Protein AF-A0A2U8GMM4-F1 (afdb_monomer_lite)

InterPro domains:
  IPR000157 Toll/interleukin-1 receptor homology (TIR) domain [PF13676] (616-738)
  IPR024983 CHAT domain [PF12770] (828-1126)
  IPR035897 Toll/interleukin-1 receptor homology (TIR) domain superfamily [G3DSA:3.40.50.10140] (597-715)
  IPR035897 Toll/interleukin-1 receptor homology (TIR) domain superfamily [SSF52200] (606-705)

pLDDT: mean 77.95, std 16.6, range [23.11, 96.81]

Radius of gyration: 39.11 Å; chains: 1; bounding box: 96×123×108 Å

Structure (mmCIF, N/CA/C/O backbone):
data_AF-A0A2U8GMM4-F1
#
_entry.id   AF-A0A2U8GMM4-F1
#
loop_
_atom_site.group_PDB
_atom_site.id
_atom_site.type_symbol
_atom_site.label_atom_id
_atom_site.label_alt_id
_atom_site.label_comp_id
_atom_site.label_asym_id
_atom_site.label_entity_id
_atom_site.label_seq_id
_atom_site.pdbx_PDB_ins_code
_atom_site.Cartn_x
_atom_site.Cartn_y
_atom_site.Cartn_z
_atom_site.occupancy
_atom_site.B_iso_or_equiv
_atom_site.auth_seq_id
_atom_site.auth_comp_id
_atom_site.auth_asym_id
_atom_site.auth_atom_id
_atom_site.pdbx_PDB_model_num
ATOM 1 N N . MET A 1 1 ? -28.893 28.305 -25.433 1.00 56.56 1 MET A N 1
ATOM 2 C CA . MET A 1 1 ? -27.758 29.143 -25.885 1.00 56.56 1 MET A CA 1
ATOM 3 C C . MET A 1 1 ? -27.616 28.971 -27.393 1.00 56.56 1 MET A C 1
ATOM 5 O O . MET A 1 1 ? -27.837 27.871 -27.862 1.00 56.56 1 MET A O 1
ATOM 9 N N . PRO A 1 2 ? -27.293 29.988 -28.204 1.00 78.75 2 PRO A N 1
ATOM 10 C CA . PRO A 1 2 ? -26.940 29.707 -29.595 1.00 78.75 2 PRO A CA 1
ATOM 11 C C . PRO A 1 2 ? -25.678 28.832 -29.637 1.00 78.75 2 PRO A C 1
ATOM 13 O O . PRO A 1 2 ? -24.791 28.986 -28.795 1.00 78.75 2 PRO A O 1
ATOM 16 N N . TYR A 1 3 ? -25.600 27.928 -30.613 1.00 85.00 3 TYR A N 1
ATOM 17 C CA . TYR A 1 3 ? -24.376 27.179 -30.890 1.00 85.00 3 TYR A CA 1
ATOM 18 C C . TYR A 1 3 ? -23.181 28.137 -31.089 1.00 85.00 3 TYR A C 1
ATOM 20 O O . TYR A 1 3 ? -23.368 29.223 -31.650 1.00 85.00 3 TYR A O 1
ATOM 28 N N . PRO A 1 4 ? -21.959 27.765 -30.654 1.00 85.81 4 PRO A N 1
ATOM 29 C CA . PRO A 1 4 ? -20.768 28.586 -30.857 1.00 85.81 4 PRO A CA 1
ATOM 30 C C . PRO A 1 4 ? -20.568 28.983 -32.327 1.00 85.81 4 PRO A C 1
ATOM 32 O O . PRO A 1 4 ? -20.638 28.147 -33.225 1.00 85.81 4 PRO A O 1
ATOM 35 N N . ALA A 1 5 ? -20.260 30.259 -32.574 1.00 80.25 5 ALA A N 1
ATOM 36 C CA . ALA A 1 5 ? -20.147 30.819 -33.927 1.00 80.25 5 ALA A CA 1
ATOM 37 C C . ALA A 1 5 ? -18.993 30.229 -34.767 1.00 80.25 5 ALA A C 1
ATOM 39 O O . ALA A 1 5 ? -18.971 30.396 -35.985 1.00 80.25 5 ALA A O 1
ATOM 40 N N . HIS A 1 6 ? -18.038 29.557 -34.120 1.00 79.38 6 HIS A N 1
ATOM 41 C CA . HIS A 1 6 ? -16.838 28.986 -34.739 1.00 79.38 6 HIS A CA 1
ATOM 42 C C . HIS A 1 6 ? -16.989 27.519 -35.169 1.00 79.38 6 HIS A C 1
ATOM 44 O O . HIS A 1 6 ? -16.050 26.951 -35.731 1.00 79.38 6 HIS A O 1
ATOM 50 N N . ILE A 1 7 ? -18.159 26.914 -34.940 1.00 79.06 7 ILE A N 1
ATOM 51 C CA . ILE A 1 7 ? -18.466 25.548 -35.375 1.00 79.06 7 ILE A CA 1
ATOM 52 C C . ILE A 1 7 ? -18.234 25.393 -36.883 1.00 79.06 7 ILE A C 1
ATOM 54 O O . ILE A 1 7 ? -18.684 26.210 -37.687 1.00 79.06 7 ILE A O 1
ATOM 58 N N . GLY A 1 8 ? -17.498 24.344 -37.260 1.00 69.62 8 GLY A N 1
ATOM 59 C CA . GLY A 1 8 ? -17.153 24.039 -38.653 1.00 69.62 8 GLY A CA 1
ATOM 60 C C . GLY A 1 8 ? -16.072 24.939 -39.268 1.00 69.62 8 GLY A C 1
ATOM 61 O O . GLY A 1 8 ? -15.652 24.683 -40.393 1.00 69.62 8 GLY A O 1
ATOM 62 N N . GLN A 1 9 ? -15.596 25.969 -38.554 1.00 76.75 9 GLN A N 1
ATOM 63 C CA . GLN A 1 9 ? -14.498 26.842 -38.999 1.00 76.75 9 GLN A CA 1
ATOM 64 C C . GLN A 1 9 ? -13.150 26.404 -38.415 1.00 76.75 9 GLN A C 1
ATOM 66 O O . GLN A 1 9 ? -12.132 26.439 -39.103 1.00 76.75 9 GLN A O 1
ATOM 71 N N . ARG A 1 10 ? -13.147 25.995 -37.142 1.00 80.94 10 ARG A N 1
ATOM 72 C CA . ARG A 1 10 ? -11.995 25.461 -36.403 1.00 80.94 10 ARG A CA 1
ATOM 73 C C . ARG A 1 10 ? -12.486 24.471 -35.337 1.00 80.94 10 ARG A C 1
ATOM 75 O O . ARG A 1 10 ? -13.664 24.549 -34.984 1.00 80.94 10 ARG A O 1
ATOM 82 N N . PRO A 1 11 ? -11.618 23.594 -34.799 1.00 78.25 11 PRO A N 1
ATOM 83 C CA . PRO A 1 11 ? -11.951 22.827 -33.603 1.00 78.25 11 PRO A CA 1
ATOM 84 C C . PRO A 1 11 ? -12.378 23.762 -32.467 1.00 78.25 11 PRO A C 1
ATOM 86 O O . PRO A 1 11 ? -11.754 24.812 -32.264 1.00 78.25 11 PRO A O 1
ATOM 89 N N . LEU A 1 12 ? -13.444 23.394 -31.759 1.00 86.19 12 LEU A N 1
ATOM 90 C CA . LEU A 1 12 ? -13.942 24.173 -30.627 1.00 86.19 12 LEU A CA 1
ATOM 91 C C . LEU A 1 12 ? -12.966 24.164 -29.445 1.00 86.19 12 LEU A C 1
ATOM 93 O O . LEU A 1 12 ? -12.301 23.166 -29.179 1.00 86.19 12 LEU A O 1
ATOM 97 N N . GLU A 1 13 ? -12.931 25.258 -28.683 1.00 87.06 13 GLU A N 1
ATOM 98 C CA . GLU A 1 13 ? -12.273 25.268 -27.373 1.00 87.06 13 GLU A CA 1
ATOM 99 C C . GLU A 1 13 ? -13.064 24.438 -26.353 1.00 87.06 13 GLU A C 1
ATOM 101 O O . GLU A 1 13 ? -14.278 24.269 -26.471 1.00 87.06 13 GLU A O 1
ATOM 106 N N . VAL A 1 14 ? -12.407 24.005 -25.271 1.00 85.50 14 VAL A N 1
ATOM 107 C CA . VAL A 1 14 ? -13.020 23.197 -24.193 1.00 85.50 14 VAL A CA 1
ATOM 108 C C . VAL A 1 14 ? -14.366 23.773 -23.724 1.00 85.50 14 VAL A C 1
ATOM 110 O O . VAL A 1 14 ? -15.363 23.060 -23.640 1.00 85.50 14 VAL A O 1
ATOM 113 N N . ARG A 1 15 ? -14.424 25.084 -23.447 1.00 86.06 15 ARG A N 1
ATOM 114 C CA . ARG A 1 15 ? -15.656 25.756 -22.988 1.00 86.06 15 ARG A CA 1
ATOM 115 C C . ARG A 1 15 ? -16.737 25.824 -24.068 1.00 86.06 15 ARG A C 1
ATOM 117 O O . ARG A 1 15 ? -17.917 25.717 -23.750 1.00 86.06 15 ARG A O 1
ATOM 124 N N . GLU A 1 16 ? -16.343 25.998 -25.326 1.00 89.69 16 GLU A N 1
ATOM 125 C CA . GLU A 1 16 ? -17.268 26.058 -26.461 1.00 89.69 16 GLU A CA 1
ATOM 126 C C . GLU A 1 16 ? -17.877 24.677 -26.737 1.00 89.69 16 GLU A C 1
ATOM 128 O O . GLU A 1 16 ? -19.071 24.582 -27.009 1.00 89.69 16 GLU A O 1
ATOM 133 N N . ALA A 1 17 ? -17.092 23.606 -26.593 1.00 89.00 17 ALA A N 1
ATOM 134 C CA . ALA A 1 17 ? -17.560 22.234 -26.746 1.00 89.00 17 ALA A CA 1
ATOM 135 C C . ALA A 1 17 ? -18.573 21.829 -25.662 1.00 89.00 17 ALA A C 1
ATOM 137 O O . ALA A 1 17 ? -19.585 21.211 -25.989 1.00 89.00 17 ALA A O 1
ATOM 138 N N . TYR A 1 18 ? -18.360 22.220 -24.397 1.00 88.38 18 TYR A N 1
ATOM 139 C CA . TYR A 1 18 ? -19.362 22.016 -23.340 1.00 88.38 18 TYR A CA 1
ATOM 140 C C . TYR A 1 18 ? -20.665 22.763 -23.640 1.00 88.38 18 TYR A C 1
ATOM 142 O O . TYR A 1 18 ? -21.734 22.160 -23.592 1.00 88.38 18 TYR A O 1
ATOM 150 N N . ALA A 1 19 ? -20.581 24.037 -24.037 1.00 88.62 19 ALA A N 1
ATOM 151 C CA . ALA A 1 19 ? -21.761 24.818 -24.410 1.00 88.62 19 ALA A CA 1
ATOM 152 C C . ALA A 1 19 ? -22.503 24.217 -25.621 1.00 88.62 19 ALA A C 1
ATOM 154 O O . ALA A 1 19 ? -23.733 24.214 -25.659 1.00 88.62 19 ALA A O 1
ATOM 155 N N . ALA A 1 20 ? -21.769 23.679 -26.600 1.00 91.69 20 ALA A N 1
ATOM 156 C CA . ALA A 1 20 ? -22.346 23.005 -27.759 1.00 91.69 20 ALA A CA 1
ATOM 157 C C . ALA A 1 20 ? -23.028 21.676 -27.388 1.00 91.69 20 ALA A C 1
ATOM 159 O O . ALA A 1 20 ? -24.089 21.380 -27.930 1.00 91.69 20 ALA A O 1
ATOM 160 N N . LEU A 1 21 ? -22.464 20.900 -26.455 1.00 94.00 21 LEU A N 1
ATOM 161 C CA . LEU A 1 21 ? -23.066 19.658 -25.954 1.00 94.00 21 LEU A CA 1
ATOM 162 C C . LEU A 1 21 ? -24.322 19.906 -25.114 1.00 94.00 21 LEU A C 1
ATOM 164 O O . LEU A 1 21 ? -25.306 19.189 -25.275 1.00 94.00 21 LEU A O 1
ATOM 168 N N . GLU A 1 22 ? -24.311 20.928 -24.256 1.00 91.50 22 GLU A N 1
ATOM 169 C CA . GLU A 1 22 ? -25.499 21.352 -23.506 1.00 91.50 22 GLU A CA 1
ATOM 170 C C . GLU A 1 22 ? -26.622 21.783 -24.452 1.00 91.50 22 GLU A C 1
ATOM 172 O O . GLU A 1 22 ? -27.774 21.377 -24.287 1.00 91.50 22 GLU A O 1
ATOM 177 N N . GLN A 1 23 ? -26.281 22.561 -25.484 1.00 92.06 23 GLN A N 1
ATOM 178 C CA . GLN A 1 23 ? -27.255 22.983 -26.481 1.00 92.06 23 GLN A CA 1
ATOM 179 C C . GLN A 1 23 ? -27.776 21.802 -27.311 1.00 92.06 23 GLN A C 1
ATOM 181 O O . GLN A 1 23 ? -28.981 21.692 -27.518 1.00 92.06 23 GLN A O 1
ATOM 186 N N . TYR A 1 24 ? -26.902 20.874 -27.708 1.00 94.56 24 TYR A N 1
ATOM 187 C CA . TYR A 1 24 ? -27.282 19.647 -28.409 1.00 94.56 24 TYR A CA 1
ATOM 188 C C . TYR A 1 24 ? -28.250 18.780 -27.601 1.00 94.56 24 TYR A C 1
ATOM 190 O O . TYR A 1 24 ? -29.281 18.353 -28.119 1.00 94.56 24 TYR A O 1
ATOM 198 N N . ALA A 1 25 ? -27.964 18.577 -26.314 1.00 93.00 25 ALA A N 1
ATOM 199 C CA . ALA A 1 25 ? -28.841 17.837 -25.413 1.00 93.00 25 ALA A CA 1
ATOM 200 C C . ALA A 1 25 ? -30.212 18.519 -25.254 1.00 93.00 25 ALA A C 1
ATOM 202 O O . ALA A 1 25 ? -31.229 17.838 -25.140 1.00 93.00 25 ALA A O 1
ATOM 203 N N . SER A 1 26 ? -30.245 19.856 -25.269 1.00 92.56 26 SER A N 1
ATOM 204 C CA . SER A 1 26 ? -31.483 20.636 -25.204 1.00 92.56 26 SER A CA 1
ATOM 205 C C . SER A 1 26 ? -32.311 20.564 -26.489 1.00 92.56 26 SER A C 1
ATOM 207 O O . SER A 1 26 ? -33.537 20.594 -26.403 1.00 92.56 26 SER A O 1
ATOM 209 N N . ASP A 1 27 ? -31.669 20.522 -27.657 1.00 91.00 27 ASP A N 1
ATOM 210 C CA . ASP A 1 27 ? -32.347 20.566 -28.958 1.00 91.00 27 ASP A CA 1
ATOM 211 C C . ASP A 1 27 ? -32.842 19.187 -29.414 1.00 91.00 27 ASP A C 1
ATOM 213 O O . ASP A 1 27 ? -33.931 19.083 -29.976 1.00 91.00 27 ASP A O 1
ATOM 217 N N . TYR A 1 28 ? -32.058 18.136 -29.154 1.00 89.19 28 TYR A N 1
ATOM 218 C CA . TYR A 1 28 ? -32.298 16.782 -29.674 1.00 89.19 28 TYR A CA 1
ATOM 219 C C . TYR A 1 28 ? -32.590 15.743 -28.579 1.00 89.19 28 TYR A C 1
ATOM 221 O O . TYR A 1 28 ? -32.960 14.607 -28.871 1.00 89.19 28 TYR A O 1
ATOM 229 N N . GLY A 1 29 ? -32.466 16.122 -27.305 1.00 88.69 29 GLY A N 1
ATOM 230 C CA . GLY A 1 29 ? -32.797 15.271 -26.166 1.00 88.69 29 GLY A CA 1
ATOM 231 C C . GLY A 1 29 ? -31.713 14.259 -25.777 1.00 88.69 29 GLY A C 1
ATOM 232 O O . GLY A 1 29 ? -30.648 14.139 -26.389 1.00 88.69 29 GLY A O 1
ATOM 233 N N . GLU A 1 30 ? -31.992 13.514 -24.705 1.00 89.25 30 GLU A N 1
ATOM 234 C CA . GLU A 1 30 ? -31.042 12.573 -24.095 1.00 89.25 30 GLU A CA 1
ATOM 235 C C . GLU A 1 30 ? -30.694 11.398 -25.021 1.00 89.25 30 GLU A C 1
ATOM 237 O O . GLU A 1 30 ? -29.556 10.933 -25.038 1.00 89.25 30 GLU A O 1
ATOM 242 N N . GLU A 1 31 ? -31.642 10.920 -25.826 1.00 88.94 31 GLU A N 1
ATOM 243 C CA . GLU A 1 31 ? -31.436 9.744 -26.679 1.00 88.94 31 GLU A CA 1
ATOM 244 C C . GLU A 1 31 ? -30.461 10.022 -27.827 1.00 88.94 31 GLU A C 1
ATOM 246 O O . GLU A 1 31 ? -29.560 9.216 -28.084 1.00 88.94 31 GLU A O 1
ATOM 251 N N . ALA A 1 32 ? -30.583 11.193 -28.457 1.00 91.00 32 ALA A N 1
ATOM 252 C CA . ALA A 1 32 ? -29.643 11.666 -29.464 1.00 91.00 32 ALA A CA 1
ATOM 253 C C . ALA A 1 32 ? -28.249 11.881 -28.854 1.00 91.00 32 ALA A C 1
ATOM 255 O O . ALA A 1 32 ? -27.246 11.470 -29.439 1.00 91.00 32 ALA A O 1
ATOM 256 N N . LEU A 1 33 ? -28.170 12.425 -27.630 1.00 94.06 33 LEU A N 1
ATOM 257 C CA . LEU A 1 33 ? -26.908 12.564 -26.897 1.00 94.06 33 LEU A CA 1
ATOM 258 C C . LEU A 1 33 ? -26.260 11.203 -26.602 1.00 94.06 33 LEU A C 1
ATOM 260 O O . LEU A 1 33 ? -25.056 11.039 -26.796 1.00 94.06 33 LEU A O 1
ATOM 264 N N . LEU A 1 34 ? -27.037 10.203 -26.181 1.00 93.50 34 LEU A N 1
ATOM 265 C CA . LEU A 1 34 ? -26.526 8.852 -25.949 1.00 93.50 34 LEU A CA 1
ATOM 266 C C . LEU A 1 34 ? -25.992 8.225 -27.239 1.00 93.50 34 LEU A C 1
ATOM 268 O O . LEU A 1 34 ? -24.940 7.579 -27.203 1.00 93.50 34 LEU A O 1
ATOM 272 N N . LEU A 1 35 ? -26.670 8.412 -28.374 1.00 94.69 35 LEU A N 1
ATOM 273 C CA . LEU A 1 35 ? -26.177 7.927 -29.663 1.00 94.69 35 LEU A CA 1
ATOM 274 C C . LEU A 1 35 ? -24.899 8.666 -30.082 1.00 94.69 35 LEU A C 1
ATOM 276 O O . LEU A 1 35 ? -23.924 8.008 -30.445 1.00 94.69 35 LEU A O 1
ATOM 280 N N . LEU A 1 36 ? -24.855 9.994 -29.933 1.00 95.75 36 LEU A N 1
ATOM 281 C CA . LEU A 1 36 ? -23.673 10.825 -30.181 1.00 95.75 36 LEU A CA 1
ATOM 282 C C . LEU A 1 36 ? -22.466 10.361 -29.346 1.00 95.75 36 LEU A C 1
ATOM 284 O O . LEU A 1 36 ? -21.357 10.231 -29.863 1.00 95.75 36 LEU A O 1
ATOM 288 N N . MET A 1 37 ? -22.681 10.027 -28.069 1.00 95.81 37 MET A N 1
ATOM 289 C CA . MET A 1 37 ? -21.637 9.493 -27.190 1.00 95.81 37 MET A CA 1
ATOM 290 C C . MET A 1 37 ? -21.041 8.188 -27.726 1.00 95.81 37 MET A C 1
ATOM 292 O O . MET A 1 37 ? -19.824 8.032 -27.718 1.00 95.81 37 MET A O 1
ATOM 296 N N . HIS A 1 38 ? -21.851 7.257 -28.233 1.00 95.69 38 HIS A N 1
ATOM 297 C CA . HIS A 1 38 ? -21.332 6.018 -28.827 1.00 95.69 38 HIS A CA 1
ATOM 298 C C . HIS A 1 38 ? -20.693 6.259 -30.204 1.00 95.69 38 HIS A C 1
ATOM 300 O O . HIS A 1 38 ? -19.668 5.654 -30.524 1.00 95.69 38 HIS A O 1
ATOM 306 N N . ALA A 1 39 ? -21.256 7.180 -30.988 1.00 95.31 39 ALA A N 1
ATOM 307 C CA . ALA A 1 39 ? -20.751 7.599 -32.291 1.00 95.31 39 ALA A CA 1
ATOM 308 C C . ALA A 1 39 ? -19.420 8.370 -32.212 1.00 95.31 39 ALA A C 1
ATOM 310 O O . ALA A 1 39 ? -18.748 8.530 -33.226 1.00 95.31 39 ALA A O 1
ATOM 311 N N . SER A 1 40 ? -19.005 8.798 -31.016 1.00 94.12 40 SER A N 1
ATOM 312 C CA . SER A 1 40 ? -17.713 9.454 -30.788 1.00 94.12 40 SER A CA 1
ATOM 313 C C . SER A 1 40 ? -16.509 8.504 -30.816 1.00 94.12 40 SER A C 1
ATOM 315 O O . SER A 1 40 ? -15.375 8.964 -30.902 1.00 94.12 40 SER A O 1
ATOM 317 N N . ILE A 1 41 ? -16.718 7.180 -30.762 1.00 93.38 41 ILE A N 1
ATOM 318 C CA . ILE A 1 41 ? -15.611 6.217 -30.852 1.00 93.38 41 ILE A CA 1
ATOM 319 C C . ILE A 1 41 ? -15.006 6.199 -32.264 1.00 93.38 41 ILE A C 1
ATOM 321 O O . ILE A 1 41 ? -13.801 6.432 -32.357 1.00 93.38 41 ILE A O 1
ATOM 325 N N . PRO A 1 42 ? -15.773 6.003 -33.356 1.00 92.56 42 PRO A N 1
ATOM 326 C CA . PRO A 1 42 ? -15.277 6.247 -34.710 1.00 92.56 42 PRO A CA 1
ATOM 327 C C . PRO A 1 42 ? -14.719 7.666 -34.896 1.00 92.56 42 PRO A C 1
ATOM 329 O O . PRO A 1 42 ? -15.205 8.618 -34.289 1.00 92.56 42 PRO A O 1
ATOM 332 N N . GLU A 1 43 ? -13.715 7.820 -35.760 1.00 89.62 43 GLU A N 1
ATOM 333 C CA . GLU A 1 43 ? -13.189 9.147 -36.136 1.00 89.62 43 GLU A CA 1
ATOM 334 C C . GLU A 1 43 ? -14.089 9.841 -37.169 1.00 89.62 43 GLU A C 1
ATOM 336 O O . GLU A 1 43 ? -14.437 11.014 -37.067 1.00 89.62 43 GLU A O 1
ATOM 341 N N . THR A 1 44 ? -14.500 9.081 -38.176 1.00 89.75 44 THR A N 1
ATOM 342 C CA . THR A 1 44 ? -15.490 9.449 -39.189 1.00 89.75 44 THR A CA 1
ATOM 343 C C . THR A 1 44 ? -16.695 8.512 -39.133 1.00 89.75 44 THR A C 1
ATOM 345 O O . THR A 1 44 ? -16.586 7.343 -38.757 1.00 89.75 44 THR A O 1
ATOM 348 N N . LEU A 1 45 ? -17.862 9.020 -39.514 1.00 91.81 45 LEU A N 1
ATOM 349 C CA . LEU A 1 45 ? -19.134 8.309 -39.481 1.00 91.81 45 LEU A CA 1
ATOM 350 C C . LEU A 1 45 ? -19.710 8.150 -40.883 1.00 91.81 45 LEU A C 1
ATOM 352 O O . LEU A 1 45 ? -19.568 9.019 -41.744 1.00 91.81 45 LEU A O 1
ATOM 356 N N . ARG A 1 46 ? -20.413 7.036 -41.067 1.00 92.62 46 ARG A N 1
ATOM 357 C CA . ARG A 1 46 ? -21.335 6.777 -42.172 1.00 92.62 46 ARG A CA 1
ATOM 358 C C . ARG A 1 46 ? -22.685 6.389 -41.576 1.00 92.62 46 ARG A C 1
ATOM 360 O O . ARG A 1 46 ? -22.737 5.890 -40.451 1.00 92.62 46 ARG A O 1
ATOM 367 N N . ALA A 1 47 ? -23.762 6.594 -42.328 1.00 91.19 47 ALA A N 1
ATOM 368 C CA . ALA A 1 47 ? -25.114 6.299 -41.854 1.00 91.19 47 ALA A CA 1
ATOM 369 C C . ALA A 1 47 ? -25.311 4.814 -41.488 1.00 91.19 47 ALA A C 1
ATOM 371 O O . ALA A 1 47 ? -25.934 4.513 -40.476 1.00 91.19 47 ALA A O 1
ATOM 372 N N . ASP A 1 48 ? -24.723 3.895 -42.258 1.00 91.62 48 ASP A N 1
ATOM 373 C CA . ASP A 1 48 ? -24.757 2.450 -41.990 1.00 91.62 48 ASP A CA 1
ATOM 374 C C . ASP A 1 48 ? -24.016 2.067 -40.698 1.00 91.62 48 ASP A C 1
ATOM 376 O O . ASP A 1 48 ? -24.532 1.299 -39.889 1.00 91.62 48 ASP A O 1
ATOM 380 N N . LEU A 1 49 ? -22.830 2.633 -40.462 1.00 94.25 49 LEU A N 1
ATOM 381 C CA . LEU A 1 49 ? -22.092 2.431 -39.213 1.00 94.25 49 LEU A CA 1
ATOM 382 C C . LEU A 1 49 ? -22.849 3.001 -38.003 1.00 94.25 49 LEU A C 1
ATOM 384 O O . LEU A 1 49 ? -22.873 2.373 -36.944 1.00 94.25 49 LEU A O 1
ATOM 388 N N . LEU A 1 50 ? -23.469 4.173 -38.148 1.00 94.31 50 LEU A N 1
ATOM 389 C CA . LEU A 1 50 ? -24.229 4.799 -37.068 1.00 94.31 50 LEU A CA 1
ATOM 390 C C . LEU A 1 50 ? -25.473 3.979 -36.692 1.00 94.31 50 LEU A C 1
ATOM 392 O O . LEU A 1 50 ? -25.715 3.769 -35.502 1.00 94.31 50 LEU A O 1
ATOM 396 N N . ASP A 1 51 ? -26.197 3.446 -37.680 1.00 91.75 51 ASP A N 1
ATOM 397 C CA . ASP A 1 51 ? -27.321 2.526 -37.452 1.00 91.75 51 ASP A CA 1
ATOM 398 C C . ASP A 1 51 ? -26.853 1.248 -36.735 1.00 91.75 51 ASP A C 1
ATOM 400 O O . ASP A 1 51 ? -27.441 0.838 -35.732 1.00 91.75 51 ASP A O 1
ATOM 404 N N . LEU A 1 52 ? -25.718 0.664 -37.143 1.00 93.12 52 LEU A N 1
ATOM 405 C CA . LEU A 1 52 ? -25.142 -0.495 -36.448 1.00 93.12 52 LEU A CA 1
ATOM 406 C C . LEU A 1 52 ? -24.801 -0.189 -34.985 1.00 93.12 52 LEU A C 1
ATOM 408 O O . LEU A 1 52 ? -25.056 -1.025 -34.112 1.00 93.12 52 LEU A O 1
ATOM 412 N N . ILE A 1 53 ? -24.244 0.989 -34.695 1.00 94.62 53 ILE A N 1
ATOM 413 C CA . ILE A 1 53 ? -23.965 1.424 -33.321 1.00 94.62 53 ILE A CA 1
ATOM 414 C C . ILE A 1 53 ? -25.274 1.547 -32.534 1.00 94.62 53 ILE A C 1
ATOM 416 O O . ILE A 1 53 ? -25.386 0.997 -31.435 1.00 94.62 53 ILE A O 1
ATOM 420 N N . ARG A 1 54 ? -26.288 2.202 -33.103 1.00 92.19 54 ARG A N 1
ATOM 421 C CA . ARG A 1 54 ? -27.596 2.381 -32.466 1.00 92.19 54 ARG A CA 1
ATOM 422 C C . ARG A 1 54 ? -28.249 1.038 -32.139 1.00 92.19 54 ARG A C 1
ATOM 424 O O . ARG A 1 54 ? -28.584 0.792 -30.983 1.00 92.19 54 ARG A O 1
ATOM 431 N N . VAL A 1 55 ? -28.345 0.131 -33.110 1.00 90.44 55 VAL A N 1
ATOM 432 C CA . VAL A 1 55 ? -28.994 -1.182 -32.946 1.00 90.44 55 VAL A CA 1
ATOM 433 C C . VAL A 1 55 ? -28.286 -2.054 -31.902 1.00 90.44 55 VAL A C 1
ATOM 435 O O . VAL A 1 55 ? -28.944 -2.775 -31.153 1.00 90.44 55 VAL A O 1
ATOM 438 N N . ASN A 1 56 ? -26.954 -1.992 -31.810 1.00 91.94 56 ASN A N 1
ATOM 439 C CA . ASN A 1 56 ? -26.195 -2.841 -30.884 1.00 91.94 56 ASN A CA 1
ATOM 440 C C . ASN A 1 56 ? -26.102 -2.279 -29.458 1.00 91.94 56 ASN A C 1
ATOM 442 O O . ASN A 1 56 ? -25.946 -3.055 -28.510 1.00 91.94 56 ASN A O 1
ATOM 446 N N . PHE A 1 57 ? -26.160 -0.956 -29.288 1.00 92.44 57 PHE A N 1
ATOM 447 C CA . PHE A 1 57 ? -25.905 -0.319 -27.992 1.00 92.44 57 PHE A CA 1
ATOM 448 C C . PHE A 1 57 ? -27.106 0.414 -27.397 1.00 92.44 57 PHE A C 1
ATOM 450 O O . PHE A 1 57 ? -27.133 0.583 -26.178 1.00 92.44 57 PHE A O 1
ATOM 457 N N . LEU A 1 58 ? -28.105 0.765 -28.211 1.00 88.94 58 LEU A N 1
ATOM 458 C CA . LEU A 1 58 ? -29.347 1.433 -27.811 1.00 88.94 58 LEU A CA 1
ATOM 459 C C . LEU A 1 58 ? -30.603 0.703 -28.361 1.00 88.94 58 LEU A C 1
ATOM 461 O O . LEU A 1 58 ? -31.478 1.342 -28.943 1.00 88.94 58 LEU A O 1
ATOM 465 N N . PRO A 1 59 ? -30.748 -0.630 -28.170 1.00 75.62 59 PRO A N 1
ATOM 466 C CA . PRO A 1 59 ? -31.833 -1.415 -28.778 1.00 75.62 59 PRO A CA 1
ATOM 467 C C . PRO A 1 59 ? -33.233 -1.079 -28.237 1.00 75.62 59 PRO A C 1
ATOM 469 O O . PRO A 1 59 ? -34.231 -1.407 -28.875 1.00 75.62 59 PRO A O 1
ATOM 472 N N . ALA A 1 60 ? -33.319 -0.438 -27.067 1.00 68.88 60 ALA A N 1
ATOM 473 C CA . ALA A 1 60 ? -34.583 -0.028 -26.457 1.00 68.88 60 ALA A CA 1
ATOM 474 C C . ALA A 1 60 ? -35.285 1.113 -27.224 1.00 68.88 60 ALA A C 1
ATOM 476 O O . ALA A 1 60 ? -36.493 1.270 -27.077 1.00 68.88 60 ALA A O 1
ATOM 477 N N . GLN A 1 61 ? -34.558 1.844 -28.081 1.00 62.94 61 GLN A N 1
ATOM 478 C CA . GLN A 1 61 ? -35.023 3.079 -28.731 1.00 62.94 61 GLN A CA 1
ATOM 479 C C . GLN A 1 61 ? -35.721 2.872 -30.094 1.00 62.94 61 GLN A C 1
ATOM 481 O O . GLN A 1 61 ? -35.906 3.808 -30.865 1.00 62.94 61 GLN A O 1
ATOM 486 N N . GLY A 1 62 ? -36.142 1.643 -30.420 1.00 57.09 62 GLY A N 1
ATOM 487 C CA . GLY A 1 62 ? -36.977 1.356 -31.599 1.00 57.09 62 GLY A CA 1
ATOM 488 C C . GLY A 1 62 ? -36.291 1.571 -32.962 1.00 57.09 62 GLY A C 1
ATOM 489 O O . GLY A 1 62 ? -35.070 1.546 -33.077 1.00 57.09 62 GLY A O 1
ATOM 490 N N . THR A 1 63 ? -37.072 1.728 -34.039 1.00 60.22 63 THR A N 1
ATOM 491 C CA . THR A 1 63 ? -36.583 1.974 -35.418 1.00 60.22 63 THR A CA 1
ATOM 492 C C . THR A 1 63 ? -36.578 3.457 -35.794 1.00 60.22 63 THR A C 1
ATOM 494 O O . THR A 1 63 ? -36.714 3.782 -36.975 1.00 60.22 63 THR A O 1
ATOM 497 N N . ASP A 1 64 ? -36.508 4.358 -34.813 1.00 69.81 64 ASP A N 1
ATOM 498 C CA . ASP A 1 64 ? -36.551 5.787 -35.096 1.00 69.81 64 ASP A CA 1
ATOM 499 C C . ASP A 1 64 ? -35.260 6.240 -35.794 1.00 69.81 64 ASP A C 1
ATOM 501 O O . ASP A 1 64 ? -34.197 6.359 -35.184 1.00 69.81 64 ASP A O 1
ATOM 505 N N . ARG A 1 65 ? -35.365 6.450 -37.110 1.00 68.06 65 ARG A N 1
ATOM 506 C CA . ARG A 1 65 ? -34.270 6.926 -37.965 1.00 68.06 65 ARG A CA 1
ATOM 507 C C . ARG A 1 65 ? -34.003 8.424 -37.795 1.00 68.06 65 ARG A C 1
ATOM 509 O O . ARG A 1 65 ? -33.031 8.925 -38.356 1.00 68.06 65 ARG A O 1
ATOM 516 N N . SER A 1 66 ? -34.851 9.149 -37.055 1.00 82.19 66 SER A N 1
ATOM 517 C CA . SER A 1 66 ? -34.614 10.565 -36.759 1.00 82.19 66 SER A CA 1
ATOM 518 C C . SER A 1 66 ? -33.353 10.754 -35.911 1.00 82.19 66 SER A C 1
ATOM 520 O O . SER A 1 66 ? -32.559 11.630 -36.227 1.00 82.19 66 SER A O 1
ATOM 522 N N . LEU A 1 67 ? -33.060 9.836 -34.981 1.00 86.06 67 LEU A N 1
ATOM 523 C CA . LEU A 1 67 ? -31.863 9.887 -34.129 1.00 86.06 67 LEU A CA 1
ATOM 524 C C . LEU A 1 67 ? -30.547 9.869 -34.922 1.00 86.06 67 LEU A C 1
ATOM 526 O O . LEU A 1 67 ? -29.579 10.535 -34.560 1.00 86.06 67 LEU A O 1
ATOM 530 N N . GLU A 1 68 ? -30.487 9.108 -36.015 1.00 90.50 68 GLU A N 1
ATOM 531 C CA . GLU A 1 68 ? -29.309 9.088 -36.890 1.00 90.50 68 GLU A CA 1
ATOM 532 C C . GLU A 1 68 ? -29.154 10.423 -37.620 1.00 90.50 68 GLU A C 1
ATOM 534 O O . GLU A 1 68 ? -28.047 10.950 -37.724 1.00 90.50 68 GLU A O 1
ATOM 539 N N . ALA A 1 69 ? -30.264 10.998 -38.091 1.00 90.44 69 ALA A N 1
ATOM 540 C CA . ALA A 1 69 ? -30.273 12.312 -38.721 1.00 90.44 69 ALA A CA 1
ATOM 541 C C . ALA A 1 69 ? -29.878 13.419 -37.727 1.00 90.44 69 ALA A C 1
ATOM 543 O O . ALA A 1 69 ? -29.088 14.292 -38.085 1.00 90.44 69 ALA A O 1
ATOM 544 N N . ASP A 1 70 ? -30.336 13.333 -36.480 1.00 93.00 70 ASP A N 1
ATOM 545 C CA . ASP A 1 70 ? -30.030 14.281 -35.406 1.00 93.00 70 ASP A CA 1
ATOM 546 C C . ASP A 1 70 ? -28.553 14.266 -35.011 1.00 93.00 70 ASP A C 1
ATOM 548 O O . ASP A 1 70 ? -28.034 15.267 -34.531 1.00 93.00 70 ASP A O 1
ATOM 552 N N . VAL A 1 71 ? -27.840 13.157 -35.225 1.00 93.62 71 VAL A N 1
ATOM 553 C CA . VAL A 1 71 ? -26.381 13.087 -35.042 1.00 93.62 71 VAL A CA 1
ATOM 554 C C . VAL A 1 71 ? -25.642 13.552 -36.298 1.00 93.62 71 VAL A C 1
ATOM 556 O O . VAL A 1 71 ? -24.694 14.332 -36.198 1.00 93.62 71 VAL A O 1
ATOM 559 N N . LEU A 1 72 ? -26.048 13.096 -37.489 1.00 93.19 72 LEU A N 1
ATOM 560 C CA . LEU A 1 72 ? -25.322 13.363 -38.740 1.00 93.19 72 LEU A CA 1
ATOM 561 C C . LEU A 1 72 ? -25.477 14.804 -39.241 1.00 93.19 72 LEU A C 1
ATOM 563 O O . LEU A 1 72 ? -24.556 15.331 -39.864 1.00 93.19 72 LEU A O 1
ATOM 567 N N . PHE A 1 73 ? -26.624 15.435 -38.979 1.00 90.75 73 PHE A N 1
ATOM 568 C CA . PHE A 1 73 ? -26.941 16.798 -39.417 1.00 90.75 73 PHE A CA 1
ATOM 569 C C . PHE A 1 73 ? -26.934 17.820 -38.273 1.00 90.75 73 PHE A C 1
ATOM 571 O O . PHE A 1 73 ? -27.334 18.969 -38.473 1.00 90.75 73 PHE A O 1
ATOM 578 N N . ALA A 1 74 ? -26.459 17.422 -37.090 1.00 92.50 74 ALA A N 1
ATOM 579 C CA . ALA A 1 74 ? -26.220 18.332 -35.980 1.00 92.50 74 ALA A CA 1
ATOM 580 C C . ALA A 1 74 ? -25.233 19.441 -36.378 1.00 92.50 74 ALA A C 1
ATOM 582 O O . ALA A 1 74 ? -24.271 19.152 -37.091 1.00 92.50 74 ALA A O 1
ATOM 583 N N . PRO A 1 75 ? -25.348 20.667 -35.836 1.00 91.06 75 PRO A N 1
ATOM 584 C CA . PRO A 1 75 ? -24.352 21.716 -36.065 1.00 91.06 75 PRO A CA 1
ATOM 585 C C . PRO A 1 75 ? -22.927 21.287 -35.684 1.00 91.06 75 PRO A C 1
ATOM 587 O O . PRO A 1 75 ? -21.971 21.635 -36.364 1.00 91.06 75 PRO A O 1
ATOM 590 N N . ILE A 1 76 ? -22.786 20.469 -34.641 1.00 93.44 76 ILE A N 1
ATOM 591 C CA . ILE A 1 76 ? -21.511 19.904 -34.165 1.00 93.44 76 ILE A CA 1
ATOM 592 C C . ILE A 1 76 ? -20.925 18.806 -35.073 1.00 93.44 76 ILE A C 1
ATOM 594 O O . ILE A 1 76 ? -19.832 18.309 -34.795 1.00 93.44 76 ILE A O 1
ATOM 598 N N . THR A 1 77 ? -21.624 18.427 -36.147 1.00 93.19 77 THR A N 1
ATOM 599 C CA . THR A 1 77 ? -21.204 17.401 -37.104 1.00 93.19 77 THR A CA 1
ATOM 600 C C . THR A 1 77 ? -21.022 18.017 -38.488 1.00 93.19 77 THR A C 1
ATOM 602 O O . THR A 1 77 ? -21.929 18.600 -39.074 1.00 93.19 77 THR A O 1
ATOM 605 N N . THR A 1 78 ? -19.827 17.864 -39.051 1.00 89.56 78 THR A N 1
ATOM 606 C CA . THR A 1 78 ? -19.480 18.375 -40.380 1.00 89.56 78 THR A CA 1
ATOM 607 C C . THR A 1 78 ? -19.598 17.268 -41.427 1.00 89.56 78 THR A C 1
ATOM 609 O O . THR A 1 78 ? -19.048 16.178 -41.251 1.00 89.56 78 THR A O 1
ATOM 612 N N . SER A 1 79 ? -20.279 17.540 -42.546 1.00 88.25 79 SER A N 1
ATOM 613 C CA . SER A 1 79 ? -20.283 16.635 -43.702 1.00 88.25 79 SER A CA 1
ATOM 614 C C . SER A 1 79 ? -18.982 16.773 -44.493 1.00 88.25 79 SER A C 1
ATOM 616 O O . SER A 1 79 ? -18.605 17.871 -44.895 1.00 88.25 79 SER A O 1
ATOM 618 N N . LEU A 1 80 ? -18.319 15.646 -44.748 1.00 84.62 80 LEU A N 1
ATOM 619 C CA . LEU A 1 80 ? -17.103 15.557 -45.563 1.00 84.62 80 LEU A CA 1
ATOM 620 C C . LEU A 1 80 ? -17.410 15.259 -47.047 1.00 84.62 80 LEU A C 1
ATOM 622 O O . LEU A 1 80 ? -16.492 15.082 -47.844 1.00 84.62 80 LEU A O 1
ATOM 626 N N . GLY A 1 81 ? -18.693 15.188 -47.424 1.00 79.44 81 GLY A N 1
ATOM 627 C CA . GLY A 1 81 ? -19.147 14.760 -48.751 1.00 79.44 81 GLY A CA 1
ATOM 628 C C . GLY A 1 81 ? -19.292 13.237 -48.887 1.00 79.44 81 GLY A C 1
ATOM 629 O O . GLY A 1 81 ? -18.835 12.476 -48.040 1.00 79.44 81 GLY A O 1
ATOM 630 N N . ALA A 1 82 ? -19.990 12.789 -49.940 1.00 80.88 82 ALA A N 1
ATOM 631 C CA . ALA A 1 82 ? -20.199 11.371 -50.292 1.00 80.88 82 ALA A CA 1
ATOM 632 C C . ALA A 1 82 ? -20.745 10.458 -49.164 1.00 80.88 82 ALA A C 1
ATOM 634 O O . ALA A 1 82 ? -20.514 9.251 -49.161 1.00 80.88 82 ALA A O 1
ATOM 635 N N . GLY A 1 83 ? -21.493 11.026 -48.210 1.00 85.94 83 GLY A N 1
ATOM 636 C CA . GLY A 1 83 ? -22.088 10.279 -47.094 1.00 85.94 83 GLY A CA 1
ATOM 637 C C . GLY A 1 83 ? -21.154 10.041 -45.902 1.00 85.94 83 GLY A C 1
ATOM 638 O O . GLY A 1 83 ? -21.475 9.214 -45.049 1.00 85.94 83 GLY A O 1
ATOM 639 N N . TYR A 1 84 ? -20.028 10.758 -45.830 1.00 90.06 84 TYR A N 1
ATOM 640 C CA . TYR A 1 84 ? -19.116 10.748 -44.687 1.00 90.06 84 TYR A CA 1
ATOM 641 C C . TYR A 1 84 ? -19.304 11.987 -43.814 1.00 90.06 84 TYR A C 1
ATOM 643 O O . TYR A 1 84 ? -19.495 13.102 -44.308 1.00 90.06 84 TYR A O 1
ATOM 651 N N . TYR A 1 85 ? -19.213 11.786 -42.506 1.00 92.31 85 TYR A N 1
ATOM 652 C CA . TYR A 1 85 ? -19.456 12.808 -41.494 1.00 92.31 85 TYR A CA 1
ATOM 653 C C . TYR A 1 85 ? -18.364 12.767 -40.426 1.00 92.31 85 TYR A C 1
ATOM 655 O O . TYR A 1 85 ? -17.759 11.720 -40.190 1.00 92.31 85 TYR A O 1
ATOM 663 N N . ARG A 1 86 ? -18.104 13.899 -39.774 1.00 90.31 86 ARG A N 1
ATOM 664 C CA . ARG A 1 86 ? -17.133 14.016 -38.680 1.00 90.31 86 ARG A CA 1
ATOM 665 C C . ARG A 1 86 ? -17.704 14.886 -37.567 1.00 90.31 86 ARG A C 1
ATOM 667 O O . ARG A 1 86 ? -18.164 15.991 -37.838 1.00 90.31 86 ARG A O 1
ATOM 674 N N . ILE A 1 87 ? -17.657 14.389 -36.334 1.00 92.44 87 ILE A N 1
ATOM 675 C CA . ILE A 1 87 ? -18.002 15.168 -35.136 1.00 92.44 87 ILE A CA 1
ATOM 676 C C . ILE A 1 87 ? -16.846 16.132 -34.845 1.00 92.44 87 ILE A C 1
ATOM 678 O O . ILE A 1 87 ? -15.687 15.759 -35.036 1.00 92.44 87 ILE A O 1
ATOM 682 N N . ASP A 1 88 ? -17.143 17.349 -34.387 1.00 91.44 88 ASP A N 1
ATOM 683 C CA . ASP A 1 88 ? -16.113 18.292 -33.941 1.00 91.44 88 ASP A CA 1
ATOM 684 C C . ASP A 1 88 ? -15.114 17.606 -32.977 1.00 91.44 88 ASP A C 1
ATOM 686 O O . ASP A 1 88 ? -15.550 16.914 -32.051 1.00 91.44 88 ASP A O 1
ATOM 690 N N . PRO A 1 89 ? -13.788 17.760 -33.167 1.00 85.88 89 PRO A N 1
ATOM 691 C CA . PRO A 1 89 ? -12.792 17.006 -32.404 1.00 85.88 89 PRO A CA 1
ATOM 692 C C . PRO A 1 89 ? -12.900 17.171 -30.883 1.00 85.88 89 PRO A C 1
ATOM 694 O O . PRO A 1 89 ? -12.753 16.193 -30.146 1.00 85.88 89 PRO A O 1
ATOM 697 N N . GLN A 1 90 ? -13.197 18.382 -30.403 1.00 86.75 90 GLN A N 1
ATOM 698 C CA . GLN A 1 90 ? -13.287 18.654 -28.970 1.00 86.75 90 GLN A CA 1
ATOM 699 C C . GLN A 1 90 ? -14.587 18.087 -28.391 1.00 86.75 90 GLN A C 1
ATOM 701 O O . GLN A 1 90 ? -14.586 17.472 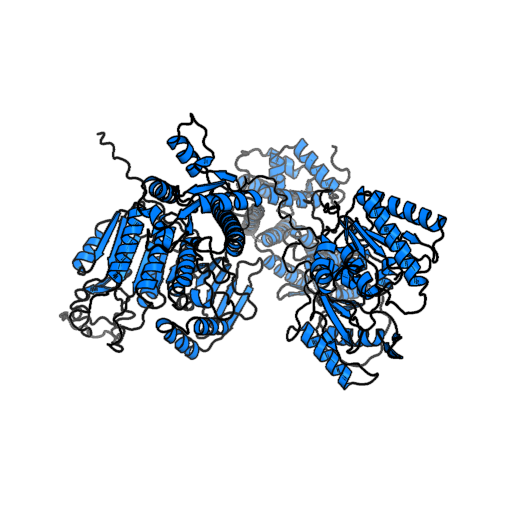-27.322 1.00 86.75 90 GLN A O 1
ATOM 706 N N . VAL A 1 91 ? -15.693 18.220 -29.128 1.00 91.75 91 VAL A N 1
ATOM 707 C CA . VAL A 1 91 ? -16.981 17.595 -28.786 1.00 91.75 91 VAL A CA 1
ATOM 708 C C . VAL A 1 91 ? -16.848 16.072 -28.732 1.00 91.75 91 VAL A C 1
ATOM 710 O O . VAL A 1 91 ? -17.271 15.451 -27.755 1.00 91.75 91 VAL A O 1
ATOM 713 N N . ARG A 1 92 ? -16.195 15.470 -29.735 1.00 91.06 92 ARG A N 1
ATOM 714 C CA . ARG A 1 92 ? -15.901 14.033 -29.800 1.00 91.06 92 ARG A CA 1
ATOM 715 C C . ARG A 1 92 ? -15.140 13.580 -28.555 1.00 91.06 92 ARG A C 1
ATOM 717 O O . ARG A 1 92 ? -15.583 12.647 -27.888 1.00 91.06 92 ARG A O 1
ATOM 724 N N . TRP A 1 93 ? -14.059 14.270 -28.186 1.00 88.50 93 TRP A N 1
ATOM 725 C CA . TRP A 1 93 ? -13.261 13.942 -26.999 1.00 88.50 93 TRP A CA 1
ATOM 726 C C . TRP A 1 93 ? -14.101 13.933 -25.710 1.00 88.50 93 TRP A C 1
ATOM 728 O O . TRP A 1 93 ? -14.055 12.971 -24.933 1.00 88.50 93 TRP A O 1
ATOM 738 N N . HIS A 1 94 ? -14.931 14.961 -25.501 1.00 90.44 94 HIS A N 1
ATOM 739 C CA . HIS A 1 94 ? -15.806 15.047 -24.328 1.00 90.44 94 HIS A CA 1
ATOM 740 C C . HIS A 1 94 ? -16.897 13.969 -24.330 1.00 90.44 94 HIS A C 1
ATOM 742 O O . HIS A 1 94 ? -17.143 13.349 -23.294 1.00 90.44 94 HIS A O 1
ATOM 748 N N . CYS A 1 95 ? -17.499 13.667 -25.481 1.00 93.44 95 CYS A N 1
ATOM 749 C CA . CYS A 1 95 ? -18.455 12.570 -25.630 1.00 93.44 95 CYS A CA 1
ATOM 750 C C . CYS A 1 95 ? -17.857 11.210 -25.246 1.00 93.44 95 CYS A C 1
ATOM 752 O O . CYS A 1 95 ? -18.514 10.426 -24.557 1.00 93.44 95 CYS A O 1
ATOM 754 N N . MET A 1 96 ? -16.604 10.937 -25.618 1.00 91.00 96 MET A N 1
ATOM 755 C CA . MET A 1 96 ? -15.915 9.697 -25.243 1.00 91.00 96 MET A CA 1
ATOM 756 C C . MET A 1 96 ? -15.653 9.629 -23.731 1.00 91.00 96 MET A C 1
ATOM 758 O O . MET A 1 96 ? -15.771 8.560 -23.120 1.00 91.00 96 MET A O 1
ATOM 762 N N . ALA A 1 97 ? -15.318 10.763 -23.105 1.00 87.94 97 ALA A N 1
ATOM 763 C CA . ALA A 1 97 ? -15.152 10.859 -21.656 1.00 87.94 97 ALA A CA 1
ATOM 764 C C . ALA A 1 97 ? -16.482 10.621 -20.919 1.00 87.94 97 ALA A C 1
ATOM 766 O O . ALA A 1 97 ? -16.537 9.826 -19.974 1.00 87.94 97 ALA A O 1
ATOM 767 N N . LEU A 1 98 ? -17.572 11.222 -21.404 1.00 91.06 98 LEU A N 1
ATOM 768 C CA . LEU A 1 98 ? -18.924 10.989 -20.895 1.00 91.06 98 LEU A CA 1
ATOM 769 C C . LEU A 1 98 ? -19.343 9.525 -21.076 1.00 91.06 98 LEU A C 1
ATOM 771 O O . LEU A 1 98 ? -19.916 8.943 -20.157 1.00 91.06 98 LEU A O 1
ATOM 775 N N . LEU A 1 99 ? -19.015 8.892 -22.212 1.00 92.94 99 LEU A N 1
ATOM 776 C CA . LEU A 1 99 ? -19.335 7.485 -22.478 1.00 92.94 99 LEU A CA 1
ATOM 777 C C . LEU A 1 99 ? -18.643 6.563 -21.467 1.00 92.94 99 LEU A C 1
ATOM 779 O O . LEU A 1 99 ? -19.272 5.658 -20.918 1.00 92.94 99 LEU A O 1
ATOM 783 N N . ARG A 1 100 ? -17.361 6.818 -21.176 1.00 86.94 100 ARG A N 1
ATOM 784 C CA . ARG A 1 100 ? -16.606 6.096 -20.137 1.00 86.94 100 ARG A CA 1
ATOM 785 C C . ARG A 1 100 ? -17.219 6.288 -18.752 1.00 86.94 100 ARG A C 1
ATOM 787 O O . ARG A 1 100 ? -17.330 5.321 -18.005 1.00 86.94 100 ARG A O 1
ATOM 794 N N . SER A 1 101 ? -17.614 7.515 -18.414 1.00 89.38 101 SER A N 1
ATOM 795 C CA . SER A 1 101 ? -18.207 7.835 -17.112 1.00 89.38 101 SER A CA 1
ATOM 796 C C . SER A 1 101 ? -19.570 7.161 -16.922 1.00 89.38 101 SER A C 1
ATOM 798 O O . SER A 1 101 ? -19.788 6.447 -15.944 1.00 89.38 101 SER A O 1
ATOM 800 N N . ARG A 1 102 ? -20.466 7.304 -17.906 1.00 89.69 102 ARG A N 1
ATOM 801 C CA . ARG A 1 102 ? -21.854 6.825 -17.847 1.00 89.69 102 ARG A CA 1
ATOM 802 C C . ARG A 1 102 ? -21.982 5.303 -17.770 1.00 89.69 102 ARG A C 1
ATOM 804 O O . ARG A 1 102 ? -22.940 4.812 -17.173 1.00 89.69 102 ARG A O 1
ATOM 811 N N . TYR A 1 103 ? -21.040 4.578 -18.374 1.00 89.00 103 TYR A N 1
ATOM 812 C CA . TYR A 1 103 ? -21.013 3.112 -18.432 1.00 89.00 103 TYR A CA 1
ATOM 813 C C . TYR A 1 103 ? -19.831 2.511 -17.651 1.00 89.00 103 TYR A C 1
ATOM 815 O O . TYR A 1 103 ? -19.351 1.429 -17.986 1.00 89.00 103 TYR A O 1
ATOM 823 N N . ARG A 1 104 ? -19.352 3.198 -16.601 1.00 82.50 104 ARG A N 1
ATOM 824 C CA . ARG A 1 104 ? -18.220 2.747 -15.766 1.00 82.50 104 ARG A CA 1
ATOM 825 C C . ARG A 1 104 ? -18.461 1.378 -15.110 1.00 82.50 104 ARG A C 1
ATOM 827 O O . ARG A 1 104 ? -17.508 0.639 -14.904 1.00 82.50 104 ARG A O 1
ATOM 834 N N . GLY A 1 105 ? -19.719 1.048 -14.806 1.00 75.75 105 GLY A N 1
ATOM 835 C CA . GLY A 1 105 ? -20.121 -0.217 -14.177 1.00 75.75 105 GLY A CA 1
ATOM 836 C C . GLY A 1 105 ? -20.309 -1.402 -15.134 1.00 75.75 105 GLY A C 1
ATOM 837 O O . GLY A 1 105 ? -20.639 -2.494 -14.677 1.00 75.75 105 GLY A O 1
ATOM 838 N N . ASP A 1 106 ? -20.130 -1.228 -16.449 1.00 82.62 106 ASP A N 1
ATOM 839 C CA . ASP A 1 106 ? -20.218 -2.354 -17.382 1.00 82.62 106 ASP A CA 1
ATOM 840 C C . ASP A 1 106 ? -19.050 -3.334 -17.154 1.00 82.62 106 ASP A C 1
ATOM 842 O O . ASP A 1 106 ? -17.885 -2.950 -17.242 1.00 82.62 106 ASP A O 1
ATOM 846 N N . VAL A 1 107 ? -19.355 -4.630 -16.990 1.00 76.88 107 VAL A N 1
ATOM 847 C CA . VAL A 1 107 ? -18.356 -5.719 -16.851 1.00 76.88 107 VAL A CA 1
ATOM 848 C C . VAL A 1 107 ? -17.307 -5.699 -17.972 1.00 76.88 107 VAL A C 1
ATOM 850 O O . VAL A 1 107 ? -16.147 -6.052 -17.767 1.00 76.88 107 VAL A O 1
ATOM 853 N N . ARG A 1 108 ? -17.712 -5.286 -19.179 1.00 81.88 108 ARG A N 1
ATOM 854 C CA . ARG A 1 108 ? -16.804 -4.992 -20.292 1.00 81.88 108 ARG A CA 1
ATOM 855 C C . ARG A 1 108 ? -16.950 -3.521 -20.678 1.00 81.88 108 ARG A C 1
ATOM 857 O O . ARG A 1 108 ? -18.069 -3.143 -21.031 1.00 81.88 108 ARG A O 1
ATOM 864 N N . PRO A 1 109 ? -15.863 -2.724 -20.714 1.00 89.25 109 PRO A N 1
ATOM 865 C CA . PRO A 1 109 ? -15.945 -1.294 -20.991 1.00 89.25 109 PRO A CA 1
ATOM 866 C C . PRO A 1 109 ? -16.739 -0.989 -22.264 1.00 89.25 109 PRO A C 1
ATOM 868 O O . PRO A 1 109 ? -16.435 -1.516 -23.339 1.00 89.25 109 PRO A O 1
ATOM 871 N N . ARG A 1 110 ? -17.745 -0.114 -22.161 1.00 92.69 110 ARG A N 1
ATOM 872 C CA . ARG A 1 110 ? -18.596 0.260 -23.302 1.00 92.69 110 ARG A CA 1
ATOM 873 C C . ARG A 1 110 ? -17.795 0.742 -24.526 1.00 92.69 110 ARG A C 1
ATOM 875 O O . ARG A 1 110 ? -18.067 0.223 -25.607 1.00 92.69 110 ARG A O 1
ATOM 882 N N . PRO A 1 111 ? -16.764 1.607 -24.395 1.00 91.75 111 PRO A N 1
ATOM 883 C CA . PRO A 1 111 ? -15.915 2.003 -25.526 1.00 91.75 111 PRO A CA 1
ATOM 884 C C . PRO A 1 111 ? -15.228 0.829 -26.234 1.00 91.75 111 PRO A C 1
ATOM 886 O O . PRO A 1 111 ? -15.175 0.803 -27.460 1.00 91.75 111 PRO A O 1
ATOM 889 N N . LEU A 1 112 ? -14.752 -0.170 -25.477 1.00 91.81 112 LEU A N 1
ATOM 890 C CA . LEU A 1 112 ? -14.101 -1.360 -26.033 1.00 91.81 112 LEU A CA 1
ATOM 891 C C . LEU A 1 112 ? -15.080 -2.163 -26.894 1.00 91.81 112 LEU A C 1
ATOM 893 O O . LEU A 1 112 ? -14.736 -2.600 -27.984 1.00 91.81 112 LEU A O 1
ATOM 897 N N . ARG A 1 113 ? -16.325 -2.323 -26.438 1.00 94.44 113 ARG A N 1
ATOM 898 C CA . ARG A 1 113 ? -17.353 -3.045 -27.200 1.00 94.44 113 ARG A CA 1
ATOM 899 C C . ARG A 1 113 ? -17.723 -2.321 -28.496 1.00 94.44 113 ARG A C 1
ATOM 901 O O . ARG A 1 113 ? -17.923 -2.978 -29.515 1.00 94.44 113 ARG A O 1
ATOM 908 N N . VAL A 1 114 ? -17.807 -0.988 -28.468 1.00 95.00 114 VAL A N 1
ATOM 909 C CA . VAL A 1 114 ? -18.031 -0.179 -29.681 1.00 95.00 114 VAL A CA 1
ATOM 910 C C . VAL A 1 114 ? -16.849 -0.330 -30.645 1.00 95.00 114 VAL A C 1
ATOM 912 O O . VAL A 1 114 ? -17.062 -0.519 -31.839 1.00 95.00 114 VAL A O 1
ATOM 915 N N . ALA A 1 115 ? -15.614 -0.348 -30.138 1.00 94.44 115 ALA A N 1
ATOM 916 C CA . ALA A 1 115 ? -14.420 -0.592 -30.947 1.00 94.44 115 ALA A CA 1
ATOM 917 C C . ALA A 1 115 ? -14.368 -2.012 -31.544 1.00 94.44 115 ALA A C 1
ATOM 919 O O . ALA A 1 115 ? -13.960 -2.180 -32.689 1.00 94.44 115 ALA A O 1
ATOM 920 N N . GLU A 1 116 ? -14.835 -3.036 -30.825 1.00 94.88 116 GLU A N 1
ATOM 921 C CA . GLU A 1 116 ? -14.973 -4.396 -31.367 1.00 94.88 116 GLU A CA 1
ATOM 922 C C . GLU A 1 116 ? -16.003 -4.472 -32.498 1.00 94.88 116 GLU A C 1
ATOM 924 O O . GLU A 1 116 ? -15.779 -5.171 -33.490 1.00 94.88 116 GLU A O 1
ATOM 929 N N . LEU A 1 117 ? -17.125 -3.751 -32.371 1.00 95.88 117 LEU A N 1
ATOM 930 C CA . LEU A 1 117 ? -18.093 -3.612 -33.459 1.00 95.88 117 LEU A CA 1
ATOM 931 C C . LEU A 1 117 ? -17.447 -2.912 -34.660 1.00 95.88 117 LEU A C 1
ATOM 933 O O . LEU A 1 117 ? -17.582 -3.396 -35.780 1.00 95.88 117 LEU A O 1
ATOM 937 N N . LEU A 1 118 ? -16.712 -1.824 -34.419 1.00 95.00 118 LEU A N 1
ATOM 938 C CA . LEU A 1 118 ? -16.002 -1.073 -35.452 1.00 95.00 118 LEU A CA 1
ATOM 939 C C . LEU A 1 118 ? -14.976 -1.947 -36.190 1.00 95.00 118 LEU A C 1
ATOM 941 O O . LEU A 1 118 ? -14.952 -1.949 -37.417 1.00 95.00 118 LEU A O 1
ATOM 945 N N . TRP A 1 119 ? -14.195 -2.754 -35.465 1.00 94.25 119 TRP A N 1
ATOM 946 C CA . TRP A 1 119 ? -13.245 -3.707 -36.049 1.00 94.25 119 TRP A CA 1
ATOM 947 C C . TRP A 1 119 ? -13.937 -4.718 -36.970 1.00 94.25 119 TRP A C 1
ATOM 949 O O . TRP A 1 119 ? -13.498 -4.949 -38.096 1.00 94.25 119 TRP A O 1
ATOM 959 N N . ARG A 1 120 ? -15.054 -5.301 -36.513 1.00 94.56 120 ARG A N 1
ATOM 960 C CA . ARG A 1 120 ? -15.849 -6.252 -37.309 1.00 94.56 120 ARG A CA 1
ATOM 961 C C . ARG A 1 120 ? -16.497 -5.593 -38.519 1.00 94.56 120 ARG A C 1
ATOM 963 O O . ARG A 1 120 ? -16.593 -6.225 -39.564 1.00 94.56 120 ARG A O 1
ATOM 970 N N . TYR A 1 121 ? -16.944 -4.350 -38.376 1.00 94.19 121 TYR A N 1
ATOM 971 C CA . TYR A 1 121 ? -17.505 -3.571 -39.471 1.00 94.19 121 TYR A CA 1
ATOM 972 C C . TYR A 1 121 ? -16.454 -3.313 -40.556 1.00 94.19 121 TYR A C 1
ATOM 974 O O . TYR A 1 121 ? -16.726 -3.589 -41.721 1.00 94.19 121 TYR A O 1
ATOM 982 N N . VAL A 1 122 ? -15.240 -2.890 -40.182 1.00 91.44 122 VAL A N 1
ATOM 983 C CA . VAL A 1 122 ? -14.127 -2.707 -41.130 1.00 91.44 122 VAL A CA 1
ATOM 984 C C . VAL A 1 122 ? -13.828 -4.011 -41.879 1.00 91.44 122 VAL A C 1
ATOM 986 O O . VAL A 1 122 ? -13.856 -4.023 -43.107 1.00 91.44 122 VAL A O 1
ATOM 989 N N . ASP A 1 123 ? -13.639 -5.120 -41.155 1.00 89.69 123 ASP A N 1
ATOM 990 C CA . ASP A 1 123 ? -13.354 -6.440 -41.746 1.00 89.69 123 ASP A CA 1
ATOM 991 C C . ASP A 1 123 ? -14.488 -6.926 -42.671 1.00 89.69 123 ASP A C 1
ATOM 993 O O . ASP A 1 123 ? -14.248 -7.476 -43.749 1.00 89.69 123 ASP A O 1
ATOM 997 N N . ALA A 1 124 ? -15.746 -6.691 -42.289 1.00 89.81 124 ALA A N 1
ATOM 998 C CA . ALA A 1 124 ? -16.895 -7.037 -43.113 1.00 89.81 124 ALA A CA 1
ATOM 999 C C . ALA A 1 124 ? -16.940 -6.203 -44.399 1.00 89.81 124 ALA A C 1
ATOM 1001 O O . ALA A 1 124 ? -17.076 -6.774 -45.480 1.00 89.81 124 ALA A O 1
ATOM 1002 N N . VAL A 1 125 ? -16.817 -4.877 -44.318 1.00 87.44 125 VAL A N 1
ATOM 1003 C CA . VAL A 1 125 ? -16.899 -4.000 -45.496 1.00 87.44 125 VAL A CA 1
ATOM 1004 C C . VAL A 1 125 ? -15.760 -4.294 -46.475 1.00 87.44 125 VAL A C 1
ATOM 1006 O O . VAL A 1 125 ? -16.010 -4.382 -47.677 1.00 87.44 125 VAL A O 1
ATOM 1009 N N . GLU A 1 126 ? -14.542 -4.554 -45.999 1.00 84.62 126 GLU A N 1
ATOM 1010 C CA . GLU A 1 126 ? -13.410 -4.931 -46.859 1.00 84.62 126 GLU A CA 1
ATOM 1011 C C . GLU A 1 126 ? -13.649 -6.236 -47.618 1.00 84.62 126 GLU A C 1
ATOM 1013 O O . GLU A 1 126 ? -13.417 -6.300 -48.827 1.00 84.62 126 GLU A O 1
ATOM 1018 N N . LYS A 1 127 ? -14.178 -7.262 -46.940 1.00 83.56 127 LYS A N 1
ATOM 1019 C CA . LYS A 1 127 ? -14.510 -8.552 -47.566 1.00 83.56 127 LYS A CA 1
ATOM 1020 C C . LYS A 1 127 ? -15.581 -8.424 -48.650 1.00 83.56 127 LYS A C 1
ATOM 1022 O O . LYS A 1 127 ? -15.528 -9.158 -49.635 1.00 83.56 127 LYS A O 1
ATOM 1027 N N . HIS A 1 128 ? -16.530 -7.501 -48.492 1.00 80.12 128 HIS A N 1
ATOM 1028 C CA . HIS A 1 128 ? -17.603 -7.269 -49.467 1.00 80.12 128 HIS A CA 1
ATOM 1029 C C . HIS A 1 128 ? -17.203 -6.316 -50.610 1.00 80.12 128 HIS A C 1
ATOM 1031 O O . HIS A 1 128 ? -17.855 -6.333 -51.652 1.00 80.12 128 HIS A O 1
ATOM 1037 N N . SER A 1 129 ? -16.139 -5.515 -50.460 1.00 73.25 129 SER A N 1
ATOM 1038 C CA . SER A 1 129 ? -15.778 -4.441 -51.408 1.00 73.25 129 SER A CA 1
ATOM 1039 C C . SER A 1 129 ? -14.898 -4.871 -52.596 1.00 73.25 129 SER A C 1
ATOM 1041 O O . SER A 1 129 ? -14.472 -4.020 -53.368 1.00 73.25 129 SER A O 1
ATOM 1043 N N . GLY A 1 130 ? -14.631 -6.174 -52.769 1.00 55.47 130 GLY A N 1
ATOM 1044 C CA . GLY A 1 130 ? -14.131 -6.800 -54.006 1.00 55.47 130 GLY A CA 1
ATOM 1045 C C . GLY A 1 130 ? -13.199 -5.964 -54.902 1.00 55.47 130 GLY A C 1
ATOM 1046 O O . GLY A 1 130 ? -13.616 -5.485 -55.949 1.00 55.47 130 GLY A O 1
ATOM 1047 N N . GLY A 1 131 ? -11.921 -5.842 -54.532 1.00 57.00 131 GLY A N 1
ATOM 1048 C CA . GLY A 1 131 ? -10.800 -5.509 -55.431 1.00 57.00 131 GLY A CA 1
ATOM 1049 C C . GLY A 1 131 ? -10.670 -4.069 -55.956 1.00 57.00 131 GLY A C 1
ATOM 1050 O O . GLY A 1 131 ? -9.553 -3.666 -56.268 1.00 57.00 131 GLY A O 1
ATOM 1051 N N . ALA A 1 132 ? -11.744 -3.279 -56.020 1.00 55.97 132 ALA A N 1
ATOM 1052 C CA . ALA A 1 132 ? -11.711 -1.880 -56.464 1.00 55.97 132 ALA A CA 1
ATOM 1053 C C . ALA A 1 132 ? -12.481 -0.983 -55.483 1.00 55.97 132 ALA A C 1
ATOM 1055 O O . ALA A 1 132 ? -13.587 -0.522 -55.760 1.00 55.97 132 ALA A O 1
ATOM 1056 N N . VAL A 1 133 ? -11.894 -0.775 -54.304 1.00 65.00 133 VAL A N 1
ATOM 1057 C CA . VAL A 1 133 ? -12.428 0.131 -53.280 1.00 65.00 133 VAL A CA 1
ATOM 1058 C C . VAL A 1 133 ? -12.191 1.575 -53.736 1.00 65.00 133 VAL A C 1
ATOM 1060 O O . VAL A 1 133 ? -11.065 1.927 -54.085 1.00 65.00 133 VAL A O 1
ATOM 1063 N N . ASP A 1 134 ? -13.237 2.407 -53.736 1.00 75.12 134 ASP A N 1
ATOM 1064 C CA . ASP A 1 134 ? -13.107 3.860 -53.922 1.00 75.12 134 ASP A CA 1
ATOM 1065 C C . ASP A 1 134 ? -12.067 4.409 -52.919 1.00 75.12 134 ASP A C 1
ATOM 1067 O O . ASP A 1 134 ? -12.161 4.073 -51.732 1.00 75.12 134 ASP A O 1
ATOM 1071 N N . PRO A 1 135 ? -11.082 5.225 -53.350 1.00 78.25 135 PRO A N 1
ATOM 1072 C CA . PRO A 1 135 ? -10.087 5.838 -52.471 1.00 78.25 135 PRO A CA 1
ATOM 1073 C C . PRO A 1 135 ? -10.649 6.407 -51.161 1.00 78.25 135 PRO A C 1
ATOM 1075 O O . PRO A 1 135 ? -10.035 6.224 -50.110 1.00 78.25 135 PRO A O 1
ATOM 1078 N N . GLN A 1 136 ? -11.837 7.021 -51.191 1.00 80.19 136 GLN A N 1
ATOM 1079 C CA . GLN A 1 136 ? -12.454 7.600 -49.994 1.00 80.19 136 GLN A CA 1
ATOM 1080 C C . GLN A 1 136 ? -12.930 6.530 -48.993 1.00 80.19 136 GLN A C 1
ATOM 1082 O O . GLN A 1 136 ? -12.813 6.704 -47.779 1.00 80.19 136 GLN A O 1
ATOM 1087 N N . LEU A 1 137 ? -13.438 5.396 -49.487 1.00 83.62 137 LEU A N 1
ATOM 1088 C CA . LEU A 1 137 ? -13.814 4.259 -48.644 1.00 83.62 137 LEU A CA 1
ATOM 1089 C C . LEU A 1 137 ? -12.570 3.549 -48.091 1.00 83.62 137 LEU A C 1
ATOM 1091 O O . LEU A 1 137 ? -12.565 3.149 -46.929 1.00 83.62 137 LEU A O 1
ATOM 1095 N N . ALA A 1 138 ? -11.506 3.433 -48.888 1.00 81.44 138 ALA A N 1
ATOM 1096 C CA . ALA A 1 138 ? -10.241 2.849 -48.444 1.00 81.44 138 ALA A CA 1
ATOM 1097 C C . ALA A 1 138 ? -9.598 3.670 -47.311 1.00 81.44 138 ALA A C 1
ATOM 1099 O O . ALA A 1 138 ? -9.177 3.103 -46.301 1.00 81.44 138 ALA A O 1
ATOM 1100 N N . GLU A 1 139 ? -9.582 5.000 -47.437 1.00 81.12 139 GLU A N 1
ATOM 1101 C CA . GLU A 1 139 ? -9.089 5.910 -46.397 1.00 81.12 139 GLU A CA 1
ATOM 1102 C C . GLU A 1 139 ? -9.921 5.811 -45.112 1.00 81.12 139 GLU A C 1
ATOM 1104 O O . GLU A 1 139 ? -9.371 5.679 -44.016 1.00 81.12 139 GLU A O 1
ATOM 1109 N N . PHE A 1 140 ? -11.250 5.798 -45.243 1.00 86.88 140 PHE A N 1
ATOM 1110 C CA . PHE A 1 140 ? -12.153 5.598 -44.115 1.00 86.88 140 PHE A CA 1
ATOM 1111 C C . PHE A 1 140 ? -11.846 4.285 -43.372 1.00 86.88 140 PHE A C 1
ATOM 1113 O O . PHE A 1 140 ? -11.646 4.301 -42.159 1.00 86.88 140 PHE A O 1
ATOM 1120 N N . LEU A 1 141 ? -11.748 3.155 -44.079 1.00 87.44 141 LEU A N 1
ATOM 1121 C CA . LEU A 1 141 ? -11.481 1.847 -43.465 1.00 87.44 141 LEU A CA 1
ATOM 1122 C C . LEU A 1 141 ? -10.108 1.802 -42.778 1.00 87.44 141 LEU A C 1
ATOM 1124 O O . LEU A 1 141 ? -9.986 1.244 -41.685 1.00 87.44 141 LEU A O 1
ATOM 1128 N N . ALA A 1 142 ? -9.095 2.438 -43.373 1.00 83.06 142 ALA A N 1
ATOM 1129 C CA . ALA A 1 142 ? -7.763 2.540 -42.788 1.00 83.06 142 ALA A CA 1
ATOM 1130 C C . ALA A 1 142 ? -7.779 3.307 -41.455 1.00 83.06 142 ALA A C 1
ATOM 1132 O O . ALA A 1 142 ? -7.254 2.804 -40.460 1.00 83.06 142 ALA A O 1
ATOM 1133 N N . ILE A 1 143 ? -8.429 4.475 -41.401 1.00 85.75 143 ILE A N 1
ATOM 1134 C CA . ILE A 1 143 ? -8.538 5.282 -40.174 1.00 85.75 143 ILE A CA 1
ATOM 1135 C C . ILE A 1 143 ? -9.294 4.511 -39.086 1.00 85.75 143 ILE A C 1
ATOM 1137 O O . ILE A 1 143 ? -8.832 4.413 -37.948 1.00 85.75 143 ILE A O 1
ATOM 1141 N N . GLN A 1 144 ? -10.435 3.910 -39.430 1.00 89.75 144 GLN A N 1
ATOM 1142 C CA . GLN A 1 144 ? -11.258 3.190 -38.456 1.00 89.75 144 GLN A CA 1
ATOM 1143 C C . GLN A 1 144 ? -10.566 1.942 -37.902 1.00 89.75 144 GLN A C 1
ATOM 1145 O O . GLN A 1 144 ? -10.763 1.604 -36.735 1.00 89.75 144 GLN A O 1
ATOM 1150 N N . ARG A 1 145 ? -9.714 1.280 -38.695 1.00 88.25 145 ARG A N 1
ATOM 1151 C CA . ARG A 1 145 ? -8.888 0.165 -38.216 1.00 88.25 145 ARG A CA 1
ATOM 1152 C C . ARG A 1 145 ? -7.937 0.608 -37.107 1.00 88.25 145 ARG A C 1
ATOM 1154 O O . ARG A 1 145 ? -7.836 -0.083 -36.096 1.00 88.25 145 ARG A O 1
ATOM 1161 N N . TRP A 1 146 ? -7.271 1.748 -37.279 1.00 87.94 146 TRP A N 1
ATOM 1162 C CA . TRP A 1 146 ? -6.373 2.305 -36.266 1.00 87.94 146 TRP A CA 1
ATOM 1163 C C . TRP A 1 146 ? -7.111 2.700 -34.995 1.00 87.94 146 TRP A C 1
ATOM 1165 O O . TRP A 1 146 ? -6.677 2.347 -33.903 1.00 87.94 146 TRP A O 1
ATOM 1175 N N . VAL A 1 147 ? -8.261 3.359 -35.139 1.00 89.06 147 VAL A N 1
ATOM 1176 C CA . VAL A 1 147 ? -9.125 3.723 -34.011 1.00 89.06 147 VAL A CA 1
ATOM 1177 C C . VAL A 1 147 ? -9.583 2.476 -33.252 1.00 89.06 147 VAL A C 1
ATOM 1179 O O . VAL A 1 147 ? -9.434 2.403 -32.035 1.00 89.06 147 VAL A O 1
ATOM 1182 N N . ALA A 1 148 ? -10.080 1.455 -33.952 1.00 91.44 148 ALA A N 1
ATOM 1183 C CA . ALA A 1 148 ? -10.510 0.212 -33.324 1.00 91.44 148 ALA A CA 1
ATOM 1184 C C . ALA A 1 148 ? -9.347 -0.514 -32.627 1.00 91.44 148 ALA A C 1
ATOM 1186 O O . ALA A 1 148 ? -9.489 -0.928 -31.476 1.00 91.44 148 ALA A O 1
ATOM 1187 N N . LEU A 1 149 ? -8.185 -0.620 -33.283 1.00 89.00 149 LEU A N 1
ATOM 1188 C CA . LEU A 1 149 ? -6.994 -1.243 -32.706 1.00 89.00 149 LEU A CA 1
ATOM 1189 C C . LEU A 1 149 ? -6.527 -0.507 -31.449 1.00 89.00 149 LEU A C 1
ATOM 1191 O O . LEU A 1 149 ? -6.235 -1.157 -30.454 1.00 89.00 149 LEU A O 1
ATOM 1195 N N . ALA A 1 150 ? -6.527 0.826 -31.463 1.00 89.56 150 ALA A N 1
ATOM 1196 C CA . ALA A 1 150 ? -6.133 1.648 -30.325 1.00 89.56 150 ALA A CA 1
ATOM 1197 C C . ALA A 1 150 ? -7.001 1.397 -29.083 1.00 89.56 150 ALA A C 1
ATOM 1199 O O . ALA A 1 150 ? -6.494 1.393 -27.966 1.00 89.56 150 ALA A O 1
ATOM 1200 N N . PHE A 1 151 ? -8.297 1.130 -29.261 1.00 89.75 151 PHE A N 1
ATOM 1201 C CA . PHE A 1 151 ? -9.190 0.768 -28.158 1.00 89.75 151 PHE A CA 1
ATOM 1202 C C . PHE A 1 151 ? -9.097 -0.708 -27.742 1.00 89.75 151 PHE A C 1
ATOM 1204 O O . PHE A 1 151 ? -9.300 -1.007 -26.566 1.00 89.75 151 PHE A O 1
ATOM 1211 N N . ILE A 1 152 ? -8.816 -1.623 -28.677 1.00 90.44 152 ILE A N 1
ATOM 1212 C CA . ILE A 1 152 ? -8.739 -3.073 -28.422 1.00 90.44 152 ILE A CA 1
ATOM 1213 C C . ILE A 1 152 ? -7.388 -3.476 -27.812 1.00 90.44 152 ILE A C 1
ATOM 1215 O O . ILE A 1 152 ? -7.341 -4.307 -26.907 1.00 90.44 152 ILE A O 1
ATOM 1219 N N . SER A 1 153 ? -6.293 -2.900 -28.306 1.00 89.38 153 SER A N 1
ATOM 1220 C CA . SER A 1 153 ? -4.918 -3.163 -27.882 1.00 89.38 153 SER A CA 1
ATOM 1221 C C . SER A 1 153 ? -4.081 -1.878 -27.992 1.00 89.38 153 SER A C 1
ATOM 1223 O O . SER A 1 153 ? -3.415 -1.675 -29.008 1.00 89.38 153 SER A O 1
ATOM 1225 N N . PRO A 1 154 ? -4.100 -1.003 -26.966 1.00 88.12 154 PRO A N 1
ATOM 1226 C CA . PRO A 1 154 ? -3.367 0.265 -26.981 1.00 88.12 154 PRO A CA 1
ATOM 1227 C C . PRO A 1 154 ? -1.863 0.096 -27.231 1.00 88.12 154 PRO A C 1
ATOM 1229 O O . PRO A 1 154 ? -1.315 0.774 -28.092 1.00 88.12 154 PRO A O 1
ATOM 1232 N N . ASP A 1 155 ? -1.216 -0.863 -26.562 1.00 83.94 155 ASP A N 1
ATOM 1233 C CA . ASP A 1 155 ? 0.229 -1.105 -26.703 1.00 83.94 155 ASP A CA 1
ATOM 1234 C C . ASP A 1 155 ? 0.576 -1.659 -28.096 1.00 83.94 155 ASP A C 1
ATOM 1236 O O . ASP A 1 155 ? 1.554 -1.255 -28.727 1.00 83.94 155 ASP A O 1
ATOM 1240 N N . GLY A 1 156 ? -0.267 -2.560 -28.616 1.00 82.69 156 GLY A N 1
ATOM 1241 C CA . GLY A 1 156 ? -0.137 -3.081 -29.976 1.00 82.69 156 GLY A CA 1
ATOM 1242 C C . GLY A 1 156 ? -0.351 -1.993 -31.031 1.00 82.69 156 GLY A C 1
ATOM 1243 O O . GLY A 1 156 ? 0.374 -1.947 -32.025 1.00 82.69 156 GLY A O 1
ATOM 1244 N N . ALA A 1 157 ? -1.302 -1.085 -30.795 1.00 85.50 157 ALA A N 1
ATOM 1245 C CA . ALA A 1 157 ? -1.550 0.075 -31.640 1.00 85.50 157 ALA A CA 1
ATOM 1246 C C . ALA A 1 157 ? -0.385 1.069 -31.598 1.00 85.50 157 ALA A C 1
ATOM 1248 O O . ALA A 1 157 ? 0.031 1.529 -32.654 1.00 85.50 157 ALA A O 1
ATOM 1249 N N . ALA A 1 158 ? 0.174 1.360 -30.420 1.00 85.12 158 ALA A N 1
ATOM 1250 C CA . ALA A 1 158 ? 1.330 2.239 -30.261 1.00 85.12 158 ALA A CA 1
ATOM 1251 C C . ALA A 1 158 ? 2.552 1.690 -31.001 1.00 85.12 158 ALA A C 1
ATOM 1253 O O . ALA A 1 158 ? 3.193 2.412 -31.763 1.00 85.12 158 ALA A O 1
ATOM 1254 N N . HIS A 1 159 ? 2.824 0.390 -30.860 1.00 87.06 159 HIS A N 1
ATOM 1255 C CA . HIS A 1 159 ? 3.914 -0.269 -31.571 1.00 87.06 159 HIS A CA 1
ATOM 1256 C C . HIS A 1 159 ? 3.726 -0.233 -33.092 1.00 87.06 159 HIS A C 1
ATOM 1258 O O . HIS A 1 159 ? 4.641 0.151 -33.819 1.00 87.06 159 HIS A O 1
ATOM 1264 N N . ALA A 1 160 ? 2.534 -0.590 -33.581 1.00 83.44 160 ALA A N 1
ATOM 1265 C CA . ALA A 1 160 ? 2.232 -0.544 -35.007 1.00 83.44 160 ALA A CA 1
ATOM 1266 C C . ALA A 1 160 ? 2.284 0.895 -35.553 1.00 83.44 160 ALA A C 1
ATOM 1268 O O . ALA A 1 160 ? 2.770 1.113 -36.661 1.00 83.44 160 ALA A O 1
ATOM 1269 N N . PHE A 1 161 ? 1.802 1.881 -34.790 1.00 86.62 161 PHE A N 1
ATOM 1270 C CA . PHE A 1 161 ? 1.782 3.290 -35.186 1.00 86.62 161 PHE A CA 1
ATOM 1271 C C . PHE A 1 161 ? 3.197 3.873 -35.235 1.00 86.62 161 PHE A C 1
ATOM 1273 O O . PHE A 1 161 ? 3.549 4.547 -36.200 1.00 86.62 161 PHE A O 1
ATOM 1280 N N . ALA A 1 162 ? 4.044 3.539 -34.259 1.00 86.12 162 ALA A N 1
ATOM 1281 C CA . ALA A 1 162 ? 5.463 3.865 -34.296 1.00 86.12 162 ALA A CA 1
ATOM 1282 C C . ALA A 1 162 ? 6.155 3.220 -35.505 1.00 86.12 162 ALA A C 1
ATOM 1284 O O . ALA A 1 162 ? 6.931 3.880 -36.193 1.00 86.12 162 ALA A O 1
ATOM 1285 N N . ASP A 1 163 ? 5.868 1.951 -35.812 1.00 84.19 163 ASP A N 1
ATOM 1286 C CA . ASP A 1 163 ? 6.455 1.293 -36.983 1.00 84.19 163 ASP A CA 1
ATOM 1287 C C . ASP A 1 163 ? 6.022 1.975 -38.292 1.00 84.19 163 ASP A C 1
ATOM 1289 O O . ASP A 1 163 ? 6.852 2.223 -39.168 1.00 84.19 163 ASP A O 1
ATOM 1293 N N . ALA A 1 164 ? 4.752 2.379 -38.392 1.00 83.19 164 ALA A N 1
ATOM 1294 C CA . ALA A 1 164 ? 4.237 3.146 -39.523 1.00 83.19 164 ALA A CA 1
ATOM 1295 C C . ALA A 1 164 ? 4.918 4.521 -39.655 1.00 83.19 164 ALA A C 1
ATOM 1297 O O . ALA A 1 164 ? 5.307 4.900 -40.761 1.00 83.19 164 ALA A O 1
ATOM 1298 N N . LEU A 1 165 ? 5.125 5.246 -38.547 1.00 83.44 165 LEU A N 1
ATOM 1299 C CA . LEU A 1 165 ? 5.856 6.523 -38.524 1.00 83.44 165 LEU A CA 1
ATOM 1300 C C . LEU A 1 165 ? 7.327 6.352 -38.922 1.00 83.44 165 LEU A C 1
ATOM 1302 O O . LEU A 1 165 ? 7.873 7.191 -39.638 1.00 83.44 165 LEU A O 1
ATOM 1306 N N . ARG A 1 166 ? 7.966 5.250 -38.508 1.00 83.94 166 ARG A N 1
ATOM 1307 C CA . ARG A 1 166 ? 9.340 4.914 -38.906 1.00 83.94 166 ARG A CA 1
ATOM 1308 C C . ARG A 1 166 ? 9.442 4.670 -40.409 1.00 83.94 166 ARG A C 1
ATOM 1310 O O . ARG A 1 166 ? 10.368 5.163 -41.042 1.00 83.94 166 ARG A O 1
ATOM 1317 N N . GLN A 1 167 ? 8.503 3.909 -40.969 1.00 79.19 167 GLN A N 1
ATOM 1318 C CA . GLN A 1 167 ? 8.482 3.561 -42.392 1.00 79.19 167 GLN A CA 1
ATOM 1319 C C . GLN A 1 167 ? 8.180 4.781 -43.275 1.00 79.19 167 GLN A C 1
ATOM 1321 O O . GLN A 1 167 ? 8.850 4.993 -44.281 1.00 79.19 167 GLN A O 1
ATOM 1326 N N . THR A 1 168 ? 7.241 5.636 -42.860 1.00 71.81 168 THR A N 1
ATOM 1327 C CA . THR A 1 168 ? 6.844 6.840 -43.619 1.00 71.81 168 THR A CA 1
ATOM 1328 C C . THR A 1 168 ? 7.810 8.013 -43.503 1.00 71.81 168 THR A C 1
ATOM 1330 O O . THR A 1 168 ? 7.703 8.984 -44.257 1.00 71.81 168 THR A O 1
ATOM 1333 N N . ALA A 1 169 ? 8.786 7.936 -42.597 1.00 60.38 169 ALA A N 1
ATOM 1334 C CA . ALA A 1 169 ? 9.825 8.945 -42.455 1.00 60.38 169 ALA A CA 1
ATOM 1335 C C . ALA A 1 169 ? 10.586 9.166 -43.789 1.00 60.38 169 ALA A C 1
ATOM 1337 O O . ALA A 1 169 ? 11.028 10.277 -44.071 1.00 60.38 169 ALA A O 1
ATOM 1338 N N . SER A 1 170 ? 10.663 8.140 -44.643 1.00 58.75 170 SER A N 1
ATOM 1339 C CA . SER A 1 170 ? 11.301 8.185 -45.967 1.00 58.75 170 SER A CA 1
ATOM 1340 C C . SER A 1 170 ? 10.341 8.442 -47.144 1.00 58.75 170 SER A C 1
ATOM 1342 O O . SER A 1 170 ? 10.800 8.568 -48.277 1.00 58.75 170 SER A O 1
ATOM 1344 N N . ASP A 1 171 ? 9.032 8.538 -46.896 1.00 59.47 171 ASP A N 1
ATOM 1345 C CA . ASP A 1 171 ? 7.974 8.579 -47.919 1.00 59.47 171 ASP A CA 1
ATOM 1346 C C . ASP A 1 171 ? 7.460 10.007 -48.223 1.00 59.47 171 ASP A C 1
ATOM 1348 O O . ASP A 1 171 ? 7.800 10.963 -47.508 1.00 59.47 171 ASP A O 1
ATOM 1352 N N . PRO A 1 172 ? 6.641 10.193 -49.287 1.00 57.53 172 PRO A N 1
ATOM 1353 C CA . PRO A 1 172 ? 6.102 11.492 -49.693 1.00 57.53 172 PRO A CA 1
ATOM 1354 C C . PRO A 1 172 ? 5.347 12.225 -48.575 1.00 57.53 172 PRO A C 1
ATOM 1356 O O . PRO A 1 172 ? 4.676 11.611 -47.746 1.00 57.53 172 PRO A O 1
ATOM 1359 N N . VAL A 1 173 ? 5.374 13.561 -48.619 1.00 57.75 173 VAL A N 1
ATOM 1360 C CA . VAL A 1 173 ? 4.722 14.479 -47.658 1.00 57.75 173 VAL A CA 1
ATOM 1361 C C . VAL A 1 173 ? 3.263 14.093 -47.350 1.00 57.75 173 VAL A C 1
ATOM 1363 O O . VAL A 1 173 ? 2.842 14.154 -46.199 1.00 57.75 173 VAL A O 1
ATOM 1366 N N . ALA A 1 174 ? 2.513 13.606 -48.345 1.00 50.78 174 ALA A N 1
ATOM 1367 C CA . ALA A 1 174 ? 1.120 13.180 -48.186 1.00 50.78 174 ALA A CA 1
ATOM 1368 C C . ALA A 1 174 ? 0.925 12.025 -47.178 1.00 50.78 174 ALA A C 1
ATOM 1370 O O . ALA A 1 174 ? -0.035 12.047 -46.411 1.00 50.78 174 ALA A O 1
ATOM 1371 N N . ALA A 1 175 ? 1.844 11.054 -47.127 1.00 56.59 175 ALA A N 1
ATOM 1372 C CA . ALA A 1 175 ? 1.761 9.925 -46.196 1.00 56.59 175 ALA A CA 1
ATOM 1373 C C . ALA A 1 175 ? 2.028 10.357 -44.739 1.00 56.59 175 ALA A C 1
ATOM 1375 O O . ALA A 1 175 ? 1.411 9.838 -43.807 1.00 56.59 175 ALA A O 1
ATOM 1376 N N . ARG A 1 176 ? 2.894 11.363 -44.542 1.00 58.50 176 ARG A N 1
ATOM 1377 C CA . ARG A 1 176 ? 3.207 11.936 -43.219 1.00 58.50 176 ARG A CA 1
ATOM 1378 C C . ARG A 1 176 ? 2.040 12.748 -42.656 1.00 58.50 176 ARG A C 1
ATOM 1380 O O . ARG A 1 176 ? 1.710 12.596 -41.483 1.00 58.50 176 ARG A O 1
ATOM 1387 N N . VAL A 1 177 ? 1.369 13.535 -43.502 1.00 56.16 177 VAL A N 1
ATOM 1388 C CA . VAL A 1 177 ? 0.163 14.295 -43.118 1.00 56.16 177 VAL A CA 1
ATOM 1389 C C . VAL A 1 177 ? -0.985 13.360 -42.711 1.00 56.16 177 VAL A C 1
ATOM 1391 O O . VAL A 1 177 ? -1.724 13.646 -41.767 1.00 56.16 177 VAL A O 1
ATOM 1394 N N . GLN A 1 178 ? -1.116 12.207 -43.377 1.00 64.94 178 GLN A N 1
ATOM 1395 C CA . GLN A 1 178 ? -2.164 11.224 -43.089 1.00 64.94 178 GLN A CA 1
ATOM 1396 C C . GLN A 1 178 ? -1.995 10.557 -41.709 1.00 64.94 178 GLN A C 1
ATOM 1398 O O . GLN A 1 178 ? -2.969 10.421 -40.969 1.00 64.94 178 GLN A O 1
ATOM 1403 N N . LEU A 1 179 ? -0.766 10.191 -41.321 1.00 66.75 179 LEU A N 1
ATOM 1404 C CA . LEU A 1 179 ? -0.476 9.636 -39.987 1.00 66.75 179 LEU A CA 1
ATOM 1405 C C . LEU A 1 179 ? -0.511 10.703 -38.880 1.00 66.75 179 LEU A C 1
ATOM 1407 O O . LEU A 1 179 ? -0.891 10.406 -37.749 1.00 66.75 179 LEU A O 1
ATOM 1411 N N . GLY A 1 180 ? -0.189 11.952 -39.218 1.00 60.38 180 GLY A N 1
ATOM 1412 C CA . GLY A 1 180 ? -0.369 13.119 -38.360 1.00 60.38 180 GLY A CA 1
ATOM 1413 C C . GLY A 1 180 ? -1.822 13.367 -37.956 1.00 60.38 180 GLY A C 1
ATOM 1414 O O . GLY A 1 180 ? -2.136 13.484 -36.772 1.00 60.38 180 GLY A O 1
ATOM 1415 N N . GLY A 1 181 ? -2.730 13.361 -38.938 1.00 66.75 181 GLY A N 1
ATOM 1416 C CA . GLY A 1 181 ? -4.175 13.448 -38.696 1.00 66.75 181 GLY A CA 1
ATOM 1417 C C . GLY A 1 181 ? -4.730 12.255 -37.909 1.00 66.75 181 GLY A C 1
ATOM 1418 O O . GLY A 1 181 ? -5.662 12.407 -37.122 1.00 66.75 181 GLY A O 1
ATOM 1419 N N . LEU A 1 182 ? -4.118 11.077 -38.059 1.00 73.44 182 LEU A N 1
ATOM 1420 C CA . LEU A 1 182 ? -4.481 9.876 -37.310 1.00 73.44 182 LEU A CA 1
ATOM 1421 C C . LEU A 1 182 ? -4.093 9.958 -35.822 1.00 73.44 182 LEU A C 1
ATOM 1423 O O . LEU A 1 182 ? -4.801 9.392 -34.991 1.00 73.44 182 LEU A O 1
ATOM 1427 N N . ALA A 1 183 ? -3.035 10.697 -35.463 1.00 76.06 183 ALA A N 1
ATOM 1428 C CA . ALA A 1 183 ? -2.623 10.884 -34.068 1.00 76.06 183 ALA A CA 1
ATOM 1429 C C . ALA A 1 183 ? -3.739 11.513 -33.216 1.00 76.06 183 ALA A C 1
ATOM 1431 O O . ALA A 1 183 ? -3.966 11.075 -32.091 1.00 76.06 183 ALA A O 1
ATOM 1432 N N . ALA A 1 184 ? -4.490 12.470 -33.772 1.00 70.62 184 ALA A N 1
ATOM 1433 C CA . ALA A 1 184 ? -5.651 13.068 -33.106 1.00 70.62 184 ALA A CA 1
ATOM 1434 C C . ALA A 1 184 ? -6.801 12.056 -32.919 1.00 70.62 184 ALA A C 1
ATOM 1436 O O . ALA A 1 184 ? -7.464 12.034 -31.882 1.00 70.62 184 ALA A O 1
ATOM 1437 N N . ALA A 1 185 ? -7.003 11.160 -33.891 1.00 72.56 185 ALA A N 1
ATOM 1438 C CA . ALA A 1 185 ? -8.058 10.146 -33.851 1.00 72.56 185 ALA A CA 1
ATOM 1439 C C . ALA A 1 185 ? -7.848 9.098 -32.741 1.00 72.56 185 ALA A C 1
ATOM 1441 O O . ALA A 1 185 ? -8.825 8.571 -32.191 1.00 72.56 185 ALA A O 1
ATOM 1442 N N . ILE A 1 186 ? -6.582 8.820 -32.404 1.00 83.19 186 ILE A N 1
ATOM 1443 C CA . ILE A 1 186 ? -6.154 7.805 -31.429 1.00 83.19 186 ILE A CA 1
ATOM 1444 C C . ILE A 1 186 ? -5.538 8.400 -30.146 1.00 83.19 186 ILE A C 1
ATOM 1446 O O . ILE A 1 186 ? -5.059 7.658 -29.291 1.00 83.19 186 ILE A O 1
ATOM 1450 N N . GLU A 1 187 ? -5.595 9.721 -29.961 1.00 81.06 187 GLU A N 1
ATOM 1451 C CA . GLU A 1 187 ? -4.993 10.425 -28.818 1.00 81.06 187 GLU A CA 1
ATOM 1452 C C . GLU A 1 187 ? -5.554 9.949 -27.469 1.00 81.06 187 GLU A C 1
ATOM 1454 O O . GLU A 1 187 ? -4.812 9.650 -26.536 1.00 81.06 187 GLU A O 1
ATOM 1459 N N . MET A 1 188 ? -6.877 9.810 -27.367 1.00 77.56 188 MET A N 1
ATOM 1460 C CA . MET A 1 188 ? -7.535 9.387 -26.128 1.00 77.56 188 MET A CA 1
ATOM 1461 C C . MET A 1 188 ? -7.213 7.935 -25.704 1.00 77.56 188 MET A C 1
ATOM 1463 O O . MET A 1 188 ? -7.014 7.699 -24.507 1.00 77.56 188 MET A O 1
ATOM 1467 N N . PRO A 1 189 ? -7.198 6.928 -26.605 1.00 79.06 189 PRO A N 1
ATOM 1468 C CA . PRO A 1 189 ? -6.752 5.581 -26.243 1.00 79.06 189 PRO A CA 1
ATOM 1469 C C . PRO A 1 189 ? -5.235 5.471 -26.005 1.00 79.06 189 PRO A C 1
ATOM 1471 O O . PRO A 1 189 ? -4.840 4.670 -25.162 1.00 79.06 189 PRO A O 1
ATOM 1474 N N . LEU A 1 190 ? -4.401 6.293 -26.659 1.00 84.06 190 LEU A N 1
ATOM 1475 C CA . LEU A 1 190 ? -2.939 6.313 -26.482 1.00 84.06 190 LEU A CA 1
ATOM 1476 C C . LEU A 1 190 ? -2.462 7.427 -25.530 1.00 84.06 190 LEU A C 1
ATOM 1478 O O . LEU A 1 190 ? -1.327 7.881 -25.618 1.00 84.06 190 LEU A O 1
ATOM 1482 N N . ALA A 1 191 ? -3.283 7.850 -24.566 1.00 77.06 191 ALA A N 1
ATOM 1483 C CA . ALA A 1 191 ? -2.950 8.961 -23.664 1.00 77.06 191 ALA A CA 1
ATOM 1484 C C . ALA A 1 191 ? -1.665 8.756 -22.825 1.00 77.06 191 ALA A C 1
ATOM 1486 O O . ALA A 1 191 ? -1.141 9.721 -22.269 1.00 77.06 191 ALA A O 1
ATOM 1487 N N . ARG A 1 192 ? -1.172 7.512 -22.717 1.00 74.69 192 ARG A N 1
ATOM 1488 C CA . ARG A 1 192 ? 0.100 7.155 -22.061 1.00 74.69 192 ARG A CA 1
ATOM 1489 C C . ARG A 1 192 ? 1.326 7.328 -22.967 1.00 74.69 192 ARG A C 1
ATOM 1491 O O . ARG A 1 192 ? 2.429 7.435 -22.459 1.00 74.69 192 ARG A O 1
ATOM 1498 N N . GLU A 1 193 ? 1.129 7.414 -24.278 1.00 83.44 193 GLU A N 1
ATOM 1499 C CA . GLU A 1 193 ? 2.177 7.509 -25.301 1.00 83.44 193 GLU A CA 1
ATOM 1500 C C . GLU A 1 193 ? 2.316 8.956 -25.805 1.00 83.44 193 GLU A C 1
ATOM 1502 O O . GLU A 1 193 ? 2.297 9.237 -27.007 1.00 83.44 193 GLU A O 1
ATOM 1507 N N . GLN A 1 194 ? 2.405 9.916 -24.875 1.00 83.06 194 GLN A N 1
ATOM 1508 C CA . GLN A 1 194 ? 2.382 11.348 -25.207 1.00 83.06 194 GLN A CA 1
ATOM 1509 C C . GLN A 1 194 ? 3.568 11.766 -26.082 1.00 83.06 194 GLN A C 1
ATOM 1511 O O . GLN A 1 194 ? 3.392 12.577 -26.990 1.00 83.06 194 GLN A O 1
ATOM 1516 N N . THR A 1 195 ? 4.738 11.163 -25.869 1.00 84.94 195 THR A N 1
ATOM 1517 C CA . THR A 1 195 ? 5.956 11.381 -26.663 1.00 84.94 195 THR A CA 1
ATOM 1518 C C . THR A 1 195 ? 5.769 10.934 -28.115 1.00 84.94 195 THR A C 1
ATOM 1520 O O . THR A 1 195 ? 6.101 11.674 -29.039 1.00 84.94 195 THR A O 1
ATOM 1523 N N . LEU A 1 196 ? 5.157 9.764 -28.339 1.00 86.94 196 LEU A N 1
ATOM 1524 C CA . LEU A 1 196 ? 4.846 9.243 -29.675 1.00 86.94 196 LEU A CA 1
ATOM 1525 C C . LEU A 1 196 ? 3.816 10.122 -30.403 1.00 86.94 196 LEU A C 1
ATOM 1527 O O . LEU A 1 196 ? 3.987 10.444 -31.580 1.00 86.94 196 LEU A O 1
ATOM 1531 N N . LEU A 1 197 ? 2.762 10.548 -29.700 1.00 85.75 197 LEU A N 1
ATOM 1532 C CA . LEU A 1 197 ? 1.731 11.438 -30.246 1.00 85.75 197 LEU A CA 1
ATOM 1533 C C . LEU A 1 197 ? 2.280 12.841 -30.543 1.00 85.75 197 LEU A C 1
ATOM 1535 O O . LEU A 1 197 ? 1.930 13.443 -31.558 1.00 85.75 197 LEU A O 1
ATOM 1539 N N . ALA A 1 198 ? 3.153 13.373 -29.684 1.00 83.62 198 ALA A N 1
ATOM 1540 C CA . ALA A 1 198 ? 3.847 14.637 -29.913 1.00 83.62 198 ALA A CA 1
ATOM 1541 C C . ALA A 1 198 ? 4.795 14.546 -31.115 1.00 83.62 198 ALA A C 1
ATOM 1543 O O . ALA A 1 198 ? 4.787 15.442 -31.955 1.00 83.62 198 ALA A O 1
ATOM 1544 N N . TYR A 1 199 ? 5.530 13.442 -31.262 1.00 86.38 199 TYR A N 1
ATOM 1545 C CA . TYR A 1 199 ? 6.385 13.204 -32.424 1.00 86.38 199 TYR A CA 1
ATOM 1546 C C . TYR A 1 199 ? 5.582 13.151 -33.729 1.00 86.38 199 TYR A C 1
ATOM 1548 O O . TYR A 1 199 ? 5.936 13.812 -34.705 1.00 86.38 199 TYR A O 1
ATOM 1556 N N . ALA A 1 200 ? 4.451 12.437 -33.734 1.00 85.25 200 ALA A N 1
ATOM 1557 C CA . ALA A 1 200 ? 3.546 12.378 -34.881 1.00 85.25 200 ALA A CA 1
ATOM 1558 C C . ALA A 1 200 ? 2.971 13.761 -35.246 1.00 85.25 200 ALA A C 1
ATOM 1560 O O . ALA A 1 200 ? 2.960 14.130 -36.420 1.00 85.25 200 ALA A O 1
ATOM 1561 N N . ARG A 1 201 ? 2.553 14.556 -34.247 1.00 82.81 201 ARG A N 1
ATOM 1562 C CA . ARG A 1 201 ? 2.076 15.941 -34.442 1.00 82.81 201 ARG A CA 1
ATOM 1563 C C . ARG A 1 201 ? 3.173 16.873 -34.955 1.00 82.81 201 ARG A C 1
ATOM 1565 O O . ARG A 1 201 ? 2.909 17.716 -35.806 1.00 82.81 201 ARG A O 1
ATOM 1572 N N . GLY A 1 202 ? 4.398 16.715 -34.462 1.00 82.06 202 GLY A N 1
ATOM 1573 C CA . GLY A 1 202 ? 5.557 17.469 -34.926 1.00 82.06 202 GLY A CA 1
ATOM 1574 C C . GLY A 1 202 ? 5.907 17.160 -36.383 1.00 82.06 202 GLY A C 1
ATOM 1575 O O . GLY A 1 202 ? 6.121 18.078 -37.172 1.00 82.06 202 GLY A O 1
ATOM 1576 N N . MET A 1 203 ? 5.878 15.880 -36.769 1.00 80.94 203 MET A N 1
ATOM 1577 C CA . MET A 1 203 ? 6.046 15.459 -38.164 1.00 80.94 203 MET A CA 1
ATOM 1578 C C . MET A 1 203 ? 4.929 15.980 -39.081 1.00 80.94 203 MET A C 1
ATOM 1580 O O . MET A 1 203 ? 5.218 16.390 -40.203 1.00 80.94 203 MET A O 1
ATOM 1584 N N . ASP A 1 204 ? 3.674 15.999 -38.618 1.00 78.81 204 ASP A N 1
ATOM 1585 C CA . ASP A 1 204 ? 2.537 16.579 -39.355 1.00 78.81 204 ASP A CA 1
ATOM 1586 C C . ASP A 1 204 ? 2.710 18.084 -39.577 1.00 78.81 204 ASP A C 1
ATOM 1588 O O . ASP A 1 204 ? 2.521 18.572 -40.689 1.00 78.81 204 ASP A O 1
ATOM 1592 N N . ALA A 1 205 ? 3.116 18.817 -38.535 1.00 78.44 205 ALA A N 1
ATOM 1593 C CA . ALA A 1 205 ? 3.364 20.253 -38.614 1.00 78.44 205 ALA A CA 1
ATOM 1594 C C . ALA A 1 205 ? 4.450 20.577 -39.651 1.00 78.44 205 ALA A C 1
ATOM 1596 O O . ALA A 1 205 ? 4.215 21.399 -40.536 1.00 78.44 205 ALA A O 1
ATOM 1597 N N . LEU A 1 206 ? 5.577 19.854 -39.627 1.00 77.56 206 LEU A N 1
ATOM 1598 C CA . LEU A 1 206 ? 6.622 19.984 -40.649 1.00 77.56 206 LEU A CA 1
ATOM 1599 C C . LEU A 1 206 ? 6.114 19.612 -42.050 1.00 77.56 206 LEU A C 1
ATOM 1601 O O . LEU A 1 206 ? 6.397 20.305 -43.023 1.00 77.56 206 LEU A O 1
ATOM 1605 N N . ALA A 1 207 ? 5.327 18.541 -42.176 1.00 75.00 207 ALA A N 1
ATOM 1606 C CA . ALA A 1 207 ? 4.781 18.114 -43.463 1.00 75.00 207 ALA A CA 1
ATOM 1607 C C . ALA A 1 207 ? 3.778 19.128 -44.053 1.00 75.00 207 ALA A C 1
ATOM 1609 O O . ALA A 1 207 ? 3.644 19.225 -45.273 1.00 75.00 207 ALA A O 1
ATOM 1610 N N . ARG A 1 208 ? 3.098 19.912 -43.207 1.00 73.81 208 ARG A N 1
ATOM 1611 C CA . ARG A 1 208 ? 2.206 21.013 -43.612 1.00 73.81 208 ARG A CA 1
ATOM 1612 C C . ARG A 1 208 ? 2.931 22.347 -43.829 1.00 73.81 208 ARG A C 1
ATOM 1614 O O . ARG A 1 208 ? 2.277 23.312 -44.218 1.00 73.81 208 ARG A O 1
ATOM 1621 N N . GLY A 1 209 ? 4.246 22.401 -43.603 1.00 73.25 209 GLY A N 1
ATOM 1622 C CA . GLY A 1 209 ? 5.052 23.621 -43.700 1.00 73.25 209 GLY A CA 1
ATOM 1623 C C . GLY A 1 209 ? 4.867 24.590 -42.527 1.00 73.25 209 GLY A C 1
ATOM 1624 O O . GLY A 1 209 ? 5.194 25.768 -42.654 1.00 73.25 209 GLY A O 1
ATOM 1625 N N . ASP A 1 210 ? 4.322 24.129 -41.396 1.00 79.06 210 ASP A N 1
ATOM 1626 C CA . ASP A 1 210 ? 4.315 24.884 -40.140 1.00 79.06 210 ASP A CA 1
ATOM 1627 C C . ASP A 1 210 ? 5.600 24.592 -39.358 1.00 79.06 210 ASP A C 1
ATOM 1629 O O . ASP A 1 210 ? 5.625 23.884 -38.344 1.00 79.06 210 ASP A O 1
ATOM 1633 N N . ASP A 1 211 ? 6.690 25.158 -39.867 1.00 79.62 211 ASP A N 1
ATOM 1634 C CA . ASP A 1 211 ? 8.037 24.995 -39.326 1.00 79.62 211 ASP A CA 1
ATOM 1635 C C . ASP A 1 211 ? 8.130 25.482 -37.875 1.00 79.62 211 ASP A C 1
ATOM 1637 O O . ASP A 1 211 ? 8.876 24.927 -37.070 1.00 79.62 211 ASP A O 1
ATOM 1641 N N . THR A 1 212 ? 7.328 26.484 -37.501 1.00 73.94 212 THR A N 1
ATOM 1642 C CA . THR A 1 212 ? 7.305 27.031 -36.140 1.00 73.94 212 THR A CA 1
ATOM 1643 C C . THR A 1 212 ? 6.675 26.074 -35.134 1.00 73.94 212 THR A C 1
ATOM 1645 O O . THR A 1 212 ? 7.245 25.840 -34.063 1.00 73.94 212 THR A O 1
ATOM 1648 N N . ALA A 1 213 ? 5.523 25.480 -35.462 1.00 71.94 213 ALA A N 1
ATOM 1649 C CA . ALA A 1 213 ? 4.900 24.477 -34.611 1.00 71.94 213 ALA A CA 1
ATOM 1650 C C . ALA A 1 213 ? 5.711 23.177 -34.606 1.00 71.94 213 ALA A C 1
ATOM 1652 O O . ALA A 1 213 ? 5.884 22.591 -33.538 1.00 71.94 213 ALA A O 1
ATOM 1653 N N . GLY A 1 214 ? 6.266 22.774 -35.754 1.00 75.44 214 GLY A N 1
ATOM 1654 C CA . GLY A 1 214 ? 7.164 21.627 -35.873 1.00 75.44 214 GLY A CA 1
ATOM 1655 C C . GLY A 1 214 ? 8.406 21.773 -34.993 1.00 75.44 214 GLY A C 1
ATOM 1656 O O . GLY A 1 214 ? 8.668 20.898 -34.172 1.00 75.44 214 GLY A O 1
ATOM 1657 N N . ALA A 1 215 ? 9.110 22.907 -35.073 1.00 76.62 215 ALA A N 1
ATOM 1658 C CA . ALA A 1 215 ? 10.288 23.205 -34.253 1.00 76.62 215 ALA A CA 1
ATOM 1659 C C . ALA A 1 215 ? 9.981 23.248 -32.756 1.00 76.62 215 ALA A C 1
ATOM 1661 O O . ALA A 1 215 ? 10.748 22.725 -31.953 1.00 76.62 215 ALA A O 1
ATOM 1662 N N . ARG A 1 216 ? 8.841 23.828 -32.370 1.00 81.81 216 ARG A N 1
ATOM 1663 C CA . ARG A 1 216 ? 8.418 23.881 -30.967 1.00 81.81 216 ARG A CA 1
ATOM 1664 C C . ARG A 1 216 ? 8.065 22.497 -30.422 1.00 81.81 216 ARG A C 1
ATOM 1666 O O . ARG A 1 216 ? 8.483 22.164 -29.320 1.00 81.81 216 ARG A O 1
ATOM 1673 N N . ILE A 1 217 ? 7.285 21.710 -31.168 1.00 79.75 217 ILE A N 1
ATOM 1674 C CA . ILE A 1 217 ? 6.808 20.394 -30.720 1.00 79.75 217 ILE A CA 1
ATOM 1675 C C . ILE A 1 217 ? 7.956 19.383 -30.726 1.00 79.75 217 ILE A C 1
ATOM 1677 O O . ILE A 1 217 ? 8.160 18.714 -29.721 1.00 79.75 217 ILE A O 1
ATOM 1681 N N . LEU A 1 218 ? 8.726 19.293 -31.815 1.00 80.44 218 LEU A N 1
ATOM 1682 C CA . LEU A 1 218 ? 9.859 18.367 -31.920 1.00 80.44 218 LEU A CA 1
ATOM 1683 C C . LEU A 1 218 ? 11.048 18.810 -31.062 1.00 80.44 218 LEU A C 1
ATOM 1685 O O . LEU A 1 218 ? 11.700 17.964 -30.465 1.00 80.44 218 LEU A O 1
ATOM 1689 N N . GLY A 1 219 ? 11.298 20.115 -30.933 1.00 75.88 219 GLY A N 1
ATOM 1690 C CA . GLY A 1 219 ? 12.360 20.640 -30.070 1.00 75.88 219 GLY A CA 1
ATOM 1691 C C . GLY A 1 219 ? 12.114 20.373 -28.583 1.00 75.88 219 GLY A C 1
ATOM 1692 O O . GLY A 1 219 ? 13.064 20.124 -27.847 1.00 75.88 219 GLY A O 1
ATOM 1693 N N . ALA A 1 220 ? 10.848 20.344 -28.150 1.00 76.81 220 ALA A N 1
ATOM 1694 C CA . ALA A 1 220 ? 10.476 19.964 -26.785 1.00 76.81 220 ALA A CA 1
ATOM 1695 C C . ALA A 1 220 ? 10.691 18.468 -26.483 1.00 76.81 220 ALA A C 1
ATOM 1697 O O . ALA A 1 220 ? 10.748 18.097 -25.315 1.00 76.81 220 ALA A O 1
ATOM 1698 N N . LEU A 1 221 ? 10.827 17.618 -27.511 1.00 77.69 221 LEU A N 1
ATOM 1699 C CA . LEU A 1 221 ? 11.135 16.189 -27.359 1.00 77.69 221 LEU A CA 1
ATOM 1700 C C . LEU A 1 221 ? 12.645 15.913 -27.253 1.00 77.69 221 LEU A C 1
ATOM 1702 O O . LEU A 1 221 ? 13.037 14.770 -27.035 1.00 77.69 221 LEU A O 1
ATOM 1706 N N . GLY A 1 222 ? 13.490 16.938 -27.407 1.00 71.00 222 GLY A N 1
ATOM 1707 C CA . GLY A 1 222 ? 14.945 16.793 -27.420 1.00 71.00 222 GLY A CA 1
ATOM 1708 C C . GLY A 1 222 ? 15.481 16.113 -28.688 1.00 71.00 222 GLY A C 1
ATOM 1709 O O . GLY A 1 222 ? 14.756 15.864 -29.646 1.00 71.00 222 GLY A O 1
ATOM 1710 N N . ASN A 1 223 ? 16.785 15.819 -28.707 1.00 72.81 223 ASN A N 1
ATOM 1711 C CA . ASN A 1 223 ? 17.465 15.171 -29.842 1.00 72.81 223 ASN A CA 1
ATOM 1712 C C . ASN A 1 223 ? 17.760 13.679 -29.596 1.00 72.81 223 ASN A C 1
ATOM 1714 O O . ASN A 1 223 ? 18.615 13.111 -30.271 1.00 72.81 223 ASN A O 1
ATOM 1718 N N . GLU A 1 224 ? 17.095 13.050 -28.628 1.00 72.12 224 GLU A N 1
ATOM 1719 C CA . GLU A 1 224 ? 17.271 11.625 -28.323 1.00 72.12 224 GLU A CA 1
ATOM 1720 C C . GLU A 1 224 ? 16.399 10.739 -29.242 1.00 72.12 224 GLU A C 1
ATOM 1722 O O . GLU A 1 224 ? 15.422 11.192 -29.845 1.00 72.12 224 GLU A O 1
ATOM 1727 N N . GLU A 1 225 ? 16.765 9.461 -29.389 1.00 76.31 225 GLU A N 1
ATOM 1728 C CA . GLU A 1 225 ? 15.973 8.477 -30.141 1.00 76.31 225 GLU A CA 1
ATOM 1729 C C . GLU A 1 225 ? 14.672 8.141 -29.395 1.00 76.31 225 GLU A C 1
ATOM 1731 O O . GLU A 1 225 ? 14.705 7.706 -28.244 1.00 76.31 225 GLU A O 1
ATOM 1736 N N . ILE A 1 226 ? 13.517 8.239 -30.061 1.00 81.38 226 ILE A N 1
ATOM 1737 C CA . ILE A 1 226 ? 12.236 7.848 -29.452 1.00 81.38 226 ILE A CA 1
ATOM 1738 C C . ILE A 1 226 ? 12.001 6.353 -29.684 1.00 81.38 226 ILE A C 1
ATOM 1740 O O . ILE A 1 226 ? 11.977 5.889 -30.828 1.00 81.38 226 ILE A O 1
ATOM 1744 N N . ARG A 1 227 ? 11.805 5.587 -28.602 1.00 81.62 227 ARG A N 1
ATOM 1745 C CA . ARG A 1 227 ? 11.619 4.127 -28.647 1.00 81.62 227 ARG A CA 1
ATOM 1746 C C . ARG A 1 227 ? 10.219 3.716 -28.209 1.00 81.62 227 ARG A C 1
ATOM 1748 O O . ARG A 1 227 ? 9.776 4.080 -27.129 1.00 81.62 227 ARG A O 1
ATOM 1755 N N . VAL A 1 228 ? 9.560 2.894 -29.027 1.00 80.88 228 VAL A N 1
ATOM 1756 C CA . VAL A 1 228 ? 8.252 2.288 -28.726 1.00 80.88 228 VAL A CA 1
ATOM 1757 C C . VAL A 1 228 ? 8.350 0.776 -28.931 1.00 80.88 228 VAL A C 1
ATOM 1759 O O . VAL A 1 228 ? 8.286 0.244 -30.048 1.00 80.88 228 VAL A O 1
ATOM 1762 N N . GLY A 1 229 ? 8.578 0.054 -27.834 1.00 80.25 229 GLY A N 1
ATOM 1763 C CA . GLY A 1 229 ? 8.937 -1.363 -27.877 1.00 80.25 229 GLY A CA 1
ATOM 1764 C C . GLY A 1 229 ? 10.241 -1.582 -28.654 1.00 80.25 229 GLY A C 1
ATOM 1765 O O . GLY A 1 229 ? 11.286 -1.058 -28.289 1.00 80.25 229 GLY A O 1
ATOM 1766 N N . LYS A 1 230 ? 10.186 -2.359 -29.745 1.00 78.44 230 LYS A N 1
ATOM 1767 C CA . LYS A 1 230 ? 11.347 -2.624 -30.625 1.00 78.44 230 LYS A CA 1
ATOM 1768 C C . LYS A 1 230 ? 11.528 -1.599 -31.752 1.00 78.44 230 LYS A C 1
ATOM 1770 O O . LYS A 1 230 ? 12.466 -1.722 -32.538 1.00 78.44 230 LYS A O 1
ATOM 1775 N N . VAL A 1 231 ? 10.614 -0.639 -31.885 1.00 80.12 231 VAL A N 1
ATOM 1776 C CA . VAL A 1 231 ? 10.677 0.378 -32.936 1.00 80.12 231 VAL A CA 1
ATOM 1777 C C . VAL A 1 231 ? 11.444 1.582 -32.409 1.00 80.12 231 VAL A C 1
ATOM 1779 O O . VAL A 1 231 ? 11.099 2.126 -31.364 1.00 80.12 231 VAL A O 1
ATOM 1782 N N . VAL A 1 232 ? 12.465 1.994 -33.155 1.00 86.06 232 VAL A N 1
ATOM 1783 C CA . VAL A 1 232 ? 13.246 3.209 -32.905 1.00 86.06 232 VAL A CA 1
ATOM 1784 C C . VAL A 1 232 ? 12.896 4.224 -33.990 1.00 86.06 232 VAL A C 1
ATOM 1786 O O . VAL A 1 232 ? 13.014 3.921 -35.181 1.00 86.06 232 VAL A O 1
ATOM 1789 N N . LEU A 1 233 ? 12.411 5.392 -33.579 1.00 83.75 233 LEU A N 1
ATOM 1790 C CA . LEU A 1 233 ? 12.103 6.526 -34.446 1.00 83.75 233 LEU A CA 1
ATOM 1791 C C . LEU A 1 233 ? 13.333 7.426 -34.588 1.00 83.75 233 LEU A C 1
ATOM 1793 O O . LEU A 1 233 ? 14.183 7.477 -33.699 1.00 83.75 233 LEU A O 1
ATOM 1797 N N . ARG A 1 234 ? 13.414 8.156 -35.706 1.00 82.19 234 ARG A N 1
ATOM 1798 C CA . ARG A 1 234 ? 14.523 9.085 -35.951 1.00 82.19 234 ARG A CA 1
ATOM 1799 C C . ARG A 1 234 ? 14.541 10.198 -34.896 1.00 82.19 234 ARG A C 1
ATOM 1801 O O . ARG A 1 234 ? 13.461 10.692 -34.558 1.00 82.19 234 ARG A O 1
ATOM 1808 N N . PRO A 1 235 ? 15.717 10.637 -34.428 1.00 84.44 235 PRO A N 1
ATOM 1809 C CA . PRO A 1 235 ? 15.820 11.753 -33.498 1.00 84.44 235 PRO A CA 1
ATOM 1810 C C . PRO A 1 235 ? 15.099 13.014 -34.012 1.00 84.44 235 PRO A C 1
ATOM 1812 O O . PRO A 1 235 ? 15.263 13.373 -35.184 1.00 84.44 235 PRO A O 1
ATOM 1815 N N . PRO A 1 236 ? 14.332 13.730 -33.169 1.00 81.94 236 PRO A N 1
ATOM 1816 C CA . PRO A 1 236 ? 13.626 14.947 -33.580 1.00 81.94 236 PRO A CA 1
ATOM 1817 C C . PRO A 1 236 ? 14.556 16.031 -34.153 1.00 81.94 236 PRO A C 1
ATOM 1819 O O . PRO A 1 236 ? 14.190 16.719 -35.105 1.00 81.94 236 PRO A O 1
ATOM 1822 N N . GLY A 1 237 ? 15.789 16.134 -33.646 1.00 74.88 237 GLY A N 1
ATOM 1823 C CA . GLY A 1 237 ? 16.808 17.052 -34.166 1.00 74.88 237 GLY A CA 1
ATOM 1824 C C . GLY A 1 237 ? 17.252 16.775 -35.600 1.00 74.88 237 GLY A C 1
ATOM 1825 O O . GLY A 1 237 ? 17.515 17.716 -36.346 1.00 74.88 237 GLY A O 1
ATOM 1826 N N . GLU A 1 238 ? 17.296 15.506 -36.014 1.00 79.00 238 GLU A N 1
ATOM 1827 C CA . GLU A 1 238 ? 17.619 15.141 -37.399 1.00 79.00 238 GLU A CA 1
ATOM 1828 C C . GLU A 1 238 ? 16.480 15.521 -38.350 1.00 79.00 238 GLU A C 1
ATOM 1830 O O . GLU A 1 238 ? 16.736 16.018 -39.445 1.00 79.00 238 GLU A O 1
ATOM 1835 N N . LEU A 1 239 ? 15.225 15.366 -37.912 1.00 75.19 239 LEU A N 1
ATOM 1836 C CA . LEU A 1 239 ? 14.049 15.797 -38.675 1.00 75.19 239 LEU A CA 1
ATOM 1837 C C . LEU A 1 239 ? 14.005 17.319 -38.862 1.00 75.19 239 LEU A C 1
ATOM 1839 O O . LEU A 1 239 ? 13.670 17.796 -39.945 1.00 75.19 239 LEU A O 1
ATOM 1843 N N . LEU A 1 240 ? 14.363 18.084 -37.825 1.00 77.50 240 LEU A N 1
ATOM 1844 C CA . LEU A 1 240 ? 14.438 19.546 -37.898 1.00 77.50 240 LEU A CA 1
ATOM 1845 C C . LEU A 1 240 ? 15.586 20.018 -38.801 1.00 77.50 240 LEU A C 1
ATOM 1847 O O . LEU A 1 240 ? 15.403 20.951 -39.583 1.00 77.50 240 LEU A O 1
ATOM 1851 N N . ALA A 1 241 ? 16.735 19.339 -38.756 1.00 74.25 241 ALA A N 1
ATOM 1852 C CA . ALA A 1 241 ? 17.863 19.623 -39.638 1.00 74.25 241 ALA A CA 1
ATOM 1853 C C . ALA A 1 241 ? 17.545 19.316 -41.115 1.00 74.25 241 ALA A C 1
ATOM 1855 O O . ALA A 1 241 ? 17.898 20.108 -41.989 1.00 74.25 241 ALA A O 1
ATOM 1856 N N . GLU A 1 242 ? 16.840 18.214 -41.399 1.00 70.56 242 GLU A N 1
ATOM 1857 C CA . GLU A 1 242 ? 16.370 17.853 -42.747 1.00 70.56 242 GLU A CA 1
ATOM 1858 C C . GLU A 1 242 ? 15.349 18.870 -43.290 1.00 70.56 242 GLU A C 1
ATOM 1860 O O . GLU A 1 242 ? 15.367 19.198 -44.476 1.00 70.56 242 GLU A O 1
ATOM 1865 N N . ALA A 1 243 ? 14.513 19.435 -42.412 1.00 65.50 243 ALA A N 1
ATOM 1866 C CA . ALA A 1 243 ? 13.596 20.528 -42.738 1.00 65.50 243 ALA A CA 1
ATOM 1867 C C . ALA A 1 243 ? 14.289 21.904 -42.879 1.00 65.50 243 ALA A C 1
ATOM 1869 O O . ALA A 1 243 ? 13.633 22.888 -43.210 1.00 65.50 243 ALA A O 1
ATOM 1870 N N . GLY A 1 244 ? 15.607 21.998 -42.656 1.00 62.12 244 GLY A N 1
ATOM 1871 C CA . GLY A 1 244 ? 16.372 23.245 -42.776 1.00 62.12 244 GLY A CA 1
ATOM 1872 C C . GLY A 1 244 ? 16.222 24.206 -41.590 1.00 62.12 244 GLY A C 1
ATOM 1873 O O . GLY A 1 244 ? 16.525 25.392 -41.723 1.00 62.12 244 GLY A O 1
ATOM 1874 N N . ILE A 1 245 ? 15.773 23.714 -40.431 1.00 65.88 245 ILE A N 1
ATOM 1875 C CA . ILE A 1 245 ? 15.489 24.509 -39.231 1.00 65.88 245 ILE A CA 1
ATOM 1876 C C . ILE A 1 245 ? 16.644 24.342 -38.229 1.00 65.88 245 ILE A C 1
ATOM 1878 O O . ILE A 1 245 ? 16.879 23.256 -37.702 1.00 65.88 245 ILE A O 1
ATOM 1882 N N . ALA A 1 246 ? 17.393 25.417 -37.959 1.00 48.94 246 ALA A N 1
ATOM 1883 C CA . ALA A 1 246 ? 18.547 25.379 -37.056 1.00 48.94 246 ALA A CA 1
ATOM 1884 C C . ALA A 1 246 ? 18.123 25.270 -35.571 1.00 48.94 246 ALA A C 1
ATOM 1886 O O . ALA A 1 246 ? 17.259 26.036 -35.134 1.00 48.94 246 ALA A O 1
ATOM 1887 N N . PRO A 1 247 ? 18.742 24.383 -34.764 1.00 42.44 247 PRO A N 1
ATOM 1888 C CA . PRO A 1 247 ? 18.454 24.284 -33.336 1.00 42.44 247 PRO A CA 1
ATOM 1889 C C . PRO A 1 247 ? 18.965 25.528 -32.595 1.00 42.44 247 PRO A C 1
ATOM 1891 O O . PRO A 1 247 ? 20.085 25.995 -32.816 1.00 42.44 247 PRO A O 1
ATOM 1894 N N . ALA A 1 248 ? 18.137 26.083 -31.711 1.00 36.16 248 ALA A N 1
ATOM 1895 C CA . ALA A 1 248 ? 18.461 27.295 -30.971 1.00 36.16 248 ALA A CA 1
ATOM 1896 C C . ALA A 1 248 ? 19.590 27.055 -29.944 1.00 36.16 248 ALA A C 1
ATOM 1898 O O . ALA A 1 248 ? 19.367 26.471 -28.891 1.00 36.16 248 ALA A O 1
ATOM 1899 N N . GLY A 1 249 ? 20.789 27.560 -30.262 1.00 31.39 249 GLY A N 1
ATOM 1900 C CA . GLY A 1 249 ? 21.782 28.095 -29.319 1.00 31.39 249 GLY A CA 1
ATOM 1901 C C . GLY A 1 249 ? 22.614 27.111 -28.483 1.00 31.39 249 GLY A C 1
ATOM 1902 O O . GLY A 1 249 ? 22.223 26.728 -27.387 1.00 31.39 249 GLY A O 1
ATOM 1903 N N . ARG A 1 250 ? 23.853 26.846 -28.922 1.00 31.47 250 ARG A N 1
ATOM 1904 C CA . ARG A 1 250 ? 24.967 26.343 -28.090 1.00 31.47 250 ARG A CA 1
ATOM 1905 C C . ARG A 1 250 ? 26.193 27.250 -28.299 1.00 31.47 250 ARG A C 1
ATOM 1907 O O . ARG A 1 250 ? 26.401 27.728 -29.411 1.00 31.47 250 ARG A O 1
ATOM 1914 N N . MET A 1 251 ? 27.009 27.469 -27.266 1.00 23.11 251 MET A N 1
ATOM 1915 C CA . MET A 1 251 ? 28.357 28.072 -27.346 1.00 23.11 251 MET A CA 1
ATOM 1916 C C . MET A 1 251 ? 29.402 27.098 -26.738 1.00 23.11 251 MET A C 1
ATOM 1918 O O . MET A 1 251 ? 29.004 26.262 -25.925 1.00 23.11 251 MET A O 1
ATOM 1922 N N . PRO A 1 252 ? 30.683 27.146 -27.174 1.00 31.84 252 PRO A N 1
ATOM 1923 C CA . PRO A 1 252 ? 31.558 25.981 -27.447 1.00 31.84 252 PRO A CA 1
ATOM 1924 C C . PRO A 1 252 ? 32.558 25.661 -26.313 1.00 31.84 252 PRO A C 1
ATOM 1926 O O . PRO A 1 252 ? 32.986 26.565 -25.606 1.00 31.84 252 PRO A O 1
ATOM 1929 N N . GLU A 1 253 ? 32.764 24.381 -25.974 1.00 37.78 253 GLU A N 1
ATOM 1930 C CA . GLU A 1 253 ? 33.870 23.460 -26.356 1.00 37.78 253 GLU A CA 1
ATOM 1931 C C . GLU A 1 253 ? 35.272 23.803 -25.819 1.00 37.78 253 GLU A C 1
ATOM 1933 O O . GLU A 1 253 ? 35.882 24.781 -26.233 1.00 37.78 253 GLU A O 1
ATOM 1938 N N . ASP A 1 254 ? 35.821 22.891 -25.005 1.00 26.48 254 ASP A N 1
ATOM 1939 C CA . ASP A 1 254 ? 37.177 22.393 -25.239 1.00 26.48 254 ASP A CA 1
ATOM 1940 C C . ASP A 1 254 ? 37.265 20.892 -24.922 1.00 26.48 254 ASP A C 1
ATOM 1942 O O . ASP A 1 254 ? 36.674 20.369 -23.975 1.00 26.48 254 ASP A O 1
ATOM 1946 N N . SER A 1 255 ? 37.954 20.195 -25.815 1.00 32.25 255 SER A N 1
ATOM 1947 C CA . SER A 1 255 ? 37.899 18.760 -26.059 1.00 32.25 255 SER A CA 1
ATOM 1948 C C . SER A 1 255 ? 38.938 17.959 -25.270 1.00 32.25 255 SER A C 1
ATOM 1950 O O . SER A 1 255 ? 40.135 18.167 -25.461 1.00 32.25 255 SER A O 1
ATOM 1952 N N . ALA A 1 256 ? 38.493 16.952 -24.511 1.00 26.73 256 ALA A N 1
ATOM 1953 C CA . ALA A 1 256 ? 39.240 15.716 -24.255 1.00 26.73 256 ALA A CA 1
ATOM 1954 C C . ALA A 1 256 ? 38.318 14.624 -23.675 1.00 26.73 256 ALA A C 1
ATOM 1956 O O . ALA A 1 256 ? 37.652 14.846 -22.671 1.00 26.73 256 ALA A O 1
ATOM 1957 N N . GLY A 1 257 ? 38.346 13.427 -24.271 1.00 24.81 257 GLY A N 1
ATOM 1958 C CA . GLY A 1 257 ? 37.842 12.195 -23.652 1.00 24.81 257 GLY A CA 1
ATOM 1959 C C . GLY A 1 257 ? 36.563 11.637 -24.272 1.00 24.81 257 GLY A C 1
ATOM 1960 O O . GLY A 1 257 ? 35.459 12.065 -23.960 1.00 24.81 257 GLY A O 1
ATOM 1961 N N . GLY A 1 258 ? 36.712 10.623 -25.125 1.00 33.22 258 GLY A N 1
ATOM 1962 C CA . GLY A 1 258 ? 35.598 9.764 -25.503 1.00 33.22 258 GLY A CA 1
ATOM 1963 C C . GLY A 1 258 ? 35.234 8.811 -24.365 1.00 33.22 258 GLY A C 1
ATOM 1964 O O . GLY A 1 258 ? 36.093 8.052 -23.932 1.00 33.22 258 GLY A O 1
ATOM 1965 N N . ALA A 1 259 ? 33.972 8.826 -23.932 1.00 28.66 259 ALA A N 1
ATOM 1966 C CA . ALA A 1 259 ? 33.228 7.675 -23.411 1.00 28.66 259 ALA A CA 1
ATOM 1967 C C . ALA A 1 259 ? 31.759 8.063 -23.135 1.00 28.66 259 ALA A C 1
ATOM 1969 O O . ALA A 1 259 ? 31.501 9.029 -22.433 1.00 28.66 259 ALA A O 1
ATOM 1970 N N . ARG A 1 260 ? 30.838 7.247 -23.677 1.00 31.34 260 ARG A N 1
ATOM 1971 C CA . ARG A 1 260 ? 29.431 7.008 -23.275 1.00 31.34 260 ARG A CA 1
ATOM 1972 C C . ARG A 1 260 ? 28.490 8.221 -23.143 1.00 31.34 260 ARG A C 1
ATOM 1974 O O . ARG A 1 260 ? 28.431 8.887 -22.122 1.00 31.34 260 ARG A O 1
ATOM 1981 N N . SER A 1 261 ? 27.657 8.408 -24.169 1.00 29.16 261 SER A N 1
ATOM 1982 C CA . SER A 1 261 ? 26.446 9.238 -24.122 1.00 29.16 261 SER A CA 1
ATOM 1983 C C . SER A 1 261 ? 25.251 8.364 -23.728 1.00 29.16 261 SER A C 1
ATOM 1985 O O . SER A 1 261 ? 24.644 7.730 -24.590 1.00 29.16 261 SER A O 1
ATOM 1987 N N . GLU A 1 262 ? 24.949 8.296 -22.435 1.00 34.88 262 GLU A N 1
ATOM 1988 C CA . GLU A 1 262 ? 23.678 7.786 -21.900 1.00 34.88 262 GLU A CA 1
ATOM 1989 C C . GLU A 1 262 ? 22.637 8.921 -21.883 1.00 34.88 262 GLU A C 1
ATOM 1991 O O . GLU A 1 262 ? 22.995 10.077 -21.641 1.00 34.88 262 GLU A O 1
ATOM 1996 N N . ASN A 1 263 ? 21.373 8.589 -22.188 1.00 37.56 263 ASN A N 1
ATOM 1997 C CA . ASN A 1 263 ? 20.222 9.503 -22.168 1.00 37.56 263 ASN A CA 1
ATOM 1998 C C . ASN A 1 263 ? 20.190 10.288 -20.854 1.00 37.56 263 ASN A C 1
ATOM 2000 O O . ASN A 1 263 ? 20.122 9.697 -19.776 1.00 37.56 263 ASN A O 1
ATOM 2004 N N . ARG A 1 264 ? 20.232 11.618 -20.940 1.00 39.88 264 ARG A N 1
ATOM 2005 C CA . ARG A 1 264 ? 20.328 12.491 -19.759 1.00 39.88 264 ARG A CA 1
ATOM 2006 C C . ARG A 1 264 ? 18.950 12.901 -19.227 1.00 39.88 264 ARG A C 1
ATOM 2008 O O . ARG A 1 264 ? 18.865 13.363 -18.105 1.00 39.88 264 ARG A O 1
ATOM 2015 N N . ALA A 1 265 ? 17.879 12.703 -20.000 1.00 42.28 265 ALA A N 1
ATOM 2016 C CA . ALA A 1 265 ? 16.530 13.177 -19.671 1.00 42.28 265 ALA A CA 1
ATOM 2017 C C . ALA A 1 265 ? 15.745 12.309 -18.661 1.00 42.28 265 ALA A C 1
ATOM 2019 O O . ALA A 1 265 ? 14.748 12.780 -18.124 1.00 42.28 265 ALA A O 1
ATOM 2020 N N . ASP A 1 266 ? 16.192 11.077 -18.392 1.00 49.66 266 ASP A N 1
ATOM 2021 C CA . ASP A 1 266 ? 15.547 10.118 -17.469 1.00 49.66 266 ASP A CA 1
ATOM 2022 C C . ASP A 1 266 ? 16.373 9.893 -16.186 1.00 49.66 266 ASP A C 1
ATOM 2024 O O . ASP A 1 266 ? 16.129 8.961 -15.414 1.00 49.66 266 ASP A O 1
ATOM 2028 N N . ARG A 1 267 ? 17.403 10.721 -15.965 1.00 67.94 267 ARG A N 1
ATOM 2029 C CA . ARG A 1 267 ? 18.285 10.587 -14.807 1.00 67.94 267 ARG A CA 1
ATOM 2030 C C . ARG A 1 267 ? 17.565 11.078 -13.549 1.00 67.94 267 ARG A C 1
ATOM 2032 O O . ARG A 1 267 ? 17.049 12.197 -13.545 1.00 67.94 267 ARG A O 1
ATOM 2039 N N . PRO A 1 268 ? 17.532 10.284 -12.464 1.00 81.62 268 PRO A N 1
ATOM 2040 C CA . PRO A 1 268 ? 16.939 10.725 -11.211 1.00 81.62 268 PRO A CA 1
ATOM 2041 C C . PRO A 1 268 ? 17.653 11.981 -10.699 1.00 81.62 268 PRO A C 1
ATOM 2043 O O . PRO A 1 268 ? 18.879 12.091 -10.748 1.00 81.62 268 PRO A O 1
ATOM 2046 N N . THR A 1 269 ? 16.881 12.943 -10.209 1.00 88.94 269 THR A N 1
ATOM 2047 C CA . THR A 1 269 ? 17.397 14.254 -9.803 1.00 88.94 269 THR A CA 1
ATOM 2048 C C . THR A 1 269 ? 17.805 14.253 -8.334 1.00 88.94 269 THR A C 1
ATOM 2050 O O . THR A 1 269 ? 17.078 13.769 -7.460 1.00 88.94 269 THR A O 1
ATOM 2053 N N . CYS A 1 270 ? 18.981 14.812 -8.054 1.00 91.00 270 CYS A N 1
ATOM 2054 C CA . CYS A 1 270 ? 19.483 15.056 -6.711 1.00 91.00 270 CYS A CA 1
ATOM 2055 C C . CYS A 1 270 ? 19.653 16.561 -6.487 1.00 91.00 270 CYS A C 1
ATOM 2057 O O . CYS A 1 270 ? 20.453 17.214 -7.161 1.00 91.00 270 CYS A O 1
ATOM 2059 N N . VAL A 1 271 ? 18.916 17.115 -5.527 1.00 92.88 271 VAL A N 1
ATOM 2060 C CA . VAL A 1 271 ? 19.064 18.516 -5.125 1.00 92.88 271 VAL A CA 1
ATOM 2061 C C . VAL A 1 271 ? 20.111 18.605 -4.031 1.00 92.88 271 VAL A C 1
ATOM 2063 O O . VAL A 1 271 ? 19.961 18.005 -2.971 1.00 92.88 271 VAL A O 1
ATOM 2066 N N . VAL A 1 272 ? 21.164 19.375 -4.273 1.00 92.75 272 VAL A N 1
ATOM 2067 C CA . VAL A 1 272 ? 22.275 19.548 -3.341 1.00 92.75 272 VAL A CA 1
ATOM 2068 C C . VAL A 1 272 ? 22.111 20.867 -2.590 1.00 92.75 272 VAL A C 1
ATOM 2070 O O . VAL A 1 272 ? 22.192 21.946 -3.185 1.00 92.75 272 VAL A O 1
ATOM 2073 N N . LEU A 1 273 ? 21.890 20.776 -1.278 1.00 91.38 273 LEU A N 1
ATOM 2074 C CA . LEU A 1 273 ? 21.851 21.906 -0.354 1.00 91.38 273 LEU A CA 1
ATOM 2075 C C . LEU A 1 273 ? 23.256 22.119 0.209 1.00 91.38 273 LEU A C 1
ATOM 2077 O O . LEU A 1 273 ? 23.707 21.381 1.081 1.00 91.38 273 LEU A O 1
ATOM 2081 N N . ILE A 1 274 ? 23.955 23.122 -0.313 1.00 87.44 274 ILE A N 1
ATOM 2082 C CA . ILE A 1 274 ? 25.307 23.483 0.113 1.00 87.44 274 ILE A CA 1
ATOM 2083 C C . ILE A 1 274 ? 25.500 24.991 -0.063 1.00 87.44 274 ILE A C 1
ATOM 2085 O O . ILE A 1 274 ? 25.064 25.562 -1.067 1.00 87.44 274 ILE A O 1
ATOM 2089 N N . GLY A 1 275 ? 26.143 25.643 0.910 1.00 76.06 275 GLY A N 1
ATOM 2090 C CA . GLY A 1 275 ? 26.400 27.087 0.868 1.00 76.06 275 GLY A CA 1
ATOM 2091 C C . GLY A 1 275 ? 27.264 27.494 -0.331 1.00 76.06 275 GLY A C 1
ATOM 2092 O O . GLY A 1 275 ? 27.871 26.641 -0.972 1.00 76.06 275 GLY A O 1
ATOM 2093 N N . SER A 1 276 ? 27.330 28.787 -0.659 1.00 69.88 276 SER A N 1
ATOM 2094 C CA . SER A 1 276 ? 28.134 29.324 -1.770 1.00 69.88 276 SER A CA 1
ATOM 2095 C C . SER A 1 276 ? 29.470 29.930 -1.318 1.00 69.88 276 SER A C 1
ATOM 2097 O O . SER A 1 276 ? 29.568 30.538 -0.246 1.00 69.88 276 SER A O 1
ATOM 2099 N N . GLY A 1 277 ? 30.503 29.782 -2.158 1.00 68.19 277 GLY A N 1
ATOM 2100 C CA . GLY A 1 277 ? 31.832 30.356 -1.942 1.00 68.19 277 GLY A CA 1
ATOM 2101 C C . GLY A 1 277 ? 32.704 29.625 -0.914 1.00 68.19 277 GLY A C 1
ATOM 2102 O O . GLY A 1 277 ? 32.329 28.617 -0.318 1.00 68.19 277 GLY A O 1
ATOM 2103 N N . ALA A 1 278 ? 33.907 30.162 -0.695 1.00 58.38 278 ALA A N 1
ATOM 2104 C CA . ALA A 1 278 ? 34.803 29.688 0.354 1.00 58.38 278 ALA A CA 1
ATOM 2105 C C . ALA A 1 278 ? 34.512 30.419 1.669 1.00 58.38 278 ALA A C 1
ATOM 2107 O O . ALA A 1 278 ? 34.619 31.648 1.731 1.00 58.38 278 ALA A O 1
ATOM 2108 N N . ARG A 1 279 ? 34.186 29.669 2.724 1.00 55.75 279 ARG A N 1
ATOM 2109 C CA . ARG A 1 279 ? 33.995 30.206 4.073 1.00 55.75 279 ARG A CA 1
ATOM 2110 C C . ARG A 1 279 ? 35.166 29.810 4.959 1.00 55.75 279 ARG A C 1
ATOM 2112 O O . ARG A 1 279 ? 35.587 28.660 4.988 1.00 55.75 279 ARG A O 1
ATOM 2119 N N . THR A 1 280 ? 35.702 30.796 5.666 1.00 53.03 280 THR A N 1
ATOM 2120 C CA . THR A 1 280 ? 36.682 30.565 6.726 1.00 53.03 280 THR A CA 1
ATOM 2121 C C . THR A 1 280 ? 35.914 30.399 8.024 1.00 53.03 280 THR A C 1
ATOM 2123 O O . THR A 1 280 ? 35.218 31.324 8.448 1.00 53.03 280 THR A O 1
ATOM 2126 N N . GLU A 1 281 ? 36.016 29.229 8.634 1.00 50.16 281 GLU A N 1
ATOM 2127 C CA . GLU A 1 281 ? 35.355 28.942 9.899 1.00 50.16 281 GLU A CA 1
ATOM 2128 C C . GLU A 1 281 ? 36.042 29.728 11.033 1.00 50.16 281 GLU A C 1
ATOM 2130 O O . GLU A 1 281 ? 37.272 29.798 11.129 1.00 50.16 281 GLU A O 1
ATOM 2135 N N . LEU A 1 282 ? 35.241 30.422 11.847 1.00 41.09 282 LEU A N 1
ATOM 2136 C CA . LEU A 1 282 ? 35.720 31.435 12.800 1.00 41.09 282 LEU A CA 1
ATOM 2137 C C . LEU A 1 282 ? 36.492 30.843 13.993 1.00 41.09 282 LEU A C 1
ATOM 2139 O O . LEU A 1 282 ? 37.307 31.556 14.582 1.00 41.09 282 LEU A O 1
ATOM 2143 N N . GLU A 1 283 ? 36.269 29.568 14.323 1.00 40.91 283 GLU A N 1
ATOM 2144 C CA . GLU A 1 283 ? 36.918 28.877 15.448 1.00 40.91 283 GLU A CA 1
ATOM 2145 C C . GLU A 1 283 ? 38.165 28.084 15.028 1.00 40.91 283 GLU A C 1
ATOM 2147 O O . GLU A 1 283 ? 39.189 28.156 15.708 1.00 40.91 283 GLU A O 1
ATOM 2152 N N . THR A 1 284 ? 38.131 27.400 13.881 1.00 49.78 284 THR A N 1
ATOM 2153 C CA . THR A 1 284 ? 39.226 26.532 13.402 1.00 49.78 284 THR A CA 1
ATOM 2154 C C . THR A 1 284 ? 40.239 27.264 12.513 1.00 49.78 284 THR A C 1
ATOM 2156 O O . THR A 1 284 ? 41.390 26.843 12.410 1.00 49.78 284 THR A O 1
ATOM 2159 N N . ARG A 1 285 ? 39.854 28.403 11.907 1.00 47.34 285 ARG A N 1
ATOM 2160 C CA . ARG A 1 285 ? 40.607 29.133 10.859 1.00 47.34 285 ARG A CA 1
ATOM 2161 C C . ARG A 1 285 ? 40.888 28.315 9.590 1.00 47.34 285 ARG A C 1
ATOM 2163 O O . ARG A 1 285 ? 41.643 28.788 8.734 1.00 47.34 285 ARG A O 1
ATOM 2170 N N . GLU A 1 286 ? 40.283 27.142 9.439 1.00 53.56 286 GLU A N 1
ATOM 2171 C CA . GLU A 1 286 ? 40.383 26.325 8.232 1.00 53.56 286 GLU A CA 1
ATOM 2172 C C . GLU A 1 286 ? 39.370 26.798 7.174 1.00 53.56 286 GLU A C 1
ATOM 2174 O O . GLU A 1 286 ? 38.366 27.455 7.469 1.00 53.56 286 GLU A O 1
ATOM 2179 N N . ARG A 1 287 ? 39.707 26.587 5.897 1.00 63.38 287 ARG A N 1
ATOM 2180 C CA . ARG A 1 287 ? 38.965 27.132 4.754 1.00 63.38 287 ARG A CA 1
ATOM 2181 C C . ARG A 1 287 ? 38.128 26.023 4.125 1.00 63.38 287 ARG A C 1
ATOM 2183 O O . ARG A 1 287 ? 38.670 25.233 3.357 1.00 63.38 287 ARG A O 1
ATOM 2190 N N . PHE A 1 288 ? 36.822 26.025 4.383 1.00 71.69 288 PHE A N 1
ATOM 2191 C CA . PHE A 1 288 ? 35.878 25.163 3.678 1.00 71.69 288 PHE A CA 1
ATOM 2192 C C . PHE A 1 288 ? 35.484 25.813 2.348 1.00 71.69 288 PHE A C 1
ATOM 2194 O O . PHE A 1 288 ? 34.919 26.911 2.307 1.00 71.69 288 PHE A O 1
ATOM 2201 N N . ASP A 1 289 ? 35.816 25.157 1.238 1.00 80.62 289 ASP A N 1
ATOM 2202 C CA . ASP A 1 289 ? 35.446 25.603 -0.106 1.00 80.62 289 ASP A CA 1
ATOM 2203 C C . ASP A 1 289 ? 34.205 24.840 -0.578 1.00 80.62 289 ASP A C 1
ATOM 2205 O O . ASP A 1 289 ? 34.294 23.691 -1.018 1.00 80.62 289 ASP A O 1
ATOM 2209 N N . ALA A 1 290 ? 33.040 25.476 -0.452 1.00 80.44 290 ALA A N 1
ATOM 2210 C CA . ALA A 1 290 ? 31.762 24.851 -0.756 1.00 80.44 290 ALA A CA 1
ATOM 2211 C C . ALA A 1 290 ? 31.546 24.645 -2.265 1.00 80.44 290 ALA A C 1
ATOM 2213 O O . ALA A 1 290 ? 30.867 23.704 -2.673 1.00 80.44 290 ALA A O 1
ATOM 2214 N N . ASP A 1 291 ? 32.163 25.474 -3.113 1.00 84.38 291 ASP A N 1
ATOM 2215 C CA . ASP A 1 291 ? 32.093 25.314 -4.570 1.00 84.38 291 ASP A CA 1
ATOM 2216 C C . ASP A 1 291 ? 32.903 24.095 -5.022 1.00 84.38 291 ASP A C 1
ATOM 2218 O O . ASP A 1 291 ? 32.463 23.326 -5.882 1.00 84.38 291 ASP A O 1
ATOM 2222 N N . ARG A 1 292 ? 34.061 23.874 -4.390 1.00 85.19 292 ARG A N 1
ATOM 2223 C CA . ARG A 1 292 ? 34.860 22.666 -4.598 1.00 85.19 292 ARG A CA 1
ATOM 2224 C C . ARG A 1 292 ? 34.135 21.410 -4.110 1.00 85.19 292 ARG A C 1
ATOM 2226 O O . ARG A 1 292 ? 34.089 20.429 -4.849 1.00 85.19 292 ARG A O 1
ATOM 2233 N N . HIS A 1 293 ? 33.558 21.430 -2.910 1.00 86.12 293 HIS A N 1
ATOM 2234 C CA . HIS A 1 293 ? 32.803 20.283 -2.390 1.00 86.12 293 HIS A CA 1
ATOM 2235 C C . HIS A 1 293 ? 31.582 19.969 -3.258 1.00 86.12 293 HIS A C 1
ATOM 2237 O O . HIS A 1 293 ? 31.361 18.809 -3.602 1.00 86.12 293 HIS A O 1
ATOM 2243 N N . PHE A 1 294 ? 30.861 20.989 -3.734 1.00 89.12 294 PHE A N 1
ATOM 2244 C CA . PHE A 1 294 ? 29.787 20.793 -4.706 1.00 89.12 294 PHE A CA 1
ATOM 2245 C C . PHE A 1 294 ? 30.283 20.121 -5.997 1.00 89.12 294 PHE A C 1
ATOM 2247 O O . PHE A 1 294 ? 29.607 19.239 -6.523 1.00 89.12 294 PHE A O 1
ATOM 2254 N N . ALA A 1 295 ? 31.465 20.485 -6.506 1.00 87.69 295 ALA A N 1
ATOM 2255 C CA . ALA A 1 295 ? 32.034 19.841 -7.689 1.00 87.69 295 ALA A CA 1
ATOM 2256 C C . ALA A 1 295 ? 32.343 18.349 -7.462 1.00 87.69 295 ALA A C 1
ATOM 2258 O O . ALA A 1 295 ? 32.090 17.545 -8.362 1.00 87.69 295 ALA A O 1
ATOM 2259 N N . LEU A 1 296 ? 32.832 17.980 -6.271 1.00 88.69 296 LEU A N 1
ATOM 2260 C CA . LEU A 1 296 ? 33.062 16.583 -5.877 1.00 88.69 296 LEU A CA 1
ATOM 2261 C C . LEU A 1 296 ? 31.745 15.807 -5.746 1.00 88.69 296 LEU A C 1
ATOM 2263 O O . LEU A 1 296 ? 31.619 14.713 -6.293 1.00 88.69 296 LEU A O 1
ATOM 2267 N N . ILE A 1 297 ? 30.745 16.397 -5.083 1.00 90.69 297 ILE A N 1
ATOM 2268 C CA . ILE A 1 297 ? 29.401 15.818 -4.945 1.00 90.69 297 ILE A CA 1
ATOM 2269 C C . ILE A 1 297 ? 28.769 15.607 -6.324 1.00 90.69 297 ILE A C 1
ATOM 2271 O O . ILE A 1 297 ? 28.267 14.523 -6.613 1.00 90.69 297 ILE A O 1
ATOM 2275 N N . ARG A 1 298 ? 28.837 16.613 -7.204 1.00 90.31 298 ARG A N 1
ATOM 2276 C CA . ARG A 1 298 ? 28.328 16.523 -8.576 1.00 90.31 298 ARG A CA 1
ATOM 2277 C C . ARG A 1 298 ? 29.010 15.401 -9.349 1.00 90.31 298 ARG A C 1
ATOM 2279 O O . ARG A 1 298 ? 28.309 14.648 -10.003 1.00 90.31 298 ARG A O 1
ATOM 2286 N N . ALA A 1 299 ? 30.334 15.267 -9.259 1.00 86.62 299 ALA A N 1
ATOM 2287 C CA . ALA A 1 299 ? 31.052 14.186 -9.933 1.00 86.62 299 ALA A CA 1
ATOM 2288 C C . ALA A 1 299 ? 30.603 12.800 -9.434 1.00 86.62 299 ALA A C 1
ATOM 2290 O O . ALA A 1 299 ? 30.328 11.917 -10.241 1.00 86.62 299 ALA A O 1
ATOM 2291 N N . ALA A 1 300 ? 30.452 12.627 -8.116 1.00 87.06 300 ALA A N 1
ATOM 2292 C CA . ALA A 1 300 ? 29.973 11.373 -7.535 1.00 87.06 300 ALA A CA 1
ATOM 2293 C C . ALA A 1 300 ? 28.521 11.046 -7.941 1.00 87.06 300 ALA A C 1
ATOM 2295 O O . ALA A 1 300 ? 28.211 9.893 -8.239 1.00 87.06 300 ALA A O 1
ATOM 2296 N N . LEU A 1 301 ? 27.641 12.052 -7.990 1.00 87.69 301 LEU A N 1
ATOM 2297 C CA . LEU A 1 301 ? 26.260 11.914 -8.468 1.00 87.69 301 LEU A CA 1
ATOM 2298 C C . LEU A 1 301 ? 26.203 11.625 -9.973 1.00 87.69 301 LEU A C 1
ATOM 2300 O O . LEU A 1 301 ? 25.425 10.774 -10.403 1.00 87.69 301 LEU A O 1
ATOM 2304 N N . ASP A 1 302 ? 27.062 12.282 -10.757 1.00 84.19 302 ASP A N 1
ATOM 2305 C CA . ASP A 1 302 ? 27.172 12.073 -12.197 1.00 84.19 302 ASP A CA 1
ATOM 2306 C C . ASP A 1 302 ? 27.563 10.616 -12.506 1.00 84.19 302 ASP A C 1
ATOM 2308 O O . ASP A 1 302 ? 26.971 9.999 -13.395 1.00 84.19 302 ASP A O 1
ATOM 2312 N N . GLU A 1 303 ? 28.505 10.051 -11.742 1.00 81.12 303 GLU A N 1
ATOM 2313 C CA . GLU A 1 303 ? 28.900 8.637 -11.810 1.00 81.12 303 GLU A CA 1
ATOM 2314 C C . GLU A 1 303 ? 27.800 7.679 -11.332 1.00 81.12 303 GLU A C 1
ATOM 2316 O O . GLU A 1 303 ? 27.682 6.573 -11.858 1.00 81.12 303 GLU A O 1
ATOM 2321 N N . ALA A 1 304 ? 26.986 8.095 -10.360 1.00 79.25 304 ALA A N 1
ATOM 2322 C CA . ALA A 1 304 ? 25.842 7.331 -9.863 1.00 79.25 304 ALA A CA 1
ATOM 2323 C C . ALA A 1 304 ? 24.603 7.416 -10.779 1.00 79.25 304 ALA A C 1
ATOM 2325 O O . ALA A 1 304 ? 23.545 6.895 -10.432 1.00 79.25 304 ALA A O 1
ATOM 2326 N N . GLY A 1 305 ? 24.705 8.074 -11.939 1.00 82.12 305 GLY A N 1
ATOM 2327 C CA . GLY A 1 305 ? 23.595 8.212 -12.882 1.00 82.12 305 GLY A CA 1
ATOM 2328 C C . GLY A 1 305 ? 22.538 9.242 -12.468 1.00 82.12 305 GLY A C 1
ATOM 2329 O O . GLY A 1 305 ? 21.469 9.273 -13.068 1.00 82.12 305 GLY A O 1
ATOM 2330 N N . MET A 1 306 ? 22.819 10.111 -11.490 1.00 84.75 306 MET A N 1
ATOM 2331 C CA . MET A 1 306 ? 21.901 11.160 -11.027 1.00 84.75 306 MET A CA 1
ATOM 2332 C C . MET A 1 306 ? 22.258 12.532 -11.603 1.00 84.75 306 MET A C 1
ATOM 2334 O O . MET A 1 306 ? 23.435 12.820 -11.812 1.00 84.75 306 MET A O 1
ATOM 2338 N N . ASP A 1 307 ? 21.265 13.387 -11.830 1.00 87.06 307 ASP A N 1
ATOM 2339 C CA . ASP A 1 307 ? 21.492 14.791 -12.189 1.00 87.06 307 ASP A CA 1
ATOM 2340 C C . ASP A 1 307 ? 21.566 15.653 -10.923 1.00 87.06 307 ASP A C 1
ATOM 2342 O O . ASP A 1 307 ? 20.605 15.735 -10.156 1.00 87.06 307 ASP A O 1
ATOM 2346 N N . ALA A 1 308 ? 22.711 16.300 -10.691 1.00 88.12 308 ALA A N 1
ATOM 2347 C CA . ALA A 1 308 ? 22.929 17.139 -9.515 1.00 88.12 308 ALA A CA 1
ATOM 2348 C C . ALA A 1 308 ? 22.530 18.600 -9.773 1.00 88.12 308 ALA A C 1
ATOM 2350 O O . ALA A 1 308 ? 23.114 19.274 -10.627 1.00 88.12 308 ALA A O 1
ATOM 2351 N N . ILE A 1 309 ? 21.591 19.119 -8.982 1.00 88.88 309 ILE A N 1
ATOM 2352 C CA . ILE A 1 309 ? 21.124 20.507 -9.056 1.00 88.88 309 ILE A CA 1
ATOM 2353 C C . ILE A 1 309 ? 21.440 21.198 -7.731 1.00 88.88 309 ILE A C 1
ATOM 2355 O O . ILE A 1 309 ? 20.963 20.783 -6.680 1.00 88.88 309 ILE A O 1
ATOM 2359 N N . ARG A 1 310 ? 22.248 22.260 -7.759 1.00 88.31 310 ARG A N 1
ATOM 2360 C CA . ARG A 1 310 ? 22.553 23.044 -6.555 1.00 88.31 310 ARG A CA 1
ATOM 2361 C C . ARG A 1 310 ? 21.379 23.950 -6.212 1.00 88.31 310 ARG A C 1
ATOM 2363 O O . ARG A 1 310 ? 20.934 24.698 -7.076 1.00 88.31 310 ARG A O 1
ATOM 2370 N N . ALA A 1 311 ? 20.940 23.953 -4.959 1.00 81.81 311 ALA A N 1
ATOM 2371 C CA . ALA A 1 311 ? 20.039 24.988 -4.461 1.00 81.81 311 ALA A CA 1
ATOM 2372 C C . ALA A 1 311 ? 20.842 26.271 -4.193 1.00 81.81 311 ALA A C 1
ATOM 2374 O O . ALA A 1 311 ? 21.373 26.467 -3.101 1.00 81.81 311 ALA A O 1
ATOM 2375 N N . ASP A 1 312 ? 20.998 27.104 -5.221 1.00 73.06 312 ASP A N 1
ATOM 2376 C CA . ASP A 1 312 ? 21.755 28.353 -5.151 1.00 73.06 312 ASP A CA 1
ATOM 2377 C C . ASP A 1 312 ? 20.862 29.597 -4.989 1.00 73.06 312 ASP A C 1
ATOM 2379 O O . ASP A 1 312 ? 19.629 29.542 -5.014 1.00 73.06 312 ASP A O 1
ATOM 2383 N N . ASP A 1 313 ? 21.506 30.753 -4.823 1.00 62.06 313 ASP A N 1
ATOM 2384 C CA . ASP A 1 313 ? 20.833 32.038 -4.629 1.00 62.06 313 ASP A CA 1
ATOM 2385 C C . ASP A 1 313 ? 19.964 32.453 -5.834 1.00 62.06 313 ASP A C 1
ATOM 2387 O O . ASP A 1 313 ? 18.988 33.183 -5.659 1.00 62.06 313 ASP A O 1
ATOM 2391 N N . SER A 1 314 ? 20.268 31.980 -7.051 1.00 62.72 314 SER A N 1
ATOM 2392 C CA . SER A 1 314 ? 19.467 32.277 -8.245 1.00 62.72 314 SER A CA 1
ATOM 2393 C C . SER A 1 314 ? 18.113 31.573 -8.163 1.00 62.72 314 SER A C 1
ATOM 2395 O O . SER A 1 314 ? 17.074 32.219 -8.319 1.00 62.72 314 SER A O 1
ATOM 2397 N N . LEU A 1 315 ? 18.111 30.279 -7.834 1.00 65.38 315 LEU A N 1
ATOM 2398 C CA . LEU A 1 315 ? 16.892 29.505 -7.580 1.00 65.38 315 LEU A CA 1
ATOM 2399 C C . LEU A 1 315 ? 16.124 30.037 -6.361 1.00 65.38 315 LEU A C 1
ATOM 2401 O O . LEU A 1 315 ? 14.900 30.083 -6.384 1.00 65.38 315 LEU A O 1
ATOM 2405 N N . ALA A 1 316 ? 16.813 30.541 -5.332 1.00 62.34 316 ALA A N 1
ATOM 2406 C CA . ALA A 1 316 ? 16.169 31.133 -4.155 1.00 62.34 316 ALA A CA 1
ATOM 2407 C C . ALA A 1 316 ? 15.334 32.395 -4.449 1.00 62.34 316 ALA A C 1
ATOM 2409 O O . ALA A 1 316 ? 14.428 32.727 -3.678 1.00 62.34 316 ALA A O 1
ATOM 2410 N N . THR A 1 317 ? 15.593 33.103 -5.556 1.00 69.50 317 THR A N 1
ATOM 2411 C CA . THR A 1 317 ? 14.750 34.240 -5.970 1.00 69.50 317 THR A CA 1
ATOM 2412 C C . THR A 1 317 ? 13.414 33.807 -6.581 1.00 69.50 317 THR A C 1
ATOM 2414 O O . THR A 1 317 ? 12.408 34.520 -6.420 1.00 69.50 317 THR A O 1
ATOM 2417 N N . ASP A 1 318 ? 13.388 32.622 -7.197 1.00 78.81 318 ASP A N 1
ATOM 2418 C CA . ASP A 1 318 ? 12.220 31.969 -7.785 1.00 78.81 318 ASP A CA 1
ATOM 2419 C C . ASP A 1 318 ? 11.722 30.833 -6.879 1.00 78.81 318 ASP A C 1
ATOM 2421 O O . ASP A 1 318 ? 12.023 29.652 -7.049 1.00 78.81 318 ASP A O 1
ATOM 2425 N N . GLY A 1 319 ? 10.944 31.224 -5.867 1.00 78.75 319 GLY A N 1
ATOM 2426 C CA . GLY A 1 319 ? 10.435 30.291 -4.864 1.00 78.75 319 GLY A CA 1
ATOM 2427 C C . GLY A 1 319 ? 9.573 29.167 -5.445 1.00 78.75 319 GLY A C 1
ATOM 2428 O O . GLY A 1 319 ? 9.584 28.074 -4.892 1.00 78.75 319 GLY A O 1
ATOM 2429 N N . GLU A 1 320 ? 8.851 29.394 -6.548 1.00 85.19 320 GLU A N 1
ATOM 2430 C CA . GLU A 1 320 ? 8.028 28.345 -7.169 1.00 85.19 320 GLU A CA 1
ATOM 2431 C C . GLU A 1 320 ? 8.920 27.243 -7.745 1.00 85.19 320 GLU A C 1
ATOM 2433 O O . GLU A 1 320 ? 8.743 26.072 -7.408 1.00 85.19 320 GLU A O 1
ATOM 2438 N N . ALA A 1 321 ? 9.937 27.622 -8.527 1.00 83.81 321 ALA A N 1
ATOM 2439 C CA . ALA A 1 321 ? 10.904 26.679 -9.076 1.00 83.81 321 ALA A CA 1
ATOM 2440 C C . ALA A 1 321 ? 11.665 25.927 -7.971 1.00 83.81 321 ALA A C 1
ATOM 2442 O O . ALA A 1 321 ? 11.795 24.705 -8.038 1.00 83.81 321 ALA A O 1
ATOM 2443 N N . LEU A 1 322 ? 12.122 26.633 -6.930 1.00 87.69 322 LEU A N 1
ATOM 2444 C CA . LEU A 1 322 ? 12.872 26.030 -5.828 1.00 87.69 322 LEU A CA 1
ATOM 2445 C C . LEU A 1 322 ? 12.045 25.003 -5.040 1.00 87.69 322 LEU A C 1
ATOM 2447 O O . LEU A 1 322 ? 12.520 23.895 -4.799 1.00 87.69 322 LEU A O 1
ATOM 2451 N N . TYR A 1 323 ? 10.825 25.348 -4.618 1.00 89.50 323 TYR A N 1
ATOM 2452 C CA . TYR A 1 323 ? 10.023 24.439 -3.792 1.00 89.50 323 TYR A CA 1
ATOM 2453 C C . TYR A 1 323 ? 9.434 23.276 -4.598 1.00 89.50 323 TYR A C 1
ATOM 2455 O O . TYR A 1 323 ? 9.352 22.173 -4.060 1.00 89.50 323 TYR A O 1
ATOM 2463 N N . THR A 1 324 ? 9.091 23.473 -5.877 1.00 87.25 324 THR A N 1
ATOM 2464 C CA . THR A 1 324 ? 8.734 22.361 -6.779 1.00 87.25 324 THR A CA 1
ATOM 2465 C C . THR A 1 324 ? 9.907 21.404 -6.938 1.00 87.25 324 THR A C 1
ATOM 2467 O O . THR A 1 324 ? 9.740 20.199 -6.779 1.00 87.25 324 THR A O 1
ATOM 2470 N N . LEU A 1 325 ? 11.116 21.934 -7.151 1.00 87.38 325 LEU A N 1
ATOM 2471 C CA . LEU A 1 325 ? 12.318 21.117 -7.268 1.00 87.38 325 LEU A CA 1
ATOM 2472 C C . LEU A 1 325 ? 12.570 20.289 -5.996 1.00 87.38 325 LEU A C 1
ATOM 2474 O O . LEU A 1 325 ? 12.871 19.103 -6.088 1.00 87.38 325 LEU A O 1
ATOM 2478 N N . LEU A 1 326 ? 12.403 20.880 -4.807 1.00 89.00 326 LEU A N 1
ATOM 2479 C CA . LEU A 1 326 ? 12.524 20.147 -3.542 1.00 89.00 326 LEU A CA 1
ATOM 2480 C C . LEU A 1 326 ? 11.445 19.067 -3.366 1.00 89.00 326 LEU A C 1
ATOM 2482 O O . LEU A 1 326 ? 11.729 18.043 -2.749 1.00 89.00 326 LEU A O 1
ATOM 2486 N N . LEU A 1 327 ? 10.228 19.259 -3.879 1.00 86.12 327 LEU A N 1
ATOM 2487 C CA . LEU A 1 327 ? 9.154 18.258 -3.811 1.00 86.12 327 LEU A CA 1
ATOM 2488 C C . LEU A 1 327 ? 9.381 17.092 -4.784 1.00 86.12 327 LEU A C 1
ATOM 2490 O O . LEU A 1 327 ? 9.229 15.939 -4.385 1.00 86.12 327 LEU A O 1
ATOM 2494 N N . ASP A 1 328 ? 9.788 17.387 -6.019 1.00 85.06 328 ASP A N 1
ATOM 2495 C CA . ASP A 1 328 ? 9.870 16.406 -7.109 1.00 85.06 328 ASP A CA 1
ATOM 2496 C C . ASP A 1 328 ? 11.196 15.630 -7.143 1.00 85.06 328 ASP A C 1
ATOM 2498 O O . ASP A 1 328 ? 11.274 14.573 -7.769 1.00 85.06 328 ASP A O 1
ATOM 2502 N N . ALA A 1 329 ? 12.239 16.124 -6.464 1.00 86.75 329 ALA A N 1
ATOM 2503 C CA . ALA A 1 329 ? 13.550 15.479 -6.451 1.00 86.75 329 ALA A CA 1
ATOM 2504 C C . ALA A 1 329 ? 13.483 14.016 -5.989 1.00 86.75 329 ALA A C 1
ATOM 2506 O O . ALA A 1 329 ? 12.755 13.679 -5.051 1.00 86.75 329 ALA A O 1
ATOM 2507 N N . ASN A 1 330 ? 14.310 13.147 -6.570 1.00 86.50 330 ASN A N 1
ATOM 2508 C CA . ASN A 1 330 ? 14.470 11.774 -6.087 1.00 86.50 330 ASN A CA 1
ATOM 2509 C C . ASN A 1 330 ? 15.282 11.735 -4.783 1.00 86.50 330 ASN A C 1
ATOM 2511 O O . ASN A 1 330 ? 14.987 10.933 -3.897 1.00 86.50 330 ASN A O 1
ATOM 2515 N N . LEU A 1 331 ? 16.265 12.631 -4.650 1.00 88.56 331 LEU A N 1
ATOM 2516 C CA . LEU A 1 331 ? 17.124 12.765 -3.474 1.00 88.56 331 LEU A CA 1
ATOM 2517 C C . LEU A 1 331 ? 17.385 14.243 -3.153 1.00 88.56 331 LEU A C 1
ATOM 2519 O O . LEU A 1 331 ? 17.605 15.050 -4.051 1.00 88.56 331 LEU A O 1
ATOM 2523 N N . VAL A 1 332 ? 17.408 14.596 -1.870 1.00 90.75 332 VAL A N 1
ATOM 2524 C CA . VAL A 1 332 ? 17.934 15.877 -1.382 1.00 90.75 332 VAL A CA 1
ATOM 2525 C C . VAL A 1 332 ? 19.170 15.591 -0.538 1.00 90.75 332 VAL A C 1
ATOM 2527 O O . VAL A 1 332 ? 19.067 14.928 0.488 1.00 90.75 332 VAL A O 1
ATOM 2530 N N . LEU A 1 333 ? 20.335 16.071 -0.957 1.00 90.88 333 LEU A N 1
ATOM 2531 C CA . LEU A 1 333 ? 21.604 15.901 -0.251 1.00 90.88 333 LEU A CA 1
ATOM 2532 C C . LEU A 1 333 ? 21.984 17.225 0.411 1.00 90.88 333 LEU A C 1
ATOM 2534 O O . LEU A 1 333 ? 22.250 18.201 -0.284 1.00 90.88 333 LEU A O 1
ATOM 2538 N N . ALA A 1 334 ? 22.012 17.266 1.740 1.00 89.56 334 ALA A N 1
ATOM 2539 C CA . ALA A 1 334 ? 22.394 18.448 2.504 1.00 89.56 334 ALA A CA 1
ATOM 2540 C C . ALA A 1 334 ? 23.793 18.292 3.105 1.00 89.56 334 ALA A C 1
ATOM 2542 O O . ALA A 1 334 ? 24.040 17.365 3.878 1.00 89.56 334 ALA A O 1
ATOM 2543 N N . ASP A 1 335 ? 24.683 19.221 2.765 1.00 88.38 335 ASP A N 1
ATOM 2544 C CA . ASP A 1 335 ? 26.019 19.332 3.341 1.00 88.38 335 ASP A CA 1
ATOM 2545 C C . ASP A 1 335 ? 26.016 20.399 4.443 1.00 88.38 335 ASP A C 1
ATOM 2547 O O . ASP A 1 335 ? 25.859 21.598 4.189 1.00 88.38 335 ASP A O 1
ATOM 2551 N N . LEU A 1 336 ? 26.147 19.942 5.688 1.00 85.06 336 LEU A N 1
ATOM 2552 C CA . LEU A 1 336 ? 26.063 20.772 6.889 1.00 85.06 336 LEU A CA 1
ATOM 2553 C C . LEU A 1 336 ? 27.424 21.293 7.360 1.00 85.06 336 LEU A C 1
ATOM 2555 O O . LEU A 1 336 ? 27.489 21.960 8.390 1.00 85.06 336 LEU A O 1
ATOM 2559 N N . SER A 1 337 ? 28.497 21.059 6.600 1.00 82.81 337 SER A N 1
ATOM 2560 C CA . SER A 1 337 ? 29.868 21.374 7.025 1.00 82.81 337 SER A CA 1
ATOM 2561 C C . SER A 1 337 ? 30.105 22.859 7.309 1.00 82.81 337 SER A C 1
ATOM 2563 O O . SER A 1 337 ? 30.910 23.209 8.164 1.00 82.81 337 SER A O 1
ATOM 2565 N N . THR A 1 338 ? 29.382 23.761 6.631 1.00 76.50 338 THR A N 1
ATOM 2566 C CA . THR A 1 338 ? 29.496 25.216 6.860 1.00 76.50 338 THR A CA 1
ATOM 2567 C C . THR A 1 338 ? 28.479 25.774 7.849 1.00 76.50 338 THR A C 1
ATOM 2569 O O . THR A 1 338 ? 28.467 26.991 8.056 1.00 76.50 338 THR A O 1
ATOM 2572 N N . ALA A 1 339 ? 27.562 24.937 8.346 1.00 74.69 339 ALA A N 1
ATOM 2573 C CA . ALA A 1 339 ? 26.436 25.342 9.183 1.00 74.69 339 ALA A CA 1
ATOM 2574 C C . ALA A 1 339 ? 25.692 26.578 8.615 1.00 74.69 339 ALA A C 1
ATOM 2576 O O . ALA A 1 339 ? 25.382 27.542 9.319 1.00 74.69 339 ALA A O 1
ATOM 2577 N N . ASP A 1 340 ? 25.483 26.608 7.290 1.00 82.25 340 ASP A N 1
ATOM 2578 C CA . ASP A 1 340 ? 24.924 27.787 6.629 1.00 82.25 340 ASP A CA 1
ATOM 2579 C C . ASP A 1 340 ? 23.440 27.976 7.009 1.00 82.25 340 ASP A C 1
ATOM 2581 O O . ASP A 1 340 ? 22.650 27.041 6.845 1.00 82.25 340 ASP A O 1
ATOM 2585 N N . PRO A 1 341 ? 23.024 29.176 7.462 1.00 80.81 341 PRO A N 1
ATOM 2586 C CA . PRO A 1 341 ? 21.638 29.446 7.846 1.00 80.81 341 PRO A CA 1
ATOM 2587 C C . PRO A 1 341 ? 20.611 29.169 6.737 1.00 80.81 341 PRO A C 1
ATOM 2589 O O . PRO A 1 341 ? 19.506 28.708 7.022 1.00 80.81 341 PRO A O 1
ATOM 2592 N N . GLY A 1 342 ? 20.954 29.446 5.474 1.00 84.75 342 GLY A N 1
ATOM 2593 C CA . GLY A 1 342 ? 20.088 29.190 4.323 1.00 84.75 342 GLY A CA 1
ATOM 2594 C C . GLY A 1 342 ? 19.950 27.698 4.020 1.00 84.75 342 GLY A C 1
ATOM 2595 O O . GLY A 1 342 ? 18.836 27.223 3.802 1.00 84.75 342 GLY A O 1
ATOM 2596 N N . VAL A 1 343 ? 21.053 26.948 4.087 1.00 86.75 343 VAL A N 1
ATOM 2597 C CA . VAL A 1 343 ? 21.058 25.479 3.953 1.00 86.75 343 VAL A CA 1
ATOM 2598 C C . VAL A 1 343 ? 20.226 24.824 5.055 1.00 86.75 343 VAL A C 1
ATOM 2600 O O . VAL A 1 343 ? 19.380 23.986 4.753 1.00 86.75 343 VAL A O 1
ATOM 2603 N N . CYS A 1 344 ? 20.397 25.240 6.314 1.00 86.00 344 CYS A N 1
ATOM 2604 C CA . CYS A 1 344 ? 19.635 24.692 7.443 1.00 86.00 344 CYS A CA 1
ATOM 2605 C C . CYS A 1 344 ? 18.136 24.976 7.299 1.00 86.00 344 CYS A C 1
ATOM 2607 O O . CYS A 1 344 ? 17.310 24.091 7.514 1.00 86.00 344 CYS A O 1
ATOM 2609 N N . PHE A 1 345 ? 17.776 26.180 6.846 1.00 88.94 345 PHE A N 1
ATOM 2610 C CA . PHE A 1 345 ? 16.392 26.511 6.520 1.00 88.94 345 PHE A CA 1
ATOM 2611 C C . PHE A 1 345 ? 15.806 25.579 5.450 1.00 88.94 345 PHE A C 1
ATOM 2613 O O . PHE A 1 345 ? 14.755 24.978 5.673 1.00 88.94 345 PHE A O 1
ATOM 2620 N N . LEU A 1 346 ? 16.484 25.414 4.309 1.00 90.56 346 LEU A N 1
ATOM 2621 C CA . LEU A 1 346 ? 16.014 24.552 3.217 1.00 90.56 346 LEU A CA 1
ATOM 2622 C C . LEU A 1 346 ? 15.966 23.072 3.605 1.00 90.56 346 LEU A C 1
ATOM 2624 O O . LEU A 1 346 ? 15.065 22.350 3.169 1.00 90.56 346 LEU A O 1
ATOM 2628 N N . LEU A 1 347 ? 16.885 22.623 4.460 1.00 89.50 347 LEU A N 1
ATOM 2629 C CA . LEU A 1 347 ? 16.831 21.292 5.048 1.00 89.50 347 LEU A CA 1
ATOM 2630 C C . LEU A 1 347 ? 15.563 21.125 5.897 1.00 89.50 347 LEU A C 1
ATOM 2632 O O . LEU A 1 347 ? 14.853 20.132 5.750 1.00 89.50 347 LEU A O 1
ATOM 2636 N N . GLY A 1 348 ? 15.227 22.114 6.726 1.00 88.88 348 GLY A N 1
ATOM 2637 C CA . GLY A 1 348 ? 14.013 22.093 7.543 1.00 88.88 348 GLY A CA 1
ATOM 2638 C C . GLY A 1 348 ? 12.746 22.028 6.692 1.00 88.88 348 GLY A C 1
ATOM 2639 O O . GLY A 1 348 ? 11.854 21.224 6.966 1.00 88.88 348 GLY A O 1
ATOM 2640 N N . VAL A 1 349 ? 12.704 22.808 5.607 1.00 91.62 349 VAL A N 1
ATOM 2641 C CA . VAL A 1 349 ? 11.627 22.748 4.605 1.00 91.62 349 VAL A CA 1
ATOM 2642 C C . VAL A 1 349 ? 11.533 21.353 3.984 1.00 91.62 349 VAL A C 1
ATOM 2644 O O . VAL A 1 349 ? 10.444 20.790 3.896 1.00 91.62 349 VAL A O 1
ATOM 2647 N N . SER A 1 350 ? 12.669 20.766 3.605 1.00 90.19 350 SER A N 1
ATOM 2648 C CA . SER A 1 350 ? 12.724 19.432 2.997 1.00 90.19 350 SER A CA 1
ATOM 2649 C C . SER A 1 350 ? 12.214 18.351 3.951 1.00 90.19 350 SER A C 1
ATOM 2651 O O . SER A 1 350 ? 11.419 17.511 3.544 1.00 90.19 350 SER A O 1
ATOM 2653 N N . LEU A 1 351 ? 12.601 18.394 5.230 1.00 87.44 351 LEU A N 1
ATOM 2654 C CA . LEU A 1 351 ? 12.126 17.452 6.250 1.00 87.44 351 LEU A CA 1
ATOM 2655 C C . LEU A 1 351 ? 10.626 17.611 6.530 1.00 87.44 351 LEU A C 1
ATOM 2657 O O . LEU A 1 351 ? 9.935 16.620 6.743 1.00 87.44 351 LEU A O 1
ATOM 2661 N N . ALA A 1 352 ? 10.082 18.827 6.497 1.00 89.38 352 ALA A N 1
ATOM 2662 C CA . ALA A 1 352 ? 8.640 19.019 6.644 1.00 89.38 352 ALA A CA 1
ATOM 2663 C C . ALA A 1 352 ? 7.851 18.499 5.434 1.00 89.38 352 ALA A C 1
ATOM 2665 O O . ALA A 1 352 ? 6.786 17.905 5.604 1.00 89.38 352 ALA A O 1
ATOM 2666 N N . LEU A 1 353 ? 8.362 18.700 4.216 1.00 88.31 353 LEU A N 1
ATOM 2667 C CA . LEU A 1 353 ? 7.636 18.368 2.991 1.00 88.31 353 LEU A CA 1
ATOM 2668 C C . LEU A 1 353 ? 7.815 16.916 2.523 1.00 88.31 353 LEU A C 1
ATOM 2670 O O . LEU A 1 353 ? 6.954 16.394 1.818 1.00 88.31 353 LEU A O 1
ATOM 2674 N N . ARG A 1 354 ? 8.916 16.256 2.897 1.00 86.31 354 ARG A N 1
ATOM 2675 C CA . ARG A 1 354 ? 9.288 14.931 2.385 1.00 86.31 354 ARG A CA 1
ATOM 2676 C C . ARG A 1 354 ? 9.345 13.893 3.514 1.00 86.31 354 ARG A C 1
ATOM 2678 O O . ARG A 1 354 ? 10.134 14.058 4.443 1.00 86.31 354 ARG A O 1
ATOM 2685 N N . PRO A 1 355 ? 8.593 12.778 3.422 1.00 78.12 355 PRO A N 1
ATOM 2686 C CA . PRO A 1 355 ? 8.700 11.672 4.381 1.00 78.12 355 PRO A CA 1
ATOM 2687 C C . PRO A 1 355 ? 10.051 10.948 4.363 1.00 78.12 355 PRO A C 1
ATOM 2689 O O . PRO A 1 355 ? 10.495 10.429 5.386 1.00 78.12 355 PRO A O 1
ATOM 2692 N N . SER A 1 356 ? 10.696 10.893 3.195 1.00 79.75 356 SER A N 1
ATOM 2693 C CA . SER A 1 356 ? 11.979 10.220 2.972 1.00 79.75 356 SER A CA 1
ATOM 2694 C C . SER A 1 356 ? 12.716 10.814 1.762 1.00 79.75 356 SER A C 1
ATOM 2696 O O . SER A 1 356 ? 12.196 11.702 1.081 1.00 79.75 356 SER A O 1
ATOM 2698 N N . GLY A 1 357 ? 13.936 10.340 1.494 1.00 82.00 357 GLY A N 1
ATOM 2699 C CA . GLY A 1 357 ? 14.738 10.806 0.357 1.00 82.00 357 GLY A CA 1
ATOM 2700 C C . GLY A 1 357 ? 15.514 12.095 0.635 1.00 82.00 357 GLY A C 1
ATOM 2701 O O . GLY A 1 357 ? 15.788 12.843 -0.299 1.00 82.00 357 GLY A O 1
ATOM 2702 N N . THR A 1 358 ? 15.851 12.357 1.899 1.00 86.19 358 THR A N 1
ATOM 2703 C CA . THR A 1 358 ? 16.791 13.408 2.312 1.00 86.19 358 THR A CA 1
ATOM 2704 C C . THR A 1 358 ? 18.015 12.735 2.935 1.00 86.19 358 THR A C 1
ATOM 2706 O O . THR A 1 358 ? 17.868 11.781 3.691 1.00 86.19 358 THR A O 1
ATOM 2709 N N . MET A 1 359 ? 19.222 13.191 2.620 1.00 85.81 359 MET A N 1
ATOM 2710 C CA . MET A 1 359 ? 20.488 12.635 3.101 1.00 85.81 359 MET A CA 1
ATOM 2711 C C . MET A 1 359 ? 21.371 13.756 3.639 1.00 85.81 359 MET A C 1
ATOM 2713 O O . MET A 1 359 ? 21.444 14.821 3.029 1.00 85.81 359 MET A O 1
ATOM 2717 N N . LEU A 1 360 ? 22.035 13.518 4.771 1.00 86.00 360 LEU A N 1
ATOM 2718 C CA . LEU A 1 360 ? 22.815 14.530 5.483 1.00 86.00 360 LEU A CA 1
ATOM 2719 C C . LEU A 1 360 ? 24.278 14.105 5.576 1.00 86.00 360 LEU A C 1
ATOM 2721 O O . LEU A 1 360 ? 24.578 13.012 6.064 1.00 86.00 360 LEU A O 1
ATOM 2725 N N . ILE A 1 361 ? 25.180 14.987 5.158 1.00 86.81 361 ILE A N 1
ATOM 2726 C CA . ILE A 1 361 ? 26.628 14.809 5.288 1.00 86.81 361 ILE A CA 1
ATOM 2727 C C . ILE A 1 361 ? 27.244 16.015 5.995 1.00 86.81 361 ILE A C 1
ATOM 2729 O O . ILE A 1 361 ? 26.693 17.116 5.944 1.00 86.81 361 ILE A O 1
ATOM 2733 N N . ALA A 1 362 ? 28.373 15.814 6.667 1.00 84.94 362 ALA A N 1
ATOM 2734 C CA . ALA A 1 362 ? 29.177 16.912 7.198 1.00 84.94 362 ALA A CA 1
ATOM 2735 C C . ALA A 1 362 ? 30.630 16.479 7.405 1.00 84.94 362 ALA A C 1
ATOM 2737 O O . ALA A 1 362 ? 30.889 15.312 7.698 1.00 84.94 362 ALA A O 1
ATOM 2738 N N . GLU A 1 363 ? 31.554 17.426 7.315 1.00 85.06 363 GLU A N 1
ATOM 2739 C CA . GLU A 1 363 ? 32.964 17.215 7.615 1.00 85.06 363 GLU A CA 1
ATOM 2740 C C . GLU A 1 363 ? 33.175 16.888 9.111 1.00 85.06 363 GLU A C 1
ATOM 2742 O O . GLU A 1 363 ? 32.473 17.375 10.007 1.00 85.06 363 GLU A O 1
ATOM 2747 N N . ASP A 1 364 ? 34.131 16.007 9.399 1.00 80.00 364 ASP A N 1
ATOM 2748 C CA . ASP A 1 364 ? 34.550 15.675 10.758 1.00 80.00 364 ASP A CA 1
ATOM 2749 C C . ASP A 1 364 ? 35.121 16.918 11.447 1.00 80.00 364 ASP A C 1
ATOM 2751 O O . ASP A 1 364 ? 36.091 17.513 10.986 1.00 80.00 364 ASP A O 1
ATOM 2755 N N . GLY A 1 365 ? 34.534 17.288 12.587 1.00 69.06 365 GLY A N 1
ATOM 2756 C CA . GLY A 1 365 ? 34.885 18.507 13.318 1.00 69.06 365 GLY A CA 1
ATOM 2757 C C . GLY A 1 365 ? 33.926 19.677 13.091 1.00 69.06 365 GLY A C 1
ATOM 2758 O O . GLY A 1 365 ? 33.965 20.620 13.878 1.00 69.06 365 GLY A O 1
ATOM 2759 N N . SER A 1 366 ? 33.013 19.595 12.112 1.00 68.75 366 SER A N 1
ATOM 2760 C CA . SER A 1 366 ? 31.944 20.587 11.958 1.00 68.75 366 SER A CA 1
ATOM 2761 C C . SER A 1 366 ? 31.014 20.597 13.180 1.00 68.75 366 SER A C 1
ATOM 2763 O O . SER A 1 366 ? 30.698 19.525 13.724 1.00 68.75 366 SER A O 1
ATOM 2765 N N . PRO A 1 367 ? 30.544 21.785 13.607 1.00 62.22 367 PRO A N 1
ATOM 2766 C CA . PRO A 1 367 ? 29.769 21.936 14.830 1.00 62.22 367 PRO A CA 1
ATOM 2767 C C . PRO A 1 367 ? 28.452 21.158 14.731 1.00 62.22 367 PRO A C 1
ATOM 2769 O O . PRO A 1 367 ? 27.748 21.217 13.720 1.00 62.22 367 PRO A O 1
ATOM 2772 N N . ASP A 1 368 ? 28.126 20.401 15.780 1.00 59.06 368 ASP A N 1
ATOM 2773 C CA . ASP A 1 368 ? 26.928 19.560 15.836 1.00 59.06 368 ASP A CA 1
ATOM 2774 C C . ASP A 1 368 ? 25.700 20.455 16.031 1.00 59.06 368 ASP A C 1
ATOM 2776 O O . ASP A 1 368 ? 25.376 20.866 17.138 1.00 59.06 368 ASP A O 1
ATOM 2780 N N . THR A 1 369 ? 25.126 20.912 14.920 1.00 57.47 369 THR A N 1
ATOM 2781 C CA . THR A 1 369 ? 24.275 22.115 14.896 1.00 57.47 369 THR A CA 1
ATOM 2782 C C . THR A 1 369 ? 22.930 21.895 14.219 1.00 57.47 369 THR A C 1
ATOM 2784 O O . THR A 1 369 ? 22.367 22.826 13.654 1.00 57.47 369 THR A O 1
ATOM 2787 N N . ALA A 1 370 ? 22.407 20.668 14.191 1.00 52.59 370 ALA A N 1
ATOM 2788 C CA . ALA A 1 370 ? 21.115 20.475 13.529 1.00 52.59 370 ALA A CA 1
ATOM 2789 C C . ALA A 1 370 ? 20.241 19.322 14.025 1.00 52.59 370 ALA A C 1
ATOM 2791 O O . ALA A 1 370 ? 19.134 19.183 13.512 1.00 52.59 370 ALA A O 1
ATOM 2792 N N . LEU A 1 371 ? 20.687 18.450 14.937 1.00 54.69 371 LEU A N 1
ATOM 2793 C CA . LEU A 1 371 ? 20.013 17.155 15.104 1.00 54.69 371 LEU A CA 1
ATOM 2794 C C . LEU A 1 371 ? 20.140 16.506 16.486 1.00 54.69 371 LEU A C 1
ATOM 2796 O O . LEU A 1 371 ? 20.178 15.281 16.588 1.00 54.69 371 LEU A O 1
ATOM 2800 N N . ASP A 1 372 ? 20.057 17.302 17.554 1.00 47.75 372 ASP A N 1
ATOM 2801 C CA . ASP A 1 372 ? 19.845 16.754 18.905 1.00 47.75 372 ASP A CA 1
ATOM 2802 C C . ASP A 1 372 ? 18.600 15.836 18.958 1.00 47.75 372 ASP A C 1
ATOM 2804 O O . ASP A 1 372 ? 18.571 14.871 19.716 1.00 47.75 372 ASP A O 1
ATOM 2808 N N . ALA A 1 373 ? 17.608 16.057 18.082 1.00 43.72 373 ALA A N 1
ATOM 2809 C CA . ALA A 1 373 ? 16.378 15.262 17.995 1.00 43.72 373 ALA A CA 1
ATOM 2810 C C . ALA A 1 373 ? 16.496 13.901 17.272 1.00 43.72 373 ALA A C 1
ATOM 2812 O O . ALA A 1 373 ? 15.538 13.131 17.311 1.00 43.72 373 ALA A O 1
ATOM 2813 N N . ALA A 1 374 ? 17.616 13.576 16.608 1.00 45.75 374 ALA A N 1
ATOM 2814 C CA . ALA A 1 374 ? 17.833 12.230 16.055 1.00 45.75 374 ALA A CA 1
ATOM 2815 C C . ALA A 1 374 ? 19.333 11.917 15.851 1.00 45.75 374 ALA A C 1
ATOM 2817 O O . ALA A 1 374 ? 19.891 12.134 14.766 1.00 45.75 374 ALA A O 1
ATOM 2818 N N . PRO A 1 375 ? 19.996 11.348 16.875 1.00 45.91 375 PRO A N 1
ATOM 2819 C CA . PRO A 1 375 ? 21.363 10.856 16.765 1.00 45.91 375 PRO A CA 1
ATOM 2820 C C . PRO A 1 375 ? 21.486 9.832 15.625 1.00 45.91 375 PRO A C 1
ATOM 2822 O O . PRO A 1 375 ? 20.726 8.867 15.563 1.00 45.91 375 PRO A O 1
ATOM 2825 N N . GLY A 1 376 ? 22.454 10.026 14.722 1.00 54.56 376 GLY A N 1
ATOM 2826 C CA . GLY A 1 376 ? 22.770 9.064 13.655 1.00 54.56 376 GLY A CA 1
ATOM 2827 C C . GLY A 1 376 ? 22.179 9.347 12.267 1.00 54.56 376 GLY A C 1
ATOM 2828 O O . GLY A 1 376 ? 22.388 8.542 11.365 1.00 54.56 376 GLY A O 1
ATOM 2829 N N . MET A 1 377 ? 21.491 10.478 12.047 1.00 65.38 377 MET A N 1
ATOM 2830 C CA . MET A 1 377 ? 21.038 10.880 10.695 1.00 65.38 377 MET A CA 1
ATOM 2831 C C . MET A 1 377 ? 22.133 11.531 9.828 1.00 65.38 377 MET A C 1
ATOM 2833 O O . MET A 1 377 ? 21.979 11.611 8.609 1.00 65.38 377 MET A O 1
ATOM 2837 N N . ARG A 1 378 ? 23.221 12.021 10.435 1.00 76.38 378 ARG A N 1
ATOM 2838 C CA . ARG A 1 378 ? 24.347 12.682 9.755 1.00 76.38 378 ARG A CA 1
ATOM 2839 C C . ARG A 1 378 ? 25.455 11.678 9.468 1.00 76.38 378 ARG A C 1
ATOM 2841 O O . ARG A 1 378 ? 25.924 11.016 10.389 1.00 76.38 378 ARG A O 1
ATOM 2848 N N . THR A 1 379 ? 25.925 11.625 8.223 1.00 82.62 379 THR A N 1
ATOM 2849 C CA . THR A 1 379 ? 27.115 10.841 7.868 1.00 82.62 379 THR A CA 1
ATOM 2850 C C . THR A 1 379 ? 28.361 11.733 7.891 1.00 82.62 379 THR A C 1
ATOM 2852 O O . THR A 1 379 ? 28.456 12.644 7.063 1.00 82.62 379 THR A O 1
ATOM 2855 N N . PRO A 1 380 ? 29.299 11.523 8.833 1.00 82.69 380 PRO A N 1
ATOM 2856 C CA . PRO A 1 380 ? 30.544 12.278 8.868 1.00 82.69 380 PRO A CA 1
ATOM 2857 C C . PRO A 1 380 ? 31.503 11.869 7.739 1.00 82.69 380 PRO A C 1
ATOM 2859 O O . PRO A 1 380 ? 31.533 10.701 7.346 1.00 82.69 380 PRO A O 1
ATOM 2862 N N . TYR A 1 381 ? 32.318 12.809 7.255 1.00 86.62 381 TYR A N 1
ATOM 2863 C CA . TYR A 1 381 ? 33.419 12.534 6.329 1.00 86.62 381 TYR A CA 1
ATOM 2864 C C . TYR A 1 381 ? 34.705 13.278 6.708 1.00 86.62 381 TYR A C 1
ATOM 2866 O O . TYR A 1 381 ? 34.669 14.385 7.230 1.00 86.62 381 TYR A O 1
ATOM 2874 N N . ALA A 1 382 ? 35.861 12.679 6.417 1.00 85.50 382 ALA A N 1
ATOM 2875 C CA . ALA A 1 382 ? 37.157 13.263 6.760 1.00 85.50 382 ALA A CA 1
ATOM 2876 C C . ALA A 1 382 ? 37.466 14.540 5.943 1.00 85.50 382 ALA A C 1
ATOM 2878 O O . ALA A 1 382 ? 37.137 14.572 4.752 1.00 85.50 382 ALA A O 1
ATOM 2879 N N . PRO A 1 383 ? 38.172 15.538 6.515 1.00 82.56 383 PRO A N 1
ATOM 2880 C CA . PRO A 1 383 ? 38.512 16.769 5.806 1.00 82.56 383 PRO A CA 1
ATOM 2881 C C . PRO A 1 383 ? 39.308 16.540 4.519 1.00 82.56 383 PRO A C 1
ATOM 2883 O O . PRO A 1 383 ? 40.250 15.743 4.489 1.00 82.56 383 PRO A O 1
ATOM 2886 N N . ILE A 1 384 ? 38.961 17.271 3.453 1.00 83.12 384 ILE A N 1
ATOM 2887 C CA . ILE A 1 384 ? 39.533 17.062 2.112 1.00 83.12 384 ILE A CA 1
ATOM 2888 C C . ILE A 1 384 ? 40.466 18.219 1.727 1.00 83.12 384 ILE A C 1
ATOM 2890 O O . ILE A 1 384 ? 40.046 19.266 1.219 1.00 83.12 384 ILE A O 1
ATOM 2894 N N . ALA A 1 385 ? 41.777 18.028 1.891 1.00 78.00 385 ALA A N 1
ATOM 2895 C CA . ALA A 1 385 ? 42.778 19.028 1.508 1.00 78.00 385 ALA A CA 1
ATOM 2896 C C . ALA A 1 385 ? 42.832 19.248 -0.025 1.00 78.00 385 ALA A C 1
ATOM 2898 O O . ALA A 1 385 ? 42.600 18.307 -0.788 1.00 78.00 385 ALA A O 1
ATOM 2899 N N . PRO A 1 386 ? 43.119 20.469 -0.527 1.00 74.12 386 PRO A N 1
ATOM 2900 C CA . PRO A 1 386 ? 43.225 20.729 -1.967 1.00 74.12 386 PRO A CA 1
ATOM 2901 C C . PRO A 1 386 ? 44.291 19.864 -2.651 1.00 74.12 386 PRO A C 1
ATOM 2903 O O . PRO A 1 386 ? 45.467 19.942 -2.300 1.00 74.12 386 PRO A O 1
ATOM 2906 N N . GLY A 1 387 ? 43.887 19.080 -3.655 1.00 72.56 387 GLY A N 1
ATOM 2907 C CA . GLY A 1 387 ? 44.783 18.200 -4.415 1.00 72.56 387 GLY A CA 1
ATOM 2908 C C . GLY A 1 387 ? 45.056 16.837 -3.769 1.00 72.56 387 GLY A C 1
ATOM 2909 O O . GLY A 1 387 ? 45.875 16.083 -4.295 1.00 72.56 387 GLY A O 1
ATOM 2910 N N . ASP A 1 388 ? 44.387 16.505 -2.661 1.00 82.62 388 ASP A N 1
ATOM 2911 C CA . ASP A 1 388 ? 44.440 15.173 -2.055 1.00 82.62 388 ASP A CA 1
ATOM 2912 C C . ASP A 1 388 ? 43.507 14.201 -2.795 1.00 82.62 388 ASP A C 1
ATOM 2914 O O . ASP A 1 388 ? 42.334 14.029 -2.462 1.00 82.62 388 ASP A O 1
ATOM 2918 N N . THR A 1 389 ? 44.047 13.557 -3.830 1.00 83.56 389 THR A N 1
ATOM 2919 C CA . THR A 1 389 ? 43.299 12.617 -4.676 1.00 83.56 389 THR A CA 1
ATOM 2920 C C . THR A 1 389 ? 42.809 11.377 -3.925 1.00 83.56 389 THR A C 1
ATOM 2922 O O . THR A 1 389 ? 41.830 10.767 -4.347 1.00 83.56 389 THR A O 1
ATOM 2925 N N . ASP A 1 390 ? 43.484 10.975 -2.841 1.00 81.62 390 ASP A N 1
ATOM 2926 C CA . ASP A 1 390 ? 43.082 9.811 -2.041 1.00 81.62 390 ASP A CA 1
ATOM 2927 C C . ASP A 1 390 ? 41.873 10.156 -1.159 1.00 81.62 390 ASP A C 1
ATOM 2929 O O . ASP A 1 390 ? 40.905 9.395 -1.108 1.00 81.62 390 ASP A O 1
ATOM 2933 N N . ALA A 1 391 ? 41.876 11.338 -0.534 1.00 81.69 391 ALA A N 1
ATOM 2934 C CA . ALA A 1 391 ? 40.722 11.848 0.207 1.00 81.69 391 ALA A CA 1
ATOM 2935 C C . ALA A 1 391 ? 39.502 12.085 -0.706 1.00 81.69 391 ALA A C 1
ATOM 2937 O O . ALA A 1 391 ? 38.393 11.669 -0.366 1.00 81.69 391 ALA A O 1
ATOM 2938 N N . GLU A 1 392 ? 39.700 12.665 -1.896 1.00 84.94 392 GLU A N 1
ATOM 2939 C CA . GLU A 1 392 ? 38.630 12.879 -2.885 1.00 84.94 392 GLU A CA 1
ATOM 2940 C C . GLU A 1 392 ? 38.016 11.553 -3.370 1.00 84.94 392 GLU A C 1
ATOM 2942 O O . GLU A 1 392 ? 36.791 11.418 -3.435 1.00 84.94 392 GLU A O 1
ATOM 2947 N N . ALA A 1 393 ? 38.846 10.538 -3.640 1.00 83.81 393 ALA A N 1
ATOM 2948 C CA . ALA A 1 393 ? 38.374 9.216 -4.046 1.00 83.81 393 ALA A CA 1
ATOM 2949 C C . ALA A 1 393 ? 37.595 8.499 -2.929 1.00 83.81 393 ALA A C 1
ATOM 2951 O O . ALA A 1 393 ? 36.571 7.865 -3.202 1.00 83.81 393 ALA A O 1
ATOM 2952 N N . LYS A 1 394 ? 38.044 8.617 -1.671 1.00 85.88 394 LYS A N 1
ATOM 2953 C CA . LYS A 1 394 ? 37.336 8.069 -0.500 1.00 85.88 394 LYS A CA 1
ATOM 2954 C C . LYS A 1 394 ? 35.986 8.746 -0.288 1.00 85.88 394 LYS A C 1
ATOM 2956 O O . LYS A 1 394 ? 34.999 8.048 -0.069 1.00 85.88 394 LYS A O 1
ATOM 2961 N N . PHE A 1 395 ? 35.923 10.070 -0.415 1.00 87.75 395 PHE A N 1
ATOM 2962 C CA . PHE A 1 395 ? 34.676 10.828 -0.325 1.00 87.75 395 PHE A CA 1
ATOM 2963 C C . PHE A 1 395 ? 33.681 10.431 -1.427 1.00 87.75 395 PHE A C 1
ATOM 2965 O O . PHE A 1 395 ? 32.523 10.132 -1.140 1.00 87.75 395 PHE A O 1
ATOM 2972 N N . ALA A 1 396 ? 34.136 10.322 -2.679 1.00 85.19 396 ALA A N 1
ATOM 2973 C CA . ALA A 1 396 ? 33.295 9.869 -3.787 1.00 85.19 396 ALA A CA 1
ATOM 2974 C C . ALA A 1 396 ? 32.829 8.409 -3.622 1.00 85.19 396 ALA A C 1
ATOM 2976 O O . ALA A 1 396 ? 31.707 8.068 -3.991 1.00 85.19 396 ALA A O 1
ATOM 2977 N N . ALA A 1 397 ? 33.668 7.523 -3.076 1.00 83.75 397 ALA A N 1
ATOM 2978 C CA . ALA A 1 397 ? 33.280 6.147 -2.762 1.00 83.75 397 ALA A CA 1
ATOM 2979 C C . ALA A 1 397 ? 32.232 6.086 -1.640 1.00 83.75 397 ALA A C 1
ATOM 2981 O O . ALA A 1 397 ? 31.248 5.363 -1.776 1.00 83.75 397 ALA A O 1
ATOM 2982 N N . MET A 1 398 ? 32.405 6.883 -0.581 1.00 87.62 398 MET A N 1
ATOM 2983 C CA . MET A 1 398 ? 31.427 7.018 0.498 1.00 87.62 398 MET A CA 1
ATOM 2984 C C . MET A 1 398 ? 30.077 7.495 -0.048 1.00 87.62 398 MET A C 1
ATOM 2986 O O . MET A 1 398 ? 29.066 6.844 0.191 1.00 87.62 398 MET A O 1
ATOM 2990 N N . LEU A 1 399 ? 30.054 8.578 -0.833 1.00 85.19 399 LEU A N 1
ATOM 2991 C CA . LEU A 1 399 ? 28.816 9.086 -1.430 1.00 85.19 399 LEU A CA 1
ATOM 2992 C C . LEU A 1 399 ? 28.136 8.052 -2.330 1.00 85.19 399 LEU A C 1
ATOM 2994 O O . LEU A 1 399 ? 26.928 7.870 -2.229 1.00 85.19 399 LEU A O 1
ATOM 2998 N N . ARG A 1 400 ? 28.889 7.332 -3.169 1.00 82.44 400 ARG A N 1
ATOM 2999 C CA . ARG A 1 400 ? 28.322 6.274 -4.021 1.00 82.44 400 ARG A CA 1
ATOM 3000 C C . ARG A 1 400 ? 27.747 5.113 -3.213 1.00 82.44 400 ARG A C 1
ATOM 3002 O O . ARG A 1 400 ? 26.682 4.626 -3.571 1.00 82.44 400 ARG A O 1
ATOM 3009 N N . ALA A 1 401 ? 28.398 4.703 -2.125 1.00 78.31 401 ALA A N 1
ATOM 3010 C CA . ALA A 1 401 ? 27.874 3.663 -1.236 1.00 78.31 401 ALA A CA 1
ATOM 3011 C C . ALA A 1 401 ? 26.579 4.107 -0.531 1.00 78.31 401 ALA A C 1
ATOM 3013 O O . ALA A 1 401 ? 25.637 3.321 -0.413 1.00 78.31 401 ALA A O 1
ATOM 3014 N N . LEU A 1 402 ? 26.506 5.382 -0.127 1.00 75.69 402 LEU A N 1
ATOM 3015 C CA . LEU A 1 402 ? 25.304 5.980 0.456 1.00 75.69 402 LEU A CA 1
ATOM 3016 C C . LEU A 1 402 ? 24.154 6.082 -0.561 1.00 75.69 402 LEU A C 1
ATOM 3018 O O . LEU A 1 402 ? 23.020 5.754 -0.230 1.00 75.69 402 LEU A O 1
ATOM 3022 N N . ILE A 1 403 ? 24.441 6.486 -1.804 1.00 75.62 403 ILE A N 1
ATOM 3023 C CA . ILE A 1 403 ? 23.447 6.583 -2.889 1.00 75.62 403 ILE A CA 1
ATOM 3024 C C . ILE A 1 403 ? 22.991 5.187 -3.357 1.00 75.62 403 ILE A C 1
ATOM 3026 O O . ILE A 1 403 ? 21.818 4.996 -3.667 1.00 75.62 403 ILE A O 1
ATOM 3030 N N . GLY A 1 404 ? 23.902 4.210 -3.397 1.00 64.69 404 GLY A N 1
ATOM 3031 C CA . GLY A 1 404 ? 23.664 2.842 -3.874 1.00 64.69 404 GLY A CA 1
ATOM 3032 C C . GLY A 1 404 ? 23.011 1.891 -2.865 1.00 64.69 404 GLY A C 1
ATOM 3033 O O . GLY A 1 404 ? 22.735 0.748 -3.218 1.00 64.69 404 GLY A O 1
ATOM 3034 N N . GLY A 1 405 ? 22.751 2.337 -1.630 1.00 56.94 405 GLY A N 1
ATOM 3035 C CA . GLY A 1 405 ? 22.024 1.561 -0.619 1.00 56.94 405 GLY A CA 1
ATOM 3036 C C . GLY A 1 405 ? 22.847 0.511 0.139 1.00 56.94 405 GLY A C 1
ATOM 3037 O O . GLY A 1 405 ? 22.263 -0.316 0.833 1.00 56.94 405 GLY A O 1
ATOM 3038 N N . GLU A 1 406 ? 24.183 0.533 0.051 1.00 39.53 406 GLU A N 1
ATOM 3039 C CA . GLU A 1 406 ? 25.039 -0.455 0.732 1.00 39.53 406 GLU A CA 1
ATOM 3040 C C . GLU A 1 406 ? 25.307 -0.116 2.212 1.00 39.53 406 GLU A C 1
ATOM 3042 O O . GLU A 1 406 ? 25.588 -1.025 2.994 1.00 39.53 406 GLU A O 1
ATOM 3047 N N . THR A 1 407 ? 25.231 1.160 2.633 1.00 40.38 407 THR A N 1
ATOM 3048 C CA . THR A 1 407 ? 25.696 1.562 3.983 1.00 40.38 407 THR A CA 1
ATOM 3049 C C . THR A 1 407 ? 24.958 2.706 4.702 1.00 40.38 407 THR A C 1
ATOM 3051 O O . THR A 1 407 ? 25.344 3.014 5.828 1.00 40.38 407 THR A O 1
ATOM 3054 N N . GLY A 1 408 ? 23.897 3.325 4.164 1.00 38.62 408 GLY A N 1
ATOM 3055 C CA . GLY A 1 408 ? 23.245 4.468 4.836 1.00 38.62 408 GLY A CA 1
ATOM 3056 C C . GLY A 1 408 ? 21.714 4.453 4.800 1.00 38.62 408 GLY A C 1
ATOM 3057 O O . GLY A 1 408 ? 21.146 4.281 3.722 1.00 38.62 408 GLY A O 1
ATOM 3058 N N . PRO A 1 409 ? 21.007 4.664 5.929 1.00 45.47 409 PRO A N 1
ATOM 3059 C CA . PRO A 1 409 ? 19.570 4.899 5.891 1.00 45.47 409 PRO A CA 1
ATOM 3060 C C . PRO A 1 409 ? 19.299 6.258 5.229 1.00 45.47 409 PRO A C 1
ATOM 3062 O O . PRO A 1 409 ? 19.823 7.279 5.671 1.00 45.47 409 PRO A O 1
ATOM 3065 N N . LEU A 1 410 ? 18.447 6.297 4.195 1.00 58.50 410 LEU A N 1
ATOM 3066 C CA . LEU A 1 410 ? 17.826 7.556 3.768 1.00 58.50 410 LEU A CA 1
ATOM 3067 C C . LEU A 1 410 ? 17.190 8.196 5.005 1.00 58.50 410 LEU A C 1
ATOM 3069 O O . LEU A 1 410 ? 16.394 7.547 5.692 1.00 58.50 410 LEU A O 1
ATOM 3073 N N . ALA A 1 411 ? 17.554 9.443 5.305 1.00 57.25 411 ALA A N 1
ATOM 3074 C CA . ALA A 1 411 ? 17.107 10.110 6.512 1.00 57.25 411 ALA A CA 1
ATOM 3075 C C . ALA A 1 411 ? 15.580 10.255 6.434 1.00 57.25 411 ALA A C 1
ATOM 3077 O O . ALA A 1 411 ? 15.032 10.929 5.555 1.00 57.25 411 ALA A O 1
ATOM 3078 N N . ARG A 1 412 ? 14.881 9.535 7.315 1.00 67.38 412 ARG A N 1
ATOM 3079 C CA . ARG A 1 412 ? 13.428 9.628 7.442 1.00 67.38 412 ARG A CA 1
ATOM 3080 C C . ARG A 1 412 ? 13.117 10.908 8.192 1.00 67.38 412 ARG A C 1
ATOM 3082 O O . ARG A 1 412 ? 13.766 11.217 9.189 1.00 67.38 412 ARG A O 1
ATOM 3089 N N . SER A 1 413 ? 12.144 11.662 7.702 1.00 78.25 413 SER A N 1
ATOM 3090 C CA . SER A 1 413 ? 11.753 12.883 8.390 1.00 78.25 413 SER A CA 1
ATOM 3091 C C . SER A 1 413 ? 11.150 12.547 9.763 1.00 78.25 413 SER A C 1
ATOM 3093 O O . SER A 1 413 ? 10.312 11.640 9.845 1.00 78.25 413 SER A O 1
ATOM 3095 N N . PRO A 1 414 ? 11.530 13.278 10.832 1.00 74.62 414 PRO A N 1
ATOM 3096 C CA . PRO A 1 414 ? 11.064 13.007 12.193 1.00 74.62 414 PRO A CA 1
ATOM 3097 C C . PRO A 1 414 ? 9.541 13.129 12.335 1.00 74.62 414 PRO A C 1
ATOM 3099 O O . PRO A 1 414 ? 8.956 12.549 13.240 1.00 74.62 414 PRO A O 1
ATOM 3102 N N . PHE A 1 415 ? 8.875 13.830 11.414 1.00 80.06 415 PHE A N 1
ATOM 3103 C CA . PHE A 1 415 ? 7.429 14.044 11.461 1.00 80.06 415 PHE A CA 1
ATOM 3104 C C . PHE A 1 415 ? 6.598 12.867 10.924 1.00 80.06 415 PHE A C 1
ATOM 3106 O O . PHE A 1 415 ? 5.392 12.807 11.165 1.00 80.06 415 PHE A O 1
ATOM 3113 N N . TYR A 1 416 ? 7.216 11.933 10.190 1.00 78.12 416 TYR A N 1
ATOM 3114 C CA . TYR A 1 416 ? 6.505 10.845 9.504 1.00 78.12 416 TYR A CA 1
ATOM 3115 C C . TYR A 1 416 ? 6.833 9.445 10.044 1.00 78.12 416 TYR A C 1
ATOM 3117 O O . TYR A 1 416 ? 6.266 8.471 9.553 1.00 78.12 416 TYR A O 1
ATOM 3125 N N . LEU A 1 417 ? 7.695 9.329 11.064 1.00 70.00 417 LEU A N 1
ATOM 3126 C CA . LEU A 1 417 ? 8.100 8.045 11.659 1.00 70.00 417 LEU A CA 1
ATOM 3127 C C . LEU A 1 417 ? 6.912 7.253 12.239 1.00 70.00 417 LEU A C 1
ATOM 3129 O O . LEU A 1 417 ? 6.803 6.055 11.999 1.00 70.00 417 LEU A O 1
ATOM 3133 N N . ASP A 1 418 ? 5.977 7.939 12.899 1.00 62.31 418 ASP A N 1
ATOM 3134 C CA . ASP A 1 418 ? 4.821 7.329 13.576 1.00 62.31 418 ASP A CA 1
ATOM 3135 C C . ASP A 1 418 ? 3.530 7.339 12.729 1.00 62.31 418 ASP A C 1
ATOM 3137 O O . ASP A 1 418 ? 2.441 7.071 13.235 1.00 62.31 418 ASP A O 1
ATOM 3141 N N . SER A 1 419 ? 3.595 7.708 11.442 1.00 61.00 419 SER A N 1
ATOM 3142 C CA . SER A 1 419 ? 2.416 7.835 10.556 1.00 61.00 419 SER A CA 1
ATOM 3143 C C . SER A 1 419 ? 1.302 8.790 11.052 1.00 61.00 419 SER A C 1
ATOM 3145 O O . SER A 1 419 ? 0.159 8.705 10.583 1.00 61.00 419 SER A O 1
ATOM 3147 N N . ARG A 1 420 ? 1.621 9.710 11.980 1.00 69.06 420 ARG A N 1
ATOM 3148 C CA . ARG A 1 420 ? 0.698 10.727 12.535 1.00 69.06 420 ARG A CA 1
ATOM 3149 C C . ARG A 1 420 ? 0.353 11.836 11.541 1.00 69.06 420 ARG A C 1
ATOM 3151 O O . ARG A 1 420 ? -0.694 12.462 11.674 1.00 69.06 420 ARG A O 1
ATOM 3158 N N . LEU A 1 421 ? 1.214 12.083 10.553 1.00 77.50 421 LEU A N 1
ATOM 3159 C CA . LEU A 1 421 ? 0.978 13.053 9.488 1.00 77.50 421 LEU A CA 1
ATOM 3160 C C . LEU A 1 421 ? 0.725 12.365 8.146 1.00 77.50 421 LEU A C 1
ATOM 3162 O O . LEU A 1 421 ? 1.450 11.451 7.754 1.00 77.50 421 LEU A O 1
ATOM 3166 N N . HIS A 1 422 ? -0.252 12.867 7.395 1.00 76.12 422 HIS A N 1
ATOM 3167 C CA . HIS A 1 422 ? -0.300 12.666 5.954 1.00 76.12 422 HIS A CA 1
ATOM 3168 C C . HIS A 1 422 ? 0.668 13.642 5.269 1.00 76.12 422 HIS A C 1
ATOM 3170 O O . HIS A 1 422 ? 0.618 14.837 5.577 1.00 76.12 422 HIS A O 1
ATOM 3176 N N . PRO A 1 423 ? 1.524 13.166 4.342 1.00 77.31 423 PRO A N 1
ATOM 3177 C CA . PRO A 1 423 ? 2.448 14.026 3.611 1.00 77.31 423 PRO A CA 1
ATOM 3178 C C . PRO A 1 423 ? 1.718 15.076 2.772 1.00 77.31 423 PRO A C 1
ATOM 3180 O O . PRO A 1 423 ? 0.550 14.878 2.407 1.00 77.31 423 PRO A O 1
ATOM 3183 N N . PRO A 1 424 ? 2.391 16.192 2.446 1.00 82.94 424 PRO A N 1
ATOM 3184 C CA . PRO A 1 424 ? 1.798 17.224 1.619 1.00 82.94 424 PRO A CA 1
ATOM 3185 C C . PRO A 1 424 ? 1.499 16.660 0.230 1.00 82.94 424 PRO A C 1
ATOM 3187 O O . PRO A 1 424 ? 2.205 15.795 -0.290 1.00 82.94 424 PRO A O 1
ATOM 3190 N N . ARG A 1 425 ? 0.425 17.153 -0.384 1.00 80.25 425 ARG A N 1
ATOM 3191 C CA . ARG A 1 425 ? 0.008 16.731 -1.726 1.00 80.25 425 ARG A CA 1
ATOM 3192 C C . ARG A 1 425 ? -0.518 17.902 -2.529 1.00 80.25 425 ARG A C 1
ATOM 3194 O O . ARG A 1 425 ? -1.092 18.839 -1.975 1.00 80.25 425 ARG A O 1
ATOM 3201 N N . MET A 1 426 ? -0.378 17.825 -3.845 1.00 79.44 426 MET A N 1
ATOM 3202 C CA . MET A 1 426 ? -1.001 18.792 -4.743 1.00 79.44 426 MET A CA 1
ATOM 3203 C C . MET A 1 426 ? -2.522 18.601 -4.750 1.00 79.44 426 MET A C 1
ATOM 3205 O O . MET A 1 426 ? -3.025 17.476 -4.743 1.00 79.44 426 MET A O 1
ATOM 3209 N N . ARG A 1 427 ? -3.261 19.713 -4.740 1.00 68.75 427 ARG A N 1
ATOM 3210 C CA . ARG A 1 427 ? -4.725 19.726 -4.796 1.00 68.75 427 ARG A CA 1
ATOM 3211 C C . ARG A 1 427 ? -5.224 19.101 -6.104 1.00 68.75 427 ARG A C 1
ATOM 3213 O O . ARG A 1 427 ? -4.746 19.440 -7.183 1.00 68.75 427 ARG A O 1
ATOM 3220 N N . THR A 1 428 ? -6.225 18.236 -5.993 1.00 63.38 428 THR A N 1
ATOM 3221 C CA . THR A 1 428 ? -6.957 17.619 -7.111 1.00 63.38 428 THR A CA 1
ATOM 3222 C C . THR A 1 428 ? -8.301 18.323 -7.341 1.00 63.38 428 THR A C 1
ATOM 3224 O O . THR A 1 428 ? -8.711 19.158 -6.542 1.00 63.38 428 THR A O 1
ATOM 3227 N N . ASN A 1 429 ? -9.011 18.035 -8.436 1.00 48.84 429 ASN A N 1
ATOM 3228 C CA . ASN A 1 429 ? -10.284 18.714 -8.738 1.00 48.84 429 ASN A CA 1
ATOM 3229 C C . ASN A 1 429 ? -11.431 18.378 -7.760 1.00 48.84 429 ASN A C 1
ATOM 3231 O O . ASN A 1 429 ? -12.408 19.120 -7.715 1.00 48.84 429 ASN A O 1
ATOM 3235 N N . ASP A 1 430 ? -11.303 17.306 -6.973 1.00 47.47 430 ASP A N 1
ATOM 3236 C CA . ASP A 1 430 ? -12.332 16.810 -6.042 1.00 47.47 430 ASP A CA 1
ATOM 3237 C C . ASP A 1 430 ? -12.160 17.342 -4.601 1.00 47.47 430 ASP A C 1
ATOM 3239 O O . ASP A 1 430 ? -12.892 16.976 -3.683 1.00 47.47 430 ASP A O 1
ATOM 3243 N N . ASP A 1 431 ? -11.167 18.200 -4.380 1.00 48.75 431 ASP A N 1
ATOM 3244 C CA . ASP A 1 431 ? -10.711 18.637 -3.066 1.00 48.75 431 ASP A CA 1
ATOM 3245 C C . ASP A 1 431 ? -11.409 19.956 -2.616 1.00 48.75 431 ASP A C 1
ATOM 3247 O O . ASP A 1 431 ? -11.346 20.955 -3.342 1.00 48.75 431 ASP A O 1
ATOM 3251 N N . PRO A 1 432 ? -12.040 20.025 -1.419 1.00 54.31 432 PRO A N 1
ATOM 3252 C CA . PRO A 1 432 ? -12.771 21.212 -0.955 1.00 54.31 432 PRO A CA 1
ATOM 3253 C C . PRO A 1 432 ? -11.863 22.442 -0.765 1.00 54.31 432 PRO A C 1
ATOM 3255 O O . PRO A 1 432 ? -10.688 22.325 -0.416 1.00 54.31 432 PRO A O 1
ATOM 3258 N N . PHE A 1 433 ? -12.408 23.641 -1.004 1.00 47.66 433 PHE A N 1
ATOM 3259 C CA . PHE A 1 433 ? -11.612 24.865 -1.194 1.00 47.66 433 PHE A CA 1
ATOM 3260 C C . PHE A 1 433 ? -11.008 25.454 0.103 1.00 47.66 433 PHE A C 1
ATOM 3262 O O . PHE A 1 433 ? -9.968 26.099 0.008 1.00 47.66 433 PHE A O 1
ATOM 3269 N N . ASP A 1 434 ? -11.584 25.183 1.289 1.00 49.81 434 ASP A N 1
ATOM 3270 C CA . ASP A 1 434 ? -11.293 25.958 2.519 1.00 49.81 434 ASP A CA 1
ATOM 3271 C C . ASP A 1 434 ? -10.952 25.164 3.804 1.00 49.81 434 ASP A C 1
ATOM 3273 O O . ASP A 1 434 ? -10.436 25.758 4.747 1.00 49.81 434 ASP A O 1
ATOM 3277 N N . ALA A 1 435 ? -11.182 23.847 3.890 1.00 48.56 435 ALA A N 1
ATOM 3278 C CA . ALA A 1 435 ? -11.070 23.113 5.170 1.00 48.56 435 ALA A CA 1
ATOM 3279 C C . ALA A 1 435 ? -9.627 22.909 5.684 1.00 48.56 435 ALA A C 1
ATOM 3281 O O . ALA A 1 435 ? -9.402 22.601 6.849 1.00 48.56 435 ALA A O 1
ATOM 3282 N N . ASP A 1 436 ? -8.633 23.111 4.823 1.00 54.09 436 ASP A N 1
ATOM 3283 C CA . ASP A 1 436 ? -7.310 22.488 4.975 1.00 54.09 436 ASP A CA 1
ATOM 3284 C C . ASP A 1 436 ? -6.201 23.469 5.355 1.00 54.09 436 ASP A C 1
ATOM 3286 O O . ASP A 1 436 ? -5.015 23.159 5.265 1.00 54.09 436 ASP A O 1
ATOM 3290 N N . MET A 1 437 ? -6.619 24.678 5.719 1.00 57.00 437 MET A N 1
ATOM 3291 C CA . MET A 1 437 ? -5.776 25.847 5.950 1.00 57.00 437 MET A CA 1
ATOM 3292 C C . MET A 1 437 ? -5.956 26.417 7.366 1.00 57.00 437 MET A C 1
ATOM 3294 O O . MET A 1 437 ? -5.437 27.495 7.657 1.00 57.00 437 MET A O 1
ATOM 3298 N N . ALA A 1 438 ? -6.719 25.734 8.228 1.00 57.50 438 ALA A N 1
ATOM 3299 C CA . ALA A 1 438 ? -6.943 26.150 9.606 1.00 57.50 438 ALA A CA 1
ATOM 3300 C C . ALA A 1 438 ? -5.667 25.956 10.439 1.00 57.50 438 ALA A C 1
ATOM 3302 O O . ALA A 1 438 ? -4.997 24.930 10.333 1.00 57.50 438 ALA A O 1
ATOM 3303 N N . ALA A 1 439 ? -5.330 26.954 11.259 1.00 60.91 439 ALA A N 1
ATOM 3304 C CA . ALA A 1 439 ? -4.243 26.833 12.224 1.00 60.91 439 ALA A CA 1
ATOM 3305 C C . ALA A 1 439 ? -4.563 25.737 13.265 1.00 60.91 439 ALA A C 1
ATOM 3307 O O . ALA A 1 439 ? -5.743 25.504 13.547 1.00 60.91 439 ALA A O 1
ATOM 3308 N N . PRO A 1 440 ? -3.546 25.086 13.858 1.00 71.31 440 PRO A N 1
ATOM 3309 C CA . PRO A 1 440 ? -3.752 24.181 14.988 1.00 71.31 440 PRO A CA 1
ATOM 3310 C C . PRO A 1 440 ? -4.469 24.891 16.142 1.00 71.31 440 PRO A C 1
ATOM 3312 O O . PRO A 1 440 ? -4.254 26.080 16.348 1.00 71.31 440 PRO A O 1
ATOM 3315 N N . ASP A 1 441 ? -5.276 24.166 16.917 1.00 73.31 441 ASP A N 1
ATOM 3316 C CA . ASP A 1 441 ? -6.043 24.710 18.054 1.00 73.31 441 ASP A CA 1
ATOM 3317 C C . ASP A 1 441 ? -5.666 23.994 19.361 1.00 73.31 441 ASP A C 1
ATOM 3319 O O . ASP A 1 441 ? -6.481 23.381 20.046 1.00 73.31 441 ASP A O 1
ATOM 3323 N N . SER A 1 442 ? -4.368 23.990 19.659 1.00 81.75 442 SER A N 1
ATOM 3324 C CA . SER A 1 442 ? -3.801 23.457 20.906 1.00 81.75 442 SER A CA 1
ATOM 3325 C C . SER A 1 442 ? -3.818 24.464 22.060 1.00 81.75 442 SER A C 1
ATOM 3327 O O . SER A 1 442 ? -3.541 24.097 23.198 1.00 81.75 442 SER A O 1
ATOM 3329 N N . GLY A 1 443 ? -4.070 25.745 21.777 1.00 86.25 443 GLY A N 1
ATOM 3330 C CA . GLY A 1 443 ? -3.864 26.850 22.711 1.00 86.25 443 GLY A CA 1
ATOM 3331 C C . GLY A 1 443 ? -2.390 27.144 23.019 1.00 86.25 443 GLY A C 1
ATOM 3332 O O . GLY A 1 443 ? -2.116 27.973 23.880 1.00 86.25 443 GLY A O 1
ATOM 3333 N N . ILE A 1 444 ? -1.432 26.495 22.346 1.00 90.44 444 ILE A N 1
ATOM 3334 C CA . ILE A 1 444 ? 0.004 26.608 22.649 1.00 90.44 444 ILE A CA 1
ATOM 3335 C C . ILE A 1 444 ? 0.688 27.626 21.730 1.00 90.44 444 ILE A C 1
ATOM 3337 O O . ILE A 1 444 ? 0.542 27.574 20.507 1.00 90.44 444 ILE A O 1
ATOM 3341 N N . CYS A 1 445 ? 1.491 28.514 22.318 1.00 93.12 445 CYS A N 1
ATOM 3342 C CA . CYS A 1 445 ? 2.434 29.379 21.620 1.00 93.12 445 CYS A CA 1
ATOM 3343 C C . CYS A 1 445 ? 3.863 28.861 21.816 1.00 93.12 445 CYS A C 1
ATOM 3345 O O . CYS A 1 445 ? 4.438 28.996 22.897 1.00 93.12 445 CYS A O 1
ATOM 3347 N N . LEU A 1 446 ? 4.446 28.297 20.762 1.00 93.12 446 LEU A N 1
ATOM 3348 C CA . LEU A 1 446 ? 5.840 27.868 20.730 1.00 93.12 446 LEU A CA 1
ATOM 3349 C C . LEU A 1 446 ? 6.745 29.086 20.516 1.00 93.12 446 LEU A C 1
ATOM 3351 O O . LEU A 1 446 ? 6.627 29.763 19.498 1.00 93.12 446 LEU A O 1
ATOM 3355 N N . ILE A 1 447 ? 7.656 29.365 21.448 1.00 92.25 447 ILE A N 1
ATOM 3356 C CA . ILE A 1 447 ? 8.646 30.437 21.292 1.00 92.25 447 ILE A CA 1
ATOM 3357 C C . ILE A 1 447 ? 10.026 29.810 21.109 1.00 92.25 447 ILE A C 1
ATOM 3359 O O . ILE A 1 447 ? 10.518 29.108 21.993 1.00 92.25 447 ILE A O 1
ATOM 3363 N N . LEU A 1 448 ? 10.640 30.064 19.952 1.00 89.19 448 LEU A N 1
ATOM 3364 C CA . LEU A 1 448 ? 11.962 29.557 19.588 1.00 89.19 448 LEU A CA 1
ATOM 3365 C C . LEU A 1 448 ? 12.943 30.712 19.447 1.00 89.19 448 LEU A C 1
ATOM 3367 O O . LEU A 1 448 ? 12.675 31.699 18.763 1.00 89.19 448 LEU A O 1
ATOM 3371 N N . ARG A 1 449 ? 14.101 30.564 20.078 1.00 85.25 449 ARG A N 1
ATOM 3372 C CA . ARG A 1 449 ? 15.220 31.500 19.997 1.00 85.25 449 ARG A CA 1
ATOM 3373 C C . ARG A 1 449 ? 16.517 30.731 20.169 1.00 85.25 449 ARG A C 1
ATOM 3375 O O . ARG A 1 449 ? 16.519 29.619 20.693 1.00 85.25 449 ARG A O 1
ATOM 3382 N N . ASN A 1 450 ? 17.625 31.365 19.819 1.00 72.88 450 ASN A N 1
ATOM 3383 C CA . ASN A 1 450 ? 18.926 30.787 20.103 1.00 72.88 450 ASN A CA 1
ATOM 3384 C C . ASN A 1 450 ? 19.368 31.051 21.557 1.00 72.88 450 ASN A C 1
ATOM 3386 O O . ASN A 1 450 ? 19.187 32.161 22.064 1.00 72.88 450 ASN A O 1
ATOM 3390 N N . ARG A 1 451 ? 20.006 30.068 22.208 1.00 63.94 451 ARG A N 1
ATOM 3391 C CA . ARG A 1 451 ? 20.681 30.259 23.501 1.00 63.94 451 ARG A CA 1
ATOM 3392 C C . ARG A 1 451 ? 22.003 30.990 23.264 1.00 63.94 451 ARG A C 1
ATOM 3394 O O . ARG A 1 451 ? 22.926 30.446 22.669 1.00 63.94 451 ARG A O 1
ATOM 3401 N N . THR A 1 452 ? 22.132 32.222 23.746 1.00 56.50 452 THR A N 1
ATOM 3402 C CA . THR A 1 452 ? 23.460 32.836 23.872 1.00 56.50 452 THR A CA 1
ATOM 3403 C C . THR A 1 452 ? 24.159 32.238 25.092 1.00 56.50 452 THR A C 1
ATOM 3405 O O . THR A 1 452 ? 23.563 32.294 26.167 1.00 56.50 452 THR A O 1
ATOM 3408 N N . PRO A 1 453 ? 25.381 31.685 24.980 1.00 51.53 453 PRO A N 1
ATOM 3409 C CA . PRO A 1 453 ? 26.112 31.228 26.156 1.00 51.53 453 PRO A CA 1
ATOM 3410 C C . PRO A 1 453 ? 26.305 32.397 27.130 1.00 51.53 453 PRO A C 1
ATOM 3412 O O . PRO A 1 453 ? 26.659 33.506 26.711 1.00 51.53 453 PRO A O 1
ATOM 3415 N N . ASP A 1 454 ? 26.052 32.148 28.416 1.00 44.66 454 ASP A N 1
ATOM 3416 C CA . ASP A 1 454 ? 26.322 33.097 29.494 1.00 44.66 454 ASP A CA 1
ATOM 3417 C C . ASP A 1 454 ? 27.832 33.336 29.565 1.00 44.66 454 ASP A C 1
ATOM 3419 O O . ASP A 1 454 ? 28.591 32.565 30.149 1.00 44.66 454 ASP A O 1
ATOM 3423 N N . VAL A 1 455 ? 28.294 34.407 28.927 1.00 46.31 455 VAL A N 1
ATOM 3424 C CA . VAL A 1 455 ? 29.648 34.909 29.138 1.00 46.31 455 VAL A CA 1
ATOM 3425 C C . VAL A 1 455 ? 29.582 35.837 30.344 1.00 46.31 455 VAL A C 1
ATOM 3427 O O . VAL A 1 455 ? 28.903 36.867 30.293 1.00 46.31 455 VAL A O 1
ATOM 3430 N N . GLU A 1 456 ? 30.278 35.479 31.429 1.00 41.22 456 GLU A N 1
ATOM 3431 C CA . GLU A 1 456 ? 30.486 36.343 32.598 1.00 41.22 456 GLU A CA 1
ATOM 3432 C C . GLU A 1 456 ? 31.112 37.675 32.149 1.00 41.22 456 GLU A C 1
ATOM 3434 O O . GLU A 1 456 ? 32.322 37.806 31.976 1.00 41.22 456 GLU A O 1
ATOM 3439 N N . GLY A 1 457 ? 30.260 38.669 31.891 1.00 45.09 457 GLY A N 1
ATOM 3440 C CA . GLY A 1 457 ? 30.681 39.950 31.332 1.00 45.09 457 GLY A CA 1
ATOM 3441 C C . GLY A 1 457 ? 29.650 40.583 30.404 1.00 45.09 457 GLY A C 1
ATOM 3442 O O . GLY A 1 457 ? 29.932 40.796 29.231 1.00 45.09 457 GLY A O 1
ATOM 3443 N N . GLY A 1 458 ? 28.467 40.916 30.932 1.00 53.88 458 GLY A N 1
ATOM 3444 C CA . GLY A 1 458 ? 27.561 41.931 30.375 1.00 53.88 458 GLY A CA 1
ATOM 3445 C C . GLY A 1 458 ? 27.340 41.888 28.858 1.00 53.88 458 GLY A C 1
ATOM 3446 O O . GLY A 1 458 ? 27.624 42.868 28.165 1.00 53.88 458 GLY A O 1
ATOM 3447 N N . ASN A 1 459 ? 26.805 40.786 28.331 1.00 60.19 459 ASN A N 1
ATOM 3448 C CA . ASN A 1 459 ? 26.436 40.708 26.922 1.00 60.19 459 ASN A CA 1
ATOM 3449 C C . ASN A 1 459 ? 25.157 41.526 26.653 1.00 60.19 459 ASN A C 1
ATOM 3451 O O . ASN A 1 459 ? 24.044 41.016 26.779 1.00 60.19 459 ASN A O 1
ATOM 3455 N N . ARG A 1 460 ? 25.299 42.802 26.253 1.00 62.69 460 ARG A N 1
ATOM 3456 C CA . ARG A 1 460 ? 24.157 43.671 25.882 1.00 62.69 460 ARG A CA 1
ATOM 3457 C C . ARG A 1 460 ? 23.223 43.029 24.845 1.00 62.69 460 ARG A C 1
ATOM 3459 O O . ARG A 1 460 ? 22.034 43.311 24.870 1.00 62.69 460 ARG A O 1
ATOM 3466 N N . ARG A 1 461 ? 23.731 42.156 23.961 1.00 64.81 461 ARG A N 1
ATOM 3467 C CA . ARG A 1 461 ? 22.907 41.441 22.967 1.00 64.81 461 ARG A CA 1
ATOM 3468 C C . ARG A 1 461 ? 22.023 40.358 23.591 1.00 64.81 461 ARG A C 1
ATOM 3470 O O . ARG A 1 461 ? 20.892 40.204 23.147 1.00 64.81 461 ARG A O 1
ATOM 3477 N N . GLY A 1 462 ? 22.512 39.656 24.616 1.00 71.12 462 GLY A N 1
ATOM 3478 C CA . GLY A 1 462 ? 21.727 38.663 25.360 1.00 71.12 462 GLY A CA 1
ATOM 3479 C C . GLY A 1 462 ? 20.563 39.318 26.101 1.00 71.12 462 GLY A C 1
ATOM 3480 O O . GLY A 1 462 ? 19.419 38.935 25.902 1.00 71.12 462 GLY A O 1
ATOM 3481 N N . ALA A 1 463 ? 20.831 40.416 26.815 1.00 73.56 463 ALA A N 1
ATOM 3482 C CA . ALA A 1 463 ? 19.801 41.168 27.539 1.00 73.56 463 ALA A CA 1
ATOM 3483 C C . ALA A 1 463 ? 18.684 41.712 26.625 1.00 73.56 463 ALA A C 1
ATOM 3485 O O . ALA A 1 463 ? 17.518 41.754 27.011 1.00 73.56 463 ALA A O 1
ATOM 3486 N N . VAL A 1 464 ? 19.032 42.123 25.403 1.00 78.88 464 VAL A N 1
ATOM 3487 C CA . VAL A 1 464 ? 18.061 42.582 24.399 1.00 78.88 464 VAL A CA 1
ATOM 3488 C C . VAL A 1 464 ? 17.230 41.410 23.865 1.00 78.88 464 VAL A C 1
ATOM 3490 O O . VAL A 1 464 ? 16.021 41.552 23.712 1.00 78.88 464 VAL A O 1
ATOM 3493 N N . LEU A 1 465 ? 17.837 40.244 23.630 1.00 79.88 465 LEU A N 1
ATOM 3494 C CA . LEU A 1 465 ? 17.115 39.032 23.229 1.00 79.88 465 LEU A CA 1
ATOM 3495 C C . LEU A 1 465 ? 16.177 38.531 24.340 1.00 79.88 465 LEU A C 1
ATOM 3497 O O . LEU A 1 465 ? 15.043 38.151 24.058 1.00 79.88 465 LEU A O 1
ATOM 3501 N N . ASP A 1 466 ? 16.612 38.574 25.600 1.00 83.81 466 ASP A N 1
ATOM 3502 C CA . ASP A 1 466 ? 15.786 38.224 26.761 1.00 83.81 466 ASP A CA 1
ATOM 3503 C C . ASP A 1 466 ? 14.598 39.181 26.911 1.00 83.81 466 ASP A C 1
ATOM 3505 O O . ASP A 1 466 ? 13.472 38.735 27.124 1.00 83.81 466 ASP A O 1
ATOM 3509 N N . ALA A 1 467 ? 14.820 40.489 26.732 1.00 85.81 467 ALA A N 1
ATOM 3510 C CA . ALA A 1 467 ? 13.754 41.488 26.753 1.00 85.81 467 ALA A CA 1
ATOM 3511 C C . ALA A 1 467 ? 12.737 41.274 25.619 1.00 85.81 467 ALA A C 1
ATOM 3513 O O . ALA A 1 467 ? 11.533 41.285 25.868 1.00 85.81 467 ALA A O 1
ATOM 3514 N N . ALA A 1 468 ? 13.203 41.021 24.391 1.00 88.25 468 ALA A N 1
ATOM 3515 C CA . ALA A 1 468 ? 12.335 40.700 23.258 1.00 88.25 468 ALA A CA 1
ATOM 3516 C C . ALA A 1 468 ? 11.521 39.417 23.507 1.00 88.25 468 ALA A C 1
ATOM 3518 O O . ALA A 1 468 ? 10.319 39.385 23.243 1.00 88.25 468 ALA A O 1
ATOM 3519 N N . THR A 1 469 ? 12.158 38.391 24.082 1.00 89.38 469 THR A N 1
ATOM 3520 C CA . THR A 1 469 ? 11.508 37.123 24.445 1.00 89.38 469 THR A CA 1
ATOM 3521 C C . THR A 1 469 ? 10.434 37.345 25.509 1.00 89.38 469 THR A C 1
ATOM 3523 O O . THR A 1 469 ? 9.309 36.892 25.333 1.00 89.38 469 THR A O 1
ATOM 3526 N N . ALA A 1 470 ? 10.731 38.099 26.570 1.00 89.69 470 ALA A N 1
ATOM 3527 C CA . ALA A 1 470 ? 9.767 38.415 27.625 1.00 89.69 470 ALA A CA 1
ATOM 3528 C C . ALA A 1 470 ? 8.551 39.194 27.091 1.00 89.69 470 ALA A C 1
ATOM 3530 O O . ALA A 1 470 ? 7.418 38.939 27.500 1.00 89.69 470 ALA A O 1
ATOM 3531 N N . ILE A 1 471 ? 8.762 40.113 26.141 1.00 92.25 471 ILE A N 1
ATOM 3532 C CA . ILE A 1 471 ? 7.663 40.811 25.459 1.00 92.25 471 ILE A CA 1
ATOM 3533 C C . ILE A 1 471 ? 6.828 39.817 24.637 1.00 92.25 471 ILE A C 1
ATOM 3535 O O . ILE A 1 471 ? 5.601 39.856 24.709 1.00 92.25 471 ILE A O 1
ATOM 3539 N N . ALA A 1 472 ? 7.458 38.895 23.902 1.00 92.81 472 ALA A N 1
ATOM 3540 C CA . ALA A 1 472 ? 6.745 37.866 23.144 1.00 92.81 472 ALA A CA 1
ATOM 3541 C C . ALA A 1 472 ? 5.907 36.939 24.048 1.00 92.81 472 ALA A C 1
ATOM 3543 O O . ALA A 1 472 ? 4.758 36.647 23.717 1.00 92.81 472 ALA A O 1
ATOM 3544 N N . GLU A 1 473 ? 6.435 36.534 25.208 1.00 93.31 473 GLU A N 1
ATOM 3545 C CA . GLU A 1 473 ? 5.704 35.753 26.217 1.00 93.31 473 GLU A CA 1
ATOM 3546 C C . GLU A 1 473 ? 4.488 36.501 26.766 1.00 93.31 473 GLU A C 1
ATOM 3548 O O . GLU A 1 473 ? 3.402 35.924 26.884 1.00 93.31 473 GLU A O 1
ATOM 3553 N N . ALA A 1 474 ? 4.660 37.789 27.076 1.00 93.00 474 ALA A N 1
ATOM 3554 C CA . ALA A 1 474 ? 3.581 38.646 27.547 1.00 93.00 474 ALA A CA 1
ATOM 3555 C C . ALA A 1 474 ? 2.485 38.778 26.482 1.00 93.00 474 ALA A C 1
ATOM 3557 O O . ALA A 1 474 ? 1.317 38.532 26.776 1.00 93.00 474 ALA A O 1
ATOM 3558 N N . CYS A 1 475 ? 2.848 39.066 25.227 1.00 95.25 475 CYS A N 1
ATOM 3559 C CA . CYS A 1 475 ? 1.888 39.168 24.127 1.00 95.25 475 CYS A CA 1
ATOM 3560 C C . CYS A 1 475 ? 1.157 37.843 23.850 1.00 95.25 475 CYS A C 1
ATOM 3562 O O . CYS A 1 475 ? -0.043 37.857 23.573 1.00 95.25 475 CYS A O 1
ATOM 3564 N N . ALA A 1 476 ? 1.850 36.701 23.922 1.00 92.25 476 ALA A N 1
ATOM 3565 C CA . ALA A 1 476 ? 1.238 35.381 23.761 1.00 92.25 476 ALA A CA 1
ATOM 3566 C C . ALA A 1 476 ? 0.242 35.077 24.892 1.00 92.25 476 ALA A C 1
ATOM 3568 O O . ALA A 1 476 ? -0.884 34.651 24.628 1.00 92.25 476 ALA A O 1
ATOM 3569 N N . SER A 1 477 ? 0.619 35.383 26.136 1.00 91.69 477 SER A N 1
ATOM 3570 C CA . SER A 1 477 ? -0.239 35.209 27.313 1.00 91.69 477 SER A CA 1
ATOM 3571 C C . SER A 1 477 ? -1.465 36.130 27.268 1.00 91.69 477 SER A C 1
ATOM 3573 O O . SER A 1 477 ? -2.578 35.696 27.555 1.00 91.69 477 SER A O 1
ATOM 3575 N N . GLU A 1 478 ? -1.297 37.387 26.841 1.00 93.00 478 GLU A N 1
ATOM 3576 C CA . GLU A 1 478 ? -2.397 38.340 26.622 1.00 93.00 478 GLU A CA 1
ATOM 3577 C C . GLU A 1 478 ? -3.365 37.890 25.521 1.00 93.00 478 GLU A C 1
ATOM 3579 O O . GLU A 1 478 ? -4.558 38.196 25.577 1.00 93.00 478 GLU A O 1
ATOM 3584 N N . ALA A 1 479 ? -2.870 37.150 24.527 1.00 88.06 479 ALA A N 1
ATOM 3585 C CA . ALA A 1 479 ? -3.688 36.526 23.494 1.00 88.06 479 ALA A CA 1
ATOM 3586 C C . ALA A 1 479 ? -4.367 35.221 23.957 1.00 88.06 479 ALA A C 1
ATOM 3588 O O . ALA A 1 479 ? -5.104 34.621 23.176 1.00 88.06 479 ALA A O 1
ATOM 3589 N N . GLY A 1 480 ? -4.155 34.795 25.208 1.00 88.50 480 GLY A N 1
ATOM 3590 C CA . GLY A 1 480 ? -4.746 33.589 25.788 1.00 88.50 480 GLY A CA 1
ATOM 3591 C C . GLY A 1 480 ? -4.028 32.290 25.418 1.00 88.50 480 GLY A C 1
ATOM 3592 O O . GLY A 1 480 ? -4.622 31.223 25.556 1.00 88.50 480 GLY A O 1
ATOM 3593 N N . LEU A 1 481 ? -2.782 32.363 24.940 1.00 91.06 481 LEU A N 1
ATOM 3594 C CA . LEU A 1 481 ? -1.992 31.193 24.560 1.00 91.06 481 LEU A CA 1
ATOM 3595 C C . LEU A 1 481 ? -1.049 30.766 25.690 1.00 91.06 481 LEU A C 1
ATOM 3597 O O . LEU A 1 481 ? -0.385 31.592 26.317 1.00 91.06 481 LEU A O 1
ATOM 3601 N N . GLN A 1 482 ? -0.937 29.458 25.908 1.00 91.06 482 GLN A N 1
ATOM 3602 C CA . GLN A 1 482 ? 0.050 28.868 26.802 1.00 91.06 482 GLN A CA 1
ATOM 3603 C C . GLN A 1 482 ? 1.430 28.897 26.141 1.00 91.06 482 GLN A C 1
ATOM 3605 O O . GLN A 1 482 ? 1.647 28.275 25.102 1.00 91.06 482 GLN A O 1
ATOM 3610 N N . VAL A 1 483 ? 2.381 29.595 26.755 1.00 90.81 483 VAL A N 1
ATOM 3611 C CA . VAL A 1 483 ? 3.758 29.672 26.257 1.00 90.81 483 VAL A CA 1
ATOM 3612 C C . VAL A 1 483 ? 4.485 28.346 26.481 1.00 90.81 483 VAL A C 1
ATOM 3614 O O . VAL A 1 483 ? 4.513 27.823 27.595 1.00 90.81 483 VAL A O 1
ATOM 3617 N N . TYR A 1 484 ? 5.127 27.842 25.428 1.00 88.56 484 TYR A N 1
ATOM 3618 C CA . TYR A 1 484 ? 6.054 26.718 25.486 1.00 88.56 484 TYR A CA 1
ATOM 3619 C C . TYR A 1 484 ? 7.432 27.145 24.971 1.00 88.56 484 TYR A C 1
ATOM 3621 O O . TYR A 1 484 ? 7.562 27.644 23.850 1.00 88.56 484 TYR A O 1
ATOM 3629 N N . ARG A 1 485 ? 8.462 26.940 25.800 1.00 86.44 485 ARG A N 1
ATOM 3630 C CA . ARG A 1 485 ? 9.848 27.343 25.540 1.00 86.44 485 ARG A CA 1
ATOM 3631 C C . ARG A 1 485 ? 10.821 26.189 25.791 1.00 86.44 485 ARG A C 1
ATOM 3633 O O . ARG A 1 485 ? 11.123 25.907 26.953 1.00 86.44 485 ARG A O 1
ATOM 3640 N N . PRO A 1 486 ? 11.354 25.557 24.730 1.00 77.25 486 PRO A N 1
ATOM 3641 C CA . PRO A 1 486 ? 12.312 24.458 24.865 1.00 77.25 486 PRO A CA 1
ATOM 3642 C C . PRO A 1 486 ? 13.591 24.870 25.606 1.00 77.25 486 PRO A C 1
ATOM 3644 O O . PRO A 1 486 ? 14.132 24.117 26.408 1.00 77.25 486 PRO A O 1
ATOM 3647 N N . ASP A 1 487 ? 14.055 26.105 25.397 1.00 71.75 487 ASP A N 1
ATOM 3648 C CA . ASP A 1 487 ? 15.293 26.624 25.982 1.00 71.75 487 ASP A CA 1
ATOM 3649 C C . ASP A 1 487 ? 15.210 26.893 27.497 1.00 71.75 487 ASP A C 1
ATOM 3651 O O . ASP A 1 487 ? 16.242 27.131 28.125 1.00 71.75 487 ASP A O 1
ATOM 3655 N N . ALA A 1 488 ? 14.015 26.859 28.090 1.00 68.19 488 ALA A N 1
ATOM 3656 C CA . ALA A 1 488 ? 13.794 26.992 29.531 1.00 68.19 488 ALA A CA 1
ATOM 3657 C C . ALA A 1 488 ? 13.691 25.631 30.255 1.00 68.19 488 ALA A C 1
ATOM 3659 O O . ALA A 1 488 ? 13.598 25.595 31.482 1.00 68.19 488 ALA A O 1
ATOM 3660 N N . MET A 1 489 ? 13.705 24.520 29.510 1.00 62.44 489 MET A N 1
ATOM 3661 C CA . MET A 1 489 ? 13.523 23.155 30.015 1.00 62.44 489 MET A CA 1
ATOM 3662 C C . MET A 1 489 ? 14.853 22.373 30.076 1.00 62.44 489 MET A C 1
ATOM 3664 O O . MET A 1 489 ? 15.883 22.813 29.555 1.00 62.44 489 MET A O 1
ATOM 3668 N N . SER A 1 490 ? 14.838 21.211 30.746 1.00 56.81 490 SER A N 1
ATOM 3669 C CA . SER A 1 490 ? 15.942 20.235 30.706 1.00 56.81 490 SER A CA 1
ATOM 3670 C C . SER A 1 490 ? 16.209 19.799 29.259 1.00 56.81 490 SER A C 1
ATOM 3672 O O . SER A 1 490 ? 15.264 19.614 28.493 1.00 56.81 490 SER A O 1
ATOM 3674 N N . SER A 1 491 ? 17.478 19.631 28.871 1.00 56.47 491 SER A N 1
ATOM 3675 C CA . SER A 1 491 ? 17.866 19.404 27.468 1.00 56.47 491 SER A CA 1
ATOM 3676 C C . SER A 1 491 ? 17.324 18.101 26.872 1.00 56.47 491 SER A C 1
ATOM 3678 O O . SER A 1 491 ? 17.057 18.062 25.677 1.00 56.47 491 SER A O 1
ATOM 3680 N N . ALA A 1 492 ? 17.125 17.054 27.679 1.00 51.75 492 ALA A N 1
ATOM 3681 C CA . ALA A 1 492 ? 16.574 15.780 27.207 1.00 51.75 492 ALA A CA 1
ATOM 3682 C C . ALA A 1 492 ? 15.066 15.886 26.900 1.00 51.75 492 ALA A C 1
ATOM 3684 O O . ALA A 1 492 ? 14.641 15.618 25.782 1.00 51.75 492 ALA A O 1
ATOM 3685 N N . ASP A 1 493 ? 14.272 16.392 27.851 1.00 51.03 493 ASP A N 1
ATOM 3686 C CA . ASP A 1 493 ? 12.807 16.481 27.722 1.00 51.03 493 ASP A CA 1
ATOM 3687 C C . ASP A 1 493 ? 12.356 17.472 26.632 1.00 51.03 493 ASP A C 1
ATOM 3689 O O . ASP A 1 493 ? 11.296 17.315 26.026 1.00 51.03 493 ASP A O 1
ATOM 3693 N N . ALA A 1 494 ? 13.150 18.520 26.393 1.00 57.12 494 ALA A N 1
ATOM 3694 C CA . ALA A 1 494 ? 12.880 19.519 25.361 1.00 57.12 494 ALA A CA 1
ATOM 3695 C C . ALA A 1 494 ? 13.056 18.960 23.940 1.00 57.12 494 ALA A C 1
ATOM 3697 O O . ALA A 1 494 ? 12.368 19.393 23.017 1.00 57.12 494 ALA A O 1
ATOM 3698 N N . THR A 1 495 ? 13.976 18.011 23.776 1.00 58.41 495 THR A N 1
ATOM 3699 C CA . THR A 1 495 ? 14.396 17.481 22.478 1.00 58.41 495 THR A CA 1
ATOM 3700 C C . THR A 1 495 ? 13.401 16.451 21.948 1.00 58.41 495 THR A C 1
ATOM 3702 O O . THR A 1 495 ? 12.983 16.549 20.794 1.00 58.41 495 THR A O 1
ATOM 3705 N N . ASP A 1 496 ? 12.920 15.554 22.813 1.00 59.94 496 ASP A N 1
ATOM 3706 C CA . ASP A 1 496 ? 11.941 14.520 22.445 1.00 59.94 496 ASP A CA 1
ATOM 3707 C C . ASP A 1 496 ? 10.560 15.105 22.095 1.00 59.94 496 ASP A C 1
ATOM 3709 O O . ASP A 1 496 ? 9.835 14.564 21.263 1.00 59.94 496 ASP A O 1
ATOM 3713 N N . ALA A 1 497 ? 10.190 16.242 22.695 1.00 69.25 497 ALA A N 1
ATOM 3714 C CA . ALA A 1 497 ? 8.883 16.872 22.492 1.00 69.25 497 ALA A CA 1
ATOM 3715 C C . ALA A 1 497 ? 8.852 17.917 21.357 1.00 69.25 497 ALA A C 1
ATOM 3717 O O . ALA A 1 497 ? 7.770 18.345 20.945 1.00 69.25 497 ALA A O 1
ATOM 3718 N N . LEU A 1 498 ? 10.006 18.369 20.851 1.00 79.81 498 LEU A N 1
ATOM 3719 C CA . LEU A 1 498 ? 10.081 19.474 19.888 1.00 79.81 498 LEU A CA 1
ATOM 3720 C C . LEU A 1 498 ? 9.398 19.173 18.537 1.00 79.81 498 LEU A C 1
ATOM 3722 O O . LEU A 1 498 ? 8.664 20.049 18.066 1.00 79.81 498 LEU A O 1
ATOM 3726 N N . PRO A 1 499 ? 9.564 17.989 17.906 1.00 81.69 499 PRO A N 1
ATOM 3727 C CA . PRO A 1 499 ? 8.869 17.670 16.658 1.00 81.69 499 PRO A CA 1
ATOM 3728 C C . PRO A 1 499 ? 7.343 17.719 16.804 1.00 81.69 499 PRO A C 1
ATOM 3730 O O . PRO A 1 499 ? 6.667 18.318 15.967 1.00 81.69 499 PRO A O 1
ATOM 3733 N N . ASP A 1 500 ? 6.809 17.181 17.906 1.00 81.75 500 ASP A N 1
ATOM 3734 C CA . ASP A 1 500 ? 5.375 17.223 18.213 1.00 81.75 500 ASP A CA 1
ATOM 3735 C C . ASP A 1 500 ? 4.892 18.675 18.396 1.00 81.75 500 ASP A C 1
ATOM 3737 O O . ASP A 1 500 ? 3.855 19.060 17.853 1.00 81.75 500 ASP A O 1
ATOM 3741 N N . ARG A 1 501 ? 5.685 19.529 19.061 1.00 86.38 501 ARG A N 1
ATOM 3742 C CA . ARG A 1 501 ? 5.361 20.953 19.276 1.00 86.38 501 ARG A CA 1
ATOM 3743 C C . ARG A 1 501 ? 5.418 21.796 18.004 1.00 86.38 501 ARG A C 1
ATOM 3745 O O . ARG A 1 501 ? 4.617 22.715 17.834 1.00 86.38 501 ARG A O 1
ATOM 3752 N N . LEU A 1 502 ? 6.337 21.492 17.087 1.00 88.44 502 LEU A N 1
ATOM 3753 C CA . LEU A 1 502 ? 6.394 22.132 15.767 1.00 88.44 502 LEU A CA 1
ATOM 3754 C C . LEU A 1 502 ? 5.141 21.827 14.933 1.00 88.44 502 LEU A C 1
ATOM 3756 O O . LEU A 1 502 ? 4.717 22.677 14.141 1.00 88.44 502 LEU A O 1
ATOM 3760 N N . VAL A 1 503 ? 4.530 20.657 15.142 1.00 87.44 503 VAL A N 1
ATOM 3761 C CA . VAL A 1 503 ? 3.290 20.228 14.488 1.00 87.44 503 VAL A CA 1
ATOM 3762 C C . VAL A 1 503 ? 2.050 20.800 15.182 1.00 87.44 503 VAL A C 1
ATOM 3764 O O . VAL A 1 503 ? 1.191 21.348 14.493 1.00 87.44 503 VAL A O 1
ATOM 3767 N N . ASP A 1 504 ? 1.939 20.712 16.509 1.00 86.56 504 ASP A N 1
ATOM 3768 C CA . ASP A 1 504 ? 0.683 20.976 17.225 1.00 86.56 504 ASP A CA 1
ATOM 3769 C C . ASP A 1 504 ? 0.490 22.423 17.708 1.00 86.56 504 ASP A C 1
ATOM 3771 O O . ASP A 1 504 ? -0.644 22.820 17.985 1.00 86.56 504 ASP A O 1
ATOM 3775 N N . ALA A 1 505 ? 1.547 23.241 17.795 1.00 89.06 505 ALA A N 1
ATOM 3776 C CA . ALA A 1 505 ? 1.438 24.588 18.354 1.00 89.06 505 ALA A CA 1
ATOM 3777 C C . ALA A 1 505 ? 0.507 25.484 17.522 1.00 89.06 505 ALA A C 1
ATOM 3779 O O . ALA A 1 505 ? 0.654 25.604 16.301 1.00 89.06 505 ALA A O 1
ATOM 3780 N N . THR A 1 506 ? -0.409 26.171 18.208 1.00 88.62 506 THR A N 1
ATOM 3781 C CA . THR A 1 506 ? -1.381 27.117 17.628 1.00 88.62 506 THR A CA 1
ATOM 3782 C C . THR A 1 506 ? -0.695 28.311 16.991 1.00 88.62 506 THR A C 1
ATOM 3784 O O . THR A 1 506 ? -1.156 28.841 15.986 1.00 88.62 506 THR A O 1
ATOM 3787 N N . LEU A 1 507 ? 0.431 28.729 17.564 1.00 91.06 507 LEU A N 1
ATOM 3788 C CA . LEU A 1 507 ? 1.267 29.799 17.049 1.00 91.06 507 LEU A CA 1
ATOM 3789 C C . LEU A 1 507 ? 2.732 29.472 17.332 1.00 91.06 507 LEU A C 1
ATOM 3791 O O . LEU A 1 507 ? 3.050 28.959 18.400 1.00 91.06 507 LEU A O 1
ATOM 3795 N N . ALA A 1 508 ? 3.622 29.808 16.403 1.00 93.00 508 ALA A N 1
ATOM 3796 C CA . ALA A 1 508 ? 5.056 29.839 16.660 1.00 93.00 508 ALA A CA 1
ATOM 3797 C C . ALA A 1 508 ? 5.585 31.272 16.534 1.00 93.00 508 ALA A C 1
ATOM 3799 O O . ALA A 1 508 ? 5.307 31.938 15.537 1.00 93.00 508 ALA A O 1
ATOM 3800 N N . ILE A 1 509 ? 6.350 31.740 17.519 1.00 94.00 509 ILE A N 1
ATOM 3801 C CA . ILE A 1 509 ? 7.118 32.987 17.455 1.00 94.00 509 ILE A CA 1
ATOM 3802 C C . ILE A 1 509 ? 8.594 32.600 17.424 1.00 94.00 509 ILE A C 1
ATOM 3804 O O . ILE A 1 509 ? 9.104 32.015 18.377 1.00 94.00 509 ILE A O 1
ATOM 3808 N N . ILE A 1 510 ? 9.267 32.883 16.312 1.00 92.81 510 ILE A N 1
ATOM 3809 C CA . ILE A 1 510 ? 10.646 32.453 16.073 1.00 92.81 510 ILE A CA 1
ATOM 3810 C C . ILE A 1 510 ? 11.536 33.683 15.936 1.00 92.81 510 ILE A C 1
ATOM 3812 O O . ILE A 1 510 ? 11.372 34.485 15.011 1.00 92.81 510 ILE A O 1
ATOM 3816 N N . ASP A 1 511 ? 12.481 33.828 16.860 1.00 90.62 511 ASP A N 1
ATOM 3817 C CA . ASP A 1 511 ? 13.458 34.909 16.859 1.00 90.62 511 ASP A CA 1
ATOM 3818 C C . ASP A 1 511 ? 14.737 34.486 16.130 1.00 90.62 511 ASP A C 1
ATOM 3820 O O . ASP A 1 511 ? 15.520 33.669 16.618 1.00 90.62 511 ASP A O 1
ATOM 3824 N N . ILE A 1 512 ? 14.958 35.077 14.956 1.00 89.12 512 ILE A N 1
ATOM 3825 C CA . ILE A 1 512 ? 16.124 34.821 14.103 1.00 89.12 512 ILE A CA 1
ATOM 3826 C C . ILE A 1 512 ? 17.175 35.928 14.188 1.00 89.12 512 ILE A C 1
ATOM 3828 O O . ILE A 1 512 ? 18.024 36.044 13.307 1.00 89.12 512 ILE A O 1
ATOM 3832 N N . SER A 1 513 ? 17.147 36.757 15.235 1.00 85.25 513 SER A N 1
ATOM 3833 C CA . SER A 1 513 ? 18.116 37.847 15.425 1.00 85.25 513 SER A CA 1
ATOM 3834 C C . SER A 1 513 ? 19.562 37.370 15.420 1.00 85.25 513 SER A C 1
ATOM 3836 O O . SER A 1 513 ? 20.448 38.098 14.964 1.00 85.25 513 SER A O 1
ATOM 3838 N N . ASN A 1 514 ? 19.775 36.141 15.890 1.00 79.12 514 ASN A N 1
ATOM 3839 C CA . ASN A 1 514 ? 21.000 35.375 15.738 1.00 79.12 514 ASN A CA 1
ATOM 3840 C C . ASN A 1 514 ? 20.664 34.095 14.947 1.00 79.12 514 ASN A C 1
ATOM 3842 O O . ASN A 1 514 ? 20.277 33.107 15.576 1.00 79.12 514 ASN A O 1
ATOM 3846 N N . PRO A 1 515 ? 20.737 34.120 13.600 1.00 73.38 515 PRO A N 1
ATOM 3847 C CA . PRO A 1 515 ? 20.238 33.057 12.728 1.00 73.38 515 PRO A CA 1
ATOM 3848 C C . PRO A 1 515 ? 21.180 31.850 12.752 1.00 73.38 515 PRO A C 1
ATOM 3850 O O . PRO A 1 515 ? 21.882 31.569 11.785 1.00 73.38 515 PRO A O 1
ATOM 3853 N N . GLN A 1 516 ? 21.240 31.169 13.892 1.00 77.44 516 GLN A N 1
ATOM 3854 C CA . GLN A 1 516 ? 22.017 29.953 14.040 1.00 77.44 516 GLN A CA 1
ATOM 3855 C C . GLN A 1 516 ? 21.307 28.749 13.418 1.00 77.44 516 GLN A C 1
ATOM 3857 O O . GLN A 1 516 ? 20.077 28.762 13.302 1.00 77.44 516 GLN A O 1
ATOM 3862 N N . PRO A 1 517 ? 22.084 27.735 13.003 1.00 78.38 517 PRO A N 1
ATOM 3863 C CA . PRO A 1 517 ? 21.599 26.556 12.291 1.00 78.38 517 PRO A CA 1
ATOM 3864 C C . PRO A 1 517 ? 20.304 25.946 12.844 1.00 78.38 517 PRO A C 1
ATOM 3866 O O . PRO A 1 517 ? 19.339 25.821 12.093 1.00 78.38 517 PRO A O 1
ATOM 3869 N N . ASP A 1 518 ? 20.232 25.674 14.153 1.00 78.62 518 ASP A N 1
ATOM 3870 C CA . ASP A 1 518 ? 19.079 25.013 14.782 1.00 78.62 518 ASP A CA 1
ATOM 3871 C C . ASP A 1 518 ? 17.784 25.820 14.654 1.00 78.62 518 ASP A C 1
ATOM 3873 O O . ASP A 1 518 ? 16.738 25.295 14.272 1.00 78.62 518 ASP A O 1
ATOM 3877 N N . VAL A 1 519 ? 17.846 27.127 14.923 1.00 84.38 519 VAL A N 1
ATOM 3878 C CA . VAL A 1 519 ? 16.671 28.009 14.835 1.00 84.38 519 VAL A CA 1
ATOM 3879 C C . VAL A 1 519 ? 16.210 28.139 13.383 1.00 84.38 519 VAL A C 1
ATOM 3881 O O . VAL A 1 519 ? 15.011 28.188 13.105 1.00 84.38 519 VAL A O 1
ATOM 3884 N N . MET A 1 520 ? 17.150 28.162 12.437 1.00 86.94 520 MET A N 1
ATOM 3885 C CA . MET A 1 520 ? 16.846 28.239 11.008 1.00 86.94 520 MET A CA 1
ATOM 3886 C C . MET A 1 520 ? 16.235 26.939 10.483 1.00 86.94 520 MET A C 1
ATOM 3888 O O . MET A 1 520 ? 15.275 26.987 9.711 1.00 86.94 520 MET A O 1
ATOM 3892 N N . LEU A 1 521 ? 16.733 25.793 10.946 1.00 86.94 521 LEU A N 1
ATOM 3893 C CA . LEU A 1 521 ? 16.160 24.479 10.679 1.00 86.94 521 LEU A CA 1
ATOM 3894 C C . LEU A 1 521 ? 14.717 24.394 11.188 1.00 86.94 521 LEU A C 1
ATOM 3896 O O . LEU A 1 521 ? 13.810 24.055 10.427 1.00 86.94 521 LEU A O 1
ATOM 3900 N N . GLN A 1 522 ? 14.487 24.773 12.447 1.00 88.25 522 GLN A N 1
ATOM 3901 C CA . GLN A 1 522 ? 13.158 24.776 13.064 1.00 88.25 522 GLN A CA 1
ATOM 3902 C C . GLN A 1 522 ? 12.197 25.741 12.354 1.00 88.25 522 GLN A C 1
ATOM 3904 O O . GLN A 1 522 ? 11.026 25.411 12.152 1.00 88.25 522 GLN A O 1
ATOM 3909 N N . LEU A 1 523 ? 12.686 26.907 11.913 1.00 90.81 523 LEU A N 1
ATOM 3910 C CA . LEU A 1 523 ? 11.913 27.839 11.092 1.00 90.81 523 LEU A CA 1
ATOM 3911 C C . LEU A 1 523 ? 11.493 27.203 9.760 1.00 90.81 523 LEU A C 1
ATOM 3913 O O . LEU A 1 523 ? 10.328 27.306 9.375 1.00 90.81 523 LEU A O 1
ATOM 3917 N N . GLY A 1 524 ? 12.418 26.530 9.070 1.00 90.81 524 GLY A N 1
ATOM 3918 C CA . GLY A 1 524 ? 12.135 25.806 7.830 1.00 90.81 524 GLY A CA 1
ATOM 3919 C C . GLY A 1 524 ? 11.083 24.716 8.022 1.00 90.81 524 GLY A C 1
ATOM 3920 O O . GLY A 1 524 ? 10.106 24.662 7.272 1.00 90.81 524 GLY A O 1
ATOM 3921 N N . MET A 1 525 ? 11.229 23.909 9.077 1.00 91.19 525 MET A N 1
ATOM 3922 C CA . MET A 1 525 ? 10.258 22.875 9.441 1.00 91.19 525 MET A CA 1
ATOM 3923 C C . MET A 1 525 ? 8.875 23.478 9.686 1.00 91.19 525 MET A C 1
ATOM 3925 O O . MET A 1 525 ? 7.885 23.034 9.108 1.00 91.19 525 MET A O 1
ATOM 3929 N N . ARG A 1 526 ? 8.798 24.539 10.497 1.00 90.44 526 ARG A N 1
ATOM 3930 C CA . ARG A 1 526 ? 7.529 25.175 10.856 1.00 90.44 526 ARG A CA 1
ATOM 3931 C C . ARG A 1 526 ? 6.817 25.775 9.642 1.00 90.44 526 ARG A C 1
ATOM 3933 O O . ARG A 1 526 ? 5.620 25.551 9.482 1.00 90.44 526 ARG A O 1
ATOM 3940 N N . LEU A 1 527 ? 7.533 26.500 8.778 1.00 90.56 527 LEU A N 1
ATOM 3941 C CA . LEU A 1 527 ? 6.950 27.091 7.567 1.00 90.56 527 LEU A CA 1
ATOM 3942 C C . LEU A 1 527 ? 6.563 26.037 6.520 1.00 90.56 527 LEU A C 1
ATOM 3944 O O . LEU A 1 527 ? 5.684 26.310 5.699 1.00 90.56 527 LEU A O 1
ATOM 3948 N N . GLY A 1 528 ? 7.200 24.862 6.538 1.00 90.25 528 GLY A N 1
ATOM 3949 C CA . GLY A 1 528 ? 6.831 23.709 5.718 1.00 90.25 528 GLY A CA 1
ATOM 3950 C C . GLY A 1 528 ? 5.638 22.927 6.266 1.00 90.25 528 GLY A C 1
ATOM 3951 O O . GLY A 1 528 ? 4.834 22.445 5.480 1.00 90.25 528 GLY A O 1
ATOM 3952 N N . LEU A 1 529 ? 5.465 22.840 7.585 1.00 89.19 529 LEU A N 1
ATOM 3953 C CA . LEU A 1 529 ? 4.315 22.177 8.212 1.00 89.19 529 LEU A CA 1
ATOM 3954 C C . LEU A 1 529 ? 3.046 23.036 8.151 1.00 89.19 529 LEU A C 1
ATOM 3956 O O . LEU A 1 529 ? 1.961 22.503 7.937 1.00 89.19 529 LEU A O 1
ATOM 3960 N N . HIS A 1 530 ? 3.177 24.359 8.309 1.00 86.75 530 HIS A N 1
ATOM 3961 C CA . HIS A 1 530 ? 2.033 25.258 8.476 1.00 86.75 530 HIS A CA 1
ATOM 3962 C C . HIS A 1 530 ? 2.033 26.432 7.482 1.00 86.75 530 HIS A C 1
ATOM 3964 O O . HIS A 1 530 ? 3.012 27.178 7.392 1.00 86.75 530 HIS A O 1
ATOM 3970 N N . PRO A 1 531 ? 0.919 26.673 6.761 1.00 81.31 531 PRO A N 1
ATOM 3971 C CA . PRO A 1 531 ? 0.806 27.785 5.810 1.00 81.31 531 PRO A CA 1
ATOM 3972 C C . PRO A 1 531 ? 0.631 29.164 6.476 1.00 81.31 531 PRO A C 1
ATOM 3974 O O . PRO A 1 531 ? 0.875 30.204 5.850 1.00 81.31 531 PRO A O 1
ATOM 3977 N N . ALA A 1 532 ? 0.211 29.174 7.741 1.00 76.56 532 ALA A N 1
ATOM 3978 C CA . ALA A 1 532 ? 0.021 30.342 8.598 1.00 76.56 532 ALA A CA 1
ATOM 3979 C C . ALA A 1 532 ? 0.492 30.001 10.029 1.00 76.56 532 ALA A C 1
ATOM 3981 O O . ALA A 1 532 ? 1.196 29.015 10.228 1.00 76.56 532 ALA A O 1
ATOM 3982 N N . ALA A 1 533 ? 0.141 30.811 11.028 1.00 82.62 533 ALA A N 1
ATOM 3983 C CA . ALA A 1 533 ? 0.460 30.578 12.439 1.00 82.62 533 ALA A CA 1
ATOM 3984 C C . ALA A 1 533 ? 1.965 30.564 12.781 1.00 82.62 533 ALA A C 1
ATOM 3986 O O . ALA A 1 533 ? 2.404 29.856 13.694 1.00 82.62 533 ALA A O 1
ATOM 3987 N N . THR A 1 534 ? 2.757 31.374 12.071 1.00 90.00 534 THR A N 1
ATOM 3988 C CA . THR A 1 534 ? 4.182 31.592 12.372 1.00 90.00 534 THR A CA 1
ATOM 3989 C C . THR A 1 534 ? 4.523 33.073 12.267 1.00 90.00 534 THR A C 1
ATOM 3991 O O . THR A 1 534 ? 4.268 33.706 11.243 1.00 90.00 534 THR A O 1
ATOM 3994 N N . ILE A 1 535 ? 5.100 33.628 13.329 1.00 91.25 535 ILE A N 1
ATOM 3995 C CA . ILE A 1 535 ? 5.615 34.994 13.398 1.00 91.25 535 ILE A CA 1
ATOM 3996 C C . ILE A 1 535 ? 7.125 34.899 13.495 1.00 91.25 535 ILE A C 1
ATOM 3998 O O . ILE A 1 535 ? 7.655 34.225 14.374 1.00 91.25 535 ILE A O 1
ATOM 4002 N N . VAL A 1 536 ? 7.816 35.598 12.605 1.00 91.88 536 VAL A N 1
ATOM 4003 C CA . VAL A 1 536 ? 9.268 35.717 12.668 1.00 91.88 536 VAL A CA 1
ATOM 4004 C C . VAL A 1 536 ? 9.626 37.097 13.173 1.00 91.88 536 VAL A C 1
ATOM 4006 O O . VAL A 1 536 ? 9.082 38.099 12.703 1.00 91.88 536 VAL A O 1
ATOM 4009 N N . MET A 1 537 ? 10.547 37.150 14.123 1.00 91.94 537 MET A N 1
ATOM 4010 C CA . MET A 1 537 ? 11.093 38.394 14.637 1.00 91.94 537 MET A CA 1
ATOM 4011 C C . MET A 1 537 ? 12.606 38.419 14.496 1.00 91.94 537 MET A C 1
ATOM 4013 O O . MET A 1 537 ? 13.266 37.383 14.484 1.00 91.94 537 MET A O 1
ATOM 4017 N N . ALA A 1 538 ? 13.149 39.617 14.317 1.00 90.31 538 ALA A N 1
ATOM 4018 C CA . ALA A 1 538 ? 14.584 39.807 14.223 1.00 90.31 538 ALA A CA 1
ATOM 4019 C C . ALA A 1 538 ? 14.968 41.227 14.632 1.00 90.31 538 ALA A C 1
ATOM 4021 O O . ALA A 1 538 ? 14.247 42.184 14.340 1.00 90.31 538 ALA A O 1
ATOM 4022 N N . ALA A 1 539 ? 16.156 41.402 15.191 1.00 87.56 539 ALA A N 1
ATOM 4023 C CA . ALA A 1 539 ? 16.709 42.720 15.425 1.00 87.56 539 ALA A CA 1
ATOM 4024 C C . ALA A 1 539 ? 16.827 43.492 14.094 1.00 87.56 539 ALA A C 1
ATOM 4026 O O . ALA A 1 539 ? 17.074 42.921 13.024 1.00 87.56 539 ALA A O 1
ATOM 4027 N N . SER A 1 540 ? 16.664 44.816 14.132 1.00 84.62 540 SER A N 1
ATOM 4028 C CA . SER A 1 540 ? 16.624 45.667 12.928 1.00 84.62 540 SER A CA 1
ATOM 4029 C C . SER A 1 540 ? 17.886 45.590 12.061 1.00 84.62 540 SER A C 1
ATOM 4031 O O . SER A 1 540 ? 17.839 45.923 10.882 1.00 84.62 540 SER A O 1
ATOM 4033 N N . HIS A 1 541 ? 19.010 45.149 12.628 1.00 81.19 541 HIS A N 1
ATOM 4034 C CA . HIS A 1 541 ? 20.299 45.019 11.946 1.00 81.19 541 HIS A CA 1
ATOM 4035 C C . HIS A 1 541 ? 20.593 43.595 11.444 1.00 81.19 541 HIS A C 1
ATOM 4037 O O . HIS A 1 541 ? 21.621 43.379 10.805 1.00 81.19 541 HIS A O 1
ATOM 4043 N N . THR A 1 542 ? 19.722 42.620 11.721 1.00 82.88 542 THR A N 1
ATOM 4044 C CA . THR A 1 542 ? 19.919 41.232 11.294 1.00 82.88 542 THR A CA 1
ATOM 4045 C C . THR A 1 542 ? 19.694 41.103 9.788 1.00 82.88 542 THR A C 1
ATOM 4047 O O . THR A 1 542 ? 18.578 41.313 9.295 1.00 82.88 542 THR A O 1
ATOM 4050 N N . ALA A 1 543 ? 20.750 40.739 9.059 1.00 80.06 543 ALA A N 1
ATOM 4051 C CA . ALA A 1 543 ? 20.671 40.393 7.645 1.00 80.06 543 ALA A CA 1
ATOM 4052 C C . ALA A 1 543 ? 19.977 39.033 7.478 1.00 80.06 543 ALA A C 1
ATOM 4054 O O . ALA A 1 543 ? 20.328 38.071 8.157 1.00 80.06 543 ALA A O 1
ATOM 4055 N N . LEU A 1 544 ? 18.988 38.964 6.586 1.00 78.31 544 LEU A N 1
ATOM 4056 C CA . LEU A 1 544 ? 18.279 37.722 6.285 1.00 78.31 544 LEU A CA 1
ATOM 4057 C C . LEU A 1 544 ? 18.922 37.028 5.079 1.00 78.31 544 LEU A C 1
ATOM 4059 O O . LEU A 1 544 ? 19.262 37.722 4.116 1.00 78.31 544 LEU A O 1
ATOM 4063 N N . PRO A 1 545 ? 19.035 35.688 5.085 1.00 76.81 545 PRO A N 1
ATOM 4064 C CA . PRO A 1 545 ? 19.338 34.922 3.880 1.00 76.81 545 PRO A CA 1
ATOM 4065 C C . PRO A 1 545 ? 18.362 35.255 2.743 1.00 76.81 545 PRO A C 1
ATOM 4067 O O . PRO A 1 545 ? 17.193 35.564 2.994 1.00 76.81 545 PRO A O 1
ATOM 4070 N N . LEU A 1 546 ? 18.811 35.155 1.488 1.00 76.75 546 LEU A N 1
ATOM 4071 C CA . LEU A 1 546 ? 18.015 35.552 0.320 1.00 76.75 546 LEU A CA 1
ATOM 4072 C C . LEU A 1 546 ? 16.688 34.781 0.219 1.00 76.75 546 LEU A C 1
ATOM 4074 O O . LEU A 1 546 ? 15.657 35.375 -0.098 1.00 76.75 546 LEU A O 1
ATOM 4078 N N . VAL A 1 547 ? 16.690 33.500 0.599 1.00 75.31 547 VAL A N 1
ATOM 4079 C CA . VAL A 1 547 ? 15.493 32.643 0.674 1.00 75.31 547 VAL A CA 1
ATOM 4080 C C . VAL A 1 547 ? 14.420 33.175 1.641 1.00 75.31 547 VAL A C 1
ATOM 4082 O O . VAL A 1 547 ? 13.230 32.939 1.443 1.00 75.31 547 VAL A O 1
ATOM 4085 N N . LEU A 1 548 ? 14.812 33.961 2.651 1.00 79.38 548 LEU A N 1
ATOM 4086 C CA . LEU A 1 548 ? 13.907 34.592 3.620 1.00 79.38 548 LEU A CA 1
ATOM 4087 C C . LEU A 1 548 ? 13.593 36.058 3.298 1.00 79.38 548 LEU A C 1
ATOM 4089 O O . LEU A 1 548 ? 12.859 36.704 4.041 1.00 79.38 548 LEU A O 1
ATOM 4093 N N . SER A 1 549 ? 14.119 36.607 2.200 1.00 77.31 549 SER A N 1
ATOM 4094 C CA . SER A 1 549 ? 13.965 38.032 1.860 1.00 77.31 549 SER A CA 1
ATOM 4095 C C . SER A 1 549 ? 12.507 38.478 1.690 1.00 77.31 549 SER A C 1
ATOM 4097 O O . SER A 1 549 ? 12.183 39.638 1.940 1.00 77.31 549 SER A O 1
ATOM 4099 N N . LYS A 1 550 ? 11.623 37.555 1.289 1.00 75.38 550 LYS A N 1
ATOM 4100 C CA . LYS A 1 550 ? 10.180 37.782 1.108 1.00 75.38 550 LYS A CA 1
ATOM 4101 C C . LYS A 1 550 ? 9.359 37.515 2.379 1.00 75.38 550 LYS A C 1
ATOM 4103 O O . LYS A 1 550 ? 8.147 37.719 2.361 1.00 75.38 550 LYS A O 1
ATOM 4108 N N . LEU A 1 551 ? 9.989 37.057 3.464 1.00 82.19 551 LEU A N 1
ATOM 4109 C CA . LEU A 1 551 ? 9.304 36.717 4.706 1.00 82.19 551 LEU A CA 1
ATOM 4110 C C . LEU A 1 551 ? 8.974 37.990 5.509 1.00 82.19 551 LEU A C 1
ATOM 4112 O O . LEU A 1 551 ? 9.864 38.806 5.758 1.00 82.19 551 LEU A O 1
ATOM 4116 N N . PRO A 1 552 ? 7.721 38.181 5.954 1.00 84.69 552 PRO A N 1
ATOM 4117 C CA . PRO A 1 552 ? 7.381 39.230 6.907 1.00 84.69 552 PRO A CA 1
ATOM 4118 C C . PRO A 1 552 ? 8.114 39.008 8.237 1.00 84.69 552 PRO A C 1
ATOM 4120 O O . PRO A 1 552 ? 7.932 37.974 8.877 1.00 84.69 552 PRO A O 1
ATOM 4123 N N . VAL A 1 553 ? 8.915 39.987 8.669 1.00 88.38 553 VAL A N 1
ATOM 4124 C CA . VAL A 1 553 ? 9.661 39.924 9.936 1.00 88.38 553 VAL A CA 1
ATOM 4125 C C . VAL A 1 553 ? 9.320 41.125 10.810 1.00 88.38 553 VAL A C 1
ATOM 4127 O O . VAL A 1 553 ? 9.458 42.270 10.375 1.00 88.38 553 VAL A O 1
ATOM 4130 N N . VAL A 1 554 ? 8.910 40.868 12.053 1.00 91.19 554 VAL A N 1
ATOM 4131 C CA . VAL A 1 554 ? 8.719 41.901 13.078 1.00 91.19 554 VAL A CA 1
ATOM 4132 C C . VAL A 1 554 ? 10.094 42.357 13.553 1.00 91.19 554 VAL A C 1
ATOM 4134 O O . VAL A 1 554 ? 10.860 41.581 14.127 1.00 91.19 554 VAL A O 1
ATOM 4137 N N . ARG A 1 555 ? 10.441 43.610 13.257 1.00 90.00 555 ARG A N 1
ATOM 4138 C CA . ARG A 1 555 ? 11.759 44.165 13.569 1.00 90.00 555 ARG A CA 1
ATOM 4139 C C . ARG A 1 555 ? 11.747 44.888 14.902 1.00 90.00 555 ARG A C 1
ATOM 4141 O O . ARG A 1 555 ? 10.851 45.686 15.149 1.00 90.00 555 ARG A O 1
ATOM 4148 N N . TYR A 1 556 ? 12.773 44.660 15.714 1.00 89.06 556 TYR A N 1
ATOM 4149 C CA . TYR A 1 556 ? 12.946 45.356 16.985 1.00 89.06 556 TYR A CA 1
ATOM 4150 C C . TYR A 1 556 ? 14.339 45.995 17.109 1.00 89.06 556 TYR A C 1
ATOM 4152 O O . TYR A 1 556 ? 15.306 45.516 16.504 1.00 89.06 556 TYR A O 1
ATOM 4160 N N . PRO A 1 557 ? 14.468 47.120 17.833 1.00 84.12 557 PRO A N 1
ATOM 4161 C CA . PRO A 1 557 ? 15.720 47.862 17.905 1.00 84.12 557 PRO A CA 1
ATOM 4162 C C . PRO A 1 557 ? 16.808 47.103 18.672 1.00 84.12 557 PRO A C 1
ATOM 4164 O O . PRO A 1 557 ? 16.550 46.189 19.445 1.00 84.12 557 PRO A O 1
ATOM 4167 N N . ALA A 1 558 ? 18.060 47.512 18.462 1.00 74.44 558 ALA A N 1
ATOM 4168 C CA . ALA A 1 558 ? 19.216 46.905 19.123 1.00 74.44 558 ALA A CA 1
ATOM 4169 C C . ALA A 1 558 ? 19.306 47.214 20.633 1.00 74.44 558 ALA A C 1
ATOM 4171 O O . ALA A 1 558 ? 20.169 46.652 21.298 1.00 74.44 558 ALA A O 1
ATOM 4172 N N . GLU A 1 559 ? 18.453 48.102 21.155 1.00 76.69 559 GLU A N 1
ATOM 4173 C CA . GLU A 1 559 ? 18.331 48.465 22.570 1.00 76.69 559 GLU A CA 1
ATOM 4174 C C . GLU A 1 559 ? 16.847 48.736 22.889 1.00 76.69 559 GLU A C 1
ATOM 4176 O O . GLU A 1 559 ? 16.146 49.329 22.067 1.00 76.69 559 GLU A O 1
ATOM 4181 N N . PHE A 1 560 ? 16.373 48.316 24.068 1.00 76.44 560 PHE A N 1
ATOM 4182 C CA . PHE A 1 560 ? 15.006 48.573 24.535 1.00 76.44 560 PHE A CA 1
ATOM 4183 C C . PHE A 1 560 ? 14.979 49.745 25.523 1.00 76.44 560 PHE A C 1
ATOM 4185 O O . PHE A 1 560 ? 15.548 49.661 26.611 1.00 76.44 560 PHE A O 1
ATOM 4192 N N . ASP A 1 561 ? 14.275 50.817 25.162 1.00 80.50 561 ASP A N 1
ATOM 4193 C CA . ASP A 1 561 ? 13.704 51.766 26.118 1.00 80.50 561 ASP A CA 1
ATOM 4194 C C . ASP A 1 561 ? 12.202 51.471 26.319 1.00 80.50 561 ASP A C 1
ATOM 4196 O O . ASP A 1 561 ? 11.634 50.608 25.645 1.00 80.50 561 ASP A O 1
ATOM 4200 N N . ALA A 1 562 ? 11.545 52.159 27.261 1.00 76.12 562 ALA A N 1
ATOM 4201 C CA . ALA A 1 562 ? 10.128 51.919 27.563 1.00 76.12 562 ALA A CA 1
ATOM 4202 C C . ALA A 1 562 ? 9.228 52.049 26.319 1.00 76.12 562 ALA A C 1
ATOM 4204 O O . ALA A 1 562 ? 8.294 51.277 26.144 1.00 76.12 562 ALA A O 1
ATOM 4205 N N . ARG A 1 563 ? 9.552 52.983 25.416 1.00 82.38 563 ARG A N 1
ATOM 4206 C CA . ARG A 1 563 ? 8.777 53.231 24.199 1.00 82.38 563 ARG A CA 1
ATOM 4207 C C . ARG A 1 563 ? 9.008 52.151 23.142 1.00 82.38 563 ARG A C 1
ATOM 4209 O O . ARG A 1 563 ? 8.052 51.691 22.535 1.00 82.38 563 ARG A O 1
ATOM 4216 N N . ALA A 1 564 ? 10.254 51.739 22.934 1.00 82.62 564 ALA A N 1
ATOM 4217 C CA . ALA A 1 564 ? 10.620 50.657 22.029 1.00 82.62 564 ALA A CA 1
ATOM 4218 C C . ALA A 1 564 ? 10.024 49.310 22.466 1.00 82.62 564 ALA A C 1
ATOM 4220 O O . ALA A 1 564 ? 9.650 48.502 21.617 1.00 82.62 564 ALA A O 1
ATOM 4221 N N . GLY A 1 565 ? 9.919 49.079 23.780 1.00 86.56 565 GLY A N 1
ATOM 4222 C CA . GLY A 1 565 ? 9.211 47.928 24.343 1.00 86.56 565 GLY A CA 1
ATOM 4223 C C . GLY A 1 565 ? 7.714 47.957 24.028 1.00 86.56 565 GLY A C 1
ATOM 4224 O O . GLY A 1 565 ? 7.186 46.967 23.525 1.00 86.56 565 GLY A O 1
ATOM 4225 N N . ASP A 1 566 ? 7.056 49.101 24.246 1.00 87.19 566 ASP A N 1
ATOM 4226 C CA . ASP A 1 566 ? 5.631 49.295 23.933 1.00 87.19 566 ASP A CA 1
ATOM 4227 C C . ASP A 1 566 ? 5.337 49.155 22.427 1.00 87.19 566 ASP A C 1
ATOM 4229 O O . ASP A 1 566 ? 4.337 48.548 22.035 1.00 87.19 566 ASP A O 1
ATOM 4233 N N . ASP A 1 567 ? 6.214 49.692 21.571 1.00 88.50 567 ASP A N 1
ATOM 4234 C CA . ASP A 1 567 ? 6.092 49.589 20.113 1.00 88.50 567 ASP A CA 1
ATOM 4235 C C . ASP A 1 567 ? 6.203 48.119 19.660 1.00 88.50 567 ASP A C 1
ATOM 4237 O O . ASP A 1 567 ? 5.346 47.644 18.910 1.00 88.50 567 ASP A O 1
ATOM 4241 N N . LEU A 1 568 ? 7.185 47.363 20.177 1.00 91.56 568 LEU A N 1
ATOM 4242 C CA . LEU A 1 568 ? 7.312 45.931 19.881 1.00 91.56 568 LEU A CA 1
ATOM 4243 C C . LEU A 1 568 ? 6.110 45.129 20.394 1.00 91.56 568 LEU A C 1
ATOM 4245 O O . LEU A 1 568 ? 5.597 44.275 19.672 1.00 91.56 568 LEU A O 1
ATOM 4249 N N . HIS A 1 569 ? 5.653 45.397 21.620 1.00 93.31 569 HIS A N 1
ATOM 4250 C CA . HIS A 1 569 ? 4.483 44.736 22.204 1.00 93.31 569 HIS A CA 1
ATOM 4251 C C . HIS A 1 569 ? 3.251 44.924 21.315 1.00 93.31 569 HIS A C 1
ATOM 4253 O O . HIS A 1 569 ? 2.585 43.959 20.934 1.00 93.31 569 HIS A O 1
ATOM 4259 N N . LYS A 1 570 ? 3.000 46.162 20.880 1.00 92.06 570 LYS A N 1
ATOM 4260 C CA . LYS A 1 570 ? 1.893 46.495 19.982 1.00 92.06 570 LYS A CA 1
ATOM 4261 C C . LYS A 1 570 ? 2.010 45.799 18.625 1.00 92.06 570 LYS A C 1
ATOM 4263 O O . LYS A 1 570 ? 1.002 45.289 18.116 1.00 92.06 570 LYS A O 1
ATOM 4268 N N . ASP A 1 571 ? 3.199 45.792 18.028 1.00 91.75 571 ASP A N 1
ATOM 4269 C CA . ASP A 1 571 ? 3.439 45.175 16.722 1.00 91.75 571 ASP A CA 1
ATOM 4270 C C . ASP A 1 571 ? 3.288 43.649 16.787 1.00 91.75 571 ASP A C 1
ATOM 4272 O O . ASP A 1 571 ? 2.599 43.067 15.942 1.00 91.75 571 ASP A O 1
ATOM 4276 N N . LEU A 1 572 ? 3.824 43.005 17.831 1.00 92.62 572 LEU A N 1
ATOM 4277 C CA . LEU A 1 572 ? 3.656 41.571 18.080 1.00 92.62 572 LEU A CA 1
ATOM 4278 C C . LEU A 1 572 ? 2.196 41.213 18.347 1.00 92.62 572 LEU A C 1
ATOM 4280 O O . LEU A 1 572 ? 1.670 40.322 17.689 1.00 92.62 572 LEU A O 1
ATOM 4284 N N . LEU A 1 573 ? 1.493 41.931 19.226 1.00 91.12 573 LEU A N 1
ATOM 4285 C CA . LEU A 1 573 ? 0.077 41.674 19.501 1.00 91.12 573 LEU A CA 1
ATOM 4286 C C . LEU A 1 573 ? -0.782 41.830 18.232 1.00 91.12 573 LEU A C 1
ATOM 4288 O O . LEU A 1 573 ? -1.734 41.078 18.010 1.00 91.12 573 LEU A O 1
ATOM 4292 N N . THR A 1 574 ? -0.437 42.788 17.367 1.00 89.44 574 THR A N 1
ATOM 4293 C CA . THR A 1 574 ? -1.088 42.966 16.061 1.00 89.44 574 THR A CA 1
ATOM 4294 C C . THR A 1 574 ? -0.796 41.791 15.127 1.00 89.44 574 THR A C 1
ATOM 4296 O O . THR A 1 574 ? -1.715 41.290 14.473 1.00 89.44 574 THR A O 1
ATOM 4299 N N . ALA A 1 575 ? 0.455 41.327 15.071 1.00 88.31 575 ALA A N 1
ATOM 4300 C CA . ALA A 1 575 ? 0.852 40.165 14.281 1.00 88.31 575 ALA A CA 1
ATOM 4301 C C . ALA A 1 575 ? 0.157 38.879 14.768 1.00 88.31 575 ALA A C 1
ATOM 4303 O O . ALA A 1 575 ? -0.406 38.152 13.950 1.00 88.31 575 ALA A O 1
ATOM 4304 N N . ILE A 1 576 ? 0.097 38.656 16.085 1.00 89.00 576 ILE A N 1
ATOM 4305 C CA . ILE A 1 576 ? -0.605 37.534 16.728 1.00 89.00 576 ILE A CA 1
ATOM 4306 C C . ILE A 1 576 ? -2.083 37.540 16.340 1.00 89.00 576 ILE A C 1
ATOM 4308 O O . ILE A 1 576 ? -2.589 36.549 15.817 1.00 89.00 576 ILE A O 1
ATOM 4312 N N . LYS A 1 577 ? -2.767 38.680 16.492 1.00 84.50 577 LYS A N 1
ATOM 4313 C CA . LYS A 1 577 ? -4.188 38.810 16.128 1.00 84.50 577 LYS A CA 1
ATOM 4314 C C . LYS A 1 577 ? -4.451 38.499 14.654 1.00 84.50 577 LYS A C 1
ATOM 4316 O O . LYS A 1 577 ? -5.450 37.857 14.351 1.00 84.50 577 LYS A O 1
ATOM 4321 N N . ARG A 1 578 ? -3.565 38.928 13.744 1.00 81.81 578 ARG A N 1
ATOM 4322 C CA . ARG A 1 578 ? -3.670 38.641 12.298 1.00 81.81 578 ARG A CA 1
ATOM 4323 C C . ARG A 1 578 ? -3.437 37.170 11.955 1.00 81.81 578 ARG A C 1
ATOM 4325 O O . ARG A 1 578 ? -3.999 36.688 10.976 1.00 81.81 578 ARG A O 1
ATOM 4332 N N . GLN A 1 579 ? -2.578 36.488 12.710 1.00 78.50 579 GLN A N 1
ATOM 4333 C CA . GLN A 1 579 ? -2.299 35.066 12.513 1.00 78.50 579 GLN A CA 1
ATOM 4334 C C . GLN A 1 579 ? -3.426 34.188 13.059 1.00 78.50 579 GLN A C 1
ATOM 4336 O O . GLN A 1 579 ? -3.899 33.314 12.338 1.00 78.50 579 GLN A O 1
ATOM 4341 N N . ILE A 1 580 ? -3.923 34.476 14.266 1.00 72.75 580 ILE A N 1
ATOM 4342 C CA . ILE A 1 580 ? -5.051 33.748 14.873 1.00 72.75 580 ILE A CA 1
ATOM 4343 C C . ILE A 1 580 ? -6.341 33.938 14.059 1.00 72.75 580 ILE A C 1
ATOM 4345 O O . ILE A 1 580 ? -7.128 33.008 13.923 1.00 72.75 580 ILE A O 1
ATOM 4349 N N . SER A 1 581 ? -6.560 35.116 13.461 1.00 68.94 581 SER A N 1
ATOM 4350 C CA . SER A 1 581 ? -7.745 35.370 12.630 1.00 68.94 581 SER A CA 1
ATOM 4351 C C . SER A 1 581 ? -7.721 34.680 11.255 1.00 68.94 581 SER A C 1
ATOM 4353 O O . SER A 1 581 ? -8.684 34.821 10.503 1.00 68.94 581 SER A O 1
ATOM 4355 N N . GLY A 1 582 ? -6.639 33.972 10.896 1.00 63.00 582 GLY A N 1
ATOM 4356 C CA . GLY A 1 582 ? -6.510 33.242 9.626 1.00 63.00 582 GLY A CA 1
ATOM 4357 C C . GLY A 1 582 ? -6.405 34.131 8.379 1.00 63.00 582 GLY A C 1
ATOM 4358 O O . GLY A 1 582 ? -6.539 33.652 7.257 1.00 63.00 582 GLY A O 1
ATOM 4359 N N . GLN A 1 583 ? -6.173 35.436 8.544 1.00 54.78 583 GLN A N 1
ATOM 4360 C CA . GLN A 1 583 ? -6.294 36.422 7.463 1.00 54.78 583 GLN A CA 1
ATOM 4361 C C . GLN A 1 583 ? -5.078 36.498 6.521 1.00 54.78 583 GLN A C 1
ATOM 4363 O O . GLN A 1 583 ? -5.158 37.177 5.497 1.00 54.78 583 GLN A O 1
ATOM 4368 N N . VAL A 1 584 ? -3.944 35.857 6.839 1.00 60.94 584 VAL A N 1
ATOM 4369 C CA . VAL A 1 584 ? -2.683 36.038 6.093 1.00 60.94 584 VAL A CA 1
ATOM 4370 C C . VAL A 1 584 ? -1.880 34.735 5.999 1.00 60.94 584 VAL A C 1
ATOM 4372 O O . VAL A 1 584 ? -1.446 34.203 7.021 1.00 60.94 584 VAL A O 1
ATOM 4375 N N . ARG A 1 585 ? -1.608 34.274 4.767 1.00 62.34 585 ARG A N 1
ATOM 4376 C CA . ARG A 1 585 ? -0.582 33.254 4.480 1.00 62.34 585 ARG A CA 1
ATOM 4377 C C . ARG A 1 585 ? 0.797 33.899 4.626 1.00 62.34 585 ARG A C 1
ATOM 4379 O O . ARG A 1 585 ? 1.101 34.837 3.892 1.00 62.34 585 ARG A O 1
ATOM 4386 N N . ILE A 1 586 ? 1.602 33.428 5.576 1.00 68.69 586 ILE A N 1
ATOM 4387 C CA . ILE A 1 586 ? 2.953 33.968 5.832 1.00 68.69 586 ILE A CA 1
ATOM 4388 C C . ILE A 1 586 ? 4.043 33.035 5.297 1.00 68.69 586 ILE A C 1
ATOM 4390 O O . ILE A 1 586 ? 5.140 33.500 4.991 1.00 68.69 586 ILE A O 1
ATOM 4394 N N . SER A 1 587 ? 3.752 31.742 5.123 1.00 85.50 587 SER A N 1
ATOM 4395 C CA . SER A 1 587 ? 4.757 30.807 4.619 1.00 85.50 587 SER A CA 1
ATOM 4396 C C . SER A 1 587 ? 5.114 31.092 3.149 1.00 85.50 587 SER A C 1
ATOM 4398 O O . SER A 1 587 ? 4.223 31.092 2.290 1.00 85.50 587 SER A O 1
ATOM 4400 N N . PRO A 1 588 ? 6.409 31.284 2.826 1.00 84.31 588 PRO A N 1
ATOM 4401 C CA . PRO A 1 588 ? 6.867 31.530 1.463 1.00 84.31 588 PRO A CA 1
ATOM 4402 C C . PRO A 1 588 ? 6.639 30.315 0.552 1.00 84.31 588 PRO A C 1
ATOM 4404 O O . PRO A 1 588 ? 6.534 30.483 -0.659 1.00 84.31 588 PRO A O 1
ATOM 4407 N N . ILE A 1 589 ? 6.503 29.116 1.129 1.00 88.19 589 ILE A N 1
ATOM 4408 C CA . ILE A 1 589 ? 6.264 27.857 0.413 1.00 88.19 589 ILE A CA 1
ATOM 4409 C C . ILE A 1 589 ? 4.843 27.832 -0.144 1.00 88.19 589 ILE A C 1
ATOM 4411 O O . ILE A 1 589 ? 4.644 27.714 -1.347 1.00 88.19 589 ILE A O 1
ATOM 4415 N N . TYR A 1 590 ? 3.841 28.026 0.715 1.00 85.50 590 TYR A N 1
ATOM 4416 C CA . TYR A 1 590 ? 2.426 27.999 0.322 1.00 85.50 590 TYR A CA 1
ATOM 4417 C C . TYR A 1 590 ? 1.968 29.268 -0.406 1.00 85.50 590 TYR A C 1
ATOM 4419 O O . TYR A 1 590 ? 0.887 29.290 -1.001 1.00 85.50 590 TYR A O 1
ATOM 4427 N N . ALA A 1 591 ? 2.769 30.336 -0.338 1.00 84.00 591 ALA A N 1
ATOM 4428 C CA . ALA A 1 591 ? 2.621 31.504 -1.196 1.00 84.00 591 ALA A CA 1
ATOM 4429 C C . ALA A 1 591 ? 3.120 31.222 -2.625 1.00 84.00 591 ALA A C 1
ATOM 4431 O O . ALA A 1 591 ? 2.462 31.637 -3.576 1.00 84.00 591 ALA A O 1
ATOM 4432 N N . ALA A 1 592 ? 4.241 30.507 -2.772 1.00 85.06 592 ALA A N 1
ATOM 4433 C CA . ALA A 1 592 ? 4.794 30.113 -4.068 1.00 85.06 592 ALA A CA 1
ATOM 4434 C C . ALA A 1 592 ? 4.020 28.953 -4.720 1.00 85.06 592 ALA A C 1
ATOM 4436 O O . ALA A 1 592 ? 3.818 28.954 -5.927 1.00 85.06 592 ALA A O 1
ATOM 4437 N N . LEU A 1 593 ? 3.533 27.996 -3.923 1.00 87.38 593 LEU A N 1
ATOM 4438 C CA . LEU A 1 593 ? 2.787 26.820 -4.374 1.00 87.38 593 LEU A CA 1
ATOM 4439 C C . LEU A 1 593 ? 1.350 26.846 -3.826 1.00 87.38 593 LEU A C 1
ATOM 4441 O O . LEU A 1 593 ? 1.021 26.116 -2.889 1.00 87.38 593 LEU A O 1
ATOM 4445 N N . PRO A 1 594 ? 0.442 27.660 -4.398 1.00 80.06 594 PRO A N 1
ATOM 4446 C CA . PRO A 1 594 ? -0.905 27.852 -3.853 1.00 80.06 594 PRO A CA 1
ATOM 4447 C C . PRO A 1 594 ? -1.787 26.593 -3.898 1.00 80.06 594 PRO A C 1
ATOM 4449 O O . PRO A 1 594 ? -2.786 26.531 -3.180 1.00 80.06 594 PRO A O 1
ATOM 4452 N N . ASN A 1 595 ? -1.427 25.607 -4.730 1.00 81.69 595 ASN A N 1
ATOM 4453 C CA . ASN A 1 595 ? -2.109 24.316 -4.843 1.00 81.69 595 ASN A CA 1
ATOM 4454 C C . ASN A 1 595 ? -1.512 23.225 -3.936 1.00 81.69 595 ASN A C 1
ATOM 4456 O O . ASN A 1 595 ? -2.072 22.130 -3.888 1.00 81.69 595 ASN A O 1
ATOM 4460 N N . LEU A 1 596 ? -0.410 23.493 -3.230 1.00 85.94 596 LEU A N 1
ATOM 4461 C CA . LEU A 1 596 ? 0.171 22.552 -2.277 1.00 85.94 596 LEU A CA 1
ATOM 4462 C C . LEU A 1 596 ? -0.677 22.526 -1.001 1.00 85.94 596 LEU A C 1
ATOM 4464 O O . LEU A 1 596 ? -0.920 23.565 -0.385 1.00 85.94 596 LEU A O 1
ATOM 4468 N N . ARG A 1 597 ? -1.137 21.339 -0.599 1.00 82.38 597 ARG A N 1
ATOM 4469 C CA . ARG A 1 597 ? -1.815 21.132 0.685 1.00 82.38 597 ARG A CA 1
ATOM 4470 C C . ARG A 1 597 ? -0.772 20.857 1.762 1.00 82.38 597 ARG A C 1
ATOM 4472 O O . ARG A 1 597 ? 0.098 20.020 1.513 1.00 82.38 597 ARG A O 1
ATOM 4479 N N . PRO A 1 598 ? -0.859 21.516 2.931 1.00 84.38 598 PRO A N 1
ATOM 4480 C CA . PRO A 1 598 ? 0.087 21.263 4.001 1.00 84.38 598 PRO A CA 1
ATOM 4481 C C . PRO A 1 598 ? -0.007 19.832 4.529 1.00 84.38 598 PRO A C 1
ATOM 4483 O O . PRO A 1 598 ? -1.062 19.199 4.370 1.00 84.38 598 PRO A O 1
ATOM 4486 N N . PRO A 1 599 ? 1.071 19.323 5.158 1.00 85.56 599 PRO A N 1
ATOM 4487 C CA . PRO A 1 599 ? 1.011 18.097 5.933 1.00 85.56 599 PRO A CA 1
ATOM 4488 C C . PRO A 1 599 ? -0.146 18.186 6.917 1.00 85.56 599 PRO A C 1
ATOM 4490 O O . PRO A 1 599 ? -0.310 19.189 7.613 1.00 85.56 599 PRO A O 1
ATOM 4493 N N . ARG A 1 600 ? -0.976 17.149 6.966 1.00 76.62 600 ARG A N 1
ATOM 4494 C CA . ARG A 1 600 ? -2.087 17.124 7.916 1.00 76.62 600 ARG A CA 1
ATOM 4495 C C . ARG A 1 600 ? -1.776 16.170 9.012 1.00 76.62 600 ARG A C 1
ATOM 4497 O O . ARG A 1 600 ? -1.420 15.032 8.720 1.00 76.62 600 ARG A O 1
ATOM 4504 N N . LEU A 1 601 ? -2.036 16.606 10.239 1.00 67.06 601 LEU A N 1
ATOM 4505 C CA . LEU A 1 601 ? -2.399 15.664 11.277 1.00 67.06 601 LEU A CA 1
ATOM 4506 C C . LEU A 1 601 ? -3.452 14.763 10.668 1.00 67.06 601 LEU A C 1
ATOM 4508 O O . LEU A 1 601 ? -4.517 15.212 10.238 1.00 67.06 601 LEU A O 1
ATOM 4512 N N . ARG A 1 602 ? -3.081 13.492 10.545 1.00 59.47 602 ARG A N 1
ATOM 4513 C CA . ARG A 1 602 ? -4.062 12.448 10.392 1.00 59.47 602 ARG A CA 1
ATOM 4514 C C . ARG A 1 602 ? -5.021 12.733 11.521 1.00 59.47 602 ARG A C 1
ATOM 4516 O O . ARG A 1 602 ? -4.586 12.847 12.668 1.00 59.47 602 ARG A O 1
ATOM 4523 N N . GLU A 1 603 ? -6.273 12.992 11.175 1.00 43.00 603 GLU A N 1
ATOM 4524 C CA . GLU A 1 603 ? -7.299 13.078 12.186 1.00 43.00 603 GLU A CA 1
ATOM 4525 C C . GLU A 1 603 ? -7.239 11.712 12.879 1.00 43.00 603 GLU A C 1
ATOM 4527 O O . GLU A 1 603 ? -7.790 10.721 12.410 1.00 43.00 603 GLU A O 1
ATOM 4532 N N . VAL A 1 604 ? -6.512 11.642 14.003 1.00 38.53 604 VAL A N 1
ATOM 4533 C CA . VAL A 1 604 ? -7.070 11.009 15.180 1.00 38.53 604 VAL A CA 1
ATOM 4534 C C . VAL A 1 604 ? -8.368 11.742 15.248 1.00 38.53 604 VAL A C 1
ATOM 4536 O O . VAL A 1 604 ? -8.354 12.952 15.499 1.00 38.53 604 VAL A O 1
ATOM 4539 N N . SER A 1 605 ? -9.428 11.079 14.800 1.00 28.45 605 SER A N 1
ATOM 4540 C CA . SER A 1 605 ? -10.763 11.609 14.874 1.00 28.45 605 SER A CA 1
ATOM 4541 C C . SER A 1 605 ? -10.779 12.374 16.186 1.00 28.45 605 SER A C 1
ATOM 4543 O O . SER A 1 605 ? -10.533 11.777 17.243 1.00 28.45 605 SER A O 1
ATOM 4545 N N . LYS A 1 606 ? -10.998 13.706 16.151 1.00 26.72 606 LYS A N 1
ATOM 4546 C CA . LYS A 1 606 ? -11.649 14.315 17.313 1.00 26.72 606 LYS A CA 1
ATOM 4547 C C . LYS A 1 606 ? -12.705 13.278 17.649 1.00 26.72 606 LYS A C 1
ATOM 4549 O O . LYS A 1 606 ? -13.374 12.853 16.698 1.00 26.72 606 LYS A O 1
ATOM 4554 N N . PRO A 1 607 ? -12.813 12.778 18.885 1.00 30.19 607 PRO A N 1
ATOM 4555 C CA . PRO A 1 607 ? -13.988 12.016 19.190 1.00 30.19 607 PRO A CA 1
ATOM 4556 C C . PRO A 1 607 ? -15.130 13.019 18.974 1.00 30.19 607 PRO A C 1
ATOM 4558 O O . PRO A 1 607 ? -15.531 13.744 19.879 1.00 30.19 607 PRO A O 1
ATOM 4561 N N . GLU A 1 608 ? -15.682 13.076 17.755 1.00 31.62 608 GLU A N 1
ATOM 4562 C CA . GLU A 1 608 ? -17.080 12.795 17.595 1.00 31.62 608 GLU A CA 1
ATOM 4563 C C . GLU A 1 608 ? -17.296 11.662 18.570 1.00 31.62 608 GLU A C 1
ATOM 4565 O O . GLU A 1 608 ? -16.794 10.550 18.416 1.00 31.62 608 GLU A O 1
ATOM 4570 N N . ARG A 1 609 ? -17.868 12.039 19.704 1.00 37.28 609 ARG A N 1
ATOM 4571 C CA . ARG A 1 609 ? -18.415 11.122 20.672 1.00 37.28 609 ARG A CA 1
ATOM 4572 C C . ARG A 1 609 ? -19.522 10.388 19.912 1.00 37.28 609 ARG A C 1
ATOM 4574 O O . ARG A 1 609 ? -20.689 10.740 20.028 1.00 37.28 609 ARG A O 1
ATOM 4581 N N . SER A 1 610 ? -19.139 9.474 19.033 1.00 38.16 610 SER A N 1
ATOM 4582 C CA . SER A 1 610 ? -20.020 8.557 18.332 1.00 38.16 610 SER A CA 1
ATOM 4583 C C . SER A 1 610 ? -19.874 7.162 18.924 1.00 38.16 610 SER A C 1
ATOM 4585 O O . SER A 1 610 ? -20.861 6.434 18.921 1.00 38.16 610 SER A O 1
ATOM 4587 N N . ASP A 1 611 ? -18.753 6.870 19.602 1.00 47.06 611 ASP A N 1
ATOM 4588 C CA . ASP A 1 611 ? -18.680 5.737 20.514 1.00 47.06 611 ASP A CA 1
ATOM 4589 C C . ASP A 1 611 ? -18.993 6.158 21.959 1.00 47.06 611 ASP A C 1
ATOM 4591 O O . ASP A 1 611 ? -18.325 7.028 22.533 1.00 47.06 611 ASP A O 1
ATOM 4595 N N . PRO A 1 612 ? -20.025 5.565 22.587 1.00 56.81 612 PRO A N 1
ATOM 4596 C CA . PRO A 1 612 ? -20.333 5.816 23.989 1.00 56.81 612 PRO A CA 1
ATOM 4597 C C . PRO A 1 612 ? -19.151 5.391 24.880 1.00 56.81 612 PRO A C 1
ATOM 4599 O O . PRO A 1 612 ? -18.448 4.437 24.529 1.00 56.81 612 PRO A O 1
ATOM 4602 N N . PRO A 1 613 ? -18.923 6.046 26.040 1.00 70.31 613 PRO A N 1
ATOM 4603 C CA . PRO A 1 613 ? -17.868 5.646 26.978 1.00 70.31 613 PRO A CA 1
ATOM 4604 C C . PRO A 1 613 ? -17.975 4.146 27.309 1.00 70.31 613 PRO A C 1
ATOM 4606 O O . PRO A 1 613 ? -19.096 3.627 27.335 1.00 70.31 613 PRO A O 1
ATOM 4609 N N . PRO A 1 614 ? -16.854 3.434 27.538 1.00 82.31 614 PRO A N 1
ATOM 4610 C CA . PRO A 1 614 ? -16.886 2.002 27.819 1.00 82.31 614 PRO A CA 1
ATOM 4611 C C . PRO A 1 614 ? -17.770 1.730 29.039 1.00 82.31 614 PRO A C 1
ATOM 4613 O O . PRO A 1 614 ? -17.528 2.262 30.123 1.00 82.31 614 PRO A O 1
ATOM 4616 N N . ARG A 1 615 ? -18.829 0.943 28.846 1.00 91.19 615 ARG A N 1
ATOM 4617 C CA . ARG A 1 615 ? -19.768 0.503 29.878 1.00 91.19 615 ARG A CA 1
ATOM 4618 C C . ARG A 1 615 ? -19.258 -0.796 30.471 1.00 91.19 615 ARG A C 1
ATOM 4620 O O . ARG A 1 615 ? -19.186 -1.814 29.789 1.00 91.19 615 ARG A O 1
ATOM 4627 N N . ILE A 1 616 ? -18.891 -0.783 31.738 1.00 94.50 616 ILE A N 1
ATOM 4628 C CA . ILE A 1 616 ? -18.255 -1.913 32.408 1.00 94.50 616 ILE A CA 1
ATOM 4629 C C . ILE A 1 616 ? -19.185 -2.396 33.505 1.00 94.50 616 ILE A C 1
ATOM 4631 O O . ILE A 1 616 ? -19.546 -1.627 34.389 1.00 94.50 616 ILE A O 1
ATOM 4635 N N . PHE A 1 617 ? -19.553 -3.674 33.463 1.00 94.62 617 PHE A N 1
ATOM 4636 C CA . PHE A 1 617 ? -20.300 -4.293 34.550 1.00 94.62 617 PHE A CA 1
ATOM 4637 C C . PHE A 1 617 ? -19.339 -4.970 35.529 1.00 94.62 617 PHE A C 1
ATOM 4639 O O . PHE A 1 617 ? -18.580 -5.845 35.109 1.00 94.62 617 PHE A O 1
ATOM 4646 N N . ILE A 1 618 ? -19.358 -4.599 36.812 1.00 94.44 618 ILE A N 1
ATOM 4647 C CA . ILE A 1 618 ? -18.533 -5.260 37.837 1.00 94.44 618 ILE A CA 1
ATOM 4648 C C . ILE A 1 618 ? -19.363 -6.322 38.561 1.00 94.44 618 ILE A C 1
ATOM 4650 O O . ILE A 1 618 ? -20.269 -6.010 39.332 1.00 94.44 618 ILE A O 1
ATOM 4654 N N . SER A 1 619 ? -18.989 -7.584 38.357 1.00 92.12 619 SER A N 1
ATOM 4655 C CA . SER A 1 619 ? -19.489 -8.735 39.108 1.00 92.12 619 SER A CA 1
ATOM 4656 C C . SER A 1 619 ? -18.535 -9.058 40.255 1.00 92.12 619 SER A C 1
ATOM 4658 O O . SER A 1 619 ? -17.328 -9.226 40.053 1.00 92.12 619 SER A O 1
ATOM 4660 N N . TYR A 1 620 ? -19.056 -9.149 41.476 1.00 91.69 620 TYR A N 1
ATOM 4661 C CA . TYR A 1 620 ? -18.267 -9.470 42.661 1.00 91.69 620 TYR A CA 1
ATOM 4662 C C . TYR A 1 620 ? -19.139 -10.126 43.734 1.00 91.69 620 TYR A C 1
ATOM 4664 O O . TYR A 1 620 ? -20.360 -9.978 43.764 1.00 91.69 620 TYR A O 1
ATOM 4672 N N . VAL A 1 621 ? -18.511 -10.852 44.660 1.00 87.69 621 VAL A N 1
ATOM 4673 C CA . VAL A 1 621 ? -19.169 -11.247 45.914 1.00 87.69 621 VAL A CA 1
ATOM 4674 C C . VAL A 1 621 ? -18.997 -10.138 46.945 1.00 87.69 621 VAL A C 1
ATOM 4676 O O . VAL A 1 621 ? -17.920 -9.563 47.041 1.00 87.69 621 VAL A O 1
ATOM 4679 N N . ASN A 1 622 ? -20.001 -9.889 47.791 1.00 84.19 622 ASN A N 1
ATOM 4680 C CA . ASN A 1 622 ? -19.973 -8.806 48.791 1.00 84.19 622 ASN A CA 1
ATOM 4681 C C . ASN A 1 622 ? -18.689 -8.795 49.666 1.00 84.19 622 ASN A C 1
ATOM 4683 O O . ASN A 1 622 ? -18.168 -7.738 50.011 1.00 84.19 622 ASN A O 1
ATOM 4687 N N . ALA A 1 623 ? -18.102 -9.968 49.949 1.00 85.56 623 ALA A N 1
ATOM 4688 C CA . ALA A 1 623 ? -16.820 -10.092 50.657 1.00 85.56 623 ALA A CA 1
ATOM 4689 C C . ALA A 1 623 ? -15.637 -9.377 49.962 1.00 85.56 623 ALA A C 1
ATOM 4691 O O . ALA A 1 623 ? -14.695 -8.950 50.627 1.00 85.56 623 ALA A O 1
ATOM 4692 N N . TYR A 1 624 ? -15.692 -9.210 48.640 1.00 91.31 624 TYR A N 1
ATOM 4693 C CA . TYR A 1 624 ? -14.685 -8.528 47.825 1.00 91.31 624 TYR A CA 1
ATOM 4694 C C . TYR A 1 624 ? -15.041 -7.066 47.514 1.00 91.31 624 TYR A C 1
ATOM 4696 O O . TYR A 1 624 ? -14.326 -6.404 46.763 1.00 91.31 624 TYR A O 1
ATOM 4704 N N . GLY A 1 625 ? -16.082 -6.509 48.145 1.00 86.06 625 GLY A N 1
ATOM 4705 C CA . GLY A 1 625 ? -16.492 -5.114 47.943 1.00 86.06 625 GLY A CA 1
ATOM 4706 C C . GLY A 1 625 ? -15.400 -4.083 48.262 1.00 86.06 625 GLY A C 1
ATOM 4707 O O . GLY A 1 625 ? -15.364 -3.017 47.648 1.00 86.06 625 GLY A O 1
ATOM 4708 N N . ARG A 1 626 ? -14.456 -4.412 49.162 1.00 89.12 626 ARG A N 1
ATOM 4709 C CA . ARG A 1 626 ? -13.282 -3.565 49.463 1.00 89.12 626 ARG A CA 1
ATOM 4710 C C . ARG A 1 626 ? -12.312 -3.406 48.286 1.00 89.12 626 ARG A C 1
ATOM 4712 O O . ARG A 1 626 ? -11.553 -2.450 48.270 1.00 89.12 626 ARG A O 1
ATOM 4719 N N . PHE A 1 627 ? -12.345 -4.328 47.324 1.00 91.88 627 PHE A N 1
ATOM 4720 C CA . PHE A 1 627 ? -11.508 -4.321 46.124 1.00 91.88 627 PHE A CA 1
ATOM 4721 C C . PHE A 1 627 ? -12.257 -3.762 44.912 1.00 91.88 627 PHE A C 1
ATOM 4723 O O . PHE A 1 627 ? -11.686 -3.019 44.120 1.00 91.88 627 PHE A O 1
ATOM 4730 N N . ALA A 1 628 ? -13.554 -4.069 44.806 1.00 90.31 628 ALA A N 1
ATOM 4731 C CA . ALA A 1 628 ? -14.411 -3.572 43.734 1.00 90.31 628 ALA A CA 1
ATOM 4732 C C . ALA A 1 628 ? -14.593 -2.041 43.779 1.00 90.31 628 ALA A C 1
ATOM 4734 O O . ALA A 1 628 ? -14.576 -1.401 42.735 1.00 90.31 628 ALA A O 1
ATOM 4735 N N . ARG A 1 629 ? -14.703 -1.440 44.976 1.00 90.69 629 ARG A N 1
ATOM 4736 C CA . ARG A 1 629 ? -14.874 0.019 45.147 1.00 90.69 629 ARG A CA 1
ATOM 4737 C C . ARG A 1 629 ? -13.701 0.859 44.615 1.00 90.69 629 ARG A C 1
ATOM 4739 O O . ARG A 1 629 ? -13.953 1.747 43.810 1.00 90.69 629 ARG A O 1
ATOM 4746 N N . PRO A 1 630 ? -12.439 0.612 45.014 1.00 92.25 630 PRO A N 1
ATOM 4747 C CA . PRO A 1 630 ? -11.300 1.333 44.443 1.00 92.25 630 PRO A CA 1
ATOM 4748 C C . PRO A 1 630 ? -11.170 1.141 42.929 1.00 92.25 630 PRO A C 1
ATOM 4750 O O . PRO A 1 630 ? -10.816 2.079 42.220 1.00 92.25 630 PRO A O 1
ATOM 4753 N N . LEU A 1 631 ? -11.480 -0.063 42.436 1.00 93.88 631 LEU A N 1
ATOM 4754 C CA . LEU A 1 631 ? -11.442 -0.361 41.008 1.00 93.88 631 LEU A CA 1
ATOM 4755 C C . LEU A 1 631 ? -12.491 0.437 40.226 1.00 93.88 631 LEU A C 1
ATOM 4757 O O . LEU A 1 631 ? -12.181 0.960 39.161 1.00 93.88 631 LEU A O 1
ATOM 4761 N N . GLU A 1 632 ? -13.705 0.566 40.760 1.00 94.31 632 GLU A N 1
ATOM 4762 C CA . GLU A 1 632 ? -14.747 1.408 40.171 1.00 94.31 632 GLU A CA 1
ATOM 4763 C C . GLU A 1 632 ? -14.309 2.874 40.078 1.00 94.31 632 GLU A C 1
ATOM 4765 O O . GLU A 1 632 ? -14.403 3.460 39.000 1.00 94.31 632 GLU A O 1
ATOM 4770 N N . HIS A 1 633 ? -13.746 3.434 41.150 1.00 90.50 633 HIS A N 1
ATOM 4771 C CA . HIS A 1 633 ? -13.284 4.822 41.153 1.00 90.50 633 HIS A CA 1
ATOM 4772 C C . HIS A 1 633 ? -12.217 5.070 40.079 1.00 90.50 633 HIS A C 1
ATOM 4774 O O . HIS A 1 633 ? -12.328 6.009 39.293 1.00 90.50 633 HIS A O 1
ATOM 4780 N N . ALA A 1 634 ? -11.230 4.174 39.988 1.00 89.50 634 ALA A N 1
ATOM 4781 C CA . ALA A 1 634 ? -10.165 4.260 38.992 1.00 89.50 634 ALA A CA 1
ATOM 4782 C C . ALA A 1 634 ? -10.690 4.124 37.548 1.00 89.50 634 ALA A C 1
ATOM 4784 O O . ALA A 1 634 ? -10.172 4.764 36.637 1.00 89.50 634 ALA A O 1
ATOM 4785 N N . LEU A 1 635 ? -11.735 3.320 37.317 1.00 91.31 635 LEU A N 1
ATOM 4786 C CA . LEU A 1 635 ? -12.376 3.205 36.002 1.00 91.31 635 LEU A CA 1
ATOM 4787 C C . LEU A 1 635 ? -13.165 4.473 35.634 1.00 91.31 635 LEU A C 1
ATOM 4789 O O . LEU A 1 635 ? -13.123 4.899 34.478 1.00 91.31 635 LEU A O 1
ATOM 4793 N N . LEU A 1 636 ? -13.842 5.101 36.600 1.00 88.56 636 LEU A N 1
ATOM 4794 C CA . LEU A 1 636 ? -14.535 6.378 36.393 1.00 88.56 636 LEU A CA 1
ATOM 4795 C C . LEU A 1 636 ? -13.558 7.522 36.079 1.00 88.56 636 LEU A C 1
ATOM 4797 O O . LEU A 1 636 ? -13.837 8.327 35.191 1.00 88.56 636 LEU A O 1
ATOM 4801 N N . GLU A 1 637 ? -12.403 7.581 36.751 1.00 87.44 637 GLU A N 1
ATOM 4802 C CA . GLU A 1 637 ? -11.348 8.573 36.473 1.00 87.44 637 GLU A CA 1
ATOM 4803 C C . GLU A 1 637 ? -10.783 8.454 35.049 1.00 87.44 637 GLU A C 1
ATOM 4805 O O . GLU A 1 637 ? -10.418 9.459 34.439 1.00 87.44 637 GLU A O 1
ATOM 4810 N N . LEU A 1 638 ? -10.779 7.242 34.485 1.00 84.50 638 LEU A N 1
ATOM 4811 C CA . LEU A 1 638 ? -10.382 6.969 33.099 1.00 84.50 638 LEU A CA 1
ATOM 4812 C C . LEU A 1 638 ? -11.509 7.215 32.077 1.00 84.50 638 LEU A C 1
ATOM 4814 O O . LEU A 1 638 ? -11.331 6.954 30.887 1.00 84.50 638 LEU A O 1
ATOM 4818 N N . GLY A 1 639 ? -12.668 7.718 32.512 1.00 82.62 639 GLY A N 1
ATOM 4819 C CA . GLY A 1 639 ? -13.786 8.068 31.636 1.00 82.62 639 GLY A CA 1
ATOM 4820 C C . GLY A 1 639 ? -14.684 6.896 31.224 1.00 82.62 639 GLY A C 1
ATOM 4821 O O . GLY A 1 639 ? -15.490 7.051 30.301 1.00 82.62 639 GLY A O 1
ATOM 4822 N N . ALA A 1 640 ? -14.579 5.740 31.890 1.00 87.38 640 ALA A N 1
ATOM 4823 C CA . ALA A 1 640 ? -15.530 4.642 31.733 1.00 87.38 640 ALA A CA 1
ATOM 4824 C C . ALA A 1 640 ? -16.839 4.916 32.494 1.00 87.38 640 ALA A C 1
ATOM 4826 O O . ALA A 1 640 ? -16.913 5.767 33.378 1.00 87.38 640 ALA A O 1
ATOM 4827 N N . THR A 1 641 ? -17.887 4.166 32.168 1.00 91.81 641 THR A N 1
ATOM 4828 C CA . THR A 1 641 ? -19.120 4.095 32.966 1.00 91.81 641 THR A CA 1
ATOM 4829 C C . THR A 1 641 ? -19.187 2.728 33.627 1.00 91.81 641 THR A C 1
ATOM 4831 O O . THR A 1 641 ? -18.914 1.723 32.975 1.00 91.81 641 THR A O 1
ATOM 4834 N N . VAL A 1 642 ? -19.509 2.681 34.919 1.00 91.06 642 VAL A N 1
ATOM 4835 C CA . VAL A 1 642 ? -19.475 1.443 35.703 1.00 91.06 642 VAL A CA 1
ATOM 4836 C C . VAL A 1 642 ? -20.867 1.132 36.244 1.00 91.06 642 VAL A C 1
ATOM 4838 O O . VAL A 1 642 ? -21.440 1.935 36.980 1.00 91.06 642 VAL A O 1
ATOM 4841 N N . ASP A 1 643 ? -21.382 -0.041 35.880 1.00 88.75 643 ASP A N 1
ATOM 4842 C CA . ASP A 1 643 ? -22.657 -0.593 36.334 1.00 88.75 643 ASP A CA 1
ATOM 4843 C C . ASP A 1 643 ? -22.399 -1.784 37.283 1.00 88.75 643 ASP A C 1
ATOM 4845 O O . ASP A 1 643 ? -21.621 -2.689 36.988 1.00 88.75 643 ASP A O 1
ATOM 4849 N N . TRP A 1 644 ? -23.028 -1.789 38.454 1.00 87.38 644 TRP A N 1
ATOM 4850 C CA . TRP A 1 644 ? -22.891 -2.806 39.500 1.00 87.38 644 TRP A CA 1
ATOM 4851 C C . TRP A 1 644 ? -24.038 -2.669 40.514 1.00 87.38 644 TRP A C 1
ATOM 4853 O O . TRP A 1 644 ? -24.857 -1.748 40.446 1.00 87.38 644 TRP A O 1
ATOM 4863 N N . ASP A 1 645 ? -24.138 -3.599 41.463 1.00 80.00 645 ASP A N 1
ATOM 4864 C CA . ASP A 1 645 ? -25.253 -3.661 42.423 1.00 80.00 645 ASP A CA 1
ATOM 4865 C C . ASP A 1 645 ? -25.447 -2.379 43.256 1.00 80.00 645 ASP A C 1
ATOM 4867 O O . ASP A 1 645 ? -26.576 -2.022 43.596 1.00 80.00 645 ASP A O 1
ATOM 4871 N N . MET A 1 646 ? -24.372 -1.636 43.514 1.00 79.31 646 MET A N 1
ATOM 4872 C CA . MET A 1 646 ? -24.389 -0.375 44.257 1.00 79.31 646 MET A CA 1
ATOM 4873 C C . MET A 1 646 ? -25.065 0.791 43.511 1.00 79.31 646 MET A C 1
ATOM 4875 O O . MET A 1 646 ? -25.398 1.789 44.153 1.00 79.31 646 MET A O 1
ATOM 4879 N N . ASN A 1 647 ? -25.302 0.700 42.193 1.00 75.56 647 ASN A N 1
ATOM 4880 C CA . ASN A 1 647 ? -26.038 1.736 41.450 1.00 75.56 647 ASN A CA 1
ATOM 4881 C C . ASN A 1 647 ? -27.564 1.674 41.664 1.00 75.56 647 ASN A C 1
ATOM 4883 O O . ASN A 1 647 ? -28.270 2.608 41.271 1.00 75.56 647 ASN A O 1
ATOM 4887 N N . LEU A 1 648 ? -28.087 0.591 42.250 1.00 73.25 648 LEU A N 1
ATOM 4888 C CA . LEU A 1 648 ? -29.524 0.341 42.399 1.00 73.25 648 LEU A CA 1
ATOM 4889 C C . LEU A 1 648 ? -30.128 1.112 43.578 1.00 73.25 648 LEU A C 1
ATOM 4891 O O . LEU A 1 648 ? -29.524 1.233 44.646 1.00 73.25 648 LEU A O 1
ATOM 4895 N N . LYS A 1 649 ? -31.360 1.611 43.413 1.00 73.06 649 LYS A N 1
ATOM 4896 C CA . LYS A 1 649 ? -32.102 2.314 44.470 1.00 73.06 649 LYS A CA 1
ATOM 4897 C C . LYS A 1 649 ? -33.179 1.410 45.069 1.00 73.06 649 LYS A C 1
ATOM 4899 O O . LYS A 1 649 ? -33.712 0.506 44.431 1.00 73.06 649 LYS A O 1
ATOM 4904 N N . SER A 1 650 ? -33.525 1.666 46.331 1.00 58.28 650 SER A N 1
ATOM 4905 C CA . SER A 1 650 ? -34.582 0.920 47.025 1.00 58.28 650 SER A CA 1
ATOM 4906 C C . SER A 1 650 ? -35.928 1.109 46.310 1.00 58.28 650 SER A C 1
ATOM 4908 O O . SER A 1 650 ? -36.428 2.232 46.237 1.00 58.28 650 SER A O 1
ATOM 4910 N N . GLY A 1 651 ? -36.492 0.020 45.775 1.00 55.28 651 GLY A N 1
ATOM 4911 C CA . GLY A 1 651 ? -37.729 0.016 44.982 1.00 55.28 651 GLY A CA 1
ATOM 4912 C C . GLY A 1 651 ? -37.570 -0.462 43.532 1.00 55.28 651 GLY A C 1
ATOM 4913 O O . GLY A 1 651 ? -38.581 -0.737 42.890 1.00 55.28 651 GLY A O 1
ATOM 4914 N N . ASP A 1 652 ? -36.340 -0.611 43.032 1.00 67.12 652 ASP A N 1
ATOM 4915 C CA . ASP A 1 652 ? -36.079 -1.143 41.690 1.00 67.12 652 ASP A CA 1
ATOM 4916 C C . ASP A 1 652 ? -36.310 -2.667 41.625 1.00 67.12 652 ASP A C 1
ATOM 4918 O O . ASP A 1 652 ? -36.067 -3.395 42.592 1.00 67.12 652 ASP A O 1
ATOM 4922 N N . ALA A 1 653 ? -36.741 -3.177 40.465 1.00 72.19 653 ALA A N 1
ATOM 4923 C CA . ALA A 1 653 ? -36.797 -4.614 40.189 1.00 72.19 653 ALA A CA 1
ATOM 4924 C C . ALA A 1 653 ? -35.365 -5.179 40.088 1.00 72.19 653 ALA A C 1
ATOM 4926 O O . ALA A 1 653 ? -34.784 -5.270 39.009 1.00 72.19 653 ALA A O 1
ATOM 4927 N N . TRP A 1 654 ? -34.776 -5.504 41.243 1.00 70.81 654 TRP A N 1
ATOM 4928 C CA . TRP A 1 654 ? -33.337 -5.733 41.437 1.00 70.81 654 TRP A CA 1
ATOM 4929 C C . TRP A 1 654 ? -32.703 -6.681 40.406 1.00 70.81 654 TRP A C 1
ATOM 4931 O O . TRP A 1 654 ? -31.722 -6.326 39.757 1.00 70.81 654 TRP A O 1
ATOM 4941 N N . GLN A 1 655 ? -33.281 -7.870 40.212 1.00 70.31 655 GLN A N 1
ATOM 4942 C CA . GLN A 1 655 ? -32.752 -8.867 39.271 1.00 70.31 655 GLN A CA 1
ATOM 4943 C C . GLN A 1 655 ? -32.895 -8.442 37.806 1.00 70.31 655 GLN A C 1
ATOM 4945 O O . GLN A 1 655 ? -31.982 -8.671 37.015 1.00 70.31 655 GLN A O 1
ATOM 4950 N N . GLU A 1 656 ? -34.010 -7.812 37.436 1.00 74.50 656 GLU A N 1
ATOM 4951 C CA . GLU A 1 656 ? -34.236 -7.342 36.065 1.00 74.50 656 GLU A CA 1
ATOM 4952 C C . GLU A 1 656 ? -33.278 -6.201 35.712 1.00 74.50 656 GLU A C 1
ATOM 4954 O O . GLU A 1 656 ? -32.713 -6.179 34.618 1.00 74.50 656 GLU A O 1
ATOM 4959 N N . THR A 1 657 ? -33.023 -5.289 36.654 1.00 76.69 657 THR A N 1
ATOM 4960 C CA . THR A 1 657 ? -32.107 -4.167 36.433 1.00 76.69 657 THR A CA 1
ATOM 4961 C C . THR A 1 657 ? -30.650 -4.617 36.348 1.00 76.69 657 THR A C 1
ATOM 4963 O O . THR A 1 657 ? -29.968 -4.173 35.428 1.00 76.69 657 THR A O 1
ATOM 4966 N N . LEU A 1 658 ? -30.186 -5.530 37.215 1.00 79.00 658 LEU A N 1
ATOM 4967 C CA . LEU A 1 658 ? -28.836 -6.114 37.107 1.00 79.00 658 LEU A CA 1
ATOM 4968 C C . LEU A 1 658 ? -28.640 -6.856 35.787 1.00 79.00 658 LEU A C 1
ATOM 4970 O O . LEU A 1 658 ? -27.623 -6.696 35.119 1.00 79.00 658 LEU A O 1
ATOM 4974 N N . THR A 1 659 ? -29.650 -7.632 35.391 1.00 80.56 659 THR A N 1
ATOM 4975 C CA . THR A 1 659 ? -29.631 -8.358 34.121 1.00 80.56 659 THR A CA 1
ATOM 4976 C C . THR A 1 659 ? -29.480 -7.395 32.949 1.00 80.56 659 THR A C 1
ATOM 4978 O O . THR A 1 659 ? -28.644 -7.611 32.078 1.00 80.56 659 THR A O 1
ATOM 4981 N N . ARG A 1 660 ? -30.245 -6.298 32.949 1.00 81.06 660 ARG A N 1
ATOM 4982 C CA . ARG A 1 660 ? -30.158 -5.258 31.921 1.00 81.06 660 ARG A CA 1
ATOM 4983 C C . ARG A 1 660 ? -28.806 -4.540 31.926 1.00 81.06 660 ARG A C 1
ATOM 4985 O O . ARG A 1 660 ? -28.240 -4.337 30.861 1.00 81.06 660 ARG A O 1
ATOM 4992 N N . MET A 1 661 ? -28.279 -4.185 33.097 1.00 85.62 661 MET A N 1
ATOM 4993 C CA . MET A 1 661 ? -26.959 -3.556 33.243 1.00 85.62 661 MET A CA 1
ATOM 4994 C C . MET A 1 661 ? -25.847 -4.429 32.646 1.00 85.62 661 MET A C 1
ATOM 4996 O O . MET A 1 661 ? -25.040 -3.946 31.853 1.00 85.62 661 MET A O 1
ATOM 5000 N N . LEU A 1 662 ? -25.850 -5.730 32.957 1.00 88.06 662 LEU A N 1
ATOM 5001 C CA . LEU A 1 662 ? -24.917 -6.687 32.369 1.00 88.06 662 LEU A CA 1
ATOM 5002 C C . LEU A 1 662 ? -25.137 -6.814 30.861 1.00 88.06 662 LEU A C 1
ATOM 5004 O O . LEU A 1 662 ? -24.172 -6.761 30.110 1.00 88.06 662 LEU A O 1
ATOM 5008 N N . ASP A 1 663 ? -26.380 -6.956 30.394 1.00 83.81 663 ASP A N 1
ATOM 5009 C CA . ASP A 1 663 ? -26.716 -7.119 28.972 1.00 83.81 663 ASP A CA 1
ATOM 5010 C C . ASP A 1 663 ? -26.332 -5.895 28.124 1.00 83.81 663 ASP A C 1
ATOM 5012 O O . ASP A 1 663 ? -25.952 -6.050 26.962 1.00 83.81 663 ASP A O 1
ATOM 5016 N N . GLU A 1 664 ? -26.329 -4.697 28.705 1.00 83.69 664 GLU A N 1
ATOM 5017 C CA . GLU A 1 664 ? -25.958 -3.450 28.032 1.00 83.69 664 GLU A CA 1
ATOM 5018 C C . GLU A 1 664 ? -24.462 -3.086 28.141 1.00 83.69 664 GLU A C 1
ATOM 5020 O O . GLU A 1 664 ? -24.016 -2.167 27.454 1.00 83.69 664 GLU A O 1
ATOM 5025 N N . SER A 1 665 ? -23.677 -3.785 28.971 1.00 89.12 665 SER A N 1
ATOM 5026 C CA . SER A 1 665 ? -22.248 -3.489 29.148 1.00 89.12 665 SER A CA 1
ATOM 5027 C C . SER A 1 665 ? -21.369 -3.918 27.959 1.00 89.12 665 SER A C 1
ATOM 5029 O O . SER A 1 665 ? -21.651 -4.881 27.246 1.00 89.12 665 SER A O 1
ATOM 5031 N N . ASP A 1 666 ? -20.246 -3.248 27.745 1.00 85.69 666 ASP A N 1
ATOM 5032 C CA . ASP A 1 666 ? -19.233 -3.650 26.765 1.00 85.69 666 ASP A CA 1
ATOM 5033 C C . ASP A 1 666 ? -18.365 -4.805 27.256 1.00 85.69 666 ASP A C 1
ATOM 5035 O O . ASP A 1 666 ? -17.924 -5.630 26.450 1.00 85.69 666 ASP A O 1
ATOM 5039 N N . ALA A 1 667 ? -18.141 -4.855 28.570 1.00 92.25 667 ALA A N 1
ATOM 5040 C CA . ALA A 1 667 ? -17.385 -5.892 29.252 1.00 92.25 667 ALA A CA 1
ATOM 5041 C C . ALA A 1 667 ? -17.967 -6.207 30.632 1.00 92.25 667 ALA A C 1
ATOM 5043 O O . ALA A 1 667 ? -18.683 -5.405 31.242 1.00 92.25 667 ALA A O 1
ATOM 5044 N N . VAL A 1 668 ? -17.640 -7.401 31.116 1.00 93.81 668 VAL A N 1
ATOM 5045 C CA . VAL A 1 668 ? -17.948 -7.877 32.462 1.00 93.81 668 VAL A CA 1
ATOM 5046 C C . VAL A 1 668 ? -16.628 -8.112 33.183 1.00 93.81 668 VAL A C 1
ATOM 5048 O O . VAL A 1 668 ? -15.845 -8.977 32.797 1.00 93.81 668 VAL A O 1
ATOM 5051 N N . VAL A 1 669 ? -16.372 -7.336 34.229 1.00 95.81 669 VAL A N 1
ATOM 5052 C CA . VAL A 1 669 ? -15.211 -7.496 35.103 1.00 95.81 669 VAL A CA 1
ATOM 5053 C C . VAL A 1 669 ? -15.628 -8.356 36.286 1.00 95.81 669 VAL A C 1
ATOM 5055 O O . VAL A 1 669 ? -16.532 -7.985 37.031 1.00 95.81 669 VAL A O 1
ATOM 5058 N N . SER A 1 670 ? -14.980 -9.504 36.466 1.00 93.75 670 SER A N 1
ATOM 5059 C CA . SER A 1 670 ? -15.238 -10.390 37.601 1.00 93.75 670 SER A CA 1
ATOM 5060 C C . SER A 1 670 ? -14.147 -10.222 38.650 1.00 93.75 670 SER A C 1
ATOM 5062 O O . SER A 1 670 ? -13.031 -10.713 38.476 1.00 93.75 670 SER A O 1
ATOM 5064 N N . VAL A 1 671 ? -14.465 -9.528 39.746 1.00 93.56 671 VAL A N 1
ATOM 5065 C CA . VAL A 1 671 ? -13.590 -9.461 40.924 1.00 93.56 671 VAL A CA 1
ATOM 5066 C C . VAL A 1 671 ? -13.778 -10.758 41.700 1.00 93.56 671 VAL A C 1
ATOM 5068 O O . VAL A 1 671 ? -14.764 -10.939 42.424 1.00 93.56 671 VAL A O 1
ATOM 5071 N N . ALA A 1 672 ? -12.852 -11.690 41.493 1.00 89.44 672 ALA A N 1
ATOM 5072 C CA . ALA A 1 672 ? -13.038 -13.089 41.827 1.00 89.44 672 ALA A CA 1
ATOM 5073 C C . ALA A 1 672 ? -11.955 -13.646 42.752 1.00 89.44 672 ALA A C 1
ATOM 5075 O O . ALA A 1 672 ? -10.792 -13.257 42.723 1.00 89.44 672 ALA A O 1
ATOM 5076 N N . GLY A 1 673 ? -12.365 -14.606 43.567 1.00 88.19 673 GLY A N 1
ATOM 5077 C CA . GLY A 1 673 ? -11.522 -15.379 44.471 1.00 88.19 673 GLY A CA 1
ATOM 5078 C C . GLY A 1 673 ? -12.255 -16.667 44.844 1.00 88.19 673 GLY A C 1
ATOM 5079 O O . GLY A 1 673 ? -13.245 -17.023 44.195 1.00 88.19 673 GLY A O 1
ATOM 5080 N N . ARG A 1 674 ? -11.821 -17.381 45.887 1.00 87.00 674 ARG A N 1
ATOM 5081 C CA . ARG A 1 674 ? -12.420 -18.685 46.232 1.00 87.00 674 ARG A CA 1
ATOM 5082 C C . ARG A 1 674 ? -13.912 -18.579 46.546 1.00 87.00 674 ARG A C 1
ATOM 5084 O O . ARG A 1 674 ? -14.694 -19.431 46.136 1.00 87.00 674 ARG A O 1
ATOM 5091 N N . ALA A 1 675 ? -14.327 -17.483 47.181 1.00 83.94 675 ALA A N 1
ATOM 5092 C CA . ALA A 1 675 ? -15.724 -17.243 47.535 1.00 83.94 675 ALA A CA 1
ATOM 5093 C C . ALA A 1 675 ? -16.651 -17.039 46.321 1.00 83.94 675 ALA A C 1
ATOM 5095 O O . ALA A 1 675 ? -17.868 -17.125 46.475 1.00 83.94 675 ALA A O 1
ATOM 5096 N N . THR A 1 676 ? -16.114 -16.773 45.125 1.00 84.50 676 THR A N 1
ATOM 5097 C CA . THR A 1 676 ? -16.912 -16.600 43.901 1.00 84.50 676 THR A CA 1
ATOM 5098 C C . THR A 1 676 ? -17.487 -17.929 43.411 1.00 84.50 676 THR A C 1
ATOM 5100 O O . THR A 1 676 ? -18.650 -17.969 43.021 1.00 84.50 676 THR A O 1
ATOM 5103 N N . GLN A 1 677 ? -16.724 -19.025 43.505 1.00 77.25 677 GLN A N 1
ATOM 5104 C CA . GLN A 1 677 ? -17.126 -20.356 43.019 1.00 77.25 677 GLN A CA 1
ATOM 5105 C C . GLN A 1 677 ? -18.362 -20.914 43.740 1.00 77.25 677 GLN A C 1
ATOM 5107 O O . GLN A 1 677 ? -19.162 -21.640 43.158 1.00 77.25 677 GLN A O 1
ATOM 5112 N N . GLU A 1 678 ? -18.526 -20.570 45.017 1.00 75.25 678 GLU A N 1
ATOM 5113 C CA . GLU A 1 678 ? -19.598 -21.090 45.872 1.00 75.25 678 GLU A CA 1
ATOM 5114 C C . GLU A 1 678 ? -20.899 -20.278 45.768 1.00 75.25 678 GLU A C 1
ATOM 5116 O O . GLU A 1 678 ? -21.912 -20.629 46.383 1.00 75.25 678 GLU A O 1
ATOM 5121 N N . ARG A 1 679 ? -20.892 -19.155 45.035 1.00 79.88 679 ARG A N 1
ATOM 5122 C CA . ARG A 1 679 ? -22.014 -18.212 44.998 1.00 79.88 679 ARG A CA 1
ATOM 5123 C C . ARG A 1 679 ? -22.758 -18.296 43.665 1.00 79.88 679 ARG A C 1
ATOM 5125 O O . ARG A 1 679 ? -22.168 -18.018 42.625 1.00 79.88 679 ARG A O 1
ATOM 5132 N N . PRO A 1 680 ? -24.071 -18.598 43.683 1.00 74.94 680 PRO A N 1
ATOM 5133 C CA . PRO A 1 680 ? -24.829 -18.813 42.455 1.00 74.94 680 PRO A CA 1
ATOM 5134 C C . PRO A 1 680 ? -24.950 -17.542 41.607 1.00 74.94 680 PRO A C 1
ATOM 5136 O O . PRO A 1 680 ? -24.851 -17.631 40.393 1.00 74.94 680 PRO A O 1
ATOM 5139 N N . PHE A 1 681 ? -25.094 -16.361 42.223 1.00 79.44 681 PHE A N 1
ATOM 5140 C CA . PHE A 1 681 ? -25.342 -15.119 41.481 1.00 79.44 681 PHE A CA 1
ATOM 5141 C C . PHE A 1 681 ? -24.144 -14.636 40.636 1.00 79.44 681 PHE A C 1
ATOM 5143 O O . PHE A 1 681 ? -24.326 -14.491 39.430 1.00 79.44 681 PHE A O 1
ATOM 5150 N N . PRO A 1 682 ? -22.913 -14.470 41.167 1.00 82.69 682 PRO A N 1
ATOM 5151 C CA . PRO A 1 682 ? -21.770 -14.080 40.331 1.00 82.69 682 PRO A CA 1
ATOM 5152 C C . PRO A 1 682 ? -21.416 -15.134 39.275 1.00 82.69 682 PRO A C 1
ATOM 5154 O O . PRO A 1 682 ? -21.031 -14.794 38.161 1.00 82.69 682 PRO A O 1
ATOM 5157 N N . MET A 1 683 ? -21.593 -16.423 39.588 1.00 83.75 683 MET A N 1
ATOM 5158 C CA . MET A 1 683 ? -21.405 -17.501 38.612 1.00 83.75 683 MET A CA 1
ATOM 5159 C C . MET A 1 683 ? -22.452 -17.466 37.493 1.00 83.75 683 MET A C 1
ATOM 5161 O O . MET A 1 683 ? -22.130 -17.745 36.339 1.00 83.75 683 MET A O 1
ATOM 5165 N N . GLU A 1 684 ? -23.691 -17.085 37.801 1.00 82.94 684 GLU A N 1
ATOM 5166 C CA . GLU A 1 684 ? -24.744 -16.894 36.806 1.00 82.94 684 GLU A CA 1
ATOM 5167 C C . GLU A 1 684 ? -24.476 -15.672 35.913 1.00 82.94 684 GLU A C 1
ATOM 5169 O O . GLU A 1 684 ? -24.682 -15.758 34.700 1.00 82.94 684 GLU A O 1
ATOM 5174 N N . GLU A 1 685 ? -23.946 -14.580 36.474 1.00 86.62 685 GLU A N 1
ATOM 5175 C CA . GLU A 1 685 ? -23.485 -13.394 35.737 1.00 86.62 685 GLU A CA 1
ATOM 5176 C C . GLU A 1 685 ? -22.311 -13.723 34.803 1.00 86.62 685 GLU A C 1
ATOM 5178 O O . GLU A 1 685 ? -22.354 -13.380 33.620 1.00 86.62 685 GLU A O 1
ATOM 5183 N N . ILE A 1 686 ? -21.309 -14.467 35.287 1.00 84.88 686 ILE A N 1
ATOM 5184 C CA . ILE A 1 686 ? -20.194 -14.978 34.475 1.00 84.88 686 ILE A CA 1
ATOM 5185 C C . ILE A 1 686 ? -20.732 -15.848 33.336 1.00 84.88 686 ILE A C 1
ATOM 5187 O O . ILE A 1 686 ? -20.465 -15.577 32.165 1.00 84.88 686 ILE A O 1
ATOM 5191 N N . ALA A 1 687 ? -21.552 -16.854 33.646 1.00 82.00 687 ALA A N 1
ATOM 5192 C CA . ALA A 1 687 ? -22.123 -17.741 32.638 1.00 82.00 687 ALA A CA 1
ATOM 5193 C C . ALA A 1 687 ? -22.978 -16.971 31.617 1.00 82.00 687 ALA A C 1
ATOM 5195 O O . ALA A 1 687 ? -23.007 -17.318 30.435 1.00 82.00 687 ALA A O 1
ATOM 5196 N N . ARG A 1 688 ? -23.671 -15.910 32.045 1.00 84.19 688 ARG A N 1
ATOM 5197 C CA . ARG A 1 688 ? -24.443 -15.035 31.159 1.00 84.19 688 ARG A CA 1
ATOM 5198 C C . ARG A 1 688 ? -23.546 -14.211 30.244 1.00 84.19 688 ARG A C 1
ATOM 5200 O O . ARG A 1 688 ? -23.815 -14.179 29.045 1.00 84.19 688 ARG A O 1
ATOM 5207 N N . ALA A 1 689 ? -22.477 -13.618 30.769 1.00 85.19 689 ALA A N 1
ATOM 5208 C CA . ALA A 1 689 ? -21.488 -12.895 29.973 1.00 85.19 689 ALA A CA 1
ATOM 5209 C C . ALA A 1 689 ? -20.932 -13.783 28.847 1.00 85.19 689 ALA A C 1
ATOM 5211 O O . ALA A 1 689 ? -20.861 -13.354 27.697 1.00 85.19 689 ALA A O 1
ATOM 5212 N N . LEU A 1 690 ? -20.654 -15.055 29.153 1.00 81.19 690 LEU A N 1
ATOM 5213 C CA . LEU A 1 690 ? -20.204 -16.048 28.175 1.00 81.19 690 LEU A CA 1
ATOM 5214 C C . LEU A 1 690 ? -21.256 -16.379 27.120 1.00 81.19 690 LEU A C 1
ATOM 5216 O O . LEU A 1 690 ? -20.945 -16.385 25.929 1.00 81.19 690 LEU A O 1
ATOM 5220 N N . ARG A 1 691 ? -22.511 -16.606 27.531 1.00 80.44 691 ARG A N 1
ATOM 5221 C CA . ARG A 1 691 ? -23.622 -16.844 26.593 1.00 80.44 691 ARG A CA 1
ATOM 5222 C C . ARG A 1 691 ? -23.827 -15.672 25.635 1.00 80.44 691 ARG A C 1
ATOM 5224 O O . ARG A 1 691 ? -24.135 -15.894 24.469 1.00 80.44 691 ARG A O 1
ATOM 5231 N N . LEU A 1 692 ? -23.635 -14.445 26.118 1.00 73.50 692 LEU A N 1
ATOM 5232 C CA . LEU A 1 692 ? -23.761 -13.214 25.334 1.00 73.50 692 LEU A CA 1
ATOM 5233 C C . LEU A 1 692 ? -22.477 -12.831 24.586 1.00 73.50 692 LEU A C 1
ATOM 5235 O O . LEU A 1 692 ? -22.457 -11.795 23.928 1.00 73.50 692 LEU A O 1
ATOM 5239 N N . ARG A 1 693 ? -21.417 -13.650 24.677 1.00 79.94 693 ARG A N 1
ATOM 5240 C CA . ARG A 1 693 ? -20.091 -13.389 24.090 1.00 79.94 693 ARG A CA 1
ATOM 5241 C C . ARG A 1 693 ? -19.513 -12.022 24.476 1.00 79.94 693 ARG A C 1
ATOM 5243 O O . ARG A 1 693 ? -18.839 -11.382 23.674 1.00 79.94 693 ARG A O 1
ATOM 5250 N N . LYS A 1 694 ? -19.781 -11.564 25.698 1.00 83.88 694 LYS A N 1
ATOM 5251 C CA . LYS A 1 694 ? -19.187 -10.338 26.238 1.00 83.88 694 LYS A CA 1
ATOM 5252 C C . LYS A 1 694 ? -17.734 -10.580 26.618 1.00 83.88 694 LYS A C 1
ATOM 5254 O O . LYS A 1 694 ? -17.361 -11.688 27.013 1.00 83.88 694 LYS A O 1
ATOM 5259 N N . LEU A 1 695 ? -16.933 -9.522 26.551 1.00 90.38 695 LEU A N 1
ATOM 5260 C CA . LEU A 1 695 ? -15.566 -9.536 27.048 1.00 90.38 695 LEU A CA 1
ATOM 5261 C C . LEU A 1 695 ? -15.588 -9.736 28.573 1.00 90.38 695 LEU A C 1
ATOM 5263 O O . LEU A 1 695 ? -15.970 -8.837 29.318 1.00 90.38 695 LEU A O 1
ATOM 5267 N N . LEU A 1 696 ? -15.226 -10.937 29.027 1.00 92.12 696 LEU A N 1
ATOM 5268 C CA . LEU A 1 696 ? -15.115 -11.284 30.444 1.00 92.12 696 LEU A CA 1
ATOM 5269 C C . LEU A 1 696 ? -13.665 -11.095 30.898 1.00 92.12 696 LEU A C 1
ATOM 5271 O O . LEU A 1 696 ? -12.768 -11.729 30.344 1.00 92.12 696 LEU A O 1
ATOM 5275 N N . ILE A 1 697 ? -13.445 -10.258 31.909 1.00 94.69 697 ILE A N 1
ATOM 5276 C CA . ILE A 1 697 ? -12.111 -9.899 32.404 1.00 94.69 697 ILE A CA 1
ATOM 5277 C C . ILE A 1 697 ? -12.002 -10.285 33.887 1.00 94.69 697 ILE A C 1
ATOM 5279 O O . ILE A 1 697 ? -12.679 -9.678 34.721 1.00 94.69 697 ILE A O 1
ATOM 5283 N N . PRO A 1 698 ? -11.176 -11.280 34.251 1.00 94.06 698 PRO A N 1
ATOM 5284 C CA . PRO A 1 698 ? -10.965 -11.636 35.647 1.00 94.06 698 PRO A CA 1
ATOM 5285 C C . PRO A 1 698 ? -10.022 -10.652 36.355 1.00 94.06 698 PRO A C 1
ATOM 5287 O O . PRO A 1 698 ? -8.995 -10.232 35.817 1.00 94.06 698 PRO A O 1
ATOM 5290 N N . VAL A 1 699 ? -10.362 -10.322 37.600 1.00 95.88 699 VAL A N 1
ATOM 5291 C CA . VAL A 1 699 ? -9.510 -9.608 38.556 1.00 95.88 699 VAL A CA 1
ATOM 5292 C C . VAL A 1 699 ? -9.407 -10.470 39.807 1.00 95.88 699 VAL A C 1
ATOM 5294 O O . VAL A 1 699 ? -10.379 -10.612 40.551 1.00 95.88 699 VAL A O 1
ATOM 5297 N N . PHE A 1 700 ? -8.243 -11.077 40.033 1.00 94.50 700 PH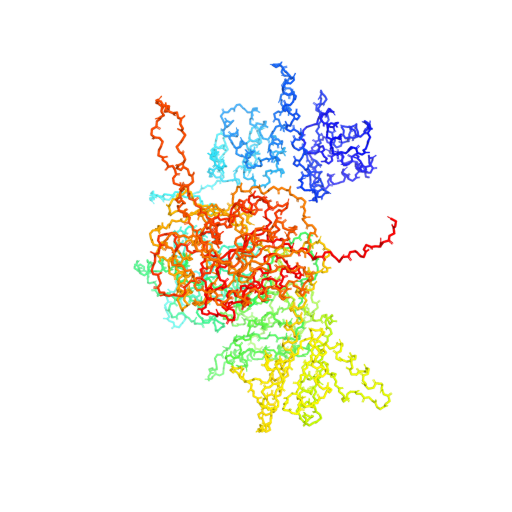E A N 1
ATOM 5298 C CA . PHE A 1 700 ? -8.090 -12.076 41.089 1.00 94.50 700 PHE A CA 1
ATOM 5299 C C . PHE A 1 700 ? -7.715 -11.461 42.435 1.00 94.50 700 PHE A C 1
ATOM 5301 O O . PHE A 1 700 ? -6.647 -10.876 42.605 1.00 94.50 700 PHE A O 1
ATOM 5308 N N . VAL A 1 701 ? -8.576 -11.658 43.426 1.00 92.69 701 VAL A N 1
ATOM 5309 C CA . VAL A 1 701 ? -8.321 -11.264 44.812 1.00 92.69 701 VAL A CA 1
ATOM 5310 C C . VAL A 1 701 ? -7.301 -12.189 45.466 1.00 92.69 701 VAL A C 1
ATOM 5312 O O . VAL A 1 701 ? -6.432 -11.728 46.190 1.00 92.69 701 VAL A O 1
ATOM 5315 N N . GLU A 1 702 ? -7.379 -13.482 45.188 1.00 90.81 702 GLU A N 1
ATOM 5316 C CA . GLU A 1 702 ? -6.512 -14.529 45.728 1.00 90.81 702 GLU A CA 1
ATOM 5317 C C . GLU A 1 702 ? -6.346 -15.636 44.679 1.00 90.81 702 GLU A C 1
ATOM 5319 O O . GLU A 1 702 ? -7.083 -15.670 43.690 1.00 90.81 702 GLU A O 1
ATOM 5324 N N . ALA A 1 703 ? -5.394 -16.546 44.893 1.00 86.94 703 ALA A N 1
ATOM 5325 C CA . ALA A 1 703 ? -5.210 -17.699 44.018 1.00 86.94 703 ALA A CA 1
ATOM 5326 C C . ALA A 1 703 ? -6.446 -18.612 44.039 1.00 86.94 703 ALA A C 1
ATOM 5328 O O . ALA A 1 703 ? -6.985 -18.926 45.106 1.00 86.94 703 ALA A O 1
ATOM 5329 N N . VAL A 1 704 ? -6.876 -19.051 42.856 1.00 82.12 704 VAL A N 1
ATOM 5330 C CA . VAL A 1 704 ? -8.029 -19.936 42.666 1.00 82.12 704 VAL A CA 1
ATOM 5331 C C . VAL A 1 704 ? -7.699 -21.054 41.682 1.00 82.12 704 VAL A C 1
ATOM 5333 O O . VAL A 1 704 ? -7.058 -20.816 40.665 1.00 82.12 704 VAL A O 1
ATOM 5336 N N . ASP A 1 705 ? -8.193 -22.260 41.965 1.00 74.81 705 ASP A N 1
ATOM 5337 C CA . ASP A 1 705 ? -7.995 -23.452 41.121 1.00 74.81 705 ASP A CA 1
ATOM 5338 C C . ASP A 1 705 ? -9.099 -23.628 40.055 1.00 74.81 705 ASP A C 1
ATOM 5340 O O . ASP A 1 705 ? -9.131 -24.611 39.319 1.00 74.81 705 ASP A O 1
ATOM 5344 N N . GLY A 1 706 ? -10.045 -22.690 39.989 1.00 66.88 706 GLY A N 1
ATOM 5345 C CA . GLY A 1 706 ? -11.200 -22.726 39.098 1.00 66.88 706 GLY A CA 1
ATOM 5346 C C . GLY A 1 706 ? -12.081 -21.482 39.262 1.00 66.88 706 GLY A C 1
ATOM 5347 O O . GLY A 1 706 ? -11.771 -20.601 40.069 1.00 66.88 706 GLY A O 1
ATOM 5348 N N . PRO A 1 707 ? -13.194 -21.373 38.532 1.00 73.31 707 PRO A N 1
ATOM 5349 C CA . PRO A 1 707 ? -13.640 -22.270 37.475 1.00 73.31 707 PRO A CA 1
ATOM 5350 C C . PRO A 1 707 ? -12.887 -21.956 36.150 1.00 73.31 707 PRO A C 1
ATOM 5352 O O . PRO A 1 707 ? -12.342 -20.851 36.031 1.00 73.31 707 PRO A O 1
ATOM 5355 N N . PRO A 1 708 ? -12.785 -22.898 35.184 1.00 73.06 708 PRO A N 1
ATOM 5356 C CA . PRO A 1 708 ? -12.050 -22.717 33.915 1.00 73.06 708 PRO A CA 1
ATOM 5357 C C . PRO A 1 708 ? -12.382 -21.401 33.200 1.00 73.06 708 PRO A C 1
ATOM 5359 O O . PRO A 1 708 ? -11.511 -20.712 32.674 1.00 73.06 708 PRO A O 1
ATOM 5362 N N . GLU A 1 709 ? -13.641 -20.984 33.309 1.00 79.19 709 GLU A N 1
ATOM 5363 C CA . GLU A 1 709 ? -14.192 -19.739 32.797 1.00 79.19 709 GLU A CA 1
ATOM 5364 C C . GLU A 1 709 ? -13.462 -18.480 33.294 1.00 79.19 709 GLU A C 1
ATOM 5366 O O . GLU A 1 709 ? -13.545 -17.437 32.651 1.00 79.19 709 GLU A O 1
ATOM 5371 N N . LEU A 1 710 ? -12.754 -18.519 34.418 1.00 80.56 710 LEU A N 1
ATOM 5372 C CA . LEU A 1 710 ? -11.959 -17.382 34.885 1.00 80.56 710 LEU A CA 1
ATOM 5373 C C . LEU A 1 710 ? -10.461 -17.611 34.688 1.00 80.56 710 LEU A C 1
ATOM 5375 O O . LEU A 1 710 ? -9.770 -16.690 34.265 1.00 80.56 710 LEU A O 1
ATOM 5379 N N . ILE A 1 711 ? -9.954 -18.813 34.960 1.00 81.56 711 ILE A N 1
ATOM 5380 C CA . ILE A 1 711 ? -8.504 -19.078 34.968 1.00 81.56 711 ILE A CA 1
ATOM 5381 C C . ILE A 1 711 ? -7.883 -19.213 33.569 1.00 81.56 711 ILE A C 1
ATOM 5383 O O . ILE A 1 711 ? -6.691 -18.969 33.414 1.00 81.56 711 ILE A O 1
ATOM 5387 N N . GLU A 1 712 ? -8.670 -19.545 32.541 1.00 80.06 712 GLU A N 1
ATOM 5388 C CA . GLU A 1 712 ? -8.202 -19.606 31.144 1.00 80.06 712 GLU A CA 1
ATOM 5389 C C . GLU A 1 712 ? -8.127 -18.220 30.479 1.00 80.06 712 GLU A C 1
ATOM 5391 O O . GLU A 1 712 ? -7.660 -18.082 29.347 1.00 80.06 712 GLU A O 1
ATOM 5396 N N . ARG A 1 713 ? -8.610 -17.172 31.160 1.00 82.56 713 ARG A N 1
ATOM 5397 C CA . ARG A 1 713 ? -8.660 -15.803 30.640 1.00 82.56 713 ARG A CA 1
ATOM 5398 C C . ARG A 1 713 ? -7.521 -14.956 31.189 1.00 82.56 713 ARG A C 1
ATOM 5400 O O . ARG A 1 713 ? -7.093 -15.106 32.330 1.00 82.56 713 ARG A O 1
ATOM 5407 N N . LYS A 1 714 ? -7.069 -13.996 30.380 1.00 85.31 714 LYS A N 1
ATOM 5408 C CA . LYS A 1 714 ? -6.060 -13.017 30.795 1.00 85.31 714 LYS A CA 1
ATOM 5409 C C . LYS A 1 714 ? -6.631 -12.120 31.897 1.00 85.31 714 LYS A C 1
ATOM 5411 O O . LYS A 1 714 ? -7.598 -11.400 31.662 1.00 85.31 714 LYS A O 1
ATOM 5416 N N . ALA A 1 715 ? -6.025 -12.165 33.081 1.00 89.69 715 ALA A N 1
ATOM 5417 C CA . ALA A 1 715 ? -6.398 -11.293 34.189 1.00 89.69 715 ALA A CA 1
ATOM 5418 C C . ALA A 1 715 ? -5.932 -9.853 33.960 1.00 89.69 715 ALA A C 1
ATOM 5420 O O . ALA A 1 715 ? -4.915 -9.621 33.306 1.00 89.69 715 ALA A O 1
ATOM 5421 N N . ALA A 1 716 ? -6.661 -8.890 34.521 1.00 91.50 716 ALA A N 1
ATOM 5422 C CA . ALA A 1 716 ? -6.291 -7.478 34.418 1.00 91.50 716 ALA A CA 1
ATOM 5423 C C . ALA A 1 716 ? -5.283 -7.029 35.486 1.00 91.50 716 ALA A C 1
ATOM 5425 O O . ALA A 1 716 ? -4.532 -6.080 35.258 1.00 91.50 716 ALA A O 1
ATOM 5426 N N . ASN A 1 717 ? -5.244 -7.696 36.642 1.00 93.44 717 ASN A N 1
ATOM 5427 C CA . ASN A 1 717 ? -4.304 -7.399 37.721 1.00 93.44 717 ASN A CA 1
ATOM 5428 C C . ASN A 1 717 ? -2.991 -8.163 37.523 1.00 93.44 717 ASN A C 1
ATOM 5430 O O . ASN A 1 717 ? -2.750 -9.191 38.157 1.00 93.44 717 ASN A O 1
ATOM 5434 N N . THR A 1 718 ? -2.146 -7.664 36.624 1.00 89.25 718 THR A N 1
ATOM 5435 C CA . THR A 1 718 ? -0.833 -8.249 36.322 1.00 89.25 718 THR A CA 1
ATOM 5436 C C . THR A 1 718 ? 0.313 -7.282 36.597 1.00 89.25 718 THR A C 1
ATOM 5438 O O . THR A 1 718 ? 0.141 -6.067 36.508 1.00 89.25 718 THR A O 1
ATOM 5441 N N . ASP A 1 719 ? 1.496 -7.819 36.888 1.00 82.69 719 ASP A N 1
ATOM 5442 C CA . ASP A 1 719 ? 2.740 -7.048 36.931 1.00 82.69 719 ASP A CA 1
ATOM 5443 C C . ASP A 1 719 ? 3.304 -6.761 35.523 1.00 82.69 719 ASP A C 1
ATOM 5445 O O . ASP A 1 719 ? 2.754 -7.191 34.506 1.00 82.69 719 ASP A O 1
ATOM 5449 N N . ALA A 1 720 ? 4.437 -6.051 35.458 1.00 72.62 720 ALA A N 1
ATOM 5450 C CA . ALA A 1 720 ? 5.135 -5.729 34.209 1.00 72.62 720 ALA A CA 1
ATOM 5451 C C . ALA A 1 720 ? 5.629 -6.966 33.424 1.00 72.62 720 ALA A C 1
ATOM 5453 O O . ALA A 1 720 ? 5.980 -6.846 32.255 1.00 72.62 720 ALA A O 1
ATOM 5454 N N . THR A 1 721 ? 5.656 -8.150 34.046 1.00 68.62 721 THR A N 1
ATOM 5455 C CA . THR A 1 721 ? 6.020 -9.425 33.406 1.00 68.62 721 THR A CA 1
ATOM 5456 C C . THR A 1 721 ? 4.800 -10.238 32.962 1.00 68.62 721 THR A C 1
ATOM 5458 O O . THR A 1 721 ? 4.951 -11.337 32.432 1.00 68.62 721 THR A O 1
ATOM 5461 N N . GLY A 1 722 ? 3.587 -9.711 33.170 1.00 73.19 722 GLY A N 1
ATOM 5462 C CA . GLY A 1 722 ? 2.326 -10.360 32.814 1.00 73.19 722 GLY A CA 1
ATOM 5463 C C . GLY A 1 722 ? 1.846 -11.407 33.823 1.00 73.19 722 GLY A C 1
ATOM 5464 O O . GLY A 1 722 ? 0.893 -12.130 33.533 1.00 73.19 722 GLY A O 1
ATOM 5465 N N . ARG A 1 723 ? 2.470 -11.512 35.004 1.00 82.25 723 ARG A N 1
ATOM 5466 C CA . ARG A 1 723 ? 2.040 -12.443 36.059 1.00 82.25 723 ARG A CA 1
ATOM 5467 C C . ARG A 1 723 ? 0.934 -11.828 36.902 1.00 82.25 723 ARG A C 1
ATOM 5469 O O . ARG A 1 723 ? 0.991 -10.646 37.225 1.00 82.25 723 ARG A O 1
ATOM 5476 N N . VAL A 1 724 ? -0.053 -12.638 37.285 1.00 89.12 724 VAL A N 1
ATOM 5477 C CA . VAL A 1 724 ? -1.178 -12.198 38.125 1.00 89.12 724 VAL A CA 1
ATOM 5478 C C . VAL A 1 724 ? -0.684 -11.814 39.520 1.00 89.12 724 VAL A C 1
ATOM 5480 O O . VAL A 1 724 ? -0.031 -12.613 40.191 1.00 89.12 724 VAL A O 1
ATOM 5483 N N . VAL A 1 725 ? -1.039 -10.609 39.968 1.00 92.12 725 VAL A N 1
ATOM 5484 C CA . VAL A 1 725 ? -0.761 -10.109 41.319 1.00 92.12 725 VAL A CA 1
ATOM 5485 C C . VAL A 1 725 ? -2.065 -10.048 42.101 1.00 92.12 725 VAL A C 1
ATOM 5487 O O . VAL A 1 725 ? -2.923 -9.211 41.831 1.00 92.12 725 VAL A O 1
ATOM 5490 N N . TYR A 1 726 ? -2.221 -10.939 43.074 1.00 93.56 726 TYR A N 1
ATOM 5491 C CA . TYR A 1 726 ? -3.434 -11.047 43.883 1.00 93.56 726 TYR A CA 1
ATOM 5492 C C . TYR A 1 726 ? -3.662 -9.812 44.761 1.00 93.56 726 TYR A C 1
ATOM 5494 O O . TYR A 1 726 ? -2.718 -9.297 45.355 1.00 93.56 726 TYR A O 1
ATOM 5502 N N . LEU A 1 727 ? -4.912 -9.342 44.845 1.00 90.38 727 LEU A N 1
ATOM 5503 C CA . LEU A 1 727 ? -5.249 -8.129 45.603 1.00 90.38 727 LEU A CA 1
ATOM 5504 C C . LEU A 1 727 ? -5.200 -8.323 47.129 1.00 90.38 727 LEU A C 1
ATOM 5506 O O . LEU A 1 727 ? -5.009 -7.357 47.867 1.00 90.38 727 LEU A O 1
ATOM 5510 N N . ASP A 1 728 ? -5.400 -9.547 47.618 1.00 90.69 728 ASP A N 1
ATOM 5511 C CA . ASP A 1 728 ? -5.380 -9.855 49.046 1.00 90.69 728 ASP A CA 1
ATOM 5512 C C . ASP A 1 728 ? -3.947 -9.906 49.595 1.00 90.69 728 ASP A C 1
ATOM 5514 O O . ASP A 1 728 ? -3.049 -10.507 49.009 1.00 90.69 728 ASP A O 1
ATOM 5518 N N . GLY A 1 729 ? -3.736 -9.272 50.749 1.00 85.69 729 GLY A N 1
ATOM 5519 C CA . GLY A 1 729 ? -2.434 -9.226 51.421 1.00 85.69 729 GLY A CA 1
ATOM 5520 C C . GLY A 1 729 ? -1.438 -8.187 50.887 1.00 85.69 729 GLY A C 1
ATOM 5521 O O . GLY A 1 729 ? -0.303 -8.160 51.366 1.00 85.69 729 GLY A O 1
ATOM 5522 N N . LEU A 1 730 ? -1.830 -7.322 49.943 1.00 88.31 730 LEU A N 1
ATOM 5523 C CA . LEU A 1 730 ? -0.970 -6.239 49.451 1.00 88.31 730 LEU A CA 1
ATOM 5524 C C . LEU A 1 730 ? -0.845 -5.074 50.456 1.00 88.31 730 LEU A C 1
ATOM 5526 O O . LEU A 1 730 ? -1.832 -4.720 51.102 1.00 88.31 730 LEU A O 1
ATOM 5530 N N . PRO A 1 731 ? 0.337 -4.431 50.561 1.00 89.06 731 PRO A N 1
ATOM 5531 C CA . PRO A 1 731 ? 0.491 -3.150 51.257 1.00 89.06 731 PRO A CA 1
ATOM 5532 C C . PRO A 1 731 ? -0.288 -2.021 50.563 1.00 89.06 731 PRO A C 1
ATOM 5534 O O . PRO A 1 731 ? -0.315 -1.978 49.334 1.00 89.06 731 PRO A O 1
ATOM 5537 N N . ASP A 1 732 ? -0.817 -1.059 51.329 1.00 82.81 732 ASP A N 1
ATOM 5538 C CA . ASP A 1 732 ? -1.698 0.020 50.833 1.00 82.81 732 ASP A CA 1
ATOM 5539 C C . ASP A 1 732 ? -1.145 0.766 49.601 1.00 82.81 732 ASP A C 1
ATOM 5541 O O . ASP A 1 732 ? -1.844 0.924 48.603 1.00 82.81 732 ASP A O 1
ATOM 5545 N N . ALA A 1 733 ? 0.138 1.148 49.610 1.00 81.50 733 ALA A N 1
ATOM 5546 C CA . ALA A 1 733 ? 0.759 1.861 48.487 1.00 81.50 733 ALA A CA 1
ATOM 5547 C C . ALA A 1 733 ? 0.853 1.013 47.202 1.00 81.50 733 ALA A C 1
ATOM 5549 O O . ALA A 1 733 ? 0.661 1.516 46.096 1.00 81.50 733 ALA A O 1
ATOM 5550 N N . ALA A 1 734 ? 1.138 -0.287 47.338 1.00 84.44 734 ALA A N 1
ATOM 5551 C CA . ALA A 1 734 ? 1.197 -1.206 46.201 1.00 84.44 734 ALA A CA 1
ATOM 5552 C C . ALA A 1 734 ? -0.208 -1.544 45.685 1.00 84.44 734 ALA A C 1
ATOM 5554 O O . ALA A 1 734 ? -0.401 -1.737 44.486 1.00 84.44 734 ALA A O 1
ATOM 5555 N N . PHE A 1 735 ? -1.190 -1.585 46.588 1.00 90.62 735 PHE A N 1
ATOM 5556 C CA . PHE A 1 735 ? -2.590 -1.797 46.259 1.00 90.62 735 PHE A CA 1
ATOM 5557 C C . PHE A 1 735 ? -3.148 -0.659 45.391 1.00 90.62 735 PHE A C 1
ATOM 5559 O O . PHE A 1 735 ? -3.711 -0.937 44.334 1.00 90.62 735 PHE A O 1
ATOM 5566 N N . GLU A 1 736 ? -2.932 0.608 45.761 1.00 87.50 736 GLU A N 1
ATOM 5567 C CA . GLU A 1 736 ? -3.382 1.764 44.963 1.00 87.50 736 GLU A CA 1
ATOM 5568 C C . GLU A 1 736 ? -2.765 1.771 43.555 1.00 87.50 736 GLU A C 1
ATOM 5570 O O . GLU A 1 736 ? -3.470 1.920 42.552 1.00 87.50 736 GLU A O 1
ATOM 5575 N N . GLN A 1 737 ? -1.455 1.526 43.461 1.00 85.06 737 GLN A N 1
ATOM 5576 C CA . GLN A 1 737 ? -0.747 1.490 42.182 1.00 85.06 737 GLN A CA 1
ATOM 5577 C C . GLN A 1 737 ? -1.218 0.332 41.285 1.00 85.06 737 GLN A C 1
ATOM 5579 O O . GLN A 1 737 ? -1.364 0.495 40.065 1.00 85.06 737 GLN A O 1
ATOM 5584 N N . LEU A 1 738 ? -1.487 -0.835 41.879 1.00 90.88 738 LEU A N 1
ATOM 5585 C CA . LEU A 1 738 ? -2.016 -1.985 41.155 1.00 90.88 738 LEU A CA 1
ATOM 5586 C C . LEU A 1 738 ? -3.457 -1.748 40.697 1.00 90.88 738 LEU A C 1
ATOM 5588 O O . LEU A 1 738 ? -3.777 -2.112 39.570 1.00 90.88 738 LEU A O 1
ATOM 5592 N N . ILE A 1 739 ? -4.310 -1.111 41.503 1.00 94.50 739 ILE A N 1
ATOM 5593 C CA . ILE A 1 739 ? -5.687 -0.766 41.114 1.00 94.50 739 ILE A CA 1
ATOM 5594 C C . ILE A 1 739 ? -5.696 0.188 39.915 1.00 94.50 739 ILE A C 1
ATOM 5596 O O . ILE A 1 739 ? -6.383 -0.089 38.931 1.00 94.50 739 ILE A O 1
ATOM 5600 N N . ALA A 1 740 ? -4.875 1.244 39.932 1.00 86.75 740 ALA A N 1
ATOM 5601 C CA . ALA A 1 740 ? -4.761 2.179 38.809 1.00 86.75 740 ALA A CA 1
ATOM 5602 C C . ALA A 1 740 ? -4.251 1.497 37.524 1.00 86.75 740 ALA A C 1
ATOM 5604 O O . ALA A 1 740 ? -4.671 1.817 36.411 1.00 86.75 740 ALA A O 1
ATOM 5605 N N . THR A 1 741 ? -3.342 0.531 37.662 1.00 87.38 741 THR A N 1
ATOM 5606 C CA . THR A 1 741 ? -2.830 -0.254 36.527 1.00 87.38 741 THR A CA 1
ATOM 5607 C C . THR A 1 741 ? -3.869 -1.257 36.022 1.00 87.38 741 THR A C 1
ATOM 5609 O O . THR A 1 741 ? -4.089 -1.362 34.821 1.00 87.38 741 THR A O 1
ATOM 5612 N N . THR A 1 742 ? -4.586 -1.919 36.931 1.00 92.31 742 THR A N 1
ATOM 5613 C CA . THR A 1 742 ? -5.677 -2.852 36.616 1.00 92.31 742 THR A CA 1
ATOM 5614 C C . THR A 1 742 ? -6.801 -2.142 35.858 1.00 92.31 742 THR A C 1
ATOM 5616 O O . THR A 1 742 ? -7.287 -2.666 34.860 1.00 92.31 742 THR A O 1
ATOM 5619 N N . ALA A 1 743 ? -7.182 -0.929 36.275 1.00 92.25 743 ALA A N 1
ATOM 5620 C CA . ALA A 1 743 ? -8.197 -0.125 35.597 1.00 92.25 743 ALA A CA 1
ATOM 5621 C C . ALA A 1 743 ? -7.781 0.259 34.165 1.00 92.25 743 ALA A C 1
ATOM 5623 O O . ALA A 1 743 ? -8.581 0.110 33.240 1.00 92.25 743 ALA A O 1
ATOM 5624 N N . ARG A 1 744 ? -6.518 0.665 33.956 1.00 89.19 744 ARG A N 1
ATOM 5625 C CA . ARG A 1 744 ? -5.973 0.929 32.610 1.00 89.19 744 ARG A CA 1
ATOM 5626 C C . ARG A 1 744 ? -6.017 -0.314 31.725 1.00 89.19 744 ARG A C 1
ATOM 5628 O O . ARG A 1 744 ? -6.569 -0.250 30.631 1.00 89.19 744 ARG A O 1
ATOM 5635 N N . ASN A 1 745 ? -5.557 -1.454 32.241 1.00 88.88 745 ASN A N 1
ATOM 5636 C CA . ASN A 1 745 ? -5.584 -2.727 31.517 1.00 88.88 745 ASN A CA 1
ATOM 5637 C C . ASN A 1 745 ? -7.012 -3.135 31.108 1.00 88.88 745 ASN A C 1
ATOM 5639 O O . ASN A 1 745 ? -7.213 -3.684 30.027 1.00 88.88 745 ASN A O 1
ATOM 5643 N N . ILE A 1 746 ? -8.014 -2.863 31.954 1.00 91.94 746 ILE A N 1
ATOM 5644 C CA . ILE A 1 746 ? -9.427 -3.116 31.638 1.00 91.94 746 ILE A CA 1
ATOM 5645 C C . ILE A 1 746 ? -9.899 -2.209 30.496 1.00 91.94 746 ILE A C 1
ATOM 5647 O O . ILE A 1 746 ? -10.477 -2.710 29.534 1.00 91.94 746 ILE A O 1
ATOM 5651 N N . VAL A 1 747 ? -9.656 -0.896 30.570 1.00 89.38 747 VAL A N 1
ATOM 5652 C CA . VAL A 1 747 ? -10.089 0.057 29.530 1.00 89.38 747 VAL A CA 1
ATOM 5653 C C . VAL A 1 747 ? -9.418 -0.246 28.186 1.00 89.38 747 VAL A C 1
ATOM 5655 O O . VAL A 1 747 ? -10.092 -0.258 27.157 1.00 89.38 747 VAL A O 1
ATOM 5658 N N . GLU A 1 748 ? -8.127 -0.578 28.190 1.00 84.81 748 GLU A N 1
ATOM 5659 C CA . GLU A 1 748 ? -7.386 -0.988 26.991 1.00 84.81 748 GLU A CA 1
ATOM 5660 C C . GLU A 1 748 ? -7.918 -2.297 26.395 1.00 84.81 748 GLU A C 1
ATOM 5662 O O . GLU A 1 748 ? -8.073 -2.404 25.175 1.00 84.81 748 GLU A O 1
ATOM 5667 N N . ALA A 1 749 ? -8.258 -3.282 27.235 1.00 82.31 749 ALA A N 1
ATOM 5668 C CA . ALA A 1 749 ? -8.868 -4.527 26.777 1.00 82.31 749 ALA A CA 1
ATOM 5669 C C . ALA A 1 749 ? -10.230 -4.274 26.111 1.00 82.31 749 ALA A C 1
ATOM 5671 O O . ALA A 1 749 ? -10.508 -4.843 25.055 1.00 82.31 749 ALA A O 1
ATOM 5672 N N . VAL A 1 750 ? -11.053 -3.383 26.678 1.00 87.56 750 VAL A N 1
ATOM 5673 C CA . VAL A 1 750 ? -12.351 -2.996 26.099 1.00 87.56 750 VAL A CA 1
ATOM 5674 C C . VAL A 1 750 ? -12.177 -2.245 24.780 1.00 87.56 750 VAL A C 1
ATOM 5676 O O . VAL A 1 750 ? -12.881 -2.546 23.820 1.00 87.56 750 VAL A O 1
ATOM 5679 N N . ALA A 1 751 ? -11.231 -1.308 24.697 1.00 79.50 751 ALA A N 1
ATOM 5680 C CA . ALA A 1 751 ? -10.944 -0.569 23.467 1.00 79.50 751 ALA A CA 1
ATOM 5681 C C . ALA A 1 751 ? -10.429 -1.489 22.346 1.00 79.50 751 ALA A C 1
ATOM 5683 O O . ALA A 1 751 ? -10.864 -1.379 21.197 1.00 79.50 751 ALA A O 1
ATOM 5684 N N . SER A 1 752 ? -9.561 -2.444 22.691 1.00 76.31 752 SER A N 1
ATOM 5685 C CA . SER A 1 752 ? -9.022 -3.435 21.753 1.00 76.31 752 SER A CA 1
ATOM 5686 C C . SER A 1 752 ? -10.115 -4.373 21.237 1.00 76.31 752 SER A C 1
ATOM 5688 O O . SER A 1 752 ? -10.179 -4.673 20.046 1.00 76.31 752 SER A O 1
ATOM 5690 N N . ASP A 1 753 ? -11.009 -4.815 22.123 1.00 79.00 753 ASP A N 1
ATOM 5691 C CA . ASP A 1 753 ? -12.119 -5.698 21.772 1.00 79.00 753 ASP A CA 1
ATOM 5692 C C . ASP A 1 753 ? -13.219 -4.980 20.976 1.00 79.00 753 ASP A C 1
ATOM 5694 O O . ASP A 1 753 ? -13.750 -5.559 20.030 1.00 79.00 753 ASP A O 1
ATOM 5698 N N . ARG A 1 754 ? -13.514 -3.706 21.277 1.00 73.94 754 ARG A N 1
ATOM 5699 C CA . ARG A 1 754 ? -14.373 -2.858 20.431 1.00 73.94 754 ARG A CA 1
ATOM 5700 C C . ARG A 1 754 ? -13.774 -2.676 19.040 1.00 73.94 754 ARG A C 1
ATOM 5702 O O . ARG A 1 754 ? -14.437 -3.004 18.070 1.00 73.94 754 ARG A O 1
ATOM 5709 N N . SER A 1 755 ? -12.491 -2.323 18.942 1.00 65.00 755 SER A N 1
ATOM 5710 C CA . SER A 1 755 ? -11.794 -2.199 17.649 1.00 65.00 755 SER A CA 1
ATOM 5711 C C . SER A 1 755 ? -11.840 -3.503 16.840 1.00 65.00 755 SER A C 1
ATOM 5713 O O . SER A 1 755 ? -12.070 -3.488 15.632 1.00 65.00 755 SER A O 1
ATOM 5715 N N . ARG A 1 756 ? -11.692 -4.655 17.509 1.00 65.69 756 ARG A N 1
ATOM 5716 C CA . ARG A 1 756 ? -11.828 -5.979 16.886 1.00 65.69 756 ARG A CA 1
ATOM 5717 C C . ARG A 1 756 ? -13.264 -6.263 16.427 1.00 65.69 756 ARG A C 1
ATOM 5719 O O . ARG A 1 756 ? -13.453 -6.777 15.325 1.00 65.69 756 ARG A O 1
ATOM 5726 N N . ARG A 1 757 ? -14.270 -5.937 17.249 1.00 62.22 757 ARG A N 1
ATOM 5727 C CA . ARG A 1 757 ? -15.698 -6.100 16.926 1.00 62.22 757 ARG A CA 1
ATOM 5728 C C . ARG A 1 757 ? -16.149 -5.162 15.808 1.00 62.22 757 ARG A C 1
ATOM 5730 O O . ARG A 1 757 ? -16.924 -5.589 14.959 1.00 62.22 757 ARG A O 1
ATOM 5737 N N . ASP A 1 758 ? -15.638 -3.938 15.759 1.00 54.12 758 ASP A N 1
ATOM 5738 C CA . ASP A 1 758 ? -15.951 -2.957 14.719 1.00 54.12 758 ASP A CA 1
ATOM 5739 C C . ASP A 1 758 ? -15.272 -3.309 13.395 1.00 54.12 758 ASP A C 1
ATOM 5741 O O . ASP A 1 758 ? -15.908 -3.214 12.346 1.00 54.12 758 ASP A O 1
ATOM 5745 N N . ALA A 1 759 ? -14.051 -3.855 13.424 1.00 47.22 759 ALA A N 1
ATOM 5746 C CA . ALA A 1 759 ? -13.430 -4.484 12.254 1.00 47.22 759 ALA A CA 1
ATOM 5747 C C . ALA A 1 759 ? -14.239 -5.699 11.737 1.00 47.22 759 ALA A C 1
ATOM 5749 O O . ALA A 1 759 ? -14.302 -5.951 10.532 1.00 47.22 759 ALA A O 1
ATOM 5750 N N . GLN A 1 760 ? -14.911 -6.433 12.631 1.00 46.34 760 GLN A N 1
ATOM 5751 C CA . GLN A 1 760 ? -15.815 -7.537 12.272 1.00 46.34 760 GLN A CA 1
ATOM 5752 C C . GLN A 1 760 ? -17.227 -7.089 11.844 1.00 46.34 760 GLN A C 1
ATOM 5754 O O . GLN A 1 760 ? -17.852 -7.777 11.048 1.00 46.34 760 GLN A O 1
ATOM 5759 N N . ARG A 1 761 ? -17.741 -5.941 12.307 1.00 39.06 761 ARG A N 1
ATOM 5760 C CA . ARG A 1 761 ? -19.057 -5.397 11.899 1.00 39.06 761 ARG A CA 1
ATOM 5761 C C . ARG A 1 761 ? -19.008 -4.610 10.595 1.00 39.06 761 ARG A C 1
ATOM 5763 O O . ARG A 1 761 ? -19.913 -4.723 9.772 1.00 39.06 761 ARG A O 1
ATOM 5770 N N . THR A 1 762 ? -17.936 -3.856 10.365 1.00 37.47 762 THR A N 1
ATOM 5771 C CA . THR A 1 762 ? -17.705 -3.140 9.095 1.00 37.47 762 THR A CA 1
ATOM 5772 C C . THR A 1 762 ? -17.514 -4.082 7.901 1.00 37.47 762 THR A C 1
ATOM 5774 O O . THR A 1 762 ? -17.649 -3.653 6.757 1.00 37.47 762 THR A O 1
ATOM 5777 N N . THR A 1 763 ? -17.279 -5.374 8.151 1.00 37.00 763 THR A N 1
ATOM 5778 C CA . THR A 1 763 ? -17.226 -6.434 7.136 1.00 37.00 763 THR A CA 1
ATOM 5779 C C . THR A 1 763 ? -18.572 -7.137 6.891 1.00 37.00 763 THR A C 1
ATOM 5781 O O . THR A 1 763 ? -18.692 -7.835 5.884 1.00 37.00 763 THR A O 1
ATOM 5784 N N . GLU A 1 764 ? -19.593 -6.931 7.738 1.00 33.44 764 GLU A N 1
ATOM 5785 C CA . GLU A 1 764 ? -20.916 -7.578 7.621 1.00 33.44 764 GLU A CA 1
ATOM 5786 C C . GLU A 1 764 ? -22.049 -6.641 7.136 1.00 33.44 764 GLU A C 1
ATOM 5788 O O . GLU A 1 764 ? -22.950 -7.131 6.458 1.00 33.44 764 GLU A O 1
ATOM 5793 N N . ASP A 1 765 ? -21.997 -5.320 7.389 1.00 30.31 765 ASP A N 1
ATOM 5794 C CA . ASP A 1 765 ? -23.124 -4.382 7.132 1.00 30.31 765 ASP A CA 1
ATOM 5795 C C . ASP A 1 765 ? -22.898 -3.304 6.035 1.00 30.31 765 ASP A C 1
ATOM 5797 O O . ASP A 1 765 ? -23.720 -2.399 5.860 1.00 30.31 765 ASP A O 1
ATOM 5801 N N . ALA A 1 766 ? -21.823 -3.367 5.243 1.00 27.45 766 ALA A N 1
ATOM 5802 C CA . ALA A 1 766 ? -21.616 -2.415 4.143 1.00 27.45 766 ALA A CA 1
ATOM 5803 C C . ALA A 1 766 ? -22.426 -2.796 2.877 1.00 27.45 766 ALA A C 1
ATOM 5805 O O . ALA A 1 766 ? -22.293 -3.921 2.387 1.00 27.45 766 ALA A O 1
ATOM 5806 N N . PRO A 1 767 ? -23.199 -1.872 2.261 1.00 29.33 767 PRO A N 1
ATOM 5807 C CA . PRO A 1 767 ? -23.589 -2.020 0.862 1.00 29.33 767 PRO A CA 1
ATOM 5808 C C . PRO A 1 767 ? -22.309 -2.035 0.021 1.00 29.33 767 PRO A C 1
ATOM 5810 O O . PRO A 1 767 ? -21.418 -1.224 0.267 1.00 29.33 767 PRO A O 1
ATOM 5813 N N . GLU A 1 768 ? -22.208 -2.949 -0.948 1.00 33.59 768 GLU A N 1
ATOM 5814 C CA . GLU A 1 768 ? -21.036 -3.119 -1.819 1.00 33.59 768 GLU A CA 1
ATOM 5815 C C . GLU A 1 768 ? -20.641 -1.805 -2.525 1.00 33.59 768 GLU A C 1
ATOM 5817 O O . GLU A 1 768 ? -21.064 -1.504 -3.641 1.00 33.59 768 GLU A O 1
ATOM 5822 N N . SER A 1 769 ? -19.796 -1.010 -1.873 1.00 25.19 769 SER A N 1
ATOM 5823 C CA . SER A 1 769 ? -19.119 0.142 -2.453 1.00 25.19 769 SER A CA 1
ATOM 5824 C C . SER A 1 769 ? -17.757 0.346 -1.787 1.00 25.19 769 SER A C 1
ATOM 5826 O O . SER A 1 769 ? -17.638 0.989 -0.752 1.00 25.19 769 SER A O 1
ATOM 5828 N N . GLY A 1 770 ? -16.725 -0.203 -2.430 1.00 28.62 770 GLY A N 1
ATOM 5829 C CA . GLY A 1 770 ? -15.445 0.472 -2.655 1.00 28.62 770 GLY A CA 1
ATOM 5830 C C . GLY A 1 770 ? -14.670 1.036 -1.460 1.00 28.62 770 GLY A C 1
ATOM 5831 O O . GLY A 1 770 ? -14.191 2.160 -1.560 1.00 28.62 770 GLY A O 1
ATOM 5832 N N . ALA A 1 771 ? -14.457 0.262 -0.397 1.00 24.36 771 ALA A N 1
ATOM 5833 C CA . ALA A 1 771 ? -13.183 0.321 0.324 1.00 24.36 771 ALA A CA 1
ATOM 5834 C C . ALA A 1 771 ? -12.223 -0.662 -0.363 1.00 24.36 771 ALA A C 1
ATOM 5836 O O . ALA A 1 771 ? -12.664 -1.714 -0.832 1.00 24.36 771 ALA A O 1
ATOM 5837 N N . GLY A 1 772 ? -10.945 -0.298 -0.498 1.00 26.09 772 GLY A N 1
ATOM 5838 C CA . GLY A 1 772 ? -9.940 -1.152 -1.127 1.00 26.09 772 GLY A CA 1
ATOM 5839 C C . GLY A 1 772 ? -10.028 -2.570 -0.577 1.00 26.09 772 GLY A C 1
ATOM 5840 O O . GLY A 1 772 ? -9.963 -2.767 0.635 1.00 26.09 772 GLY A O 1
ATOM 5841 N N . SER A 1 773 ? -10.217 -3.545 -1.470 1.00 24.27 773 SER A N 1
ATOM 5842 C CA . SER A 1 773 ? -10.008 -4.946 -1.125 1.00 24.27 773 SER A CA 1
ATOM 5843 C C . SER A 1 773 ? -8.658 -5.071 -0.413 1.00 24.27 773 SER A C 1
ATOM 5845 O O . SER A 1 773 ? -7.736 -4.341 -0.807 1.00 24.27 773 SER A O 1
ATOM 5847 N N . PRO A 1 774 ? -8.492 -5.998 0.557 1.00 30.89 774 PRO A N 1
ATOM 5848 C CA . PRO A 1 774 ? -7.148 -6.471 0.875 1.00 30.89 774 PRO A CA 1
ATOM 5849 C C . PRO A 1 774 ? -6.481 -6.731 -0.472 1.00 30.89 774 PRO A C 1
ATOM 5851 O O . PRO A 1 774 ? -7.114 -7.305 -1.367 1.00 30.89 774 PRO A O 1
ATOM 5854 N N . SER A 1 775 ? -5.309 -6.145 -0.707 1.00 37.78 775 SER A N 1
ATOM 5855 C CA . SER A 1 775 ? -4.629 -6.295 -1.984 1.00 37.78 775 SER A CA 1
ATOM 5856 C C . SER A 1 775 ? -4.314 -7.774 -2.141 1.00 37.78 775 SER A C 1
ATOM 5858 O O . SER A 1 775 ? -3.295 -8.243 -1.651 1.00 37.78 775 SER A O 1
ATOM 5860 N N . ASN A 1 776 ? -5.231 -8.516 -2.766 1.00 49.69 776 ASN A N 1
ATOM 5861 C CA . ASN A 1 776 ? -5.087 -9.931 -3.034 1.00 49.69 776 ASN A CA 1
ATOM 5862 C C . ASN A 1 776 ? -3.921 -10.052 -4.002 1.00 49.69 776 ASN A C 1
ATOM 5864 O O . ASN A 1 776 ? -4.099 -9.906 -5.214 1.00 49.69 776 ASN A O 1
ATOM 5868 N N . GLY A 1 777 ? -2.741 -10.291 -3.435 1.00 66.62 777 GLY A N 1
ATOM 5869 C CA . GLY A 1 777 ? -1.492 -10.642 -4.083 1.00 66.62 777 GLY A CA 1
ATOM 5870 C C . GLY A 1 777 ? -1.705 -11.834 -5.003 1.00 66.62 777 GLY A C 1
ATOM 5871 O O . GLY A 1 777 ? -1.471 -12.963 -4.586 1.00 66.62 777 GLY A O 1
ATOM 5872 N N . ARG A 1 778 ? -2.205 -11.643 -6.230 1.00 81.31 778 ARG A N 1
ATOM 5873 C CA . ARG A 1 778 ? -2.279 -12.702 -7.242 1.00 81.31 778 ARG A CA 1
ATOM 5874 C C . ARG A 1 778 ? -0.893 -12.914 -7.826 1.00 81.31 778 ARG A C 1
ATOM 5876 O O . ARG A 1 778 ? -0.489 -12.227 -8.770 1.00 81.31 778 ARG A O 1
ATOM 5883 N N . LEU A 1 779 ? -0.205 -13.903 -7.275 1.00 88.44 779 LEU A N 1
ATOM 5884 C CA . LEU A 1 779 ? 1.123 -14.312 -7.695 1.00 88.44 779 LEU A CA 1
ATOM 5885 C C . LEU A 1 779 ? 1.026 -15.642 -8.438 1.00 88.44 779 LEU A C 1
ATOM 5887 O O . LEU A 1 779 ? 0.565 -16.648 -7.900 1.00 88.44 779 LEU A O 1
ATOM 5891 N N . THR A 1 780 ? 1.444 -15.650 -9.698 1.00 91.75 780 THR A N 1
ATOM 5892 C CA . THR A 1 780 ? 1.574 -16.887 -10.470 1.00 91.75 780 THR A CA 1
ATOM 5893 C C . THR A 1 780 ? 3.013 -17.369 -10.382 1.00 91.75 780 THR A C 1
ATOM 5895 O O . THR A 1 780 ? 3.923 -16.593 -10.663 1.00 91.75 780 THR A O 1
ATOM 5898 N N . VAL A 1 781 ? 3.224 -18.634 -10.020 1.00 93.31 781 VAL A N 1
ATOM 5899 C CA . VAL A 1 781 ? 4.557 -19.241 -9.951 1.00 93.31 781 VAL A CA 1
ATOM 5900 C C . VAL A 1 781 ? 4.609 -20.484 -10.827 1.00 93.31 781 VAL A C 1
ATOM 5902 O O . VAL A 1 781 ? 3.760 -21.373 -10.728 1.00 93.31 781 VAL A O 1
ATOM 5905 N N . ARG A 1 782 ? 5.613 -20.534 -11.699 1.00 92.69 782 ARG A N 1
ATOM 5906 C CA . ARG A 1 782 ? 5.854 -21.632 -12.637 1.00 92.69 782 ARG A CA 1
ATOM 5907 C C . ARG A 1 782 ? 7.281 -22.128 -12.520 1.00 92.69 782 ARG A C 1
ATOM 5909 O O . ARG A 1 782 ? 8.184 -21.347 -12.248 1.00 92.69 782 ARG A O 1
ATOM 5916 N N . GLN A 1 783 ? 7.496 -23.399 -12.804 1.00 91.12 783 GLN A N 1
ATOM 5917 C CA . GLN A 1 783 ? 8.808 -23.990 -12.974 1.00 91.12 783 GLN A CA 1
ATOM 5918 C C . GLN A 1 783 ? 9.007 -24.346 -14.454 1.00 91.12 783 GLN A C 1
ATOM 5920 O O . GLN A 1 783 ? 8.613 -25.432 -14.883 1.00 91.12 783 GLN A O 1
ATOM 5925 N N . PRO A 1 784 ? 9.594 -23.443 -15.264 1.00 88.00 784 PRO A N 1
ATOM 5926 C CA . PRO A 1 784 ? 9.844 -23.730 -16.675 1.00 88.00 784 PRO A CA 1
ATOM 5927 C C . PRO A 1 784 ? 10.868 -24.858 -16.865 1.00 88.00 784 PRO A C 1
ATOM 5929 O O . PRO A 1 784 ? 10.701 -25.683 -17.759 1.00 88.00 784 PRO A O 1
ATOM 5932 N N . ASP A 1 785 ? 11.882 -24.919 -15.995 1.00 88.00 785 ASP A N 1
ATOM 5933 C CA . ASP A 1 785 ? 12.978 -25.886 -16.038 1.00 88.00 785 ASP A CA 1
ATOM 5934 C C . ASP A 1 785 ? 13.349 -26.351 -14.612 1.00 88.00 785 ASP A C 1
ATOM 5936 O O . ASP A 1 785 ? 13.152 -25.607 -13.640 1.00 88.00 785 ASP A O 1
ATOM 5940 N N . PRO A 1 786 ? 13.930 -27.555 -14.438 1.00 83.94 786 PRO A N 1
ATOM 5941 C CA . PRO A 1 786 ? 14.499 -27.975 -13.157 1.00 83.94 786 PRO A CA 1
ATOM 5942 C C . PRO A 1 786 ? 15.479 -26.926 -12.600 1.00 83.94 786 PRO A C 1
ATOM 5944 O O . PRO A 1 786 ? 16.380 -26.481 -13.309 1.00 83.94 786 PRO A O 1
ATOM 5947 N N . GLY A 1 787 ? 15.301 -26.512 -11.340 1.00 88.06 787 GLY A N 1
ATOM 5948 C CA . GLY A 1 787 ? 16.159 -25.505 -10.696 1.00 88.06 787 GLY A CA 1
ATOM 5949 C C . GLY A 1 787 ? 15.833 -24.043 -11.024 1.00 88.06 787 GLY A C 1
ATOM 5950 O O . GLY A 1 787 ? 16.619 -23.159 -10.698 1.00 88.06 787 GLY A O 1
ATOM 5951 N N . THR A 1 788 ? 14.705 -23.752 -11.683 1.00 93.62 788 THR A N 1
ATOM 5952 C CA . THR A 1 788 ? 14.294 -22.371 -11.981 1.00 93.62 788 THR A CA 1
ATOM 5953 C C . THR A 1 788 ? 12.822 -22.132 -11.658 1.00 93.62 788 THR A C 1
ATOM 5955 O O . THR A 1 788 ? 11.969 -22.880 -12.121 1.00 93.62 788 THR A O 1
ATOM 5958 N N . LEU A 1 789 ? 12.510 -21.071 -10.912 1.00 94.69 789 LEU A N 1
ATOM 5959 C CA . LEU A 1 789 ? 11.148 -20.580 -10.679 1.00 94.69 789 LEU A CA 1
ATOM 5960 C C . LEU A 1 789 ? 10.933 -19.255 -11.411 1.00 94.69 789 LEU A C 1
ATOM 5962 O O . LEU A 1 789 ? 11.776 -18.363 -11.370 1.00 94.69 789 LEU A O 1
ATOM 5966 N N . GLN A 1 790 ? 9.791 -19.124 -12.073 1.00 93.75 790 GLN A N 1
ATOM 5967 C CA . GLN A 1 790 ? 9.302 -17.896 -12.682 1.00 93.75 790 GLN A CA 1
ATOM 5968 C C . GLN A 1 790 ? 8.122 -17.378 -11.863 1.00 93.75 790 GLN A C 1
ATOM 5970 O O . GLN A 1 790 ? 7.138 -18.092 -11.674 1.00 93.75 790 GLN A O 1
ATOM 5975 N N . TYR A 1 791 ? 8.206 -16.125 -11.436 1.00 91.56 791 TYR A N 1
ATOM 5976 C CA . TYR A 1 791 ? 7.169 -15.408 -10.704 1.00 91.56 791 TYR A CA 1
ATOM 5977 C C . TYR A 1 791 ? 6.531 -14.376 -11.623 1.00 91.56 791 TYR A C 1
ATOM 5979 O O . TYR A 1 791 ? 7.238 -13.641 -12.305 1.00 91.56 791 TYR A O 1
ATOM 5987 N N . ILE A 1 792 ? 5.206 -14.303 -11.635 1.00 88.75 792 ILE A N 1
ATOM 5988 C CA . ILE A 1 792 ? 4.440 -13.323 -12.405 1.00 88.75 792 ILE A CA 1
ATOM 5989 C C . ILE A 1 792 ? 3.425 -12.701 -11.452 1.00 88.75 792 ILE A C 1
ATOM 5991 O O . ILE A 1 792 ? 2.473 -13.365 -11.035 1.00 88.75 792 ILE A O 1
ATOM 5995 N N . ASP A 1 793 ? 3.623 -11.434 -11.108 1.00 82.12 793 ASP A N 1
ATOM 5996 C CA . ASP A 1 793 ? 2.689 -10.683 -10.274 1.00 82.12 793 ASP A CA 1
ATOM 5997 C C . ASP A 1 793 ? 1.770 -9.830 -11.148 1.00 82.12 793 ASP A C 1
ATOM 5999 O O . ASP A 1 793 ? 2.200 -9.095 -12.041 1.00 82.12 793 ASP A O 1
ATOM 6003 N N . THR A 1 794 ? 0.473 -9.990 -10.904 1.00 64.12 794 THR A N 1
ATOM 6004 C CA . THR A 1 794 ? -0.603 -9.336 -11.657 1.00 64.12 794 THR A CA 1
ATOM 6005 C C . THR A 1 794 ? -1.375 -8.317 -10.821 1.00 64.12 794 THR A C 1
ATOM 6007 O O . THR A 1 794 ? -2.376 -7.780 -11.291 1.00 64.12 794 THR A O 1
ATOM 6010 N N . THR A 1 795 ? -0.929 -8.044 -9.591 1.00 54.94 795 THR A N 1
ATOM 6011 C CA . THR A 1 795 ? -1.560 -7.072 -8.684 1.00 54.94 795 THR A CA 1
ATOM 6012 C C . THR A 1 795 ? -1.222 -5.625 -8.995 1.00 54.94 795 THR A C 1
ATOM 6014 O O . THR A 1 795 ? -2.004 -4.726 -8.683 1.00 54.94 795 THR A O 1
ATOM 6017 N N . VAL A 1 796 ? -0.096 -5.390 -9.665 1.00 44.91 796 VAL A N 1
ATOM 6018 C CA . VAL A 1 796 ? 0.328 -4.062 -10.101 1.00 44.91 796 VAL A CA 1
ATOM 6019 C C . VAL A 1 796 ? -0.224 -3.787 -11.504 1.00 44.91 796 VAL A C 1
ATOM 6021 O O . VAL A 1 796 ? -0.355 -4.683 -12.338 1.00 44.91 796 VAL A O 1
ATOM 6024 N N . ARG A 1 797 ? -0.549 -2.517 -11.798 1.00 40.00 797 ARG A N 1
ATOM 6025 C CA . ARG A 1 797 ? -1.014 -2.055 -13.127 1.00 40.00 797 ARG A CA 1
ATOM 6026 C C . ARG A 1 797 ? -0.020 -2.352 -14.271 1.00 40.00 797 ARG A C 1
ATOM 6028 O O . ARG A 1 797 ? -0.402 -2.224 -15.433 1.00 40.00 797 ARG A O 1
ATOM 6035 N N . SER A 1 798 ? 1.210 -2.753 -13.947 1.00 46.97 798 SER A N 1
ATOM 6036 C CA . SER A 1 798 ? 2.222 -3.350 -14.820 1.00 46.97 798 SER A CA 1
ATOM 6037 C C . SER A 1 798 ? 2.499 -4.784 -14.358 1.00 46.97 798 SER A C 1
ATOM 6039 O O . SER A 1 798 ? 2.792 -5.005 -13.187 1.00 46.97 798 SER A O 1
ATOM 6041 N N . ARG A 1 799 ? 2.428 -5.759 -15.269 1.00 69.94 799 ARG A N 1
ATOM 6042 C CA . ARG A 1 799 ? 2.832 -7.146 -14.995 1.00 69.94 799 ARG A CA 1
ATOM 6043 C C . ARG A 1 799 ? 4.331 -7.176 -14.697 1.00 69.94 799 ARG A C 1
ATOM 6045 O O . ARG A 1 799 ? 5.118 -6.876 -15.593 1.00 69.94 799 ARG A O 1
ATOM 6052 N N . THR A 1 800 ? 4.704 -7.561 -13.482 1.00 76.69 800 THR A N 1
ATOM 6053 C CA . THR A 1 800 ? 6.110 -7.725 -13.090 1.00 76.69 800 THR A CA 1
ATOM 6054 C C . THR A 1 800 ? 6.468 -9.203 -13.115 1.00 76.69 800 THR A C 1
ATOM 6056 O O . THR A 1 800 ? 5.706 -10.041 -12.624 1.00 76.69 800 THR A O 1
ATOM 6059 N N . GLU A 1 801 ? 7.610 -9.530 -13.715 1.00 86.25 801 GLU A N 1
ATOM 6060 C CA . GLU A 1 801 ? 8.116 -10.897 -13.794 1.00 86.25 801 GLU A CA 1
ATOM 6061 C C . GLU A 1 801 ? 9.492 -11.001 -13.150 1.00 86.25 801 GLU A C 1
ATOM 6063 O O . GLU A 1 801 ? 10.368 -10.185 -13.427 1.00 86.25 801 GLU A O 1
ATOM 6068 N N . TRP A 1 802 ? 9.691 -12.044 -12.346 1.00 90.00 802 TRP A N 1
ATOM 6069 C CA . TRP A 1 802 ? 10.998 -12.404 -11.803 1.00 90.00 802 TRP A CA 1
ATOM 6070 C C . TRP A 1 802 ? 11.340 -13.841 -12.165 1.00 90.00 802 TRP A C 1
ATOM 6072 O O . TRP A 1 802 ? 10.461 -14.682 -12.372 1.00 90.00 802 TRP A O 1
ATOM 6082 N N . GLN A 1 803 ? 12.635 -14.134 -12.190 1.00 91.25 803 GLN A N 1
ATOM 6083 C CA . GLN A 1 803 ? 13.143 -15.482 -12.376 1.00 91.25 803 GLN A CA 1
ATOM 6084 C C . GLN A 1 803 ? 14.204 -15.769 -11.316 1.00 91.25 803 GLN A C 1
ATOM 6086 O O . GLN A 1 803 ? 15.201 -15.057 -11.227 1.00 91.25 803 GLN A O 1
ATOM 6091 N N . VAL A 1 804 ? 13.988 -16.816 -10.525 1.00 92.75 804 VAL A N 1
ATOM 6092 C CA . VAL A 1 804 ? 14.892 -17.249 -9.456 1.00 92.75 804 VAL A CA 1
ATOM 6093 C C . VAL A 1 804 ? 15.478 -18.601 -9.832 1.00 92.75 804 VAL A C 1
ATOM 6095 O O . VAL A 1 804 ? 14.754 -19.509 -10.244 1.00 92.75 804 VAL A O 1
ATOM 6098 N N . ARG A 1 805 ? 16.799 -18.739 -9.716 1.00 93.06 805 ARG A N 1
ATOM 6099 C CA . ARG A 1 805 ? 17.516 -19.995 -9.959 1.00 93.06 805 ARG A CA 1
ATOM 6100 C C . ARG A 1 805 ? 18.036 -20.554 -8.645 1.00 93.06 805 ARG A C 1
ATOM 6102 O O . ARG A 1 805 ? 18.570 -19.806 -7.836 1.00 93.06 805 ARG A O 1
ATOM 6109 N N . TYR A 1 806 ? 17.924 -21.863 -8.477 1.00 91.81 806 TYR A N 1
ATOM 6110 C CA . TYR A 1 806 ? 18.336 -22.580 -7.276 1.00 91.81 806 TYR A CA 1
ATOM 6111 C C . TYR A 1 806 ? 18.920 -23.951 -7.637 1.00 91.81 806 TYR A C 1
ATOM 6113 O O . TYR A 1 806 ? 18.696 -24.467 -8.733 1.00 91.81 806 TYR A O 1
ATOM 6121 N N . ASP A 1 807 ? 19.664 -24.551 -6.707 1.00 91.94 807 ASP A N 1
ATOM 6122 C CA . ASP A 1 807 ? 20.159 -25.924 -6.834 1.00 91.94 807 ASP A CA 1
ATOM 6123 C C . ASP A 1 807 ? 19.076 -26.923 -6.375 1.00 91.94 807 ASP A C 1
ATOM 6125 O O . ASP A 1 807 ? 18.715 -26.919 -5.191 1.00 91.94 807 ASP A O 1
ATOM 6129 N N . PRO A 1 808 ? 18.555 -27.794 -7.265 1.00 86.81 808 PRO A N 1
ATOM 6130 C CA . PRO A 1 808 ? 17.561 -28.798 -6.896 1.00 86.81 808 PRO A CA 1
ATOM 6131 C C . PRO A 1 808 ? 18.022 -29.742 -5.782 1.00 86.81 808 PRO A C 1
ATOM 6133 O O . PRO A 1 808 ? 17.221 -30.090 -4.920 1.00 86.81 808 PRO A O 1
ATOM 6136 N N . ALA A 1 809 ? 19.303 -30.127 -5.757 1.00 84.44 809 ALA A N 1
ATOM 6137 C CA . ALA A 1 809 ? 19.811 -31.062 -4.754 1.00 84.44 809 ALA A CA 1
ATOM 6138 C C . ALA A 1 809 ? 19.832 -30.432 -3.353 1.00 84.44 809 ALA A C 1
ATOM 6140 O O . ALA A 1 809 ? 19.530 -31.098 -2.359 1.00 84.44 809 ALA A O 1
ATOM 6141 N N . LEU A 1 810 ? 20.156 -29.138 -3.275 1.00 88.38 810 LEU A N 1
ATOM 6142 C CA . LEU A 1 810 ? 20.072 -28.373 -2.034 1.00 88.38 810 LEU A CA 1
ATOM 6143 C C . LEU A 1 810 ? 18.617 -28.221 -1.580 1.00 88.38 810 LEU A C 1
ATOM 6145 O O . LEU A 1 810 ? 18.327 -28.455 -0.409 1.00 88.38 810 LEU A O 1
ATOM 6149 N N . LEU A 1 811 ? 17.706 -27.877 -2.497 1.00 88.38 811 LEU A N 1
ATOM 6150 C CA . LEU A 1 811 ? 16.284 -27.752 -2.178 1.00 88.38 811 LEU A CA 1
ATOM 6151 C C . LEU A 1 811 ? 15.717 -29.067 -1.628 1.00 88.38 811 LEU A C 1
ATOM 6153 O O . LEU A 1 811 ? 15.089 -29.062 -0.572 1.00 88.38 811 LEU A O 1
ATOM 6157 N N . ASP A 1 812 ? 15.993 -30.192 -2.289 1.00 84.31 812 ASP A N 1
ATOM 6158 C CA . ASP A 1 812 ? 15.557 -31.516 -1.838 1.00 84.31 812 ASP A CA 1
ATOM 6159 C C . ASP A 1 812 ? 16.090 -31.844 -0.432 1.00 84.31 812 ASP A C 1
ATOM 6161 O O . ASP A 1 812 ? 15.368 -32.401 0.399 1.00 84.31 812 ASP A O 1
ATOM 6165 N N . SER A 1 813 ? 17.336 -31.455 -0.139 1.00 84.56 813 SER A N 1
ATOM 6166 C CA . SER A 1 813 ? 17.957 -31.624 1.180 1.00 84.56 813 SER A CA 1
ATOM 6167 C C . SER A 1 813 ? 17.278 -30.785 2.274 1.00 84.56 813 SER A C 1
ATOM 6169 O O . SER A 1 813 ? 17.092 -31.268 3.393 1.00 84.56 813 SER A O 1
ATOM 6171 N N . LEU A 1 814 ? 16.882 -29.544 1.970 1.00 86.38 814 LEU A N 1
ATOM 6172 C CA . LEU A 1 814 ? 16.164 -28.672 2.909 1.00 86.38 814 LEU A CA 1
ATOM 6173 C C . LEU A 1 814 ? 14.727 -29.162 3.141 1.00 86.38 814 LEU A C 1
ATOM 6175 O O . LEU A 1 814 ? 14.288 -29.282 4.283 1.00 86.38 814 LEU A O 1
ATOM 6179 N N . LEU A 1 815 ? 14.008 -29.524 2.074 1.00 83.88 815 LEU A N 1
ATOM 6180 C CA . LEU A 1 815 ? 12.636 -30.033 2.175 1.00 83.88 815 LEU A CA 1
ATOM 6181 C C . LEU A 1 815 ? 12.554 -31.335 2.985 1.00 83.88 815 LEU A C 1
ATOM 6183 O O . LEU A 1 815 ? 11.591 -31.540 3.721 1.00 83.88 815 LEU A O 1
ATOM 6187 N N . ALA A 1 816 ? 13.575 -32.195 2.904 1.00 82.19 816 ALA A N 1
ATOM 6188 C CA . ALA A 1 816 ? 13.639 -33.436 3.675 1.00 82.19 816 ALA A CA 1
ATOM 6189 C C . ALA A 1 816 ? 13.726 -33.224 5.200 1.00 82.19 816 ALA A C 1
ATOM 6191 O O . ALA A 1 816 ? 13.439 -34.156 5.951 1.00 82.19 816 ALA A O 1
ATOM 6192 N N . GLN A 1 817 ? 14.106 -32.027 5.663 1.00 82.75 817 GLN A N 1
ATOM 6193 C CA . GLN A 1 817 ? 14.256 -31.709 7.088 1.00 82.75 817 GLN A CA 1
ATOM 6194 C C . GLN A 1 817 ? 12.967 -31.174 7.731 1.00 82.75 817 GLN A C 1
ATOM 6196 O O . GLN A 1 817 ? 12.802 -31.317 8.944 1.00 82.75 817 GLN A O 1
ATOM 6201 N N . LEU A 1 818 ? 12.036 -30.619 6.938 1.00 78.19 818 LEU A N 1
ATOM 6202 C CA . LEU A 1 818 ? 10.791 -29.991 7.418 1.00 78.19 818 LEU A CA 1
ATOM 6203 C C . LEU A 1 818 ? 9.955 -30.866 8.370 1.00 78.19 818 LEU A C 1
ATOM 6205 O O . LEU A 1 818 ? 9.533 -30.346 9.403 1.00 78.19 818 LEU A O 1
ATOM 6209 N N . PRO A 1 819 ? 9.732 -32.173 8.105 1.00 75.19 819 PRO A N 1
ATOM 6210 C CA . PRO A 1 819 ? 8.897 -33.002 8.980 1.00 75.19 819 PRO A CA 1
ATOM 6211 C C . PRO A 1 819 ? 9.467 -33.177 10.395 1.00 75.19 819 PRO A C 1
ATOM 6213 O O . PRO A 1 819 ? 8.725 -33.466 11.327 1.00 75.19 819 PRO A O 1
ATOM 6216 N N . SER A 1 820 ? 10.785 -33.029 10.554 1.00 73.75 820 SER A N 1
ATOM 6217 C CA . SER A 1 820 ? 11.503 -33.185 11.827 1.00 73.75 820 SER A CA 1
ATOM 6218 C C . SER A 1 820 ? 11.962 -31.860 12.444 1.00 73.75 820 SER A C 1
ATOM 6220 O O . SER A 1 820 ? 12.606 -31.870 13.490 1.00 73.75 820 SER A O 1
ATOM 6222 N N . ALA A 1 821 ? 11.677 -30.728 11.796 1.00 71.25 821 ALA A N 1
ATOM 6223 C CA . ALA A 1 821 ? 12.091 -29.409 12.250 1.00 71.25 821 ALA A CA 1
ATOM 6224 C C . ALA A 1 821 ? 11.080 -28.866 13.271 1.00 71.25 821 ALA A C 1
ATOM 6226 O O . ALA A 1 821 ? 10.092 -28.233 12.901 1.00 71.25 821 ALA A O 1
ATOM 6227 N N . THR A 1 822 ? 11.309 -29.151 14.553 1.00 70.44 822 THR A N 1
ATOM 6228 C CA . THR A 1 822 ? 10.616 -28.501 15.677 1.00 70.44 822 THR A CA 1
ATOM 6229 C C . THR A 1 822 ? 11.325 -27.187 16.005 1.00 70.44 822 THR A C 1
ATOM 6231 O O . THR A 1 822 ? 10.893 -26.124 15.576 1.00 70.44 822 THR A O 1
ATOM 6234 N N . ASP A 1 823 ? 12.504 -27.248 16.627 1.00 74.62 823 ASP A N 1
ATOM 6235 C CA . ASP A 1 823 ? 13.191 -26.044 17.125 1.00 74.62 823 ASP A CA 1
ATOM 6236 C C . ASP A 1 823 ? 13.979 -25.275 16.047 1.00 74.62 823 ASP A C 1
ATOM 6238 O O . ASP A 1 823 ? 14.439 -24.162 16.288 1.00 74.62 823 ASP A O 1
ATOM 6242 N N . SER A 1 824 ? 14.157 -25.861 14.860 1.00 81.81 824 SER A N 1
ATOM 6243 C CA . SER A 1 824 ? 14.892 -25.267 13.731 1.00 81.81 824 SER A CA 1
ATOM 6244 C C . SER A 1 824 ? 13.988 -24.854 12.567 1.00 81.81 824 SER A C 1
ATOM 6246 O O . SER A 1 824 ? 14.485 -24.527 11.487 1.00 81.81 824 SER A O 1
ATOM 6248 N N . PHE A 1 825 ? 12.664 -24.894 12.756 1.00 85.44 825 PHE A N 1
ATOM 6249 C CA . PHE A 1 825 ? 11.711 -24.620 11.683 1.00 85.44 825 PHE A CA 1
ATOM 6250 C C . PHE A 1 825 ? 11.893 -23.225 11.084 1.00 85.44 825 PHE A C 1
ATOM 6252 O O . PHE A 1 825 ? 11.967 -23.106 9.863 1.00 85.44 825 PHE A O 1
ATOM 6259 N N . ASP A 1 826 ? 12.020 -22.193 11.919 1.00 87.06 826 ASP A N 1
ATOM 6260 C CA . ASP A 1 826 ? 12.156 -20.817 11.437 1.00 87.06 826 ASP A CA 1
ATOM 6261 C C . ASP A 1 826 ? 13.450 -20.608 10.630 1.00 87.06 826 ASP A C 1
ATOM 6263 O O . ASP A 1 826 ? 13.437 -19.968 9.581 1.00 87.06 826 ASP A O 1
ATOM 6267 N N . GLU A 1 827 ? 14.565 -21.206 11.065 1.00 88.25 827 GLU A N 1
ATOM 6268 C CA . GLU A 1 827 ? 15.845 -21.136 10.344 1.00 88.25 827 GLU A CA 1
ATOM 6269 C C . GLU A 1 827 ? 15.757 -21.841 8.981 1.00 88.25 827 GLU A C 1
ATOM 6271 O O . GLU A 1 827 ? 16.287 -21.354 7.978 1.00 88.25 827 GLU A O 1
ATOM 6276 N N . LEU A 1 828 ? 15.041 -22.968 8.925 1.00 87.62 828 LEU A N 1
ATOM 6277 C CA . LEU A 1 828 ? 14.798 -23.712 7.693 1.00 87.62 828 LEU A CA 1
ATOM 6278 C C . LEU A 1 828 ? 13.847 -22.963 6.745 1.00 87.62 828 LEU A C 1
ATOM 6280 O O . LEU A 1 828 ? 14.084 -22.937 5.536 1.00 87.62 828 LEU A O 1
ATOM 6284 N N . ALA A 1 829 ? 12.799 -22.332 7.279 1.00 88.38 829 ALA A N 1
ATOM 6285 C CA . ALA A 1 829 ? 11.866 -21.504 6.521 1.00 88.38 829 ALA A CA 1
ATOM 6286 C C . ALA A 1 829 ? 12.571 -20.282 5.916 1.00 88.38 829 ALA A C 1
ATOM 6288 O O . ALA A 1 829 ? 12.412 -20.022 4.722 1.00 88.38 829 ALA A O 1
ATOM 6289 N N . LEU A 1 830 ? 13.430 -19.609 6.690 1.00 87.94 830 LEU A N 1
ATOM 6290 C CA . LEU A 1 830 ? 14.253 -18.497 6.215 1.00 87.94 830 LEU A CA 1
ATOM 6291 C C . LEU A 1 830 ? 15.207 -18.932 5.097 1.00 87.94 830 LEU A C 1
ATOM 6293 O O . LEU A 1 830 ? 15.307 -18.253 4.075 1.00 87.94 830 LEU A O 1
ATOM 6297 N N . ALA A 1 831 ? 15.878 -20.079 5.251 1.00 90.06 831 ALA A N 1
ATOM 6298 C CA . ALA A 1 831 ? 16.767 -20.613 4.219 1.00 90.06 831 ALA A CA 1
ATOM 6299 C C . ALA A 1 831 ? 16.015 -20.919 2.911 1.00 90.06 831 ALA A C 1
ATOM 6301 O O . ALA A 1 831 ? 16.505 -20.609 1.824 1.00 90.06 831 ALA A O 1
ATOM 6302 N N . LEU A 1 832 ? 14.806 -21.484 3.003 1.00 90.19 832 LEU A N 1
ATOM 6303 C CA . LEU A 1 832 ? 13.943 -21.719 1.842 1.00 90.19 832 LEU A CA 1
ATOM 6304 C C . LEU A 1 832 ? 13.463 -20.403 1.208 1.00 90.19 832 LEU A C 1
ATOM 6306 O O . LEU A 1 832 ? 13.453 -20.296 -0.017 1.00 90.19 832 LEU A O 1
ATOM 6310 N N . ALA A 1 833 ? 13.106 -19.401 2.016 1.00 89.94 833 ALA A N 1
ATOM 6311 C CA . ALA A 1 833 ? 12.703 -18.078 1.544 1.00 89.94 833 ALA A CA 1
ATOM 6312 C C . ALA A 1 833 ? 13.832 -17.383 0.772 1.00 89.94 833 ALA A C 1
ATOM 6314 O O . ALA A 1 833 ? 13.622 -16.959 -0.361 1.00 89.94 833 ALA A O 1
ATOM 6315 N N . GLN A 1 834 ? 15.043 -17.354 1.330 1.00 87.88 834 GLN A N 1
ATOM 6316 C CA . GLN A 1 834 ? 16.222 -16.765 0.686 1.00 87.88 834 GLN A CA 1
ATOM 6317 C C . GLN A 1 834 ? 16.637 -17.499 -0.597 1.00 87.88 834 GLN A C 1
ATOM 6319 O O . GLN A 1 834 ? 17.157 -16.873 -1.519 1.00 87.88 834 GLN A O 1
ATOM 6324 N N . LEU A 1 835 ? 16.423 -18.818 -0.663 1.00 92.25 835 LEU A N 1
ATOM 6325 C CA . LEU A 1 835 ? 16.754 -19.623 -1.839 1.00 92.25 835 LEU A CA 1
ATOM 6326 C C . LEU A 1 835 ? 15.741 -19.449 -2.980 1.00 92.25 835 LEU A C 1
ATOM 6328 O O . LEU A 1 835 ? 16.121 -19.537 -4.148 1.00 92.25 835 LEU A O 1
ATOM 6332 N N . LEU A 1 836 ? 14.456 -19.276 -2.654 1.00 92.69 836 LEU A N 1
ATOM 6333 C CA . LEU A 1 836 ? 13.371 -19.379 -3.631 1.00 92.69 836 LEU A CA 1
ATOM 6334 C C . LEU A 1 836 ? 12.738 -18.032 -3.993 1.00 92.69 836 LEU A C 1
ATOM 6336 O O . LEU A 1 836 ? 12.296 -17.890 -5.128 1.00 92.69 836 LEU A O 1
ATOM 6340 N N . LEU A 1 837 ? 12.693 -17.043 -3.095 1.00 90.75 837 LEU A N 1
ATOM 6341 C CA . LEU A 1 837 ? 12.026 -15.764 -3.362 1.00 90.75 837 LEU A CA 1
ATOM 6342 C C . LEU A 1 837 ? 12.917 -14.761 -4.126 1.00 90.75 837 LEU A C 1
ATOM 6344 O O . LEU A 1 837 ? 14.137 -14.764 -3.960 1.00 90.75 837 LEU A O 1
ATOM 6348 N N . PRO A 1 838 ? 12.332 -13.876 -4.961 1.00 87.25 838 PRO A N 1
ATOM 6349 C CA . PRO A 1 838 ? 13.071 -12.776 -5.589 1.00 87.25 838 PRO A CA 1
ATOM 6350 C C . PRO A 1 838 ? 13.611 -11.774 -4.553 1.00 87.25 838 PRO A C 1
ATOM 6352 O O . PRO A 1 838 ? 12.884 -11.415 -3.632 1.00 87.25 838 PRO A O 1
ATOM 6355 N N . GLN A 1 839 ? 14.842 -11.274 -4.733 1.00 74.69 839 GLN A N 1
ATOM 6356 C CA . GLN A 1 839 ? 15.486 -10.332 -3.794 1.00 74.69 839 GLN A CA 1
ATOM 6357 C C . GLN A 1 839 ? 14.822 -8.946 -3.765 1.00 74.69 839 GLN A C 1
ATOM 6359 O O . GLN A 1 839 ? 14.759 -8.322 -2.713 1.00 74.69 839 GLN A O 1
ATOM 6364 N N . ASP A 1 840 ? 14.271 -8.502 -4.897 1.00 67.69 840 ASP A N 1
ATOM 6365 C CA . ASP A 1 840 ? 13.661 -7.172 -5.058 1.00 67.69 840 ASP A CA 1
ATOM 6366 C C . ASP A 1 840 ? 12.153 -7.158 -4.743 1.00 67.69 840 ASP A C 1
ATOM 6368 O O . ASP A 1 840 ? 11.419 -6.280 -5.204 1.00 67.69 840 ASP A O 1
ATOM 6372 N N . ARG A 1 841 ? 11.648 -8.180 -4.041 1.00 67.88 841 ARG A N 1
ATOM 6373 C CA . ARG A 1 841 ? 10.237 -8.286 -3.663 1.00 67.88 841 ARG A CA 1
ATOM 6374 C C . ARG A 1 841 ? 10.107 -8.218 -2.149 1.00 67.88 841 ARG A C 1
ATOM 6376 O O . ARG A 1 841 ? 10.587 -9.107 -1.451 1.00 67.88 841 ARG A O 1
ATOM 6383 N N . ASP A 1 842 ? 9.357 -7.233 -1.668 1.00 63.97 842 ASP A N 1
ATOM 6384 C CA . ASP A 1 842 ? 8.986 -7.171 -0.258 1.00 63.97 842 ASP A CA 1
ATOM 6385 C C . ASP A 1 842 ? 8.159 -8.411 0.139 1.00 63.97 842 ASP A C 1
ATOM 6387 O O . ASP A 1 842 ? 7.238 -8.807 -0.596 1.00 63.97 842 ASP A O 1
ATOM 6391 N N . PRO A 1 843 ? 8.459 -9.051 1.284 1.00 67.25 843 PRO A N 1
ATOM 6392 C CA . PRO A 1 843 ? 7.626 -10.126 1.796 1.00 67.25 843 PRO A CA 1
ATOM 6393 C C . PRO A 1 843 ? 6.238 -9.579 2.175 1.00 67.25 843 PRO A C 1
ATOM 6395 O O . PRO A 1 843 ? 6.131 -8.437 2.637 1.00 67.25 843 PRO A O 1
ATOM 6398 N N . PRO A 1 844 ? 5.168 -10.374 1.997 1.00 74.44 844 PRO A N 1
ATOM 6399 C CA . PRO A 1 844 ? 3.836 -10.000 2.463 1.00 74.44 844 PRO A CA 1
ATOM 6400 C C . PRO A 1 844 ? 3.851 -9.754 3.977 1.00 74.44 844 PRO A C 1
ATOM 6402 O O . PRO A 1 844 ? 4.488 -10.491 4.728 1.00 74.44 844 PRO A O 1
ATOM 6405 N N . GLN A 1 845 ? 3.157 -8.713 4.423 1.00 68.38 845 GLN A N 1
ATOM 6406 C CA . GLN A 1 845 ? 3.044 -8.341 5.830 1.00 68.38 845 GLN A CA 1
ATOM 6407 C C . GLN A 1 845 ? 2.008 -9.218 6.557 1.00 68.38 845 GLN A C 1
ATOM 6409 O O . GLN A 1 845 ? 1.144 -9.828 5.918 1.00 68.38 845 GLN A O 1
ATOM 6414 N N . PRO A 1 846 ? 2.037 -9.300 7.901 1.00 62.09 846 PRO A N 1
ATOM 6415 C CA . PRO A 1 846 ? 1.002 -10.007 8.648 1.00 62.09 846 PRO A CA 1
ATOM 6416 C C . PRO A 1 846 ? -0.381 -9.398 8.374 1.00 62.09 846 PRO A C 1
ATOM 6418 O O . PRO A 1 846 ? -0.604 -8.211 8.601 1.00 62.09 846 PRO A O 1
ATOM 6421 N N . GLY A 1 847 ? -1.314 -10.220 7.890 1.00 63.59 847 GLY A N 1
ATOM 6422 C CA . GLY A 1 847 ? -2.646 -9.781 7.456 1.00 63.59 847 GLY A CA 1
ATOM 6423 C C . GLY A 1 847 ? -2.784 -9.557 5.946 1.00 63.59 847 GLY A C 1
ATOM 6424 O O . GLY A 1 847 ? -3.912 -9.420 5.474 1.00 63.59 847 GLY A O 1
ATOM 6425 N N . ASP A 1 848 ? -1.683 -9.594 5.187 1.00 72.38 848 ASP A N 1
ATOM 6426 C CA . ASP A 1 848 ? -1.738 -9.611 3.727 1.00 72.38 848 ASP A CA 1
ATOM 6427 C C . ASP A 1 848 ? -2.254 -10.953 3.198 1.00 72.38 848 ASP A C 1
ATOM 6429 O O . ASP A 1 848 ? -1.980 -12.038 3.725 1.00 72.38 848 ASP A O 1
ATOM 6433 N N . SER A 1 849 ? -2.965 -10.840 2.083 1.00 82.25 849 SER A N 1
ATOM 6434 C CA . SER A 1 849 ? -3.668 -11.908 1.391 1.00 82.25 849 SER A CA 1
ATOM 6435 C C . SER A 1 849 ? -2.966 -12.273 0.090 1.00 82.25 849 SER A C 1
ATOM 6437 O O . SER A 1 849 ? -2.913 -11.473 -0.847 1.00 82.25 849 SER A O 1
ATOM 6439 N N . VAL A 1 850 ? -2.444 -13.497 -0.004 1.00 87.50 850 VAL A N 1
ATOM 6440 C CA . VAL A 1 850 ? -1.727 -13.991 -1.185 1.00 87.50 850 VAL A CA 1
ATOM 6441 C C . VAL A 1 850 ? -2.481 -15.158 -1.816 1.00 87.50 850 VAL A C 1
ATOM 6443 O O . VAL A 1 850 ? -2.652 -16.229 -1.228 1.00 87.50 850 VAL A O 1
ATOM 6446 N N . HIS A 1 851 ? -2.898 -14.972 -3.068 1.00 90.75 851 HIS A N 1
ATOM 6447 C CA . HIS A 1 851 ? -3.497 -16.030 -3.872 1.00 90.75 851 HIS A CA 1
ATOM 6448 C C . HIS A 1 851 ? -2.496 -16.546 -4.906 1.00 90.75 851 HIS A C 1
ATOM 6450 O O . HIS A 1 851 ? -2.200 -15.882 -5.904 1.00 90.75 851 HIS A O 1
ATOM 6456 N N . LEU A 1 852 ? -2.006 -17.763 -4.683 1.00 92.62 852 LEU A N 1
ATOM 6457 C CA . LEU A 1 852 ? -1.017 -18.412 -5.528 1.00 92.62 852 LEU A CA 1
ATOM 6458 C C . LEU A 1 852 ? -1.679 -19.166 -6.676 1.00 92.62 852 LEU A C 1
ATOM 6460 O O . LEU A 1 852 ? -2.540 -20.018 -6.464 1.00 92.62 852 LEU A O 1
ATOM 6464 N N . THR A 1 853 ? -1.239 -18.893 -7.900 1.00 92.69 853 THR A N 1
ATOM 6465 C CA . THR A 1 853 ? -1.549 -19.715 -9.077 1.00 92.69 853 THR A CA 1
ATOM 6466 C C . THR A 1 853 ? -0.301 -20.514 -9.443 1.00 92.69 853 THR A C 1
ATOM 6468 O O . THR A 1 853 ? 0.690 -19.940 -9.884 1.00 92.69 853 THR A O 1
ATOM 6471 N N . LEU A 1 854 ? -0.317 -21.825 -9.210 1.00 92.38 854 LEU A N 1
ATOM 6472 C CA . LEU A 1 854 ? 0.873 -22.679 -9.245 1.00 92.38 854 LEU A CA 1
ATOM 6473 C C . LEU A 1 854 ? 0.770 -23.715 -10.361 1.00 92.38 854 LEU A C 1
ATOM 6475 O O . LEU A 1 854 ? -0.266 -24.366 -10.509 1.00 92.38 854 LEU A O 1
ATOM 6479 N N . ASP A 1 855 ? 1.844 -23.930 -11.116 1.00 88.25 855 ASP A N 1
ATOM 6480 C CA . ASP A 1 855 ? 1.940 -25.152 -11.916 1.00 88.25 855 ASP A CA 1
ATOM 6481 C C . ASP A 1 855 ? 2.174 -26.389 -11.028 1.00 88.25 855 ASP A C 1
ATOM 6483 O O . ASP A 1 855 ? 2.341 -26.297 -9.811 1.00 88.25 855 ASP A O 1
ATOM 6487 N N . ARG A 1 856 ? 2.166 -27.584 -11.630 1.00 81.81 856 ARG A N 1
ATOM 6488 C CA . ARG A 1 856 ? 2.279 -28.840 -10.870 1.00 81.81 856 ARG A CA 1
ATOM 6489 C C . ARG A 1 856 ? 3.594 -28.992 -10.108 1.00 81.81 856 ARG A C 1
ATOM 6491 O O . ARG A 1 856 ? 3.605 -29.703 -9.111 1.00 81.81 856 ARG A O 1
ATOM 6498 N N . ALA A 1 857 ? 4.680 -28.393 -10.583 1.00 81.69 857 ALA A N 1
ATOM 6499 C CA . ALA A 1 857 ? 5.984 -28.564 -9.962 1.00 81.69 857 ALA A CA 1
ATOM 6500 C C . ALA A 1 857 ? 6.174 -27.549 -8.823 1.00 81.69 857 ALA A C 1
ATOM 6502 O O . ALA A 1 857 ? 6.502 -27.941 -7.704 1.00 81.69 857 ALA A O 1
ATOM 6503 N N . ALA A 1 858 ? 5.811 -26.280 -9.045 1.00 88.19 858 ALA A N 1
ATOM 6504 C CA . ALA A 1 858 ? 5.770 -25.255 -8.003 1.00 88.19 858 ALA A CA 1
ATOM 6505 C C . ALA A 1 858 ? 4.745 -25.582 -6.899 1.00 88.19 858 ALA A C 1
ATOM 6507 O O . ALA A 1 858 ? 4.957 -25.236 -5.738 1.00 88.19 858 ALA A O 1
ATOM 6508 N N . ALA A 1 859 ? 3.655 -26.287 -7.223 1.00 86.12 859 ALA A N 1
ATOM 6509 C CA . ALA A 1 859 ? 2.652 -26.754 -6.262 1.00 86.12 859 ALA A CA 1
ATOM 6510 C C . ALA A 1 859 ? 3.219 -27.626 -5.129 1.00 86.12 859 ALA A C 1
ATOM 6512 O O . ALA A 1 859 ? 2.658 -27.633 -4.033 1.00 86.12 859 ALA A O 1
ATOM 6513 N N . ALA A 1 860 ? 4.311 -28.353 -5.378 1.00 81.06 860 ALA A N 1
ATOM 6514 C CA . ALA A 1 860 ? 4.915 -29.245 -4.391 1.00 81.06 860 ALA A CA 1
ATOM 6515 C C . ALA A 1 860 ? 5.660 -28.497 -3.268 1.00 81.06 860 ALA A C 1
ATOM 6517 O O . ALA A 1 860 ? 5.984 -29.102 -2.249 1.00 81.06 860 ALA A O 1
ATOM 6518 N N . LEU A 1 861 ? 5.934 -27.200 -3.442 1.00 87.12 861 LEU A N 1
ATOM 6519 C CA . LEU A 1 861 ? 6.722 -26.406 -2.502 1.00 87.12 861 LEU A CA 1
ATOM 6520 C C . LEU A 1 861 ? 5.877 -25.889 -1.320 1.00 87.12 861 LEU A C 1
ATOM 6522 O O . LEU A 1 861 ? 4.674 -25.640 -1.475 1.00 87.12 861 LEU A O 1
ATOM 6526 N N . PRO A 1 862 ? 6.485 -25.704 -0.133 1.00 88.25 862 PRO A N 1
ATOM 6527 C CA . PRO A 1 862 ? 5.803 -25.299 1.097 1.00 88.25 862 PRO A CA 1
ATOM 6528 C C . PRO A 1 862 ? 5.624 -23.773 1.186 1.00 88.25 862 PRO A C 1
ATOM 6530 O O . PRO A 1 862 ? 6.185 -23.116 2.059 1.00 88.25 862 PRO A O 1
ATOM 6533 N N . TRP A 1 863 ? 4.868 -23.183 0.257 1.00 91.12 863 TRP A N 1
ATOM 6534 C CA . TRP A 1 863 ? 4.720 -21.725 0.133 1.00 91.12 863 TRP A CA 1
ATOM 6535 C C . TRP A 1 863 ? 4.258 -21.011 1.403 1.00 91.12 863 TRP A C 1
ATOM 6537 O O . TRP A 1 863 ? 4.661 -19.882 1.653 1.00 91.12 863 TRP A O 1
ATOM 6547 N N . GLU A 1 864 ? 3.445 -21.678 2.210 1.00 89.62 864 GLU A N 1
ATOM 6548 C CA . GLU A 1 864 ? 2.961 -21.205 3.501 1.00 89.62 864 GLU A CA 1
ATOM 6549 C C . GLU A 1 864 ? 4.102 -20.942 4.492 1.00 89.62 864 GLU A C 1
ATOM 6551 O O . GLU A 1 864 ? 4.005 -20.016 5.288 1.00 89.62 864 GLU A O 1
ATOM 6556 N N . ALA A 1 865 ? 5.178 -21.735 4.426 1.00 87.19 865 ALA A N 1
ATOM 6557 C CA . ALA A 1 865 ? 6.393 -21.523 5.208 1.00 87.19 865 ALA A CA 1
ATOM 6558 C C . ALA A 1 865 ? 7.320 -20.490 4.546 1.00 87.19 865 ALA A C 1
ATOM 6560 O O . ALA A 1 865 ? 7.966 -19.712 5.235 1.00 87.19 865 ALA A O 1
ATOM 6561 N N . ILE A 1 866 ? 7.379 -20.475 3.210 1.00 90.19 866 ILE A N 1
ATOM 6562 C CA . ILE A 1 866 ? 8.308 -19.643 2.426 1.00 90.19 866 ILE A CA 1
ATOM 6563 C C . ILE A 1 866 ? 7.907 -18.160 2.438 1.00 90.19 866 ILE A C 1
ATOM 6565 O O . ILE A 1 866 ? 8.778 -17.300 2.492 1.00 90.19 866 ILE A O 1
ATOM 6569 N N . LEU A 1 867 ? 6.610 -17.847 2.344 1.00 88.12 867 LEU A N 1
ATOM 6570 C CA . LEU A 1 867 ? 6.127 -16.482 2.092 1.00 88.12 867 LEU A CA 1
ATOM 6571 C C . LEU A 1 867 ? 6.012 -15.598 3.336 1.00 88.12 867 LEU A C 1
ATOM 6573 O O . LEU A 1 867 ? 5.845 -14.397 3.176 1.00 88.12 867 LEU A O 1
ATOM 6577 N N . GLY A 1 868 ? 6.052 -16.159 4.545 1.00 79.75 868 GLY A N 1
ATOM 6578 C CA . GLY A 1 868 ? 5.888 -15.381 5.775 1.00 79.75 868 GLY A CA 1
ATOM 6579 C C . GLY A 1 868 ? 6.941 -14.270 5.941 1.00 79.75 868 GLY A C 1
ATOM 6580 O O . GLY A 1 868 ? 8.088 -14.443 5.509 1.00 79.75 868 GLY A O 1
ATOM 6581 N N . PRO A 1 869 ? 6.585 -13.126 6.550 1.00 80.00 869 PRO A N 1
ATOM 6582 C CA . PRO A 1 869 ? 7.559 -12.134 6.967 1.00 80.00 869 PRO A CA 1
ATOM 6583 C C . PRO A 1 869 ? 8.290 -12.619 8.222 1.00 80.00 869 PRO A C 1
ATOM 6585 O O . PRO A 1 869 ? 7.729 -13.338 9.055 1.00 80.00 869 PRO A O 1
ATOM 6588 N N . HIS A 1 870 ? 9.534 -12.171 8.373 1.00 75.56 870 HIS A N 1
ATOM 6589 C CA . HIS A 1 870 ? 10.364 -12.510 9.522 1.00 75.56 870 HIS A CA 1
ATOM 6590 C C . HIS A 1 870 ? 10.359 -11.366 10.536 1.00 75.56 870 HIS A C 1
ATOM 6592 O O . HIS A 1 870 ? 10.670 -10.224 10.195 1.00 75.56 870 HIS A O 1
ATOM 6598 N N . GLU A 1 871 ? 10.074 -11.685 11.796 1.00 71.31 871 GLU A N 1
ATOM 6599 C CA . GLU A 1 871 ? 10.261 -10.782 12.931 1.00 71.31 871 GLU A CA 1
ATOM 6600 C C . GLU A 1 871 ? 11.429 -11.304 13.780 1.00 71.31 871 GLU A C 1
ATOM 6602 O O . GLU A 1 871 ? 11.323 -12.280 14.531 1.00 71.31 871 GLU A O 1
ATOM 6607 N N . GLY A 1 872 ? 12.606 -10.702 13.595 1.00 75.31 872 GLY A N 1
ATOM 6608 C CA . GLY A 1 872 ? 13.851 -11.230 14.150 1.00 75.31 872 GLY A CA 1
ATOM 6609 C C . GLY A 1 872 ? 14.193 -12.597 13.547 1.00 75.31 872 GLY A C 1
ATOM 6610 O O . GLY A 1 872 ? 14.531 -12.685 12.371 1.00 75.31 872 GLY A O 1
ATOM 6611 N N . LYS A 1 873 ? 14.131 -13.659 14.362 1.00 68.44 873 LYS A N 1
ATOM 6612 C CA . LYS A 1 873 ? 14.353 -15.048 13.922 1.00 68.44 873 LYS A CA 1
ATOM 6613 C C . LYS A 1 873 ? 13.065 -15.833 13.667 1.00 68.44 873 LYS A C 1
ATOM 6615 O O . LYS A 1 873 ? 13.178 -16.969 13.238 1.00 68.44 873 LYS A O 1
ATOM 6620 N N . ARG A 1 874 ? 11.884 -15.282 13.965 1.00 79.38 874 ARG A N 1
ATOM 6621 C CA . ARG A 1 874 ? 10.610 -16.012 13.901 1.00 79.38 874 ARG A CA 1
ATOM 6622 C C . ARG A 1 874 ? 9.911 -15.764 12.570 1.00 79.38 874 ARG A C 1
ATOM 6624 O O . ARG A 1 874 ? 9.801 -14.611 12.154 1.00 79.38 874 ARG A O 1
ATOM 6631 N N . GLN A 1 875 ? 9.397 -16.825 11.953 1.00 81.44 875 GLN A N 1
ATOM 6632 C CA . GLN A 1 875 ? 8.579 -16.736 10.751 1.00 81.44 875 GLN A CA 1
ATOM 6633 C C . GLN A 1 875 ? 7.104 -16.552 11.125 1.00 81.44 875 GLN A C 1
ATOM 6635 O O . GLN A 1 875 ? 6.554 -17.323 11.915 1.00 81.44 875 GLN A O 1
ATOM 6640 N N . LEU A 1 876 ? 6.453 -15.527 10.571 1.00 83.19 876 LEU A N 1
ATOM 6641 C CA . LEU A 1 876 ? 5.060 -15.213 10.894 1.00 83.19 876 LEU A CA 1
ATOM 6642 C C . LEU A 1 876 ? 4.074 -15.785 9.858 1.00 83.19 876 LEU A C 1
ATOM 6644 O O . LEU A 1 876 ? 4.375 -15.808 8.661 1.00 83.19 876 LEU A O 1
ATOM 6648 N N . PRO A 1 877 ? 2.868 -16.219 10.280 1.00 87.69 877 PRO A N 1
ATOM 6649 C CA . PRO A 1 877 ? 1.855 -16.705 9.351 1.00 87.69 877 PRO A CA 1
ATOM 6650 C C . PRO A 1 877 ? 1.322 -15.633 8.397 1.00 87.69 877 PRO A C 1
ATOM 6652 O O . PRO A 1 877 ? 1.126 -14.479 8.773 1.00 87.69 877 PRO A O 1
ATOM 6655 N N . VAL A 1 878 ? 0.983 -16.063 7.180 1.00 85.19 878 VAL A N 1
ATOM 6656 C CA . VAL A 1 878 ? 0.368 -15.243 6.122 1.00 85.19 878 VAL A CA 1
ATOM 6657 C C . VAL A 1 878 ? -0.893 -15.908 5.573 1.00 85.19 878 VAL A C 1
ATOM 6659 O O . VAL A 1 878 ? -1.029 -17.137 5.609 1.00 85.19 878 VAL A O 1
ATOM 6662 N N . ALA A 1 879 ? -1.836 -15.114 5.062 1.00 86.62 879 ALA A N 1
ATOM 6663 C CA . ALA A 1 879 ? -3.052 -15.645 4.459 1.00 86.62 879 ALA A CA 1
ATOM 6664 C C . ALA A 1 879 ? -2.743 -16.143 3.039 1.00 86.62 879 ALA A C 1
ATOM 6666 O O . ALA A 1 879 ? -2.614 -15.360 2.103 1.00 86.62 879 ALA A O 1
ATOM 6667 N N . VAL A 1 880 ? -2.592 -17.462 2.880 1.00 90.50 880 VAL A N 1
ATOM 6668 C CA . VAL A 1 880 ? -2.244 -18.091 1.595 1.00 90.50 880 VAL A CA 1
ATOM 6669 C C . VAL A 1 880 ? -3.340 -19.048 1.144 1.00 90.50 880 VAL A C 1
ATOM 6671 O O . VAL A 1 880 ? -3.770 -19.934 1.891 1.00 90.50 880 VAL A O 1
ATOM 6674 N N . THR A 1 881 ? -3.759 -18.889 -0.112 1.00 92.75 881 THR A N 1
ATOM 6675 C CA . THR A 1 881 ? -4.630 -19.831 -0.831 1.00 92.75 881 THR A CA 1
ATOM 6676 C C . THR A 1 881 ? -4.022 -20.196 -2.182 1.00 92.75 881 THR A C 1
ATOM 6678 O O . THR A 1 881 ? -3.280 -19.411 -2.773 1.00 92.75 881 THR A O 1
ATOM 6681 N N . ARG A 1 882 ? -4.325 -21.397 -2.684 1.00 93.31 882 ARG A N 1
ATOM 6682 C CA . ARG A 1 882 ? -3.705 -21.964 -3.888 1.00 93.31 882 ARG A CA 1
ATOM 6683 C C . ARG A 1 882 ? -4.728 -22.297 -4.973 1.00 93.31 882 ARG A C 1
ATOM 6685 O O . ARG A 1 882 ? -5.817 -22.800 -4.699 1.00 93.31 882 ARG A O 1
ATOM 6692 N N . SER A 1 883 ? -4.342 -22.108 -6.228 1.00 91.69 883 SER A N 1
ATOM 6693 C CA . SER A 1 883 ? -5.024 -22.624 -7.414 1.00 91.69 883 SER A CA 1
ATOM 6694 C C . SER A 1 883 ? -4.012 -23.226 -8.390 1.00 91.69 883 SER A C 1
ATOM 6696 O O . SER A 1 883 ? -2.837 -22.863 -8.385 1.00 91.69 883 SER A O 1
ATOM 6698 N N . LEU A 1 884 ? -4.456 -24.181 -9.212 1.00 89.31 884 LEU A N 1
ATOM 6699 C CA . LEU A 1 884 ? -3.605 -24.785 -10.236 1.00 89.31 884 LEU A CA 1
ATOM 6700 C C . LEU A 1 884 ? -3.665 -23.979 -11.530 1.00 89.31 884 LEU A C 1
ATOM 6702 O O . LEU A 1 884 ? -4.744 -23.743 -12.080 1.00 89.31 884 LEU A O 1
ATOM 6706 N N . ASP A 1 885 ? -2.496 -23.615 -12.042 1.00 88.12 885 ASP A N 1
ATOM 6707 C CA . ASP A 1 885 ? -2.372 -22.914 -13.307 1.00 88.12 885 ASP A CA 1
ATOM 6708 C C . ASP A 1 885 ? -2.897 -23.771 -14.467 1.00 88.12 885 ASP A C 1
ATOM 6710 O O . ASP A 1 885 ? -2.673 -24.981 -14.552 1.00 88.12 885 ASP A O 1
ATOM 6714 N N . GLY A 1 886 ? -3.651 -23.138 -15.362 1.00 81.38 886 GLY A N 1
ATOM 6715 C CA . GLY A 1 886 ? -4.288 -23.796 -16.501 1.00 81.38 886 GLY A CA 1
ATOM 6716 C C . GLY A 1 886 ? -5.457 -24.733 -16.162 1.00 81.38 886 GLY A C 1
ATOM 6717 O O . GLY A 1 886 ? -6.120 -25.212 -17.088 1.00 81.38 886 GLY A O 1
ATOM 6718 N N . LEU A 1 887 ? -5.774 -24.977 -14.884 1.00 83.00 887 LEU A N 1
ATOM 6719 C CA . LEU A 1 887 ? -6.910 -25.816 -14.506 1.00 83.00 887 LEU A CA 1
ATOM 6720 C C . LEU A 1 887 ? -8.222 -25.028 -14.602 1.00 83.00 887 LEU A C 1
ATOM 6722 O O . LEU A 1 887 ? -8.418 -24.011 -13.942 1.00 83.00 887 LEU A O 1
ATOM 6726 N N . ARG A 1 888 ? -9.158 -25.521 -15.417 1.00 74.69 888 ARG A N 1
ATOM 6727 C CA . ARG A 1 888 ? -10.518 -24.973 -15.519 1.00 74.69 888 ARG A CA 1
ATOM 6728 C C . ARG A 1 888 ? -11.504 -25.949 -14.882 1.00 74.69 888 ARG A C 1
ATOM 6730 O O . ARG A 1 888 ? -11.892 -26.907 -15.555 1.00 74.69 888 ARG A O 1
ATOM 6737 N N . PRO A 1 889 ? -11.901 -25.744 -13.614 1.00 72.38 889 PRO A N 1
ATOM 6738 C CA . PRO A 1 889 ? -12.850 -26.636 -12.971 1.00 72.38 889 PRO A CA 1
ATOM 6739 C C . PRO A 1 889 ? -14.209 -26.585 -13.693 1.00 72.38 889 PRO A C 1
ATOM 6741 O O . PRO A 1 889 ? -14.625 -25.527 -14.185 1.00 72.38 889 PRO A O 1
ATOM 6744 N N . PRO A 1 890 ? -14.917 -27.722 -13.794 1.00 74.06 890 PRO A N 1
ATOM 6745 C CA . PRO A 1 890 ? -16.239 -27.761 -14.401 1.00 74.06 890 PRO A CA 1
ATOM 6746 C C . PRO A 1 890 ? -17.225 -26.929 -13.567 1.00 74.06 890 PRO A C 1
ATOM 6748 O O . PRO A 1 890 ? -17.351 -27.141 -12.365 1.00 74.06 890 PRO A O 1
ATOM 6751 N N . LYS A 1 891 ? -17.977 -26.017 -14.200 1.00 64.25 891 LYS A N 1
ATOM 6752 C CA . LYS A 1 891 ? -19.075 -25.302 -13.526 1.00 64.25 891 LYS A CA 1
ATOM 6753 C C . LYS A 1 891 ? -20.201 -26.289 -13.213 1.00 64.25 891 LYS A C 1
ATOM 6755 O O . LYS A 1 891 ? -20.800 -26.835 -14.139 1.00 64.25 891 LYS A O 1
ATOM 6760 N N . ARG A 1 892 ? -20.490 -26.514 -11.930 1.00 66.19 892 ARG A N 1
ATOM 6761 C CA . ARG A 1 892 ? -21.554 -27.419 -11.467 1.00 66.19 892 ARG A CA 1
ATOM 6762 C C . ARG A 1 892 ? -22.539 -26.698 -10.539 1.00 66.19 892 ARG A C 1
ATOM 6764 O O . ARG A 1 892 ? -22.164 -25.704 -9.917 1.00 66.19 892 ARG A O 1
ATOM 6771 N N . PRO A 1 893 ? -23.797 -27.166 -10.447 1.00 61.31 893 PRO A N 1
ATOM 6772 C CA . PRO A 1 893 ? -24.724 -26.704 -9.420 1.00 61.31 893 PRO A CA 1
ATOM 6773 C C . PRO A 1 893 ? -24.159 -27.028 -8.032 1.00 61.31 893 PRO A C 1
ATOM 6775 O O . PRO A 1 893 ? -23.617 -28.112 -7.824 1.00 61.31 893 PRO A O 1
ATOM 6778 N N . ARG A 1 894 ? -24.280 -26.100 -7.081 1.00 63.97 894 ARG A N 1
ATOM 6779 C CA . ARG A 1 894 ? -23.810 -26.312 -5.706 1.00 63.97 894 ARG A CA 1
ATOM 6780 C C . ARG A 1 894 ? -24.710 -27.325 -4.994 1.00 63.97 894 ARG A C 1
ATOM 6782 O O . ARG A 1 894 ? -25.917 -27.107 -4.912 1.00 63.97 894 ARG A O 1
ATOM 6789 N N . SER A 1 895 ? -24.120 -28.391 -4.443 1.00 67.75 895 SER A N 1
ATOM 6790 C CA . SER A 1 895 ? -24.852 -29.388 -3.647 1.00 67.75 895 SER A CA 1
ATOM 6791 C C . SER A 1 895 ? -25.576 -28.741 -2.459 1.00 67.75 895 SER A C 1
ATOM 6793 O O . SER A 1 895 ? -24.974 -28.017 -1.659 1.00 67.75 895 SER A O 1
ATOM 6795 N N . THR A 1 896 ? -26.867 -29.028 -2.295 1.00 71.69 896 THR A N 1
ATOM 6796 C CA . THR A 1 896 ? -27.678 -28.548 -1.162 1.00 71.69 896 THR A CA 1
ATOM 6797 C C . THR A 1 896 ? -27.577 -29.451 0.073 1.00 71.69 896 THR A C 1
ATOM 6799 O O . THR A 1 896 ? -28.232 -29.170 1.074 1.00 71.69 896 THR A O 1
ATOM 6802 N N . SER A 1 897 ? -26.778 -30.525 0.022 1.00 80.81 897 SER A N 1
ATOM 6803 C CA . SER A 1 897 ? -26.647 -31.485 1.124 1.00 80.81 897 SER A CA 1
ATOM 6804 C C . SER A 1 897 ? -26.050 -30.842 2.384 1.00 80.81 897 SER A C 1
ATOM 6806 O O . SER A 1 897 ? -25.047 -30.139 2.331 1.00 80.81 897 SER A O 1
ATOM 6808 N N . GLY A 1 898 ? -26.662 -31.091 3.543 1.00 88.25 898 GLY A N 1
ATOM 6809 C CA . GLY A 1 898 ? -26.129 -30.705 4.858 1.00 88.25 898 GLY A CA 1
ATOM 6810 C C . GLY A 1 898 ? -25.312 -31.822 5.512 1.00 88.25 898 GLY A C 1
ATOM 6811 O O . GLY A 1 898 ? -25.268 -31.907 6.736 1.00 88.25 898 GLY A O 1
ATOM 6812 N N . HIS A 1 899 ? -24.756 -32.741 4.718 1.00 92.69 899 HIS A N 1
ATOM 6813 C CA . HIS A 1 899 ? -24.113 -33.959 5.209 1.00 92.69 899 HIS A CA 1
ATOM 6814 C C . HIS A 1 899 ? -22.589 -33.865 5.141 1.00 92.69 899 HIS A C 1
ATOM 6816 O O . HIS A 1 899 ? -22.038 -33.381 4.149 1.00 92.69 899 HIS A O 1
ATOM 6822 N N . ALA A 1 900 ? -21.924 -34.399 6.163 1.00 95.19 900 ALA A N 1
ATOM 6823 C CA . ALA A 1 900 ? -20.476 -34.572 6.211 1.00 95.19 900 ALA A CA 1
ATOM 6824 C C . ALA A 1 900 ? -20.130 -36.052 6.433 1.00 95.19 900 ALA A C 1
ATOM 6826 O O . ALA A 1 900 ? -20.816 -36.725 7.203 1.00 95.19 900 ALA A O 1
ATOM 6827 N N . LEU A 1 901 ? -19.091 -36.554 5.764 1.00 96.25 901 LEU A N 1
ATOM 6828 C CA . LEU A 1 901 ? -18.525 -37.884 6.002 1.00 96.25 901 LEU A CA 1
ATOM 6829 C C . LEU A 1 901 ? -17.100 -37.742 6.521 1.00 96.25 901 LEU A C 1
ATOM 6831 O O . LEU A 1 901 ? -16.260 -37.143 5.857 1.00 96.25 901 LEU A O 1
ATOM 6835 N N . LEU A 1 902 ? -16.845 -38.309 7.693 1.00 96.81 902 LEU A N 1
ATOM 6836 C CA . LEU A 1 902 ? -15.541 -38.353 8.335 1.00 96.81 902 LEU A CA 1
ATOM 6837 C C . LEU A 1 902 ? -15.057 -39.803 8.353 1.00 96.81 902 LEU A C 1
ATOM 6839 O O . LEU A 1 902 ? -15.686 -40.652 8.978 1.00 96.81 902 LEU A O 1
ATOM 6843 N N . ILE A 1 903 ? -13.956 -40.083 7.664 1.00 94.94 903 ILE A N 1
ATOM 6844 C CA . ILE A 1 903 ? -13.289 -41.387 7.633 1.00 94.94 903 ILE A CA 1
ATOM 6845 C C . ILE A 1 903 ? -12.000 -41.252 8.438 1.00 94.94 903 ILE A C 1
ATOM 6847 O O . ILE A 1 903 ? -11.176 -40.398 8.114 1.00 94.94 903 ILE A O 1
ATOM 6851 N N . GLY A 1 904 ? -11.812 -42.075 9.469 1.00 92.31 904 GLY A N 1
ATOM 6852 C CA . GLY A 1 904 ? -10.604 -42.048 10.293 1.00 92.31 904 GLY A CA 1
ATOM 6853 C C . GLY A 1 904 ? -10.051 -43.429 10.605 1.00 92.31 904 GLY A C 1
ATOM 6854 O O . GLY A 1 904 ? -10.798 -44.346 10.938 1.00 92.31 904 GLY A O 1
ATOM 6855 N N . ASP A 1 905 ? -8.727 -43.543 10.501 1.00 89.06 905 ASP A N 1
ATOM 6856 C CA . ASP A 1 905 ? -7.927 -44.738 10.794 1.00 89.06 905 ASP A CA 1
ATOM 6857 C C . ASP A 1 905 ? -8.551 -46.028 10.230 1.00 89.06 905 ASP A C 1
ATOM 6859 O O . ASP A 1 905 ? -8.863 -46.944 10.994 1.00 89.06 905 ASP A O 1
ATOM 6863 N N . PRO A 1 906 ? -8.792 -46.095 8.903 1.00 87.94 906 PRO A N 1
ATOM 6864 C CA . PRO A 1 906 ? -9.383 -47.270 8.272 1.00 87.94 906 PRO A CA 1
ATOM 6865 C C . PRO A 1 906 ? -8.570 -48.535 8.567 1.00 87.94 906 PRO A C 1
ATOM 6867 O O . PRO A 1 906 ? -7.339 -48.503 8.674 1.00 87.94 906 PRO A O 1
ATOM 6870 N N . VAL A 1 907 ? -9.260 -49.675 8.653 1.00 83.31 907 VAL A N 1
ATOM 6871 C CA . VAL A 1 907 ? -8.607 -50.974 8.847 1.00 83.31 907 VAL A CA 1
ATOM 6872 C C . VAL A 1 907 ? -7.656 -51.230 7.680 1.00 83.31 907 VAL A C 1
ATOM 6874 O O . VAL A 1 907 ? -8.033 -51.097 6.522 1.00 83.31 907 VAL A O 1
ATOM 6877 N N . SER A 1 908 ? -6.423 -51.623 7.990 1.00 72.44 908 SER A N 1
ATOM 6878 C CA . SER A 1 908 ? -5.327 -51.803 7.022 1.00 72.44 908 SER A CA 1
ATOM 6879 C C . SER A 1 908 ? -4.781 -53.237 6.993 1.00 72.44 908 SER A C 1
ATOM 6881 O O . SER A 1 908 ? -3.667 -53.498 6.538 1.00 72.44 908 SER A O 1
ATOM 6883 N N . THR A 1 909 ? -5.550 -54.200 7.508 1.00 67.50 909 THR A N 1
ATOM 6884 C CA . THR A 1 909 ? -5.176 -55.618 7.494 1.00 67.50 909 THR A CA 1
ATOM 6885 C C . THR A 1 909 ? -5.134 -56.161 6.066 1.00 67.50 909 THR A C 1
ATOM 6887 O O . THR A 1 909 ? -6.070 -55.945 5.296 1.00 67.50 909 THR A O 1
ATOM 6890 N N . GLN A 1 910 ? -4.080 -56.925 5.748 1.00 60.47 910 GLN A N 1
ATOM 6891 C CA . GLN A 1 910 ? -3.899 -57.640 4.474 1.00 60.47 910 GLN A CA 1
ATOM 6892 C C . GLN A 1 910 ? -3.840 -56.743 3.222 1.00 60.47 910 GLN A C 1
ATOM 6894 O O . GLN A 1 910 ? -4.056 -57.225 2.112 1.00 60.47 910 GLN A O 1
ATOM 6899 N N . THR A 1 911 ? -3.542 -55.446 3.367 1.00 63.09 911 THR A N 1
ATOM 6900 C CA . THR A 1 911 ? -3.557 -54.525 2.221 1.00 63.09 911 THR A CA 1
ATOM 6901 C C . THR A 1 911 ? -2.323 -54.637 1.332 1.00 63.09 911 THR A C 1
ATOM 6903 O O . THR A 1 911 ? -2.460 -54.596 0.113 1.00 63.09 911 THR A O 1
ATOM 6906 N N . LEU A 1 912 ? -1.125 -54.782 1.908 1.00 65.44 912 LEU A N 1
ATOM 6907 C CA . LEU A 1 912 ? 0.129 -54.832 1.150 1.00 65.44 912 LEU A CA 1
ATOM 6908 C C . LEU A 1 912 ? 0.961 -56.060 1.552 1.00 65.44 912 LEU A C 1
ATOM 6910 O O . LEU A 1 912 ? 1.072 -56.314 2.752 1.00 65.44 912 LEU A O 1
ATOM 6914 N N . PRO A 1 913 ? 1.585 -56.783 0.598 1.00 55.97 913 PRO A N 1
ATOM 6915 C CA . PRO A 1 913 ? 2.443 -57.940 0.892 1.00 55.97 913 PRO A CA 1
ATOM 6916 C C . PRO A 1 913 ? 3.626 -57.602 1.809 1.00 55.97 913 PRO A C 1
ATOM 6918 O O . PRO A 1 913 ? 4.064 -58.444 2.589 1.00 55.97 913 PRO A O 1
ATOM 6921 N N . ASP A 1 914 ? 4.110 -56.361 1.717 1.00 60.62 914 ASP A N 1
ATOM 6922 C CA . ASP A 1 914 ? 5.288 -55.863 2.433 1.00 60.62 914 ASP A CA 1
ATOM 6923 C C . ASP A 1 914 ? 4.946 -55.152 3.755 1.00 60.62 914 ASP A C 1
ATOM 6925 O O . ASP A 1 914 ? 5.844 -54.678 4.452 1.00 60.62 914 ASP A O 1
ATOM 6929 N N . MET A 1 915 ? 3.659 -55.044 4.109 1.00 60.50 915 MET A N 1
ATOM 6930 C CA . MET A 1 915 ? 3.227 -54.456 5.378 1.00 60.50 915 MET A CA 1
ATOM 6931 C C . MET A 1 915 ? 3.035 -55.546 6.438 1.00 60.50 915 MET A C 1
ATOM 6933 O O . MET A 1 915 ? 2.452 -56.590 6.140 1.00 60.50 915 MET A O 1
ATOM 6937 N N . PRO A 1 916 ? 3.459 -55.313 7.692 1.00 59.44 916 PRO A N 1
ATOM 6938 C CA . PRO A 1 916 ? 3.147 -56.228 8.783 1.00 59.44 916 PRO A CA 1
ATOM 6939 C C . PRO A 1 916 ? 1.624 -56.356 8.969 1.00 59.44 916 PRO A C 1
ATOM 6941 O O . PRO A 1 916 ? 0.887 -55.375 8.841 1.00 59.44 916 PRO A O 1
ATOM 6944 N N . GLU A 1 917 ? 1.141 -57.568 9.270 1.00 57.19 917 GLU A N 1
ATOM 6945 C CA . GLU A 1 917 ? -0.274 -57.796 9.586 1.00 57.19 917 GLU A CA 1
ATOM 6946 C C . GLU A 1 917 ? -0.697 -56.940 10.789 1.00 57.19 917 GLU A C 1
ATOM 6948 O O . GLU A 1 917 ? -0.150 -57.085 11.880 1.00 57.19 917 GLU A O 1
ATOM 6953 N N . GLY A 1 918 ? -1.700 -56.077 10.590 1.00 57.59 918 GLY A N 1
ATOM 6954 C CA . GLY A 1 918 ? -2.289 -55.263 11.655 1.00 57.59 918 GLY A CA 1
ATOM 6955 C C . GLY A 1 918 ? -1.398 -54.098 12.083 1.00 57.59 918 GLY A C 1
ATOM 6956 O O . GLY A 1 918 ? -0.763 -54.147 13.135 1.00 57.59 918 GLY A O 1
ATOM 6957 N N . LEU A 1 919 ? -1.386 -53.023 11.286 1.00 66.44 919 LEU A N 1
ATOM 6958 C CA . LEU A 1 919 ? -0.721 -51.778 11.675 1.00 66.44 919 LEU A CA 1
ATOM 6959 C C . LEU A 1 919 ? -1.312 -51.249 12.997 1.00 66.44 919 LEU A C 1
ATOM 6961 O O . LEU A 1 919 ? -2.530 -51.330 13.184 1.00 66.44 919 LEU A O 1
ATOM 6965 N N . PRO A 1 920 ? -0.484 -50.706 13.909 1.00 68.81 920 PRO A N 1
ATOM 6966 C CA . PRO A 1 920 ? -0.954 -50.128 15.161 1.00 68.81 920 PRO A CA 1
ATOM 6967 C C . PRO A 1 920 ? -1.988 -49.021 14.907 1.00 68.81 920 PRO A C 1
ATOM 6969 O O . PRO A 1 920 ? -1.922 -48.348 13.884 1.00 68.81 920 PRO A O 1
ATOM 6972 N N . PRO A 1 921 ? -2.947 -48.797 15.812 1.00 73.38 921 PRO A N 1
ATOM 6973 C CA . PRO A 1 921 ? -3.934 -47.730 15.654 1.00 73.38 921 PRO A CA 1
ATOM 6974 C C . PRO A 1 921 ? -3.280 -46.340 15.673 1.00 73.38 921 PRO A C 1
ATOM 6976 O O . PRO A 1 921 ? -2.291 -46.118 16.375 1.00 73.38 921 PRO A O 1
ATOM 6979 N N . LEU A 1 922 ? -3.851 -45.391 14.930 1.00 78.31 922 LEU A N 1
ATOM 6980 C CA . LEU A 1 922 ? -3.380 -44.001 14.887 1.00 78.31 922 LEU A CA 1
ATOM 6981 C C . LEU A 1 922 ? -3.928 -43.214 16.089 1.00 78.31 922 LEU A C 1
ATOM 6983 O O . LEU A 1 922 ? -5.065 -42.739 16.064 1.00 78.31 922 LEU A O 1
ATOM 6987 N N . GLN A 1 923 ? -3.122 -43.070 17.148 1.00 70.75 923 GLN A N 1
ATOM 6988 C CA . GLN A 1 923 ? -3.587 -42.575 18.454 1.00 70.75 923 GLN A CA 1
ATOM 6989 C C . GLN A 1 923 ? -4.222 -41.167 18.422 1.00 70.75 923 GLN A C 1
ATOM 6991 O O . GLN A 1 923 ? -5.175 -40.933 19.165 1.00 70.75 923 GLN A O 1
ATOM 6996 N N . GLY A 1 924 ? -3.788 -40.254 17.543 1.00 77.62 924 GLY A N 1
ATOM 6997 C CA . GLY A 1 924 ? -4.376 -38.911 17.429 1.00 77.62 924 GLY A CA 1
ATOM 6998 C C . GLY A 1 924 ? -5.605 -38.779 16.527 1.00 77.62 924 GLY A C 1
ATOM 6999 O O . GLY A 1 924 ? -6.300 -37.767 16.603 1.00 77.62 924 GLY A O 1
ATOM 7000 N N . VAL A 1 925 ? -5.920 -39.777 15.692 1.00 86.12 925 VAL A N 1
ATOM 7001 C CA . VAL A 1 925 ? -7.028 -39.668 14.720 1.00 86.12 925 VAL A CA 1
ATOM 7002 C C . VAL A 1 925 ? -8.378 -39.550 15.411 1.00 86.12 925 VAL A C 1
ATOM 7004 O O . VAL A 1 925 ? -9.213 -38.763 14.979 1.00 86.12 925 VAL A O 1
ATOM 7007 N N . ARG A 1 926 ? -8.594 -40.283 16.508 1.00 86.75 926 ARG A N 1
ATOM 7008 C CA . ARG A 1 926 ? -9.849 -40.201 17.266 1.00 86.75 926 ARG A CA 1
ATOM 7009 C C . ARG A 1 926 ? -10.090 -38.802 17.830 1.00 86.75 926 ARG A C 1
ATOM 7011 O O . ARG A 1 926 ? -11.217 -38.321 17.783 1.00 86.75 926 ARG A O 1
ATOM 7018 N N . SER A 1 927 ? -9.043 -38.165 18.353 1.00 84.88 927 SER A N 1
ATOM 7019 C CA . SER A 1 927 ? -9.130 -36.811 18.910 1.00 84.88 927 SER A CA 1
ATOM 7020 C C . SER A 1 927 ? -9.487 -35.795 17.822 1.00 84.88 927 SER A C 1
ATOM 7022 O O . SER A 1 927 ? -10.444 -35.039 17.960 1.00 84.88 927 SER A O 1
ATOM 7024 N N . GLU A 1 928 ? -8.780 -35.852 16.690 1.00 89.31 928 GLU A N 1
ATOM 7025 C CA . GLU A 1 928 ? -9.012 -34.969 15.544 1.00 89.31 928 GLU A CA 1
ATOM 7026 C C . GLU A 1 928 ? -10.401 -35.180 14.919 1.00 89.31 928 GLU A C 1
ATOM 7028 O O . GLU A 1 928 ? -11.127 -34.218 14.669 1.00 89.31 928 GLU A O 1
ATOM 7033 N N . LEU A 1 929 ? -10.825 -36.438 14.745 1.00 91.94 929 LEU A N 1
ATOM 7034 C CA . LEU A 1 929 ? -12.184 -36.771 14.318 1.00 91.94 929 LEU A CA 1
ATOM 7035 C C . LEU A 1 929 ? -13.238 -36.207 15.271 1.00 91.94 929 LEU A C 1
ATOM 7037 O O . LEU A 1 929 ? -14.234 -35.657 14.803 1.00 91.94 929 LEU A O 1
ATOM 7041 N N . GLY A 1 930 ? -13.033 -36.364 16.581 1.00 90.38 930 GLY A N 1
ATOM 7042 C CA . GLY A 1 930 ? -13.945 -35.879 17.614 1.00 90.38 930 GLY A CA 1
ATOM 7043 C C . GLY A 1 930 ? -14.116 -34.365 17.551 1.00 90.38 930 GLY A C 1
ATOM 7044 O O . GLY A 1 930 ? -15.245 -33.886 17.472 1.00 90.38 930 GLY A O 1
ATOM 7045 N N . ALA A 1 931 ? -13.009 -33.625 17.469 1.00 89.44 931 ALA A N 1
ATOM 7046 C CA . ALA A 1 931 ? -13.033 -32.169 17.359 1.00 89.44 931 ALA A CA 1
ATOM 7047 C C . ALA A 1 931 ? -13.788 -31.701 16.102 1.00 89.44 931 ALA A C 1
ATOM 7049 O O . ALA A 1 931 ? -14.689 -30.867 16.184 1.00 89.44 931 ALA A O 1
ATOM 7050 N N . ILE A 1 932 ? -13.496 -32.288 14.933 1.00 94.69 932 ILE A N 1
ATOM 7051 C CA . ILE A 1 932 ? -14.187 -31.935 13.681 1.00 94.69 932 ILE A CA 1
ATOM 7052 C C . ILE A 1 932 ? -15.674 -32.318 13.748 1.00 94.69 932 ILE A C 1
ATOM 7054 O O . ILE A 1 932 ? -16.534 -31.561 13.289 1.00 94.69 932 ILE A O 1
ATOM 7058 N N . TYR A 1 933 ? -15.996 -33.480 14.322 1.00 95.12 933 TYR A N 1
ATOM 7059 C CA . TYR A 1 933 ? -17.370 -33.942 14.504 1.00 95.12 933 TYR A CA 1
ATOM 7060 C C . TYR A 1 933 ? -18.184 -32.965 15.357 1.00 95.12 933 TYR A C 1
ATOM 7062 O O . TYR A 1 933 ? -19.278 -32.566 14.947 1.00 95.12 933 TYR A O 1
ATOM 7070 N N . GLU A 1 934 ? -17.657 -32.561 16.513 1.00 92.81 934 GLU A N 1
ATOM 7071 C CA . GLU A 1 934 ? -18.315 -31.625 17.425 1.00 92.81 934 GLU A CA 1
ATOM 7072 C C . GLU A 1 934 ? -18.535 -30.269 16.754 1.00 92.81 934 GLU A C 1
ATOM 7074 O O . GLU A 1 934 ? -19.657 -29.756 16.753 1.00 92.81 934 GLU A O 1
ATOM 7079 N N . THR A 1 935 ? -17.506 -29.739 16.092 1.00 93.44 935 THR A N 1
ATOM 7080 C CA . THR A 1 935 ? -17.566 -28.457 15.387 1.00 93.44 935 THR A CA 1
ATOM 7081 C C . THR A 1 935 ? -18.608 -28.450 14.269 1.00 93.44 935 THR A C 1
ATOM 7083 O O . THR A 1 935 ? -19.450 -27.552 14.204 1.00 93.44 935 THR A O 1
ATOM 7086 N N . LEU A 1 936 ? -18.605 -29.462 13.397 1.00 93.94 936 LEU A N 1
ATOM 7087 C CA . LEU A 1 936 ? -19.558 -29.539 12.288 1.00 93.94 936 LEU A CA 1
ATOM 7088 C C . LEU A 1 936 ? -20.990 -29.789 12.775 1.00 93.94 936 LEU A C 1
ATOM 7090 O O . LEU A 1 936 ? -21.933 -29.201 12.241 1.00 93.94 936 LEU A O 1
ATOM 7094 N N . THR A 1 937 ? -21.161 -30.615 13.808 1.00 93.62 937 THR A N 1
ATOM 7095 C CA . THR A 1 937 ? -22.476 -30.867 14.413 1.00 93.62 937 THR A CA 1
ATOM 7096 C C . THR A 1 937 ? -23.032 -29.596 15.054 1.00 93.62 937 THR A C 1
ATOM 7098 O O . THR A 1 937 ? -24.200 -29.266 14.845 1.00 93.62 937 THR A O 1
ATOM 7101 N N . ALA A 1 938 ? -22.195 -28.830 15.763 1.00 89.75 938 ALA A N 1
ATOM 7102 C CA . ALA A 1 938 ? -22.571 -27.537 16.333 1.00 89.75 938 ALA A CA 1
ATOM 7103 C C . ALA A 1 938 ? -22.964 -26.508 15.256 1.00 89.75 938 ALA A C 1
ATOM 7105 O O . ALA A 1 938 ? -23.838 -25.675 15.491 1.00 89.75 938 ALA A O 1
ATOM 7106 N N . ALA A 1 939 ? -22.377 -26.599 14.059 1.00 89.56 939 ALA A N 1
ATOM 7107 C CA . ALA A 1 939 ? -22.749 -25.796 12.893 1.00 89.56 939 ALA A CA 1
ATOM 7108 C C . ALA A 1 939 ? -23.988 -26.323 12.129 1.00 89.56 939 ALA A C 1
ATOM 7110 O O . ALA A 1 939 ? -24.371 -25.766 11.100 1.00 89.56 939 ALA A O 1
ATOM 7111 N N . GLY A 1 940 ? -24.634 -27.388 12.620 1.00 90.31 940 GLY A N 1
ATOM 7112 C CA . GLY A 1 940 ? -25.880 -27.932 12.076 1.00 90.31 940 GLY A CA 1
ATOM 7113 C C . GLY A 1 940 ? -25.709 -28.977 10.970 1.00 90.31 940 GLY A C 1
ATOM 7114 O O . GLY A 1 940 ? -26.696 -29.359 10.335 1.00 90.31 940 GLY A O 1
ATOM 7115 N N . TYR A 1 941 ? -24.488 -29.449 10.707 1.00 92.06 941 TYR A N 1
ATOM 7116 C CA . TYR A 1 941 ? -24.265 -30.526 9.745 1.00 92.06 941 TYR A CA 1
ATOM 7117 C C . TYR A 1 941 ? -24.693 -31.874 10.321 1.00 92.06 941 TYR A C 1
ATOM 7119 O O . TYR A 1 941 ? -24.473 -32.189 11.486 1.00 92.06 941 TYR A O 1
ATOM 7127 N N . THR A 1 942 ? -25.264 -32.723 9.470 1.00 94.56 942 THR A N 1
ATOM 7128 C CA . THR A 1 942 ? -25.462 -34.136 9.796 1.00 94.56 942 THR A CA 1
ATOM 7129 C C . THR A 1 942 ? -24.174 -34.888 9.486 1.00 94.56 942 THR A C 1
ATOM 7131 O O . THR A 1 942 ? -23.886 -35.183 8.321 1.00 94.56 942 THR A O 1
ATOM 7134 N N . VAL A 1 943 ? -23.403 -35.183 10.528 1.00 95.25 943 VAL A N 1
ATOM 7135 C CA . VAL A 1 943 ? -22.087 -35.812 10.413 1.00 95.25 943 VAL A CA 1
ATOM 7136 C C . VAL A 1 943 ? -22.207 -37.332 10.515 1.00 95.25 943 VAL A C 1
ATOM 7138 O O . VAL A 1 943 ? -22.830 -37.862 11.432 1.00 95.25 943 VAL A O 1
ATOM 7141 N N . MET A 1 944 ? -21.612 -38.043 9.561 1.00 95.31 944 MET A N 1
ATOM 7142 C CA . MET A 1 944 ? -21.466 -39.494 9.575 1.00 95.31 944 MET A CA 1
ATOM 7143 C C . MET A 1 944 ? -19.995 -39.841 9.771 1.00 95.31 944 MET A C 1
ATOM 7145 O O . MET A 1 944 ? -19.148 -39.371 9.015 1.00 95.31 944 MET A O 1
ATOM 7149 N N . VAL A 1 945 ? -19.704 -40.674 10.766 1.00 94.81 945 VAL A N 1
ATOM 7150 C CA . VAL A 1 945 ? -18.337 -41.086 11.105 1.00 94.81 945 VAL A CA 1
ATOM 7151 C C . VAL A 1 945 ? -18.126 -42.549 10.716 1.00 94.81 945 VAL A C 1
ATOM 7153 O O . VAL A 1 945 ? -18.999 -43.392 10.927 1.00 94.81 945 VAL A O 1
ATOM 7156 N N . SER A 1 946 ? -16.973 -42.826 10.119 1.00 92.94 946 SER A N 1
ATOM 7157 C CA . SER A 1 946 ? -16.442 -44.145 9.783 1.00 92.94 946 SER A CA 1
ATOM 7158 C C . SER A 1 946 ? -15.059 -44.246 10.424 1.00 92.94 946 SER A C 1
ATOM 7160 O O . SER A 1 946 ? -14.054 -43.852 9.837 1.00 92.94 946 SER A O 1
ATOM 7162 N N . GLU A 1 947 ? -15.028 -44.677 11.682 1.00 91.06 947 GLU A N 1
ATOM 7163 C CA . GLU A 1 947 ? -13.792 -44.847 12.447 1.00 91.06 947 GLU A CA 1
ATOM 7164 C C . GLU A 1 947 ? -13.433 -46.331 12.482 1.00 91.06 947 GLU A C 1
ATOM 7166 O O . GLU A 1 947 ? -14.247 -47.151 12.907 1.00 91.06 947 GLU A O 1
ATOM 7171 N N . HIS A 1 948 ? -12.217 -46.673 12.056 1.00 89.00 948 HIS A N 1
ATOM 7172 C CA . HIS A 1 948 ? -11.696 -48.039 12.133 1.00 89.00 948 HIS A CA 1
ATOM 7173 C C . HIS A 1 948 ? -12.573 -49.101 11.448 1.00 89.00 948 HIS A C 1
ATOM 7175 O O . HIS A 1 948 ? -12.765 -50.213 11.943 1.00 89.00 948 HIS A O 1
ATOM 7181 N N . GLU A 1 949 ? -13.106 -48.760 10.274 1.00 90.19 949 GLU A N 1
ATOM 7182 C CA . GLU A 1 949 ? -13.907 -49.659 9.438 1.00 90.19 949 GLU A CA 1
ATOM 7183 C C . GLU A 1 949 ? -13.098 -50.251 8.277 1.00 90.19 949 GLU A C 1
ATOM 7185 O O . GLU A 1 949 ? -12.062 -49.719 7.875 1.00 90.19 949 GLU A O 1
ATOM 7190 N N . ASN A 1 950 ? -13.571 -51.374 7.732 1.00 87.75 950 ASN A N 1
ATOM 7191 C CA . ASN A 1 950 ? -12.964 -52.021 6.569 1.00 87.75 950 ASN A CA 1
ATOM 7192 C C . ASN A 1 950 ? -13.389 -51.351 5.248 1.00 87.75 950 ASN A C 1
ATOM 7194 O O . ASN A 1 950 ? -14.311 -50.532 5.206 1.00 87.75 950 ASN A O 1
ATOM 7198 N N . ALA A 1 951 ? -12.717 -51.715 4.156 1.00 88.06 951 ALA A N 1
ATOM 7199 C CA . ALA A 1 951 ? -12.932 -51.126 2.839 1.00 88.06 951 ALA A CA 1
ATOM 7200 C C . ALA A 1 951 ? -14.387 -51.247 2.363 1.00 88.06 951 ALA A C 1
ATOM 7202 O O . ALA A 1 951 ? -14.959 -50.265 1.892 1.00 88.06 951 ALA A O 1
ATOM 7203 N N . ASP A 1 952 ? -15.012 -52.416 2.524 1.00 88.62 952 ASP A N 1
ATOM 7204 C CA . ASP A 1 952 ? -16.402 -52.648 2.114 1.00 88.62 952 ASP A CA 1
ATOM 7205 C C . ASP A 1 952 ? -17.373 -51.672 2.790 1.00 88.62 952 ASP A C 1
ATOM 7207 O O . ASP A 1 952 ? -18.286 -51.133 2.159 1.00 88.62 952 ASP A O 1
ATOM 7211 N N . GLU A 1 953 ? -17.189 -51.444 4.084 1.00 91.62 953 GLU A N 1
ATOM 7212 C CA . GLU A 1 953 ? -18.078 -50.638 4.913 1.00 91.62 953 GLU A CA 1
ATOM 7213 C C . GLU A 1 953 ? -17.862 -49.135 4.659 1.00 91.62 953 GLU A C 1
ATOM 7215 O O . GLU A 1 953 ? -18.831 -48.384 4.507 1.00 91.62 953 GLU A O 1
ATOM 7220 N N . ILE A 1 954 ? -16.608 -48.719 4.451 1.00 92.12 954 ILE A N 1
ATOM 7221 C CA . ILE A 1 954 ? -16.247 -47.365 4.002 1.00 92.12 954 ILE A CA 1
ATOM 7222 C C . ILE A 1 954 ? -16.841 -47.067 2.622 1.00 92.12 954 ILE A C 1
ATOM 7224 O O . ILE A 1 954 ? -17.458 -46.019 2.428 1.00 92.12 954 ILE A O 1
ATOM 7228 N N . MET A 1 955 ? -16.723 -47.991 1.663 1.00 90.38 955 MET A N 1
ATOM 7229 C CA . MET A 1 955 ? -17.249 -47.800 0.308 1.00 90.38 955 MET A CA 1
ATOM 7230 C C . MET A 1 955 ? -18.780 -47.721 0.292 1.00 90.38 955 MET A C 1
ATOM 7232 O O . MET A 1 955 ? -19.346 -46.891 -0.425 1.00 90.38 955 MET A O 1
ATOM 7236 N N . LYS A 1 956 ? -19.477 -48.517 1.118 1.00 90.25 956 LYS A N 1
ATOM 7237 C CA . LYS A 1 956 ? -20.933 -48.375 1.297 1.00 90.25 956 LYS A CA 1
ATOM 7238 C C . LYS A 1 956 ? -21.297 -46.991 1.826 1.00 90.25 956 LYS A C 1
ATOM 7240 O O . LYS A 1 956 ? -22.218 -46.377 1.292 1.00 90.25 956 LYS A O 1
ATOM 7245 N N . ARG A 1 957 ? -20.580 -46.488 2.839 1.00 92.00 957 ARG A N 1
ATOM 7246 C CA . ARG A 1 957 ? -20.791 -45.146 3.408 1.00 92.00 957 ARG A CA 1
ATOM 7247 C C . ARG A 1 957 ? -20.546 -44.043 2.390 1.00 92.00 957 ARG A C 1
ATOM 7249 O O . ARG A 1 957 ? -21.396 -43.165 2.255 1.00 92.00 957 ARG A O 1
ATOM 7256 N N . LEU A 1 958 ? -19.447 -44.124 1.642 1.00 90.88 958 LEU A N 1
ATOM 7257 C CA . LEU A 1 958 ? -19.069 -43.153 0.612 1.00 90.88 958 LEU A CA 1
ATOM 7258 C C . LEU A 1 958 ? -20.175 -42.969 -0.441 1.00 90.88 958 LEU A C 1
ATOM 7260 O O . LEU A 1 958 ? -20.418 -41.856 -0.903 1.00 90.88 958 LEU A O 1
ATOM 7264 N N . HIS A 1 959 ? -20.885 -44.050 -0.780 1.00 86.81 959 HIS A N 1
ATOM 7265 C CA . HIS A 1 959 ? -21.980 -44.049 -1.754 1.00 86.81 959 HIS A CA 1
ATOM 7266 C C . HIS A 1 959 ? -23.388 -44.006 -1.132 1.00 86.81 959 HIS A C 1
ATOM 7268 O O . HIS A 1 959 ? -24.376 -44.031 -1.867 1.00 86.81 959 HIS A O 1
ATOM 7274 N N . ALA A 1 960 ? -23.514 -43.924 0.197 1.00 86.50 960 ALA A N 1
ATOM 7275 C CA . ALA A 1 960 ? -24.808 -44.001 0.880 1.00 86.50 960 ALA A CA 1
ATOM 7276 C C . ALA A 1 960 ? -25.694 -42.768 0.644 1.00 86.50 960 ALA A C 1
ATOM 7278 O O . ALA A 1 960 ? -26.921 -42.865 0.716 1.00 86.50 960 ALA A O 1
ATOM 7279 N N . ARG A 1 961 ? -25.084 -41.598 0.427 1.00 87.25 961 ARG A N 1
ATOM 7280 C CA . ARG A 1 961 ? -25.757 -40.312 0.191 1.00 87.25 961 ARG A CA 1
ATOM 7281 C C . ARG A 1 961 ? -24.783 -39.293 -0.399 1.00 87.25 961 ARG A C 1
ATOM 7283 O O . ARG A 1 961 ? -23.604 -39.573 -0.574 1.00 87.25 961 ARG A O 1
ATOM 7290 N N . GLU A 1 962 ? -25.293 -38.107 -0.697 1.00 88.44 962 GLU A N 1
ATOM 7291 C CA . GLU A 1 962 ? -24.481 -36.950 -1.075 1.00 88.44 962 GLU A CA 1
ATOM 7292 C C . GLU A 1 962 ? -23.855 -36.320 0.173 1.00 88.44 962 GLU A C 1
ATOM 7294 O O . GLU A 1 962 ? -24.550 -36.102 1.168 1.00 88.44 962 GLU A O 1
ATOM 7299 N N . PHE A 1 963 ? -22.559 -36.015 0.106 1.00 91.19 963 PHE A N 1
ATOM 7300 C CA . PHE A 1 963 ? -21.818 -35.331 1.163 1.00 91.19 963 PHE A CA 1
ATOM 7301 C C . PHE A 1 963 ? -21.278 -34.010 0.636 1.00 91.19 963 PHE A C 1
ATOM 7303 O O . PHE A 1 963 ? -20.658 -33.971 -0.425 1.00 91.19 963 PHE A O 1
ATOM 7310 N N . ARG A 1 964 ? -21.480 -32.933 1.396 1.00 91.50 964 ARG A N 1
ATOM 7311 C CA . ARG A 1 964 ? -20.888 -31.624 1.109 1.00 91.50 964 ARG A CA 1
ATOM 7312 C C . ARG A 1 964 ? -19.439 -31.561 1.580 1.00 91.50 964 ARG A C 1
ATOM 7314 O O . ARG A 1 964 ? -18.620 -30.933 0.913 1.00 91.50 964 ARG A O 1
ATOM 7321 N N . ILE A 1 965 ? -19.152 -32.214 2.704 1.00 94.75 965 ILE A N 1
ATOM 7322 C CA . ILE A 1 965 ? -17.835 -32.258 3.341 1.00 94.75 965 ILE A CA 1
ATOM 7323 C C . ILE A 1 965 ? -17.371 -33.713 3.395 1.00 94.75 965 ILE A C 1
ATOM 7325 O O . ILE A 1 965 ? -18.112 -34.577 3.868 1.00 94.75 965 ILE A O 1
ATOM 7329 N N . LEU A 1 966 ? -16.149 -33.974 2.941 1.00 95.81 966 LEU A N 1
ATOM 7330 C CA . LEU A 1 966 ? -15.478 -35.262 3.089 1.00 95.81 966 LEU A CA 1
ATOM 7331 C C . LEU A 1 966 ? -14.155 -35.057 3.830 1.00 95.81 966 LEU A C 1
ATOM 7333 O O . LEU A 1 966 ? -13.314 -34.282 3.388 1.00 95.81 966 LEU A O 1
ATOM 7337 N N . VAL A 1 967 ? -13.970 -35.759 4.941 1.00 96.56 967 VAL A N 1
ATOM 7338 C CA . VAL A 1 967 ? -12.740 -35.755 5.740 1.00 96.56 967 VAL A CA 1
ATOM 7339 C C . VAL A 1 967 ? -12.149 -37.157 5.717 1.00 96.56 967 VAL A C 1
ATOM 7341 O O . VAL A 1 967 ? -12.866 -38.123 5.973 1.00 96.56 967 VAL A O 1
ATOM 7344 N N . ILE A 1 968 ? -10.859 -37.270 5.411 1.00 93.62 968 ILE A N 1
ATOM 7345 C CA . ILE A 1 968 ? -10.126 -38.536 5.390 1.00 93.62 968 ILE A CA 1
ATOM 7346 C C . ILE A 1 968 ? -8.854 -38.371 6.220 1.00 93.62 968 ILE A C 1
ATOM 7348 O O . ILE A 1 968 ? -7.941 -37.652 5.821 1.00 93.62 968 ILE A O 1
ATOM 7352 N N . LEU A 1 969 ? -8.801 -39.054 7.363 1.00 91.25 969 LEU A N 1
ATOM 7353 C CA . LEU A 1 969 ? -7.642 -39.110 8.251 1.00 91.25 969 LEU A CA 1
ATOM 7354 C C . LEU A 1 969 ? -7.099 -40.540 8.247 1.00 91.25 969 LEU A C 1
ATOM 7356 O O . LEU A 1 969 ? -7.737 -41.462 8.758 1.00 91.25 969 LEU A O 1
ATOM 7360 N N . GLY A 1 970 ? -5.930 -40.767 7.659 1.00 86.31 970 GLY A N 1
ATOM 7361 C CA . GLY A 1 970 ? -5.434 -42.133 7.532 1.00 86.31 970 GLY A CA 1
ATOM 7362 C C . GLY A 1 970 ? -4.052 -42.248 6.925 1.00 86.31 970 GLY A C 1
ATOM 7363 O O . GLY A 1 970 ? -3.335 -41.269 6.741 1.00 86.31 970 GLY A O 1
ATOM 7364 N N . ARG A 1 971 ? -3.668 -43.486 6.622 1.00 83.50 971 ARG A N 1
ATOM 7365 C CA . ARG A 1 971 ? -2.403 -43.791 5.951 1.00 83.50 971 ARG A CA 1
ATOM 7366 C C . ARG A 1 971 ? -2.598 -43.712 4.447 1.00 83.50 971 ARG A C 1
ATOM 7368 O O . ARG A 1 971 ? -3.632 -44.151 3.950 1.00 83.50 971 ARG A O 1
ATOM 7375 N N . SER A 1 972 ? -1.597 -43.240 3.720 1.00 81.00 972 SER A N 1
ATOM 7376 C CA . SER A 1 972 ? -1.636 -43.153 2.262 1.00 81.00 972 SER A CA 1
ATOM 7377 C C . SER A 1 972 ? -0.357 -43.677 1.618 1.00 81.00 972 SER A C 1
ATOM 7379 O O . SER A 1 972 ? 0.677 -43.843 2.271 1.00 81.00 972 SER A O 1
ATOM 7381 N N . VAL A 1 973 ? -0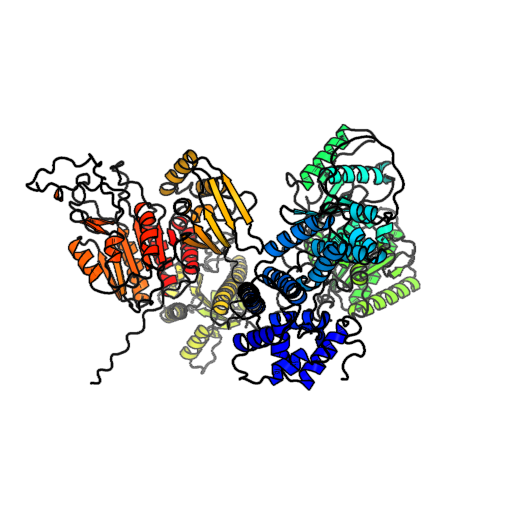.449 -43.974 0.323 1.00 76.56 973 VAL A N 1
ATOM 7382 C CA . VAL A 1 973 ? 0.669 -44.414 -0.514 1.00 76.56 973 VAL A CA 1
ATOM 7383 C C . VAL A 1 973 ? 0.841 -43.496 -1.716 1.00 76.56 973 VAL A C 1
ATOM 7385 O O . VAL A 1 973 ? -0.142 -42.992 -2.264 1.00 76.56 973 VAL A O 1
ATOM 7388 N N . HIS A 1 974 ? 2.091 -43.302 -2.136 1.00 76.44 974 HIS A N 1
ATOM 7389 C CA . HIS A 1 974 ? 2.453 -42.487 -3.292 1.00 76.44 974 HIS A CA 1
ATOM 7390 C C . HIS A 1 974 ? 3.222 -43.322 -4.317 1.00 76.44 974 HIS A C 1
ATOM 7392 O O . HIS A 1 974 ? 4.187 -43.997 -3.961 1.00 76.44 974 HIS A O 1
ATOM 7398 N N . GLU A 1 975 ? 2.796 -43.266 -5.580 1.00 75.75 975 GLU A N 1
ATOM 7399 C CA . GLU A 1 975 ? 3.370 -44.015 -6.703 1.00 75.75 975 GLU A CA 1
ATOM 7400 C C . GLU A 1 975 ? 3.550 -45.519 -6.420 1.00 75.75 975 GLU A C 1
ATOM 7402 O O . GLU A 1 975 ? 4.499 -46.152 -6.888 1.00 75.75 975 GLU A O 1
ATOM 7407 N N . TYR A 1 976 ? 2.631 -46.112 -5.657 1.00 75.69 976 TYR A N 1
ATOM 7408 C CA . TYR A 1 976 ? 2.754 -47.498 -5.218 1.00 75.69 976 TYR A CA 1
ATOM 7409 C C . TYR A 1 976 ? 2.451 -48.469 -6.357 1.00 75.69 976 TYR A C 1
ATOM 7411 O O . TYR A 1 976 ? 1.376 -48.402 -6.953 1.00 75.69 976 TYR A O 1
ATOM 7419 N N . ALA A 1 977 ? 3.390 -49.365 -6.655 1.00 73.69 977 ALA A N 1
ATOM 7420 C CA . ALA A 1 977 ? 3.237 -50.390 -7.680 1.00 73.69 977 ALA A CA 1
ATOM 7421 C C . ALA A 1 977 ? 2.265 -51.486 -7.217 1.00 73.69 977 ALA A C 1
ATOM 7423 O O . ALA A 1 977 ? 2.473 -52.116 -6.185 1.00 73.69 977 ALA A O 1
ATOM 7424 N N . LEU A 1 978 ? 1.204 -51.722 -7.985 1.00 68.12 978 LEU A N 1
ATOM 7425 C CA . LEU A 1 978 ? 0.241 -52.788 -7.719 1.00 68.12 978 LEU A CA 1
ATOM 7426 C C . LEU A 1 978 ? 0.691 -54.095 -8.389 1.00 68.12 978 LEU A C 1
ATOM 7428 O O . LEU A 1 978 ? 0.784 -54.169 -9.616 1.00 68.12 978 LEU A O 1
ATOM 7432 N N . ASP A 1 979 ? 0.908 -55.141 -7.591 1.00 59.19 979 ASP A N 1
ATOM 7433 C CA . ASP A 1 979 ? 1.159 -56.498 -8.086 1.00 59.19 979 ASP A CA 1
ATOM 7434 C C . ASP A 1 979 ? -0.148 -57.138 -8.587 1.00 59.19 979 ASP A C 1
ATOM 7436 O O . ASP A 1 979 ? -0.972 -57.646 -7.825 1.00 59.19 979 ASP A O 1
ATOM 7440 N N . ASP A 1 980 ? -0.369 -57.116 -9.902 1.00 53.19 980 ASP A N 1
ATOM 7441 C CA . ASP A 1 980 ? -1.612 -57.603 -10.505 1.00 53.19 980 ASP A CA 1
ATOM 7442 C C . ASP A 1 980 ? -1.602 -59.138 -10.715 1.00 53.19 980 ASP A C 1
ATOM 7444 O O . ASP A 1 980 ? -1.447 -59.660 -11.823 1.00 53.19 980 ASP A O 1
ATOM 7448 N N . GLU A 1 981 ? -1.785 -59.911 -9.638 1.00 45.94 981 GLU A N 1
ATOM 7449 C CA . GLU A 1 981 ? -2.016 -61.370 -9.707 1.00 45.94 981 GLU A CA 1
ATOM 7450 C C . GLU A 1 981 ? -3.317 -61.725 -10.476 1.00 45.94 981 GLU A C 1
ATOM 7452 O O . GLU A 1 981 ? -3.437 -62.823 -11.030 1.00 45.94 981 GLU A O 1
ATOM 7457 N N . ARG A 1 982 ? -4.290 -60.801 -10.601 1.00 42.53 982 ARG A N 1
ATOM 7458 C CA . ARG A 1 982 ? -5.570 -61.030 -11.312 1.00 42.53 982 ARG A CA 1
ATOM 7459 C C . ARG A 1 982 ? -5.435 -61.011 -12.842 1.00 42.53 982 ARG A C 1
ATOM 7461 O O . ARG A 1 982 ? -6.248 -61.648 -13.520 1.00 42.53 982 ARG A O 1
ATOM 7468 N N . MET A 1 983 ? -4.394 -60.376 -13.387 1.00 40.81 983 MET A N 1
ATOM 7469 C CA . MET A 1 983 ? -4.051 -60.390 -14.822 1.00 40.81 983 MET A CA 1
ATOM 7470 C C . MET A 1 983 ? -3.432 -61.721 -15.301 1.00 40.81 983 MET A C 1
ATOM 7472 O O . MET A 1 983 ? -3.344 -61.959 -16.506 1.00 40.81 983 MET A O 1
ATOM 7476 N N . LYS A 1 984 ? -3.060 -62.646 -14.400 1.00 41.31 984 LYS A N 1
ATOM 7477 C CA . LYS A 1 984 ? -2.466 -63.962 -14.733 1.00 41.31 984 LYS A CA 1
ATOM 7478 C C . LYS A 1 984 ? -3.486 -65.042 -15.145 1.00 41.31 984 LYS A C 1
ATOM 7480 O O . LYS A 1 984 ? -3.216 -66.236 -15.011 1.00 41.31 984 LYS A O 1
ATOM 7485 N N . ARG A 1 985 ? -4.670 -64.692 -15.668 1.00 37.69 985 ARG A N 1
ATOM 7486 C CA . ARG A 1 985 ? -5.575 -65.700 -16.262 1.00 37.69 985 ARG A CA 1
ATOM 7487 C C . ARG A 1 985 ? -5.092 -66.067 -17.674 1.00 37.69 985 ARG A C 1
ATOM 7489 O O . ARG A 1 985 ? -5.047 -65.191 -18.535 1.00 37.69 985 ARG A O 1
ATOM 7496 N N . PRO A 1 986 ? -4.780 -67.344 -17.967 1.00 38.56 986 PRO A N 1
ATOM 7497 C CA . PRO A 1 986 ? -4.263 -67.736 -19.271 1.00 38.56 986 PRO A CA 1
ATOM 7498 C C . PRO A 1 986 ? -5.389 -67.666 -20.306 1.00 38.56 986 PRO A C 1
ATOM 7500 O O . PRO A 1 986 ? -6.250 -68.546 -20.382 1.00 38.56 986 PRO A O 1
ATOM 7503 N N . THR A 1 987 ? -5.402 -66.620 -21.129 1.00 40.22 987 THR A N 1
ATOM 7504 C CA . THR A 1 987 ? -6.269 -66.581 -22.306 1.00 40.22 987 THR A CA 1
ATOM 7505 C C . THR A 1 987 ? -5.747 -67.601 -23.321 1.00 40.22 987 THR A C 1
ATOM 7507 O O . THR A 1 987 ? -4.660 -67.495 -23.887 1.00 40.22 987 THR A O 1
ATOM 7510 N N . LYS A 1 988 ? -6.529 -68.667 -23.525 1.00 37.22 988 LYS A N 1
ATOM 7511 C CA . LYS A 1 988 ? -6.288 -69.715 -24.523 1.00 37.22 988 LYS A CA 1
ATOM 7512 C C . LYS A 1 988 ? -6.411 -69.135 -25.936 1.00 37.22 988 LYS A C 1
ATOM 7514 O O . LYS A 1 988 ? -7.469 -69.262 -26.542 1.00 37.22 988 LYS A O 1
ATOM 7519 N N . ARG A 1 989 ? -5.356 -68.509 -26.461 1.00 37.97 989 ARG A N 1
ATOM 7520 C CA . ARG A 1 989 ? -5.042 -68.404 -27.903 1.00 37.97 989 ARG A CA 1
ATOM 7521 C C . ARG A 1 989 ? -3.713 -67.659 -28.076 1.00 37.97 989 ARG A C 1
ATOM 7523 O O . ARG A 1 989 ? -3.646 -66.482 -27.736 1.00 37.97 989 ARG A O 1
ATOM 7530 N N . PRO A 1 990 ? -2.661 -68.295 -28.616 1.00 39.25 990 PRO A N 1
ATOM 7531 C CA . PRO A 1 990 ? -1.402 -67.606 -28.848 1.00 39.25 990 PRO A CA 1
ATOM 7532 C C . PRO A 1 990 ? -1.546 -66.707 -30.081 1.00 39.25 990 PRO A C 1
ATOM 7534 O O . PRO A 1 990 ? -1.604 -67.199 -31.208 1.00 39.25 990 PRO A O 1
ATOM 7537 N N . MET A 1 991 ? -1.599 -65.388 -29.885 1.00 38.19 991 MET A N 1
ATOM 7538 C CA . MET A 1 991 ? -1.333 -64.443 -30.971 1.00 38.19 991 MET A CA 1
ATOM 7539 C C . MET A 1 991 ? 0.181 -64.381 -31.198 1.00 38.19 991 MET A C 1
ATOM 7541 O O . MET A 1 991 ? 0.940 -63.917 -30.349 1.00 38.19 991 MET A O 1
ATOM 7545 N N . LYS A 1 992 ? 0.627 -64.885 -32.352 1.00 42.75 992 LYS A N 1
ATOM 7546 C CA . LYS A 1 992 ? 1.976 -64.653 -32.874 1.00 42.75 992 LYS A CA 1
ATOM 7547 C C . LYS A 1 992 ? 2.021 -63.221 -33.413 1.00 42.75 992 LYS A C 1
ATOM 7549 O O . LYS A 1 992 ? 1.240 -62.901 -34.300 1.00 42.75 992 LYS A O 1
ATOM 7554 N N . HIS A 1 993 ? 2.949 -62.422 -32.887 1.00 44.41 993 HIS A N 1
ATOM 7555 C CA . HIS A 1 993 ? 3.219 -61.011 -33.213 1.00 44.41 993 HIS A CA 1
ATOM 7556 C C . HIS A 1 993 ? 2.408 -59.973 -32.419 1.00 44.41 993 HIS A C 1
ATOM 7558 O O . HIS A 1 993 ? 1.595 -59.240 -32.968 1.00 44.41 993 HIS A O 1
ATOM 7564 N N . ALA A 1 994 ? 2.719 -59.851 -31.126 1.00 36.66 994 ALA A N 1
ATOM 7565 C CA . ALA A 1 994 ? 2.613 -58.582 -30.409 1.00 36.66 994 ALA A CA 1
ATOM 7566 C C . ALA A 1 994 ? 4.039 -58.104 -30.055 1.00 36.66 994 ALA A C 1
ATOM 7568 O O . ALA A 1 994 ? 4.873 -58.943 -29.691 1.00 36.66 994 ALA A O 1
ATOM 7569 N N . PRO A 1 995 ? 4.360 -56.803 -30.180 1.00 36.38 995 PRO A N 1
ATOM 7570 C CA . PRO A 1 995 ? 5.624 -56.256 -29.697 1.00 36.38 995 PRO A CA 1
ATOM 7571 C C . PRO A 1 995 ? 5.730 -56.478 -28.183 1.00 36.38 995 PRO A C 1
ATOM 7573 O O . PRO A 1 995 ? 4.716 -56.441 -27.488 1.00 36.38 995 PRO A O 1
ATOM 7576 N N . LYS A 1 996 ? 6.947 -56.674 -27.658 1.00 38.00 996 LYS A N 1
ATOM 7577 C CA . LYS A 1 996 ? 7.224 -56.589 -26.215 1.00 38.00 996 LYS A CA 1
ATOM 7578 C C . LYS A 1 996 ? 6.943 -55.154 -25.740 1.00 38.00 996 LYS A C 1
ATOM 7580 O O . LYS A 1 996 ? 7.867 -54.356 -25.628 1.00 38.00 996 LYS A O 1
ATOM 7585 N N . ALA A 1 997 ? 5.682 -54.807 -25.507 1.00 39.22 997 ALA A N 1
ATOM 7586 C CA . ALA A 1 997 ? 5.344 -53.661 -24.683 1.00 39.22 997 ALA A CA 1
ATOM 7587 C C . ALA A 1 997 ? 5.782 -54.013 -23.258 1.00 39.22 997 ALA A C 1
ATOM 7589 O O . ALA A 1 997 ? 5.372 -55.043 -22.720 1.00 39.22 997 ALA A O 1
ATOM 7590 N N . GLN A 1 998 ? 6.677 -53.200 -22.697 1.00 37.81 998 GLN A N 1
ATOM 7591 C CA . GLN A 1 998 ? 6.937 -53.164 -21.261 1.00 37.81 998 GLN A CA 1
ATOM 7592 C C . GLN A 1 998 ? 5.585 -53.194 -20.548 1.00 37.81 998 GLN A C 1
ATOM 7594 O O . GLN A 1 998 ? 4.723 -52.366 -20.842 1.00 37.81 998 GLN A O 1
ATOM 7599 N N . ALA A 1 999 ? 5.373 -54.180 -19.678 1.00 38.84 999 ALA A N 1
ATOM 7600 C CA . ALA A 1 999 ? 4.249 -54.149 -18.760 1.00 38.84 999 ALA A CA 1
ATOM 7601 C C . ALA A 1 999 ? 4.384 -52.845 -17.964 1.00 38.84 999 ALA A C 1
ATOM 7603 O O . ALA A 1 999 ? 5.331 -52.696 -17.197 1.00 38.84 999 ALA A O 1
ATOM 7604 N N . ALA A 1 1000 ? 3.525 -51.864 -18.243 1.00 43.34 1000 ALA A N 1
ATOM 7605 C CA . ALA A 1 1000 ? 3.468 -50.642 -17.464 1.00 43.34 1000 ALA A CA 1
ATOM 7606 C C . ALA A 1 1000 ? 2.997 -51.045 -16.065 1.00 43.34 1000 ALA A C 1
ATOM 7608 O O . ALA A 1 1000 ? 1.842 -51.423 -15.882 1.00 43.34 1000 ALA A O 1
ATOM 7609 N N . GLU A 1 1001 ? 3.929 -51.052 -15.122 1.00 57.22 1001 GLU A N 1
ATOM 7610 C CA . GLU A 1 1001 ? 3.685 -51.256 -13.700 1.00 57.22 1001 GLU A CA 1
ATOM 7611 C C . GLU A 1 1001 ? 2.596 -50.257 -13.259 1.00 57.22 1001 GLU A C 1
ATOM 7613 O O . GLU A 1 1001 ? 2.769 -49.044 -13.395 1.00 57.22 1001 GLU A O 1
ATOM 7618 N N . HIS A 1 1002 ? 1.419 -50.748 -12.854 1.00 65.75 1002 HIS A N 1
ATOM 7619 C CA . HIS A 1 1002 ? 0.283 -49.884 -12.527 1.00 65.75 1002 HIS A CA 1
ATOM 7620 C C . HIS A 1 1002 ? 0.550 -49.227 -11.167 1.00 65.75 1002 HIS A C 1
ATOM 7622 O O . HIS A 1 1002 ? 0.550 -49.912 -10.147 1.00 65.75 1002 HIS A O 1
ATOM 7628 N N . ARG A 1 1003 ? 0.824 -47.917 -11.155 1.00 74.88 1003 ARG A N 1
ATOM 7629 C CA . ARG A 1 1003 ? 1.114 -47.151 -9.932 1.00 74.88 1003 ARG A CA 1
ATOM 7630 C C . ARG A 1 1003 ? -0.131 -46.438 -9.406 1.00 74.88 1003 ARG A C 1
ATOM 7632 O O . ARG A 1 1003 ? -0.888 -45.887 -10.202 1.00 74.88 1003 ARG A O 1
ATOM 7639 N N . THR A 1 1004 ? -0.322 -46.416 -8.086 1.00 75.56 1004 THR A N 1
ATOM 7640 C CA . THR A 1 1004 ? -1.484 -45.794 -7.426 1.00 75.56 1004 THR A CA 1
ATOM 7641 C C . THR A 1 1004 ? -1.098 -44.752 -6.369 1.00 75.56 1004 THR A C 1
ATOM 7643 O O . THR A 1 1004 ? -0.070 -44.881 -5.702 1.00 75.56 1004 THR A O 1
ATOM 7646 N N . ASN A 1 1005 ? -1.947 -43.728 -6.220 1.00 81.69 1005 ASN A N 1
ATOM 7647 C CA . ASN A 1 1005 ? -1.910 -42.714 -5.163 1.00 81.69 1005 ASN A CA 1
ATOM 7648 C C . ASN A 1 1005 ? -3.249 -42.747 -4.417 1.00 81.69 1005 ASN A C 1
ATOM 7650 O O . ASN A 1 1005 ? -4.300 -42.595 -5.044 1.00 81.69 1005 ASN A O 1
ATOM 7654 N N . GLY A 1 1006 ? -3.236 -42.941 -3.100 1.00 84.25 1006 GLY A N 1
ATOM 7655 C CA . GLY A 1 1006 ? -4.486 -43.026 -2.342 1.00 84.25 1006 GLY A CA 1
ATOM 7656 C C . GLY A 1 1006 ? -4.319 -43.400 -0.880 1.00 84.25 1006 GLY A C 1
ATOM 7657 O O . GLY A 1 1006 ? -3.232 -43.780 -0.443 1.00 84.25 1006 GLY A O 1
ATOM 7658 N N . PHE A 1 1007 ? -5.422 -43.321 -0.138 1.00 86.69 1007 PHE A N 1
ATOM 7659 C CA . PHE A 1 1007 ? -5.489 -43.772 1.250 1.00 86.69 1007 PHE A CA 1
ATOM 7660 C C . PHE A 1 1007 ? -5.649 -45.290 1.313 1.00 86.69 1007 PHE A C 1
ATOM 7662 O O . PHE A 1 1007 ? -6.456 -45.873 0.589 1.00 86.69 1007 PHE A O 1
ATOM 7669 N N . ILE A 1 1008 ? -4.870 -45.924 2.181 1.00 84.88 1008 ILE A N 1
ATOM 7670 C CA . ILE A 1 1008 ? -4.901 -47.361 2.447 1.00 84.88 1008 ILE A CA 1
ATOM 7671 C C . ILE A 1 1008 ? -6.228 -47.706 3.129 1.00 84.88 1008 ILE A C 1
ATOM 7673 O O . ILE A 1 1008 ? -6.516 -47.183 4.203 1.00 84.88 1008 ILE A O 1
ATOM 7677 N N . LEU A 1 1009 ? -7.007 -48.604 2.523 1.00 85.62 1009 LEU A N 1
ATOM 7678 C CA . LEU A 1 1009 ? -8.112 -49.314 3.175 1.00 85.62 1009 LEU A CA 1
ATOM 7679 C C . LEU A 1 1009 ? -7.702 -50.786 3.399 1.00 85.62 1009 LEU A C 1
ATOM 7681 O O . LEU A 1 1009 ? -6.527 -51.126 3.249 1.00 85.62 1009 LEU A O 1
ATOM 7685 N N . SER A 1 1010 ? -8.635 -51.677 3.743 1.00 82.44 1010 SER A N 1
ATOM 7686 C CA . SER A 1 1010 ? -8.372 -53.120 3.882 1.00 82.44 1010 SER A CA 1
ATOM 7687 C C . SER A 1 1010 ? -8.374 -53.849 2.528 1.00 82.44 1010 SER A C 1
ATOM 7689 O O . SER A 1 1010 ? -8.799 -53.299 1.511 1.00 82.44 1010 SER A O 1
ATOM 7691 N N . ASP A 1 1011 ? -7.910 -55.104 2.505 1.00 70.56 1011 ASP A N 1
ATOM 7692 C CA . ASP A 1 1011 ? -8.116 -56.053 1.389 1.00 70.56 1011 ASP A CA 1
ATOM 7693 C C . ASP A 1 1011 ? -7.478 -55.653 0.041 1.00 70.56 1011 ASP A C 1
ATOM 7695 O O . ASP A 1 1011 ? -7.951 -56.024 -1.037 1.00 70.56 1011 ASP A O 1
ATOM 7699 N N . GLY A 1 1012 ? -6.398 -54.871 0.086 1.00 72.06 1012 GLY A N 1
ATOM 7700 C CA . GLY A 1 1012 ? -5.697 -54.378 -1.108 1.00 72.06 1012 GLY A CA 1
ATOM 7701 C C . GLY A 1 1012 ? -6.442 -53.255 -1.833 1.00 72.06 1012 GLY A C 1
ATOM 7702 O O . GLY A 1 1012 ? -6.154 -52.969 -2.997 1.00 72.06 1012 GLY A O 1
ATOM 7703 N N . ILE A 1 1013 ? -7.423 -52.637 -1.169 1.00 81.19 1013 ILE A N 1
ATOM 7704 C CA . ILE A 1 1013 ? -8.226 -51.541 -1.705 1.00 81.19 1013 ILE A CA 1
ATOM 7705 C C . ILE A 1 1013 ? -7.643 -50.206 -1.236 1.00 81.19 1013 ILE A C 1
ATOM 7707 O O . ILE A 1 1013 ? -7.222 -50.047 -0.091 1.00 81.19 1013 ILE A O 1
ATOM 7711 N N . PHE A 1 1014 ? -7.661 -49.226 -2.135 1.00 85.25 1014 PHE A N 1
ATOM 7712 C CA . PHE A 1 1014 ? -7.249 -47.855 -1.863 1.00 85.25 1014 PHE A CA 1
ATOM 7713 C C . PHE A 1 1014 ? -8.413 -46.910 -2.136 1.00 85.25 1014 PHE A C 1
ATOM 7715 O O . PHE A 1 1014 ? -9.127 -47.070 -3.127 1.00 85.25 1014 PHE A O 1
ATOM 7722 N N . LEU A 1 1015 ? -8.580 -45.902 -1.285 1.00 88.75 1015 LEU A N 1
ATOM 7723 C CA . LEU A 1 1015 ? -9.464 -44.778 -1.554 1.00 88.75 1015 LEU A CA 1
ATOM 7724 C C . LEU A 1 1015 ? -8.693 -43.744 -2.381 1.00 88.75 1015 LEU A C 1
ATOM 7726 O O . LEU A 1 1015 ? -7.856 -43.012 -1.848 1.00 88.75 1015 LEU A O 1
ATOM 7730 N N . THR A 1 1016 ? -8.958 -43.705 -3.689 1.00 89.25 1016 THR A N 1
ATOM 7731 C CA . THR A 1 1016 ? -8.315 -42.771 -4.626 1.00 89.25 1016 THR A CA 1
ATOM 7732 C C . THR A 1 1016 ? -9.303 -41.712 -5.127 1.00 89.25 1016 THR A C 1
ATOM 7734 O O . THR A 1 1016 ? -10.511 -41.763 -4.870 1.00 89.25 1016 THR A O 1
ATOM 7737 N N . ALA A 1 1017 ? -8.809 -40.756 -5.918 1.00 87.88 1017 ALA A N 1
ATOM 7738 C CA . ALA A 1 1017 ? -9.661 -39.802 -6.619 1.00 87.88 1017 ALA A CA 1
ATOM 7739 C C . ALA A 1 1017 ? -10.679 -40.505 -7.548 1.00 87.88 1017 ALA A C 1
ATOM 7741 O O . ALA A 1 1017 ? -11.772 -39.985 -7.780 1.00 87.88 1017 ALA A O 1
ATOM 7742 N N . ALA A 1 1018 ? -10.379 -41.706 -8.057 1.00 87.19 1018 ALA A N 1
ATOM 7743 C CA . ALA A 1 1018 ? -11.302 -42.464 -8.900 1.00 87.19 1018 ALA A CA 1
ATOM 7744 C C . ALA A 1 1018 ? -12.560 -42.918 -8.142 1.00 87.19 1018 ALA A C 1
ATOM 7746 O O . ALA A 1 1018 ? -13.655 -42.890 -8.707 1.00 87.19 1018 ALA A O 1
ATOM 7747 N N . GLU A 1 1019 ? -12.428 -43.305 -6.875 1.00 88.19 1019 GLU A N 1
ATOM 7748 C CA . GLU A 1 1019 ? -13.543 -43.711 -6.014 1.00 88.19 1019 GLU A CA 1
ATOM 7749 C C . GLU A 1 1019 ? -14.408 -42.503 -5.645 1.00 88.19 1019 GLU A C 1
ATOM 7751 O O . GLU A 1 1019 ? -15.629 -42.557 -5.792 1.00 88.19 1019 GLU A O 1
ATOM 7756 N N . ILE A 1 1020 ? -13.782 -41.376 -5.292 1.00 89.94 1020 ILE A N 1
ATOM 7757 C CA . ILE A 1 1020 ? -14.483 -40.113 -5.004 1.00 89.94 1020 ILE A CA 1
ATOM 7758 C C . ILE A 1 1020 ? -15.235 -39.612 -6.249 1.00 89.94 1020 ILE A C 1
ATOM 7760 O O . ILE A 1 1020 ? -16.385 -39.186 -6.162 1.00 89.94 1020 ILE A O 1
ATOM 7764 N N . ARG A 1 1021 ? -14.654 -39.751 -7.449 1.00 87.06 1021 ARG A N 1
ATOM 7765 C CA . ARG A 1 1021 ? -15.308 -39.380 -8.719 1.00 87.06 1021 ARG A CA 1
ATOM 7766 C C . ARG A 1 1021 ? -16.587 -40.181 -9.000 1.00 87.06 1021 ARG A C 1
ATOM 7768 O O . ARG A 1 1021 ? -17.440 -39.698 -9.743 1.00 87.06 1021 ARG A O 1
ATOM 7775 N N . LYS A 1 1022 ? -16.725 -41.391 -8.446 1.00 87.50 1022 LYS A N 1
ATOM 7776 C CA . LYS A 1 1022 ? -17.923 -42.240 -8.600 1.00 87.50 1022 LYS A CA 1
ATOM 7777 C C . LYS A 1 1022 ? -19.063 -41.834 -7.656 1.00 87.50 1022 LYS A C 1
ATOM 7779 O O . LYS A 1 1022 ? -20.144 -42.414 -7.742 1.00 87.50 1022 LYS A O 1
ATOM 7784 N N . MET A 1 1023 ? -18.847 -40.883 -6.745 1.00 87.56 1023 MET A N 1
ATOM 7785 C CA . MET A 1 1023 ? -19.923 -40.312 -5.935 1.00 87.56 1023 MET A CA 1
ATOM 7786 C C . MET A 1 1023 ? -20.963 -39.627 -6.832 1.00 87.56 1023 MET A C 1
ATOM 7788 O O . MET A 1 1023 ? -20.649 -39.149 -7.923 1.00 87.56 1023 MET A O 1
ATOM 7792 N N . ARG A 1 1024 ? -22.219 -39.579 -6.371 1.00 82.56 1024 ARG A N 1
ATOM 7793 C CA . ARG A 1 1024 ? -23.326 -38.975 -7.133 1.00 82.56 1024 ARG A CA 1
ATOM 7794 C C . ARG A 1 1024 ? -23.053 -37.506 -7.462 1.00 82.56 1024 ARG A C 1
ATOM 7796 O O . ARG A 1 1024 ? -23.268 -37.078 -8.593 1.00 82.56 1024 ARG A O 1
ATOM 7803 N N . GLU A 1 1025 ? -22.537 -36.780 -6.477 1.00 83.88 1025 GLU A N 1
ATOM 7804 C CA . GLU A 1 1025 ? -21.992 -35.435 -6.612 1.00 83.88 1025 GLU A CA 1
ATOM 7805 C C . GLU A 1 1025 ? -20.637 -35.387 -5.890 1.00 83.88 1025 GLU A C 1
ATOM 7807 O O . GLU A 1 1025 ? -20.504 -36.013 -4.832 1.00 83.88 1025 GLU A O 1
ATOM 7812 N N . PRO A 1 1026 ? -19.626 -34.688 -6.439 1.00 86.75 1026 PRO A N 1
ATOM 7813 C CA . PRO A 1 1026 ? -18.381 -34.467 -5.720 1.00 86.75 1026 PRO A CA 1
ATOM 7814 C C . PRO A 1 1026 ? -18.644 -33.581 -4.489 1.00 86.75 1026 PRO A C 1
ATOM 7816 O O . PRO A 1 1026 ? -19.465 -32.660 -4.573 1.00 86.75 1026 PRO A O 1
ATOM 7819 N N . PRO A 1 1027 ? -17.945 -33.813 -3.365 1.00 91.31 1027 PRO A N 1
ATOM 7820 C CA . PRO A 1 1027 ? -17.981 -32.901 -2.227 1.00 91.31 1027 PRO A CA 1
ATOM 7821 C C . PRO A 1 1027 ? -17.517 -31.493 -2.617 1.00 91.31 1027 PRO A C 1
ATOM 7823 O O . PRO A 1 1027 ? -16.700 -31.331 -3.523 1.00 91.31 1027 PRO A O 1
ATOM 7826 N N . GLN A 1 1028 ? -18.003 -30.474 -1.905 1.00 91.38 1028 GLN A N 1
ATOM 7827 C CA . GLN A 1 1028 ? -17.514 -29.099 -2.078 1.00 91.38 1028 GLN A CA 1
ATOM 7828 C C . GLN A 1 1028 ? -16.186 -28.896 -1.349 1.00 91.38 1028 GLN A C 1
ATOM 7830 O O . GLN A 1 1028 ? -15.301 -28.226 -1.871 1.00 91.38 1028 GLN A O 1
ATOM 7835 N N . LEU A 1 1029 ? -16.043 -29.494 -0.162 1.00 94.38 1029 LEU A N 1
ATOM 7836 C CA . LEU A 1 1029 ? -14.834 -29.422 0.652 1.00 94.38 1029 LEU A CA 1
ATOM 7837 C C . LEU A 1 1029 ? -14.318 -30.832 0.938 1.00 94.38 1029 LEU A C 1
ATOM 7839 O O . LEU A 1 1029 ? -15.049 -31.669 1.474 1.00 94.38 1029 LEU A O 1
ATOM 7843 N N . VAL A 1 1030 ? -13.054 -31.080 0.597 1.00 95.88 1030 VAL A N 1
ATOM 7844 C CA . VAL A 1 1030 ? -12.344 -32.322 0.923 1.00 95.88 1030 VAL A CA 1
ATOM 7845 C C . VAL A 1 1030 ? -11.134 -32.003 1.799 1.00 95.88 1030 VAL A C 1
ATOM 7847 O O . VAL A 1 1030 ? -10.270 -31.234 1.390 1.00 95.88 1030 VAL A O 1
ATOM 7850 N N . PHE A 1 1031 ? -11.055 -32.603 2.986 1.00 95.69 1031 PHE A N 1
ATOM 7851 C CA . PHE A 1 1031 ? -9.887 -32.540 3.865 1.00 95.69 1031 PHE A CA 1
ATOM 7852 C C . PHE A 1 1031 ? -9.180 -33.895 3.871 1.00 95.69 1031 PHE A C 1
ATOM 7854 O O . PHE A 1 1031 ? -9.760 -34.901 4.280 1.00 95.69 1031 PHE A O 1
ATOM 7861 N N . LEU A 1 1032 ? -7.943 -33.915 3.384 1.00 91.81 1032 LEU A N 1
ATOM 7862 C CA . LEU A 1 1032 ? -7.067 -35.079 3.361 1.00 91.81 1032 LEU A CA 1
ATOM 7863 C C . LEU A 1 1032 ? -5.984 -34.870 4.415 1.00 91.81 1032 LEU A C 1
ATOM 7865 O O . LEU A 1 1032 ? -5.311 -33.846 4.371 1.00 91.81 1032 LEU A O 1
ATOM 7869 N N . ASN A 1 1033 ? -5.790 -35.810 5.337 1.00 88.31 1033 ASN A N 1
ATOM 7870 C CA . ASN A 1 1033 ? -4.696 -35.744 6.303 1.00 88.31 1033 ASN A CA 1
ATOM 7871 C C . ASN A 1 1033 ? -3.978 -37.097 6.414 1.00 88.31 1033 ASN A C 1
ATOM 7873 O O . ASN A 1 1033 ? -4.530 -38.078 6.924 1.00 88.31 1033 ASN A O 1
ATOM 7877 N N . ASP A 1 1034 ? -2.739 -37.132 5.921 1.00 79.69 1034 ASP A N 1
ATOM 7878 C CA . ASP A 1 1034 ? -1.850 -38.293 5.975 1.00 79.69 1034 ASP A CA 1
ATOM 7879 C C . ASP A 1 1034 ? -1.259 -38.434 7.389 1.00 79.69 1034 ASP A C 1
ATOM 7881 O O . ASP A 1 1034 ? -0.689 -37.480 7.913 1.00 79.69 1034 ASP A O 1
ATOM 7885 N N . ARG A 1 1035 ? -1.340 -39.616 8.016 1.00 74.94 1035 ARG A N 1
ATOM 7886 C CA . ARG A 1 1035 ? -0.863 -39.842 9.401 1.00 74.94 1035 ARG A CA 1
ATOM 7887 C C . ARG A 1 1035 ? 0.246 -40.902 9.488 1.00 74.94 1035 ARG A C 1
ATOM 7889 O O . ARG A 1 1035 ? 0.310 -41.825 8.674 1.00 74.94 1035 ARG A O 1
ATOM 7896 N N . HIS A 1 1036 ? 1.140 -40.735 10.467 1.00 62.94 1036 HIS A N 1
ATOM 7897 C CA . HIS A 1 1036 ? 2.407 -41.472 10.628 1.00 62.94 1036 HIS A CA 1
ATOM 7898 C C . HIS A 1 1036 ? 2.314 -42.713 11.547 1.00 62.94 1036 HIS A C 1
ATOM 7900 O O . HIS A 1 1036 ? 1.366 -42.854 12.310 1.00 62.94 1036 HIS A O 1
ATOM 7906 N N . MET A 1 1037 ? 3.337 -43.582 11.490 1.00 49.53 1037 MET A N 1
ATOM 7907 C CA . MET A 1 1037 ? 3.646 -44.650 12.457 1.00 49.53 1037 MET A CA 1
ATOM 7908 C C . MET A 1 1037 ? 4.926 -44.286 13.211 1.00 49.53 1037 MET A C 1
ATOM 7910 O O . MET A 1 1037 ? 6.006 -44.332 12.635 1.00 49.53 1037 MET A O 1
ATOM 7914 N N . ASP A 1 1038 ? 4.814 -43.890 14.469 1.00 39.06 1038 ASP A N 1
ATOM 7915 C CA . ASP A 1 1038 ? 5.907 -43.602 15.399 1.00 39.06 1038 ASP A CA 1
ATOM 7916 C C . ASP A 1 1038 ? 7.210 -44.420 15.177 1.00 39.06 1038 ASP A C 1
ATOM 7918 O O . ASP A 1 1038 ? 7.323 -45.612 15.446 1.00 39.06 1038 ASP A O 1
ATOM 7922 N N . GLY A 1 1039 ? 8.235 -43.718 14.681 1.00 43.16 1039 GLY A N 1
ATOM 7923 C CA . GLY A 1 1039 ? 9.655 -43.858 15.020 1.00 43.16 1039 GLY A CA 1
ATOM 7924 C C . GLY A 1 1039 ? 10.463 -45.131 14.729 1.00 43.16 1039 GLY A C 1
ATOM 7925 O O . GLY A 1 1039 ? 11.677 -45.039 14.895 1.00 43.16 1039 GLY A O 1
ATOM 7926 N N . GLN A 1 1040 ? 9.915 -46.293 14.335 1.00 34.41 1040 GLN A N 1
ATOM 7927 C CA . GLN A 1 1040 ? 10.723 -47.542 14.363 1.00 34.41 1040 GLN A CA 1
ATOM 7928 C C . GLN A 1 1040 ? 10.766 -48.457 13.128 1.00 34.41 1040 GLN A C 1
ATOM 7930 O O . GLN A 1 1040 ? 11.571 -49.389 13.122 1.00 34.41 1040 GLN A O 1
ATOM 7935 N N . THR A 1 1041 ? 10.037 -48.207 12.040 1.00 33.75 1041 THR A N 1
ATOM 7936 C CA . THR A 1 1041 ? 10.177 -49.029 10.819 1.00 33.75 1041 THR A CA 1
ATOM 7937 C C . THR A 1 1041 ? 10.701 -48.202 9.661 1.00 33.75 1041 THR A C 1
ATOM 7939 O O . THR A 1 1041 ? 9.977 -47.426 9.043 1.00 33.75 1041 THR A O 1
ATOM 7942 N N . GLY A 1 1042 ? 11.996 -48.365 9.386 1.00 34.09 1042 GLY A N 1
ATOM 7943 C CA . GLY A 1 1042 ? 12.666 -47.752 8.250 1.00 34.09 1042 GLY A CA 1
ATOM 7944 C C . GLY A 1 1042 ? 11.971 -48.050 6.920 1.00 34.09 1042 GLY A C 1
ATOM 7945 O O . GLY A 1 1042 ? 11.502 -49.160 6.694 1.00 34.09 1042 GLY A O 1
ATOM 7946 N N . ARG A 1 1043 ? 11.947 -47.022 6.061 1.00 37.66 1043 ARG A N 1
ATOM 7947 C CA . ARG A 1 1043 ? 11.783 -47.031 4.594 1.00 37.66 1043 ARG A CA 1
ATOM 7948 C C . ARG A 1 1043 ? 11.349 -48.386 4.015 1.00 37.66 1043 ARG A C 1
ATOM 7950 O O . ARG A 1 1043 ? 12.170 -49.112 3.457 1.00 37.66 1043 ARG A O 1
ATOM 7957 N N . ILE A 1 1044 ? 10.054 -48.680 4.076 1.00 37.25 1044 ILE A N 1
ATOM 7958 C CA . ILE A 1 1044 ? 9.444 -49.653 3.165 1.00 37.25 1044 ILE A CA 1
ATOM 7959 C C . ILE A 1 1044 ? 9.215 -48.899 1.848 1.00 37.25 1044 ILE A C 1
ATOM 7961 O O . ILE A 1 1044 ? 8.668 -47.796 1.849 1.00 37.25 1044 ILE A O 1
ATOM 7965 N N . GLY A 1 1045 ? 9.724 -49.422 0.729 1.00 34.03 1045 GLY A N 1
ATOM 7966 C CA . GLY A 1 1045 ? 9.719 -48.731 -0.567 1.00 34.03 1045 GLY A CA 1
ATOM 7967 C C . GLY A 1 1045 ? 8.331 -48.195 -0.946 1.00 34.03 1045 GLY A C 1
ATOM 7968 O O . GLY A 1 1045 ? 7.379 -48.956 -1.047 1.00 34.03 1045 GLY A O 1
ATOM 7969 N N . GLY A 1 1046 ? 8.212 -46.875 -1.126 1.00 42.59 1046 GLY A N 1
ATOM 7970 C CA . GLY A 1 1046 ? 6.952 -46.192 -1.474 1.00 42.59 1046 GLY A CA 1
ATOM 7971 C C . GLY A 1 1046 ? 6.092 -45.743 -0.282 1.00 42.59 1046 GLY A C 1
ATOM 7972 O O . GLY A 1 1046 ? 5.305 -44.808 -0.417 1.00 42.59 1046 GLY A O 1
ATOM 7973 N N . ILE A 1 1047 ? 6.300 -46.312 0.908 1.00 39.19 1047 ILE A N 1
ATOM 7974 C CA . ILE A 1 1047 ? 5.653 -45.908 2.164 1.00 39.19 1047 ILE A CA 1
ATOM 7975 C C . ILE A 1 1047 ? 6.654 -45.018 2.912 1.00 39.19 1047 ILE A C 1
ATOM 7977 O O . ILE A 1 1047 ? 7.463 -45.483 3.711 1.00 39.19 1047 ILE A O 1
ATOM 7981 N N . GLY A 1 1048 ? 6.697 -43.735 2.552 1.00 37.50 1048 GLY A N 1
ATOM 7982 C CA . GLY A 1 1048 ? 7.701 -42.811 3.100 1.00 37.50 1048 GLY A CA 1
ATOM 7983 C C . GLY A 1 1048 ? 7.842 -41.461 2.398 1.00 37.50 1048 GLY A C 1
ATOM 7984 O O . GLY A 1 1048 ? 8.672 -40.651 2.797 1.00 37.50 1048 GLY A O 1
ATOM 7985 N N . GLN A 1 1049 ? 7.067 -41.197 1.341 1.00 50.81 1049 GLN A N 1
ATOM 7986 C CA . GLN A 1 1049 ? 7.001 -39.879 0.699 1.00 50.81 1049 GLN A CA 1
ATOM 7987 C C . GLN A 1 1049 ? 5.753 -39.131 1.189 1.00 50.81 1049 GLN A C 1
ATOM 7989 O O . GLN A 1 1049 ? 4.793 -38.932 0.447 1.00 50.81 1049 GLN A O 1
ATOM 7994 N N . HIS A 1 1050 ? 5.748 -38.813 2.482 1.00 54.31 1050 HIS A N 1
ATOM 7995 C CA . HIS A 1 1050 ? 4.600 -38.269 3.212 1.00 54.31 1050 HIS A CA 1
ATOM 7996 C C . HIS A 1 1050 ? 4.117 -36.926 2.635 1.00 54.31 1050 HIS A C 1
ATOM 7998 O O . HIS A 1 1050 ? 4.927 -36.142 2.144 1.00 54.31 1050 HIS A O 1
ATOM 8004 N N . GLY A 1 1051 ? 2.798 -36.696 2.626 1.00 51.56 1051 GLY A N 1
ATOM 8005 C CA . GLY A 1 1051 ? 2.154 -35.517 2.028 1.00 51.56 1051 GLY A CA 1
ATOM 8006 C C . GLY A 1 1051 ? 2.039 -35.555 0.496 1.00 51.56 1051 GLY A C 1
ATOM 8007 O O . GLY A 1 1051 ? 1.127 -34.950 -0.070 1.00 51.56 1051 GLY A O 1
ATOM 8008 N N . LYS A 1 1052 ? 2.897 -36.308 -0.214 1.00 63.31 1052 LYS A N 1
ATOM 8009 C CA . LYS A 1 1052 ? 2.892 -36.360 -1.691 1.00 63.31 1052 LYS A CA 1
ATOM 8010 C C . LYS A 1 1052 ? 1.703 -37.121 -2.276 1.00 63.31 1052 LYS A C 1
ATO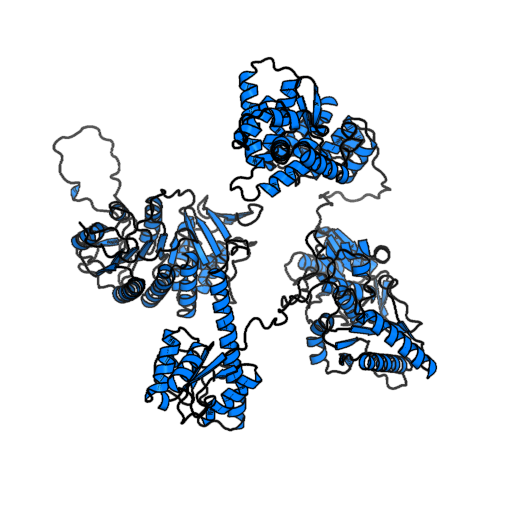M 8012 O O . LYS A 1 1052 ? 1.241 -36.780 -3.363 1.00 63.31 1052 LYS A O 1
ATOM 8017 N N . ALA A 1 1053 ? 1.171 -38.115 -1.565 1.00 57.44 1053 ALA A N 1
ATOM 8018 C CA . ALA A 1 1053 ? -0.022 -38.841 -1.998 1.00 57.44 1053 ALA A CA 1
ATOM 8019 C C . ALA A 1 1053 ? -1.251 -37.921 -1.982 1.00 57.44 1053 ALA A C 1
ATOM 8021 O O . ALA A 1 1053 ? -1.864 -37.706 -3.027 1.00 57.44 1053 ALA A O 1
ATOM 8022 N N . SER A 1 1054 ? -1.535 -37.288 -0.841 1.00 65.31 1054 SER A N 1
ATOM 8023 C CA . SER A 1 1054 ? -2.645 -36.339 -0.712 1.00 65.31 1054 SER A CA 1
ATOM 8024 C C . SER A 1 1054 ? -2.468 -35.111 -1.617 1.00 65.31 1054 SER A C 1
ATOM 8026 O O . SER A 1 1054 ? -3.398 -34.736 -2.332 1.00 65.31 1054 SER A O 1
ATOM 8028 N N . THR A 1 1055 ? -1.246 -34.576 -1.733 1.00 67.44 1055 THR A N 1
ATOM 8029 C CA . THR A 1 1055 ? -0.928 -33.477 -2.667 1.00 67.44 1055 THR A CA 1
ATOM 8030 C C . THR A 1 1055 ? -1.118 -33.876 -4.136 1.00 67.44 1055 THR A C 1
ATOM 8032 O O . THR A 1 1055 ? -1.629 -33.084 -4.929 1.00 67.44 1055 THR A O 1
ATOM 8035 N N . SER A 1 1056 ? -0.757 -35.102 -4.529 1.00 74.44 1056 SER A N 1
ATOM 8036 C CA . SER A 1 1056 ? -0.942 -35.561 -5.915 1.00 74.44 1056 SER A CA 1
ATOM 8037 C C . SER A 1 1056 ? -2.417 -35.806 -6.261 1.00 74.44 1056 SER A C 1
ATOM 8039 O O . SER A 1 1056 ? -2.831 -35.511 -7.383 1.00 74.44 1056 SER A O 1
ATOM 8041 N N . MET A 1 1057 ? -3.238 -36.229 -5.290 1.00 84.38 1057 MET A N 1
ATOM 8042 C CA . MET A 1 1057 ? -4.695 -36.348 -5.442 1.00 84.38 1057 MET A CA 1
ATOM 8043 C C . MET A 1 1057 ? -5.402 -34.993 -5.604 1.00 84.38 1057 MET A C 1
ATOM 8045 O O . MET A 1 1057 ? -6.429 -34.920 -6.285 1.00 84.38 1057 MET A O 1
ATOM 8049 N N . THR A 1 1058 ? -4.863 -33.911 -5.035 1.00 88.38 1058 THR A N 1
ATOM 8050 C CA . THR A 1 1058 ? -5.464 -32.566 -5.083 1.00 88.38 1058 THR A CA 1
ATOM 8051 C C . THR A 1 1058 ? -5.789 -32.105 -6.502 1.00 88.38 1058 THR A C 1
ATOM 8053 O O . THR A 1 1058 ? -6.897 -31.634 -6.762 1.00 88.38 1058 THR A O 1
ATOM 8056 N N . ALA A 1 1059 ? -4.869 -32.284 -7.454 1.00 85.25 1059 ALA A N 1
ATOM 8057 C CA . ALA A 1 1059 ? -5.091 -31.863 -8.838 1.00 85.25 1059 ALA A CA 1
ATOM 8058 C C . ALA A 1 1059 ? -6.262 -32.606 -9.502 1.00 85.25 1059 ALA A C 1
ATOM 8060 O O . ALA A 1 1059 ? -7.015 -32.022 -10.286 1.00 85.25 1059 ALA A O 1
ATOM 8061 N N . GLU A 1 1060 ? -6.439 -33.887 -9.175 1.00 88.62 1060 GLU A N 1
ATOM 8062 C CA . GLU A 1 1060 ? -7.538 -34.700 -9.691 1.00 88.62 1060 GLU A CA 1
ATOM 8063 C C . GLU A 1 1060 ? -8.885 -34.310 -9.075 1.00 88.62 1060 GLU A C 1
ATOM 8065 O O . GLU A 1 1060 ? -9.888 -34.258 -9.795 1.00 88.62 1060 GLU A O 1
ATOM 8070 N N . LEU A 1 1061 ? -8.900 -34.011 -7.771 1.00 91.44 1061 LEU A N 1
ATOM 8071 C CA . LEU A 1 1061 ? -10.076 -33.558 -7.021 1.00 91.44 1061 LEU A CA 1
ATOM 8072 C C . LEU A 1 1061 ? -10.560 -32.183 -7.501 1.00 91.44 1061 LEU A C 1
ATOM 8074 O O . LEU A 1 1061 ? -11.728 -32.026 -7.866 1.00 91.44 1061 LEU A O 1
ATOM 8078 N N . LEU A 1 1062 ? -9.655 -31.211 -7.619 1.00 90.19 1062 LEU A N 1
ATOM 8079 C CA . LEU A 1 1062 ? -9.980 -29.902 -8.193 1.00 90.19 1062 LEU A CA 1
ATOM 8080 C C . LEU A 1 1062 ? -10.466 -30.049 -9.646 1.00 90.19 1062 LEU A C 1
ATOM 8082 O O . LEU A 1 1062 ? -11.469 -29.459 -10.047 1.00 90.19 1062 LEU A O 1
ATOM 8086 N N . GLY A 1 1063 ? -9.805 -30.901 -10.439 1.00 87.31 1063 GLY A N 1
ATOM 8087 C CA . GLY A 1 1063 ? -10.168 -31.145 -11.835 1.00 87.31 1063 GLY A CA 1
ATOM 8088 C C . GLY A 1 1063 ? -11.530 -31.821 -12.031 1.00 87.31 1063 GLY A C 1
ATOM 8089 O O . GLY A 1 1063 ? -12.162 -31.628 -13.071 1.00 87.31 1063 GLY A O 1
ATOM 8090 N N . MET A 1 1064 ? -12.021 -32.594 -11.055 1.00 87.62 1064 MET A N 1
ATOM 8091 C CA . MET A 1 1064 ? -13.373 -33.171 -11.108 1.00 87.62 1064 MET A CA 1
ATOM 8092 C C . MET A 1 1064 ? -14.474 -32.238 -10.591 1.00 87.62 1064 MET A C 1
ATOM 8094 O O . MET A 1 1064 ? -15.650 -32.559 -10.781 1.00 87.62 1064 MET A O 1
ATOM 8098 N N . GLY A 1 1065 ? -14.109 -31.082 -10.029 1.00 86.69 1065 GLY A N 1
ATOM 8099 C CA . GLY A 1 1065 ? -15.040 -30.052 -9.568 1.00 86.69 1065 GLY A CA 1
ATOM 8100 C C . GLY A 1 1065 ? -15.271 -30.020 -8.059 1.00 86.69 1065 GLY A C 1
ATOM 8101 O O . GLY A 1 1065 ? -16.347 -29.599 -7.653 1.00 86.69 1065 GLY A O 1
ATOM 8102 N N . VAL A 1 1066 ? -14.311 -30.478 -7.250 1.00 91.12 1066 VAL A N 1
ATOM 8103 C CA . VAL A 1 1066 ? -14.266 -30.133 -5.820 1.00 91.12 1066 VAL A CA 1
ATOM 8104 C C . VAL A 1 1066 ? -13.863 -28.660 -5.702 1.00 91.12 1066 VAL A C 1
ATOM 8106 O O . VAL A 1 1066 ? -12.868 -28.255 -6.304 1.00 91.12 1066 VAL A O 1
ATOM 8109 N N . ASP A 1 1067 ? -14.631 -27.859 -4.961 1.00 90.38 1067 ASP A N 1
ATOM 8110 C CA . ASP A 1 1067 ? -14.404 -26.409 -4.847 1.00 90.38 1067 ASP A CA 1
ATOM 8111 C C . ASP A 1 1067 ? -13.187 -26.078 -3.971 1.00 90.38 1067 ASP A C 1
ATOM 8113 O O . ASP A 1 1067 ? -12.441 -25.138 -4.262 1.00 90.38 1067 ASP A O 1
ATOM 8117 N N . CYS A 1 1068 ? -12.987 -26.858 -2.906 1.00 92.81 1068 CYS A N 1
ATOM 8118 C CA . CYS A 1 1068 ? -11.917 -26.672 -1.943 1.00 92.81 1068 CYS A CA 1
ATOM 8119 C C . CYS A 1 1068 ? -11.285 -28.003 -1.511 1.00 92.81 1068 CYS A C 1
ATOM 8121 O O . CYS A 1 1068 ? -11.984 -28.949 -1.139 1.00 92.81 1068 CYS A O 1
ATOM 8123 N N . VAL A 1 1069 ? -9.952 -28.062 -1.528 1.00 94.81 1069 VAL A N 1
ATOM 8124 C CA . VAL A 1 1069 ? -9.175 -29.205 -1.032 1.00 94.81 1069 VAL A CA 1
ATOM 8125 C C . VAL A 1 1069 ? -8.150 -28.718 -0.015 1.00 94.81 1069 VAL A C 1
ATOM 8127 O O . VAL A 1 1069 ? -7.391 -27.787 -0.280 1.00 94.81 1069 VAL A O 1
ATOM 8130 N N . LEU A 1 1070 ? -8.108 -29.372 1.137 1.00 94.44 1070 LEU A N 1
ATOM 8131 C CA . LEU A 1 1070 ? -7.108 -29.155 2.171 1.00 94.44 1070 LEU A CA 1
ATOM 8132 C C . LEU A 1 1070 ? -6.237 -30.403 2.291 1.00 94.44 1070 LEU A C 1
ATOM 8134 O O . LEU A 1 1070 ? -6.765 -31.510 2.380 1.00 94.44 1070 LEU A O 1
ATOM 8138 N N . THR A 1 1071 ? -4.918 -30.224 2.288 1.00 90.12 1071 THR A N 1
ATOM 8139 C CA . THR A 1 1071 ? -3.948 -31.324 2.403 1.00 90.12 1071 THR A CA 1
ATOM 8140 C C . THR A 1 1071 ? -2.697 -30.862 3.146 1.00 90.12 1071 THR A C 1
ATOM 8142 O O . THR A 1 1071 ? -2.248 -29.743 2.902 1.00 90.12 1071 THR A O 1
ATOM 8145 N N . PRO A 1 1072 ? -2.083 -31.676 4.017 1.00 85.44 1072 PRO A N 1
ATOM 8146 C CA . PRO A 1 1072 ? -0.774 -31.365 4.570 1.00 85.44 1072 PRO A CA 1
ATOM 8147 C C . PRO A 1 1072 ? 0.309 -31.497 3.491 1.00 85.44 1072 PRO A C 1
ATOM 8149 O O . PRO A 1 1072 ? 0.244 -32.372 2.623 1.00 85.44 1072 PRO A O 1
ATOM 8152 N N . ALA A 1 1073 ? 1.320 -30.637 3.563 1.00 80.62 1073 ALA A N 1
ATOM 8153 C CA . ALA A 1 1073 ? 2.543 -30.732 2.778 1.00 80.62 1073 ALA A CA 1
ATOM 8154 C C . ALA A 1 1073 ? 3.526 -31.746 3.396 1.00 80.62 1073 ALA A C 1
ATOM 8156 O O . ALA A 1 1073 ? 4.252 -32.420 2.668 1.00 80.62 1073 ALA A O 1
ATOM 8157 N N . TRP A 1 1074 ? 3.518 -31.881 4.727 1.00 78.50 1074 TRP A N 1
ATOM 8158 C CA . TRP A 1 1074 ? 4.266 -32.883 5.492 1.00 78.50 1074 TRP A CA 1
ATOM 8159 C C . TRP A 1 1074 ? 3.519 -33.279 6.773 1.00 78.50 1074 TRP A C 1
ATOM 8161 O O . TRP A 1 1074 ? 2.575 -32.619 7.202 1.00 78.50 1074 TRP A O 1
ATOM 8171 N N . THR A 1 1075 ? 3.942 -34.362 7.415 1.00 74.31 1075 THR A N 1
ATOM 8172 C CA . THR A 1 1075 ? 3.342 -34.824 8.671 1.00 74.31 1075 THR A CA 1
ATOM 8173 C C . THR A 1 1075 ? 3.821 -33.997 9.862 1.00 74.31 1075 THR A C 1
ATOM 8175 O O . THR A 1 1075 ? 5.009 -33.701 9.962 1.00 74.31 1075 THR A O 1
ATOM 8178 N N . VAL A 1 1076 ? 2.912 -33.667 10.779 1.00 74.50 1076 VAL A N 1
ATOM 8179 C CA . VAL A 1 1076 ? 3.192 -32.923 12.020 1.00 74.50 1076 VAL A CA 1
ATOM 8180 C C . VAL A 1 1076 ? 2.588 -33.639 13.228 1.00 74.50 1076 VAL A C 1
ATOM 8182 O O . VAL A 1 1076 ? 1.915 -34.660 13.068 1.00 74.50 1076 VAL A O 1
ATOM 8185 N N . ASP A 1 1077 ? 2.843 -33.106 14.424 1.00 79.25 1077 ASP A N 1
ATOM 8186 C CA . ASP A 1 1077 ? 2.278 -33.609 15.676 1.00 79.25 1077 ASP A CA 1
ATOM 8187 C C . ASP A 1 1077 ? 0.744 -33.698 15.634 1.00 79.25 1077 ASP A C 1
ATOM 8189 O O . ASP A 1 1077 ? 0.046 -32.818 15.124 1.00 79.25 1077 ASP A O 1
ATOM 8193 N N . ASP A 1 1078 ? 0.231 -34.775 16.218 1.00 79.81 1078 ASP A N 1
ATOM 8194 C CA . ASP A 1 1078 ? -1.183 -35.128 16.262 1.00 79.81 1078 ASP A CA 1
ATOM 8195 C C . ASP A 1 1078 ? -2.038 -34.051 16.944 1.00 79.81 1078 ASP A C 1
ATOM 8197 O O . ASP A 1 1078 ? -3.133 -33.731 16.477 1.00 79.81 1078 ASP A O 1
ATOM 8201 N N . THR A 1 1079 ? -1.528 -33.475 18.033 1.00 84.06 1079 THR A N 1
ATOM 8202 C CA . THR A 1 1079 ? -2.232 -32.465 18.832 1.00 84.06 1079 THR A CA 1
ATOM 8203 C C . THR A 1 1079 ? -2.303 -31.151 18.071 1.00 84.06 1079 THR A C 1
ATOM 8205 O O . THR A 1 1079 ? -3.365 -30.532 17.993 1.00 84.06 1079 THR A O 1
ATOM 8208 N N . ALA A 1 1080 ? -1.190 -30.743 17.462 1.00 84.19 1080 ALA A N 1
ATOM 8209 C CA . ALA A 1 1080 ? -1.138 -29.518 16.678 1.00 84.19 1080 ALA A CA 1
ATOM 8210 C C . ALA A 1 1080 ? -1.966 -29.616 15.386 1.00 84.19 1080 ALA A C 1
ATOM 8212 O O . ALA A 1 1080 ? -2.654 -28.659 15.028 1.00 84.19 1080 ALA A O 1
ATOM 8213 N N . SER A 1 1081 ? -1.979 -30.784 14.732 1.00 85.06 1081 SER A N 1
ATOM 8214 C CA . SER A 1 1081 ? -2.863 -31.074 13.594 1.00 85.06 1081 SER A CA 1
ATOM 8215 C C . SER A 1 1081 ? -4.339 -30.949 13.975 1.00 85.06 1081 SER A C 1
ATOM 8217 O O . SER A 1 1081 ? -5.095 -30.257 13.293 1.00 85.06 1081 SER A O 1
ATOM 8219 N N . ALA A 1 1082 ? -4.741 -31.578 15.086 1.00 88.00 1082 ALA A N 1
ATOM 8220 C CA . ALA A 1 1082 ? -6.117 -31.538 15.572 1.00 88.00 1082 ALA A CA 1
ATOM 8221 C C . ALA A 1 1082 ? -6.563 -30.116 15.934 1.00 88.00 1082 ALA A C 1
ATOM 8223 O O . ALA A 1 1082 ? -7.668 -29.700 15.591 1.00 88.00 1082 ALA A O 1
ATOM 8224 N N . TYR A 1 1083 ? -5.688 -29.348 16.584 1.00 91.00 1083 TYR A N 1
ATOM 8225 C CA . TYR A 1 1083 ? -5.971 -27.960 16.928 1.00 91.00 1083 TYR A CA 1
ATOM 8226 C C . TYR A 1 1083 ? -6.149 -27.086 15.679 1.00 91.00 1083 TYR A C 1
ATOM 8228 O O . TYR A 1 1083 ? -7.102 -26.308 15.594 1.00 91.00 1083 TYR A O 1
ATOM 8236 N N . TRP A 1 1084 ? -5.275 -27.246 14.679 1.00 92.50 1084 TRP A N 1
ATOM 8237 C CA . TRP A 1 1084 ? -5.379 -26.511 13.420 1.00 92.50 1084 TRP A CA 1
ATOM 8238 C C . TRP A 1 1084 ? -6.686 -26.832 12.687 1.00 92.50 1084 TRP A C 1
ATOM 8240 O O . TRP A 1 1084 ? -7.421 -25.921 12.296 1.00 92.50 1084 TRP A O 1
ATOM 8250 N N . SER A 1 1085 ? -7.011 -28.122 12.533 1.00 92.94 1085 SER A N 1
ATOM 8251 C CA . SER A 1 1085 ? -8.212 -28.554 11.813 1.00 92.94 1085 SER A CA 1
ATOM 8252 C C . SER A 1 1085 ? -9.488 -28.125 12.533 1.00 92.94 1085 SER A C 1
ATOM 8254 O O . SER A 1 1085 ? -10.404 -27.616 11.885 1.00 92.94 1085 SER A O 1
ATOM 8256 N N . GLN A 1 1086 ? -9.528 -28.212 13.865 1.00 93.69 1086 GLN A N 1
ATOM 8257 C CA . GLN A 1 1086 ? -10.633 -27.690 14.665 1.00 93.69 1086 GLN A CA 1
ATOM 8258 C C . GLN A 1 1086 ? -10.874 -26.199 14.390 1.00 93.69 1086 GLN A C 1
ATOM 8260 O O . GLN A 1 1086 ? -11.999 -25.819 14.064 1.00 93.69 1086 GLN A O 1
ATOM 8265 N N . ARG A 1 1087 ? -9.830 -25.360 14.470 1.00 95.25 1087 ARG A N 1
ATOM 8266 C CA . ARG A 1 1087 ? -9.948 -23.910 14.230 1.00 95.25 1087 ARG A CA 1
ATOM 8267 C C . ARG A 1 1087 ? -10.412 -23.590 12.817 1.00 95.25 1087 ARG A C 1
ATOM 8269 O O . ARG A 1 1087 ? -11.303 -22.764 12.638 1.00 95.25 1087 ARG A O 1
ATOM 8276 N N . PHE A 1 1088 ? -9.877 -24.295 11.825 1.00 95.69 1088 PHE A N 1
ATOM 8277 C CA . PHE A 1 1088 ? -10.308 -24.130 10.442 1.00 95.69 1088 PHE A CA 1
ATOM 8278 C C . PHE A 1 1088 ? -11.798 -24.468 10.265 1.00 95.69 1088 PHE A C 1
ATOM 8280 O O . PHE A 1 1088 ? -12.556 -23.679 9.691 1.00 95.69 1088 PHE A O 1
ATOM 8287 N N . PHE A 1 1089 ? -12.240 -25.625 10.774 1.00 95.50 1089 PHE A N 1
ATOM 8288 C CA . PHE A 1 1089 ? -13.632 -26.052 10.649 1.00 95.50 1089 PHE A CA 1
ATOM 8289 C C . PHE A 1 1089 ? -14.595 -25.164 11.448 1.00 95.50 1089 PHE A C 1
ATOM 8291 O O . PHE A 1 1089 ? -15.730 -24.969 11.009 1.00 95.50 1089 PHE A O 1
ATOM 8298 N N . GLU A 1 1090 ? -14.166 -24.592 12.576 1.00 94.00 1090 GLU A N 1
ATOM 8299 C CA . GLU A 1 1090 ? -14.964 -23.652 13.373 1.00 94.00 1090 GLU A CA 1
ATOM 8300 C C . GLU A 1 1090 ? -15.319 -22.401 12.570 1.00 94.00 1090 GLU A C 1
ATOM 8302 O O . GLU A 1 1090 ? -16.482 -21.995 12.551 1.00 94.00 1090 GLU A O 1
ATOM 8307 N N . ASP A 1 1091 ? -14.346 -21.820 11.872 1.00 94.00 1091 ASP A N 1
ATOM 8308 C CA . ASP A 1 1091 ? -14.550 -20.574 11.137 1.00 94.00 1091 ASP A CA 1
ATOM 8309 C C . ASP A 1 1091 ? -15.257 -20.808 9.797 1.00 94.00 1091 ASP A C 1
ATOM 8311 O O . ASP A 1 1091 ? -16.244 -20.129 9.488 1.00 94.00 1091 ASP A O 1
ATOM 8315 N N . ILE A 1 1092 ? -14.832 -21.812 9.018 1.00 94.06 1092 ILE A N 1
ATOM 8316 C CA . ILE A 1 1092 ? -15.426 -22.078 7.698 1.00 94.06 1092 ILE A CA 1
ATOM 8317 C C . ILE A 1 1092 ? -16.902 -22.484 7.815 1.00 94.06 1092 ILE A C 1
ATOM 8319 O O . ILE A 1 1092 ? -17.726 -22.075 6.998 1.00 94.06 1092 ILE A O 1
ATOM 8323 N N . SER A 1 1093 ? -17.271 -23.246 8.852 1.00 91.00 1093 SER A N 1
ATOM 8324 C CA . SER A 1 1093 ? -18.652 -23.698 9.065 1.00 91.00 1093 SER A CA 1
ATOM 8325 C C . SER A 1 1093 ? -19.580 -22.593 9.574 1.00 91.00 1093 SER A C 1
ATOM 8327 O O . SER A 1 1093 ? -20.788 -22.664 9.348 1.00 91.00 1093 SER A O 1
ATOM 8329 N N . ARG A 1 1094 ? -19.022 -21.539 10.187 1.00 87.75 1094 ARG A N 1
ATOM 8330 C CA . ARG A 1 1094 ? -19.732 -20.300 10.552 1.00 87.75 1094 ARG A CA 1
ATOM 8331 C C . ARG A 1 1094 ? -19.867 -19.321 9.387 1.00 87.75 1094 ARG A C 1
ATOM 8333 O O . ARG A 1 1094 ? -20.457 -18.258 9.551 1.00 87.75 1094 ARG A O 1
ATOM 8340 N N . GLY A 1 1095 ? -19.361 -19.691 8.214 1.00 87.44 1095 GLY A N 1
ATOM 8341 C CA . GLY A 1 1095 ? -19.497 -18.919 6.990 1.00 87.44 1095 GLY A CA 1
ATOM 8342 C C . GLY A 1 1095 ? -18.334 -17.978 6.708 1.00 87.44 1095 GLY A C 1
ATOM 8343 O O . GLY A 1 1095 ? -18.481 -17.163 5.800 1.00 87.44 1095 GLY A O 1
ATOM 8344 N N . ALA A 1 1096 ? -17.198 -18.072 7.412 1.00 91.00 1096 ALA A N 1
ATOM 8345 C CA . ALA A 1 1096 ? -15.983 -17.343 7.038 1.00 91.00 1096 ALA A CA 1
ATOM 8346 C C . ALA A 1 1096 ? -15.539 -17.692 5.603 1.00 91.00 1096 ALA A C 1
ATOM 8348 O O . ALA A 1 1096 ? -15.923 -18.727 5.050 1.00 91.00 1096 ALA A O 1
ATOM 8349 N N . THR A 1 1097 ? -14.744 -16.820 4.975 1.00 93.25 1097 THR A N 1
ATOM 8350 C CA . THR A 1 1097 ? -14.100 -17.154 3.695 1.00 93.25 1097 THR A CA 1
ATOM 8351 C C . THR A 1 1097 ? -13.009 -18.201 3.908 1.00 93.25 1097 THR A C 1
ATOM 8353 O O . THR A 1 1097 ? -12.447 -18.309 4.998 1.00 93.25 1097 THR A O 1
ATOM 8356 N N . LEU A 1 1098 ? -12.681 -18.957 2.861 1.00 92.12 1098 LEU A N 1
ATOM 8357 C CA . LEU A 1 1098 ? -11.618 -19.960 2.876 1.00 92.12 1098 LEU A CA 1
ATOM 8358 C C . LEU A 1 1098 ? -10.287 -19.361 3.324 1.00 92.12 1098 LEU A C 1
ATOM 8360 O O . LEU A 1 1098 ? -9.563 -19.949 4.123 1.00 92.12 1098 LEU A O 1
ATOM 8364 N N . GLU A 1 1099 ? -9.999 -18.172 2.814 1.00 90.25 1099 GLU A N 1
ATOM 8365 C CA . GLU A 1 1099 ? -8.847 -17.372 3.188 1.00 90.25 1099 GLU A CA 1
ATOM 8366 C C . GLU A 1 1099 ? -8.833 -17.006 4.676 1.00 90.25 1099 GLU A C 1
ATOM 8368 O O . GLU A 1 1099 ? -7.840 -17.258 5.355 1.00 90.25 1099 GLU A O 1
ATOM 8373 N N . SER A 1 1100 ? -9.940 -16.469 5.195 1.00 89.94 1100 SER A N 1
ATOM 8374 C CA . SER A 1 1100 ? -10.041 -16.055 6.596 1.00 89.94 1100 SER A CA 1
ATOM 8375 C C . SER A 1 1100 ? -9.944 -17.250 7.548 1.00 89.94 1100 SER A C 1
ATOM 8377 O O . SER A 1 1100 ? -9.192 -17.190 8.519 1.00 89.94 1100 SER A O 1
ATOM 8379 N N . ALA A 1 1101 ? -10.626 -18.358 7.238 1.00 93.06 1101 ALA A N 1
ATOM 8380 C CA . ALA A 1 1101 ? -10.568 -19.585 8.030 1.00 93.06 1101 ALA A CA 1
ATOM 8381 C C . ALA A 1 1101 ? -9.162 -20.207 8.023 1.00 93.06 1101 ALA A C 1
ATOM 8383 O O . ALA A 1 1101 ? -8.666 -20.638 9.063 1.00 93.06 1101 ALA A O 1
ATOM 8384 N N . SER A 1 1102 ? -8.494 -20.215 6.862 1.00 92.25 1102 SER A N 1
ATOM 8385 C CA . SER A 1 1102 ? -7.093 -20.638 6.732 1.00 92.25 1102 SER A CA 1
ATOM 8386 C C . SER A 1 1102 ? -6.187 -19.769 7.602 1.00 92.25 1102 SER A C 1
ATOM 8388 O O . SER A 1 1102 ? -5.465 -20.290 8.447 1.00 92.25 1102 SER A O 1
ATOM 8390 N N . PHE A 1 1103 ? -6.250 -18.444 7.451 1.00 91.69 1103 PHE A N 1
ATOM 8391 C CA . PHE A 1 1103 ? -5.385 -17.520 8.181 1.00 91.69 1103 PHE A CA 1
ATOM 8392 C C . PHE A 1 1103 ? -5.592 -17.593 9.700 1.00 91.69 1103 PHE A C 1
ATOM 8394 O O . PHE A 1 1103 ? -4.622 -17.730 10.444 1.00 91.69 1103 PHE A O 1
ATOM 8401 N N . SER A 1 1104 ? -6.847 -17.602 10.154 1.00 90.81 1104 SER A N 1
ATOM 8402 C CA . SER A 1 1104 ? -7.216 -17.747 11.567 1.00 90.81 1104 SER A CA 1
ATOM 8403 C C . SER A 1 1104 ? -6.651 -19.033 12.180 1.00 90.81 1104 SER A C 1
ATOM 8405 O O . SER A 1 1104 ? -6.006 -18.992 13.230 1.00 90.81 1104 SER A O 1
ATOM 8407 N N . ALA A 1 1105 ? -6.788 -20.170 11.485 1.00 92.75 1105 ALA A N 1
ATOM 8408 C CA . ALA A 1 1105 ? -6.242 -21.447 11.943 1.00 92.75 1105 ALA A CA 1
ATOM 8409 C C . ALA A 1 1105 ? -4.708 -21.431 12.048 1.00 92.75 1105 ALA A C 1
ATOM 8411 O O . ALA A 1 1105 ? -4.147 -21.990 12.996 1.00 92.75 1105 ALA A O 1
ATOM 8412 N N . ARG A 1 1106 ? -4.017 -20.761 11.113 1.00 91.50 1106 ARG A N 1
ATOM 8413 C CA . ARG A 1 1106 ? -2.552 -20.614 11.145 1.00 91.50 1106 ARG A CA 1
ATOM 8414 C C . ARG A 1 1106 ? -2.085 -19.751 12.307 1.00 91.50 1106 ARG A C 1
ATOM 8416 O O . ARG A 1 1106 ? -1.188 -20.178 13.023 1.00 91.50 1106 ARG A O 1
ATOM 8423 N N . ILE A 1 1107 ? -2.697 -18.585 12.513 1.00 90.88 1107 ILE A N 1
ATOM 8424 C CA . ILE A 1 1107 ? -2.359 -17.687 13.626 1.00 90.88 1107 ILE A CA 1
ATOM 8425 C C . ILE A 1 1107 ? -2.591 -18.401 14.954 1.00 90.88 1107 ILE A C 1
ATOM 8427 O O . ILE A 1 1107 ? -1.666 -18.532 15.749 1.00 90.88 1107 ILE A O 1
ATOM 8431 N N . ALA A 1 1108 ? -3.779 -18.985 15.139 1.00 90.12 1108 ALA A N 1
ATOM 8432 C CA . ALA A 1 1108 ? -4.101 -19.716 16.357 1.00 90.12 1108 ALA A CA 1
ATOM 8433 C C . ALA A 1 1108 ? -3.101 -20.852 16.629 1.00 90.12 1108 ALA A C 1
ATOM 8435 O O . ALA A 1 1108 ? -2.699 -21.052 17.774 1.00 90.12 1108 ALA A O 1
ATOM 8436 N N . SER A 1 1109 ? -2.699 -21.597 15.595 1.00 90.19 1109 SER A N 1
ATOM 8437 C CA . SER A 1 1109 ? -1.751 -22.708 15.742 1.00 90.19 1109 SER A CA 1
ATOM 8438 C C . SER A 1 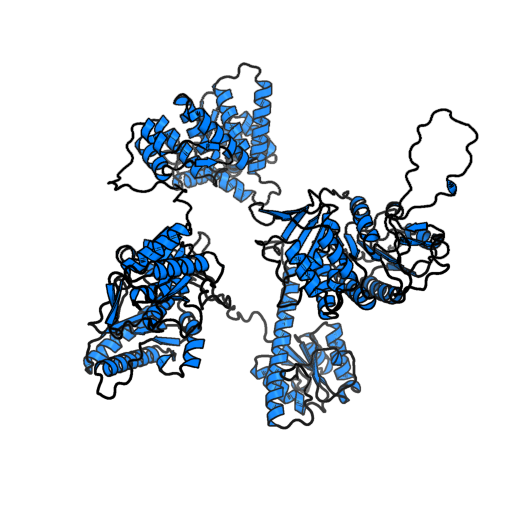1109 ? -0.317 -22.234 15.982 1.00 90.19 1109 SER A C 1
ATOM 8440 O O . SER A 1 1109 ? 0.376 -22.842 16.789 1.00 90.19 1109 SER A O 1
ATOM 8442 N N . SER A 1 1110 ? 0.119 -21.150 15.335 1.00 88.25 1110 SER A N 1
ATOM 8443 C CA . SER A 1 1110 ? 1.429 -20.518 15.561 1.00 88.25 1110 SER A CA 1
ATOM 8444 C C . SER A 1 1110 ? 1.547 -19.952 16.978 1.00 88.25 1110 SER A C 1
ATOM 8446 O O . SER A 1 1110 ? 2.601 -20.052 17.599 1.00 88.25 1110 SER A O 1
ATOM 8448 N N . ASP A 1 1111 ? 0.468 -19.383 17.515 1.00 87.94 1111 ASP A N 1
ATOM 8449 C CA . ASP A 1 1111 ? 0.456 -18.834 18.872 1.00 87.94 1111 ASP A CA 1
ATOM 8450 C C . ASP A 1 1111 ? 0.408 -19.934 19.936 1.00 87.94 1111 ASP A C 1
ATOM 8452 O O . ASP A 1 1111 ? 1.050 -19.818 20.979 1.00 87.94 1111 ASP A O 1
ATOM 8456 N N . HIS A 1 1112 ? -0.332 -21.016 19.674 1.00 87.62 1112 HIS A N 1
ATOM 8457 C CA . HIS A 1 1112 ? -0.461 -22.131 20.612 1.00 87.62 1112 HIS A CA 1
ATOM 8458 C C . HIS A 1 1112 ? 0.752 -23.077 20.583 1.00 87.62 1112 HIS A C 1
ATOM 8460 O O . HIS A 1 1112 ? 1.150 -23.601 21.622 1.00 87.62 1112 HIS A O 1
ATOM 8466 N N . PHE A 1 1113 ? 1.365 -23.274 19.411 1.00 84.88 1113 PHE A N 1
ATOM 8467 C CA . PHE A 1 1113 ? 2.528 -24.142 19.201 1.00 84.88 1113 PHE A CA 1
ATOM 8468 C C . PHE A 1 1113 ? 3.670 -23.388 18.485 1.00 84.88 1113 PHE A C 1
ATOM 8470 O O . PHE A 1 1113 ? 4.010 -23.720 17.348 1.00 84.88 1113 PHE A O 1
ATOM 8477 N N . PRO A 1 1114 ? 4.310 -22.396 19.136 1.00 76.25 1114 PRO A N 1
ATOM 8478 C CA . PRO A 1 1114 ? 5.278 -21.502 18.487 1.00 76.25 1114 PRO A CA 1
ATOM 8479 C C . PRO A 1 1114 ? 6.562 -22.187 18.002 1.00 76.25 1114 PRO A C 1
ATOM 8481 O O . PRO A 1 1114 ? 7.241 -21.643 17.142 1.00 76.25 1114 PRO A O 1
ATOM 8484 N N . LEU A 1 1115 ? 6.886 -23.371 18.531 1.00 71.44 1115 LEU A N 1
ATOM 8485 C CA . LEU A 1 1115 ? 8.053 -24.179 18.144 1.00 71.44 1115 LEU A CA 1
ATOM 8486 C C . LEU A 1 1115 ? 7.692 -25.325 17.183 1.00 71.44 1115 LEU A C 1
ATOM 8488 O O . LEU A 1 1115 ? 8.469 -26.258 17.015 1.00 71.44 1115 LEU A O 1
ATOM 8492 N N . GLN A 1 1116 ? 6.480 -25.347 16.621 1.00 73.56 1116 GLN A N 1
ATOM 8493 C CA . GLN A 1 1116 ? 6.047 -26.424 15.731 1.00 73.56 1116 GLN A CA 1
ATOM 8494 C C . GLN A 1 1116 ? 5.662 -25.895 14.351 1.00 73.56 1116 GLN A C 1
ATOM 8496 O O . GLN A 1 1116 ? 5.013 -24.863 14.206 1.00 73.56 1116 GLN A O 1
ATOM 8501 N N . SER A 1 1117 ? 5.975 -26.678 13.319 1.00 80.31 1117 SER A N 1
ATOM 8502 C CA . SER A 1 1117 ? 5.700 -26.354 11.914 1.00 80.31 1117 SER A CA 1
ATOM 8503 C C . SER A 1 1117 ? 4.236 -26.563 11.483 1.00 80.31 1117 SER A C 1
ATOM 8505 O O . SER A 1 1117 ? 3.887 -26.363 10.317 1.00 80.31 1117 SER A O 1
ATOM 8507 N N . ALA A 1 1118 ? 3.352 -26.955 12.409 1.00 80.62 1118 ALA A N 1
ATOM 8508 C CA . ALA A 1 1118 ? 1.959 -27.312 12.130 1.00 80.62 1118 ALA A CA 1
ATOM 8509 C C . ALA A 1 1118 ? 1.135 -26.169 11.521 1.00 80.62 1118 ALA A C 1
ATOM 8511 O O . ALA A 1 1118 ? 0.269 -26.414 10.685 1.00 80.62 1118 ALA A O 1
ATOM 8512 N N . TRP A 1 1119 ? 1.426 -24.913 11.864 1.00 88.06 1119 TRP A N 1
ATOM 8513 C CA . TRP A 1 1119 ? 0.732 -23.774 11.261 1.00 88.06 1119 TRP A CA 1
ATOM 8514 C C . TRP A 1 1119 ? 1.041 -23.618 9.760 1.00 88.06 1119 TRP A C 1
ATOM 8516 O O . TRP A 1 1119 ? 0.219 -23.090 9.010 1.00 88.06 1119 TRP A O 1
ATOM 8526 N N . ALA A 1 1120 ? 2.201 -24.092 9.298 1.00 88.94 1120 ALA A N 1
ATOM 8527 C CA . ALA A 1 1120 ? 2.642 -23.964 7.912 1.00 88.94 1120 ALA A CA 1
ATOM 8528 C C . ALA A 1 1120 ? 2.378 -25.221 7.065 1.00 88.94 1120 ALA A C 1
ATOM 8530 O O . ALA A 1 1120 ? 2.459 -25.142 5.842 1.00 88.94 1120 ALA A O 1
ATOM 8531 N N . THR A 1 1121 ? 2.041 -26.369 7.670 1.00 86.62 1121 THR A N 1
ATOM 8532 C CA . THR A 1 1121 ? 1.933 -27.635 6.918 1.00 86.62 1121 THR A CA 1
ATOM 8533 C C . THR A 1 1121 ? 0.731 -27.693 5.975 1.00 86.62 1121 THR A C 1
ATOM 8535 O O . THR A 1 1121 ? 0.824 -28.243 4.878 1.00 86.62 1121 THR A O 1
ATOM 8538 N N . PHE A 1 1122 ? -0.419 -27.141 6.368 1.00 89.12 1122 PHE A N 1
ATOM 8539 C CA . PHE A 1 1122 ? -1.647 -27.318 5.599 1.00 89.12 1122 PHE A CA 1
ATOM 8540 C C . PHE A 1 1122 ? -1.684 -26.411 4.371 1.00 89.12 1122 PHE A C 1
ATOM 8542 O O . PHE A 1 1122 ? -1.674 -25.184 4.471 1.00 89.12 1122 PHE A O 1
ATOM 8549 N N . GLN A 1 1123 ? -1.786 -27.034 3.202 1.00 91.88 1123 GLN A N 1
ATOM 8550 C CA . GLN A 1 1123 ? -2.033 -26.385 1.926 1.00 91.88 1123 GLN A CA 1
ATOM 8551 C C . GLN A 1 1123 ? -3.538 -26.231 1.719 1.00 91.88 1123 GLN A C 1
ATOM 8553 O O . GLN A 1 1123 ? -4.292 -27.206 1.809 1.00 91.88 1123 GLN A O 1
ATOM 8558 N N . VAL A 1 1124 ? -3.971 -25.016 1.389 1.00 94.62 1124 VAL A N 1
ATOM 8559 C CA . VAL A 1 1124 ? -5.390 -24.695 1.199 1.00 94.62 1124 VAL A CA 1
ATOM 8560 C C . VAL A 1 1124 ? -5.642 -24.338 -0.261 1.00 94.62 1124 VAL A C 1
ATOM 8562 O O . VAL A 1 1124 ? -5.217 -23.286 -0.742 1.00 94.62 1124 VAL A O 1
ATOM 8565 N N . TRP A 1 1125 ? -6.332 -25.224 -0.976 1.00 94.44 1125 TRP A N 1
ATOM 8566 C CA . TRP A 1 1125 ? -6.623 -25.095 -2.400 1.00 94.44 1125 TRP A CA 1
ATOM 8567 C C . TRP A 1 1125 ? -8.078 -24.688 -2.627 1.00 94.44 1125 TRP A C 1
ATOM 8569 O O . TRP A 1 1125 ? -8.984 -25.328 -2.097 1.00 94.44 1125 TRP A O 1
ATOM 8579 N N . GLY A 1 1126 ? -8.310 -23.652 -3.433 1.00 91.38 1126 GLY A N 1
ATOM 8580 C CA . GLY A 1 1126 ? -9.647 -23.131 -3.723 1.00 91.38 1126 GLY A CA 1
ATOM 8581 C C . GLY A 1 1126 ? -9.647 -21.635 -4.036 1.00 91.38 1126 GLY A C 1
ATOM 8582 O O . GLY A 1 1126 ? -8.596 -20.994 -4.094 1.00 91.38 1126 GLY A O 1
ATOM 8583 N N . GLN A 1 1127 ? -10.836 -21.071 -4.261 1.00 88.06 1127 GLN A N 1
ATOM 8584 C CA . GLN A 1 1127 ? -10.989 -19.618 -4.388 1.00 88.06 1127 GLN A CA 1
ATOM 8585 C C . GLN A 1 1127 ? -10.933 -18.951 -2.999 1.00 88.06 1127 GLN A C 1
ATOM 8587 O O . GLN A 1 1127 ? -11.539 -19.491 -2.071 1.00 88.06 1127 GLN A O 1
ATOM 8592 N N . PRO A 1 1128 ? -10.262 -17.792 -2.835 1.00 89.19 1128 PRO A N 1
ATOM 8593 C CA . PRO A 1 1128 ? -10.138 -17.120 -1.535 1.00 89.19 1128 PRO A CA 1
ATOM 8594 C C . PRO A 1 1128 ? -11.486 -16.793 -0.883 1.00 89.19 1128 PRO A C 1
ATOM 8596 O O . PRO A 1 1128 ? -11.658 -16.969 0.321 1.00 89.19 1128 PRO A O 1
ATOM 8599 N N . ASP A 1 1129 ? -12.459 -16.383 -1.698 1.00 88.81 1129 ASP A N 1
ATOM 8600 C CA . ASP A 1 1129 ? -13.812 -15.982 -1.312 1.00 88.81 1129 ASP A CA 1
ATOM 8601 C C . ASP A 1 1129 ? -14.786 -17.162 -1.155 1.00 88.81 1129 ASP A C 1
ATOM 8603 O O . ASP A 1 1129 ? -15.968 -16.952 -0.864 1.00 88.81 1129 ASP A O 1
ATOM 8607 N N . PHE A 1 1130 ? -14.320 -18.406 -1.328 1.00 90.50 1130 PHE A N 1
ATOM 8608 C CA . PHE A 1 1130 ? -15.143 -19.586 -1.085 1.00 90.50 1130 PHE A CA 1
ATOM 8609 C C . PHE A 1 1130 ? -15.658 -19.561 0.355 1.00 90.50 1130 PHE A C 1
ATOM 8611 O O . PHE A 1 1130 ? -14.889 -19.453 1.303 1.00 90.50 1130 PHE A O 1
ATOM 8618 N N . ARG A 1 1131 ? -16.973 -19.690 0.516 1.00 90.75 1131 ARG A N 1
ATOM 8619 C CA . ARG A 1 1131 ? -17.631 -19.853 1.812 1.00 90.75 1131 ARG A CA 1
ATOM 8620 C C . ARG A 1 1131 ? -18.376 -21.166 1.794 1.00 90.75 1131 ARG A C 1
ATOM 8622 O O . ARG A 1 1131 ? -19.034 -21.487 0.801 1.00 90.75 1131 ARG A O 1
ATOM 8629 N N . LEU A 1 1132 ? -18.315 -21.892 2.901 1.00 87.75 1132 LEU A N 1
ATOM 8630 C CA . LEU A 1 1132 ? -19.104 -23.096 3.073 1.00 87.75 1132 LEU A CA 1
ATOM 8631 C C . LEU A 1 1132 ? -20.526 -22.684 3.502 1.00 87.75 1132 LEU A C 1
ATOM 8633 O O . LEU A 1 1132 ? -20.699 -22.165 4.604 1.00 87.75 1132 LEU A O 1
ATOM 8637 N N . PRO A 1 1133 ? -21.559 -22.857 2.654 1.00 75.12 1133 PRO A N 1
ATOM 8638 C CA . PRO A 1 1133 ? -22.901 -22.384 2.979 1.00 75.12 1133 PRO A CA 1
ATOM 8639 C C . PRO A 1 1133 ? -23.456 -23.153 4.182 1.00 75.12 1133 PRO A C 1
ATOM 8641 O O . PRO A 1 1133 ? -23.252 -24.371 4.237 1.00 75.12 1133 PRO A O 1
ATOM 8644 N N . PRO A 1 1134 ? -24.217 -22.520 5.091 1.00 72.00 1134 PRO A N 1
ATOM 8645 C CA . PRO A 1 1134 ? -24.848 -23.244 6.186 1.00 72.00 1134 PRO A CA 1
ATOM 8646 C C . PRO A 1 1134 ? -25.788 -24.342 5.647 1.00 72.00 1134 PRO A C 1
ATOM 8648 O O . PRO A 1 1134 ? -26.316 -24.238 4.527 1.00 72.00 1134 PRO A O 1
ATOM 8651 N N . PRO A 1 1135 ? -25.994 -25.435 6.400 1.00 75.94 1135 PRO A N 1
ATOM 8652 C CA . PRO A 1 1135 ? -26.995 -26.429 6.047 1.00 75.94 1135 PRO A CA 1
ATOM 8653 C C . PRO A 1 1135 ? -28.375 -25.756 6.054 1.00 75.94 1135 PRO A C 1
ATOM 8655 O O . PRO A 1 1135 ? -28.733 -25.064 7.004 1.00 75.94 1135 PRO A O 1
ATOM 8658 N N . MET A 1 1136 ? -29.147 -25.918 4.973 1.00 63.00 1136 MET A N 1
ATOM 8659 C CA . MET A 1 1136 ? -30.510 -25.378 4.915 1.00 63.00 1136 MET A CA 1
ATOM 8660 C C . MET A 1 1136 ? -31.310 -25.970 6.083 1.00 63.00 1136 MET A C 1
ATOM 8662 O O . MET A 1 1136 ? -31.281 -27.197 6.240 1.00 63.00 1136 MET A O 1
ATOM 8666 N N . PRO A 1 1137 ? -32.029 -25.159 6.887 1.00 54.12 1137 PRO A N 1
ATOM 8667 C CA . PRO A 1 1137 ? -32.904 -25.701 7.913 1.00 54.12 1137 PRO A CA 1
ATOM 8668 C C . PRO A 1 1137 ? -33.856 -26.664 7.220 1.00 54.12 1137 PRO A C 1
ATOM 8670 O O . PRO A 1 1137 ? -34.457 -26.314 6.200 1.00 54.12 1137 PRO A O 1
ATOM 8673 N N . SER A 1 1138 ? -33.934 -27.899 7.719 1.00 45.91 1138 SER A N 1
ATOM 8674 C CA . SER A 1 1138 ? -34.842 -28.897 7.175 1.00 45.91 1138 SER A CA 1
ATOM 8675 C C . SER A 1 1138 ? -36.227 -28.270 7.141 1.00 45.91 1138 SER A C 1
ATOM 8677 O O . SER A 1 1138 ? -36.835 -28.070 8.195 1.00 45.91 1138 SER A O 1
ATOM 8679 N N . ALA A 1 1139 ? -36.710 -27.913 5.949 1.00 37.97 1139 ALA A N 1
ATOM 8680 C CA . ALA A 1 1139 ? -38.096 -27.538 5.783 1.00 37.97 1139 ALA A CA 1
ATOM 8681 C C . ALA A 1 1139 ? -38.885 -28.686 6.402 1.00 37.97 1139 ALA A C 1
ATOM 8683 O O . ALA A 1 1139 ? -38.726 -29.838 5.980 1.00 37.97 1139 ALA A O 1
ATOM 8684 N N . GLN A 1 1140 ? -39.673 -28.389 7.439 1.00 34.94 1140 GLN A N 1
ATOM 8685 C CA . GLN A 1 1140 ? -40.749 -29.274 7.838 1.00 34.94 1140 GLN A CA 1
ATOM 8686 C C . GLN A 1 1140 ? -41.477 -29.598 6.540 1.00 34.94 1140 GLN A C 1
ATOM 8688 O O . GLN A 1 1140 ? -42.108 -28.731 5.934 1.00 34.94 1140 GLN A O 1
ATOM 8693 N N . ARG A 1 1141 ? -41.300 -30.830 6.051 1.00 34.19 1141 ARG A N 1
ATOM 8694 C CA . ARG A 1 1141 ? -42.177 -31.387 5.039 1.00 34.19 1141 ARG A CA 1
ATOM 8695 C C . ARG A 1 1141 ? -43.537 -31.378 5.708 1.00 34.19 1141 ARG A C 1
ATOM 8697 O O . ARG A 1 1141 ? -43.854 -32.288 6.467 1.00 34.19 1141 ARG A O 1
ATOM 8704 N N . ASN A 1 1142 ? -44.295 -30.312 5.471 1.00 32.78 1142 ASN A N 1
ATOM 8705 C CA . ASN A 1 1142 ? -45.722 -30.317 5.680 1.00 32.78 1142 ASN A CA 1
ATOM 8706 C C . ASN A 1 1142 ? -46.232 -31.494 4.861 1.00 32.78 1142 ASN A C 1
ATOM 8708 O O . ASN A 1 1142 ? -46.251 -31.466 3.632 1.00 32.78 1142 ASN A O 1
ATOM 8712 N N . SER A 1 1143 ? -46.565 -32.564 5.572 1.00 39.31 1143 SER A N 1
ATOM 8713 C CA . SER A 1 1143 ? -47.434 -33.617 5.098 1.00 39.31 1143 SER A CA 1
ATOM 8714 C C . SER A 1 1143 ? -48.765 -32.964 4.740 1.00 39.31 1143 SER A C 1
ATOM 8716 O O . SER A 1 1143 ? -49.616 -32.754 5.602 1.00 39.31 1143 SER A O 1
ATOM 8718 N N . ALA A 1 1144 ? -48.914 -32.591 3.477 1.00 36.47 1144 ALA A N 1
ATOM 8719 C CA . ALA A 1 1144 ? -50.185 -32.226 2.891 1.00 36.47 1144 ALA A CA 1
ATOM 8720 C C . ALA A 1 1144 ? -50.236 -32.787 1.466 1.00 36.47 1144 ALA A C 1
ATOM 8722 O O . ALA A 1 1144 ? -49.703 -32.184 0.538 1.00 36.47 1144 ALA A O 1
ATOM 8723 N N . SER A 1 1145 ? -50.969 -33.901 1.366 1.00 32.41 1145 SER A N 1
ATOM 8724 C CA . SER A 1 1145 ? -51.433 -34.640 0.175 1.00 32.41 1145 SER A CA 1
ATOM 8725 C C . SER A 1 1145 ? -50.451 -35.612 -0.468 1.00 32.41 1145 SER A C 1
ATOM 8727 O O . SER A 1 1145 ? -49.515 -35.166 -1.164 1.00 32.41 1145 SER A O 1
#

Foldseek 3Di:
DPQDPCQPVAQDDLVSLVVLLVVLCVPPNDLLLLLLLLVLLAQKDALVLSVLSCCVPVVVPPPPSVSSVSNCVRSQKDDPDPRMIGGRLSNSVVSPVVQCVVPVPPPDRSSLVSLVSLCVVLVVCVVVCPPDDDPVVVLSSVLSNLSSCLSNPVLVSLVVLLVQLQVCVPPALVSLLSSLVSLSSNCVSNVVPVLSSLQSVLSNCLSVVVLVSNCVSLVVSPQDWDDRPPHTHHGSQVVNVVSVHDDPDDDDDDDDDDDDDDDLPPFAEEEELFDAAWDQDPPPRDIDGRVVVLVLLCVLCVVLRYHYHYPDLVVLLQLLSNLVCLQRGQAYEQECAVQDLVSLLVLLLSLQQDQFRYAAEYEPPRDPFAPPLDPPRYDYAYDDDPPPPVSSVVVSVVSSCCVVVNDHGGRGRPLPPVPQKDHKDFADPVDDDPPQAAFADPLAEEEADDDDPDDPDDDLQVVVVVLLSVLLCVLSVVVSGHYDYLVVDDVVVSSNCLSVCLQRGSAYEQECQPSGSHSSSSNSNSLQQHQFRYAYEHEPPRDDDSSCPLADYQYAHSHDDPVSSVVSSVVSNVRNVCRNVSPDRRRSNCVSRVRIRHIDRPPPPPPPVPDPAAQEEEQEDPVCVVLVVLLCVLLVVVVHHYDYQVVDDPPDPRVVVSLVSLLPGQAYEYADEPVQVVDPVSVVSLVVCVVSVHHYEYQAQDDDPDDCSHPVDQHLQADPVSHHDHLPPDDPVVNSVSSNSSSVSVSVSSVVVVVVVVVVVVVPDDDPDDDDDLLAFEWEWEDPDPQKIKIWTPSDPDIDIDMAGADNVVVVVLLVCQQVQQQCLLVSLVVLLVRHPDPPDDADAAVHHYEYAYELVRLLDLVQSNRADDDPSAGDGDLYAYEYPPFDADDDDQDLALEEEAEAAAFQAPQDPLDPGGADGQVLRVVLSVLLVVLSVVLVGHYDYHYHYAPVVVLCVLQVDDHQEYEHHAAKFFQDFDDCPVVPDDDPDDDDDDPPDPPPRDGDFAGRGYDNDGDALVSQLPHPDRHQEYEYEHGDDPDDDPDDDRRPCAQVSLSVRVSSSSNNRRQKYKTFSHDWDSVLLSQLSSQLSNQLSVWHFLSVSLRRSLNRSCVVSVSTCSSSGMHIYHDRRDGDDRNDDPPPPPPDD

Organism: NCBI:txid41977

Sequence (1145 aa):
MPYPAHIGQRPLEVREAYAALEQYASDYGEEALLLLMHASIPETLRADLLDLIRVNFLPAQGTDRSLEADVLFAPITTSLGAGYYRIDPQVRWHCMALLRSRYRGDVRPRPLRVAELLWRYVDAVEKHSGGAVDPQLAEFLAIQRWVALAFISPDGAAHAFADALRQTASDPVAARVQLGGLAAAIEMPLAREQTLLAYARGMDALARGDDTAGARILGALGNEEIRVGKVVLRPPGELLAEAGIAPAGRMPEDSAGGARSENRADRPTCVVLIGSGARTELETRERFDADRHFALIRAALDEAGMDAIRADDSLATDGEALYTLLLDANLVLADLSTADPGVCFLLGVSLALRPSGTMLIAEDGSPDTALDAAPGMRTPYAPIAPGDTDAEAKFAAMLRALIGGETGPLARSPFYLDSRLHPPRMRTNDDPFDADMAAPDSGICLILRNRTPDVEGGNRRGAVLDAATAIAEACASEAGLQVYRPDAMSSADATDALPDRLVDATLAIIDISNPQPDVMLQLGMRLGLHPAATIVMAASHTALPLVLSKLPVVRYPAEFDARAGDDLHKDLLTAIKRQISGQVRISPIYAALPNLRPPRLREVSKPERSDPPPRIFISYVNAYGRFARPLEHALLELGATVDWDMNLKSGDAWQETLTRMLDESDAVVSVAGRATQERPFPMEEIARALRLRKLLIPVFVEAVDGPPELIERKAANTDATGRVVYLDGLPDAAFEQLIATTARNIVEAVASDRSRRDAQRTTEDAPESGAGSPSNGRLTVRQPDPGTLQYIDTTVRSRTEWQVRYDPALLDSLLAQLPSATDSFDELALALAQLLLPQDRDPPQPGDSVHLTLDRAAAALPWEAILGPHEGKRQLPVAVTRSLDGLRPPKRPRSTSGHALLIGDPVSTQTLPDMPEGLPPLQGVRSELGAIYETLTAAGYTVMVSEHENADEIMKRLHAREFRILVILGRSVHEYALDDERMKRPTKRPMKHAPKAQAAEHRTNGFILSDGIFLTAAEIRKMREPPQLVFLNDRHMDGQTGRIGGIGQHGKASTSMTAELLGMGVDCVLTPAWTVDDTASAYWSQRFFEDISRGATLESASFSARIASSDHFPLQSAWATFQVWGQPDFRLPPPMPSAQRNSAS

Secondary structure (DSSP, 8-state):
-PPPTTTTTSPPPHHHHHHHHHHHHHHHHHHHHHHHHHHTSSSSEEHHHHHHHHHHH-GGGTT-THHHHHHHSSTTEEEEETTEEEE-HHHHHHHHHHHHHHTTT-SS-HHHHHHHHHHHHHHHHHHHSTT---HHHHHHHHHHHHHHHHHH-HHHHHHHHHHHHHHHTTS-HHHHHHHHHHHHHTTTTTTT-HHHHHHHHHHHHHHTT-HHHHHHHHHTT-SSPEEETTEEEPPHHHHHHHTT---S---------------STTPPEEEEE---SEEE-TTT--EEEHHHHHHHHHHHHHHTTPEEEE--HHHHH-HHHHHHHHHH-SEEEEE-TT--HHHHHHHHHHHHH-SS-EEEEEETT----S-TTSTT-EEEE----TT-HHHHHHHHHHHHHHHTTSS---B--TTTTTS-EEPPEEPPTTS-SSGGGPPP-S-EEEEE-------SS--HHHHHHHHHHHHHHHHHHHTTPEEE-GGGS-HHHHHHHHHHHHHH-SEEEEE-SS--HHHHHHHHHHHHH-SS-EEEEEETTPPPPGGGTTS-EEEE-SS--HHHHHHHHHHHHHHHHHHHTT-----HHHHH-TTEEPPEE-------TTSPPPEEEEEE-GGGHHHHHHHHHHHHHTT-EEE-GGGPPTTS-HHHHHHHHHHH-SEEEEEESHHHHT-HHHHHHHHHHHHTT-EEEEEESS-----HHHHTSPPSSB-TTS-B--STT--HHHHHHHHHHHHHHHHHHHHHHHHHHHHHHTTTS--S--SPP---EEEEEEEEETTEEEEEE-SSSS-EEEEEE--HHHHHHHHTTGGG-STTHHH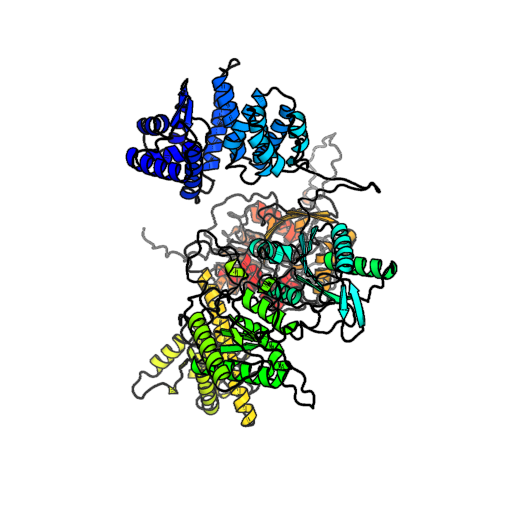HHHHHHHHHS-TTSPPPPTT-EEEEEE-TTGGGS-HHHHSPPEETTEEPP-EEEEEETT------PPP---EEEEEES---TTS-TTSPSSPPP-TTHHHHHHHHHHHHHHTT-EEEEEES--HHHHHHHHTSS--SEEEEEE-EEEEEEP--GGG----S---S----------EEEEEE-STT-EE-HHHHHTSSS--SEEEEEE----S----BTTBT-TTHHHHHHHHHHHHHT-SEEEEESS---HHHHHHHHHHHHHHHHTT-BHHHHHHHHHHHHHHH-TT-THHHHEEEES-TT-B-PPPPP--------